Protein 1CN3 (pdb70)

CATH classification: 2.60.175.10

InterPro domains:
  IPR000662 Capsid protein VP1,Polyomavirus [PF00718] (29-339)
  IPR000662 Capsid protein VP1,Polyomavirus [PIRSF003376] (1-382)
  IPR011222 Double-stranded DNA virus, group I, capsid [SSF88648] (19-383)
  IPR036931 Polyomavirus capsid protein VP1 superfamily [G3DSA:2.60.175.10] (19-384)

Sequence (1444 aa):
MEVLDLVTGPDSVTEIEAFLNPRMGQPPTPESLTEGGQYYGWSRGINLATSDTEDSPGNNTLPTWSMAKLQLPMLNEDLTCDTLQMWEAVSVKTEVVGSGSLLDVHGFNKPTDTVNTKGISTPVEGSQYHVFAVGGEPLDLQGLVTDARTKYKEEGVVTIKTITKKDMVNKDQVLNPISKAKLDKDGMYPVEIWHPDPAKNENTRYFGNYTGGTTTPPVLQFTNTLTTVLLDENGVGPLCKGEGLYLSCVDIMGWRVTRNYDVHHWRGLPRYFKITLRKRWVKMEVLDLVTGPDSVTEIEAFLNPRMGQPPTPESLTEGGQYYGWSRGINLATSDTEDSPGNNTLPTWSMAKLQLPMLNEDLTCDTLQMWEAVSVKTEVVGSGSLLDVHGFNKPTDTVNTKGISTPVEGSQYHVFAVGGEPLDLQGLVTDARTKYKEEGVVTIKTITKKDMVNKDQVLNPISKAKLDKDGMYPVEIWHPDPAKNENTRYFGNYTGGTTTPPVLQFTNTLTTVLLDENGVGPLCKGEGLYLSCVDIMGWRVTRNYDVHHWRGLPRYFKITLRKRWVKMEVLDLVTGPDSVTEIEAFLNPRMGQPPTPESLTEGGQYYGWSRGINLATSDTEDSPGNNTLPTWSMAKLQLPMLNEDLTCDTLQMWEAVSVKTEVVGSGSLLDVHGFNKPTDTVNTKGISTPVEGSQYHVFAVGGEPLDLQGLVTDARTKYKEEGVVTIKTITKKDMVNKDQVLNPISKAKLDKDGMYPVEIWHPDPAKNENTRYFGNYTGGTTTPPVLQFTNTLTTVLLDENGVGPLCKGEGLYLSCVDIMGWRVTRNYDVHHWRGLPRYFKITLRKRWVKMEVLDLVTGPDSVTEIEAFLNPRMGQPPTPESLTEGGQYYGWSRGINLATSDTEDSPGNNTLPTWSMAKLQLPMLNEDLTCDTLQMWEAVSVKTEVVGSGSLLDVHGFNKPTDTVNTKGISTPVEGSQYHVFAVGGEPLDLQGLVTDARTKYKEEGVVTIKTITKKDMVNKDQVLNPISKAKLDKDGMYPVEIWHPDPAKNENTRYFGNYTGGTTTPPVLQFTNTLTTVLLDENGVGPLCKGEGLYLSCVDIMGWRVTRNYDVHHWRGLPRYFKITLRKRWVKMEVLDLVTGPDSVTEIEAFLNPRMGQPPTPESLTEGGQYYGWSRGINLATSDTEDSPGNNTLPTWSMAKLQLPMLNEDLTCDTLQMWEAVSVKTEVVGSGSLLDVHGFNKPTDTVNTKGISTPVEGSQYHVFAVGGEPLDLQGLVTDARTKYKEEGVVTIKTITKKDMVNKDQVLNPISKAKLDKDGMYPVEIWHPDPAKNENTRYFGNYTGGTTTPPVLQFTNTLTTVLLDENGVGPLCKGEGLYLSCVDIMGWRVTRNYDVHHWRGLPRYFKITLRKRWVKGGGGGGGGAASHQRVTPDWMLPLILGLYG

Nearest PDB structures (foldseek):
  5cpw-assembly1_D  TM=1.002E+00  e=9.273E-61  Alphapolyomavirus muris
  1vpn-assembly1_B  TM=1.001E+00  e=9.813E-61  Alphapolyomavirus muris
  5cpz-assembly1_B  TM=1.002E+00  e=2.218E-59  Mouse polyomavirus (strain p16 small-plaque)
  7k25-assembly1_C  TM=9.729E-01  e=5.170E-54  Alphapolyomavirus muris
  1sid-assembly1_D  TM=9.610E-01  e=1.621E-50  Mouse polyomavirus (strain p16 small-plaque)

Secondary structure (DSSP, 8-state):
--EEEEP-STT-EEEEEEEE--BSSS-S----TTTTGGGTTB--PPPPPSBTTB----GGGS-B-EEEEEE-----S-SSSSSEEEEEEEEEEEEE--GGGGG---SSS-EEETTTTEEEEPPPBS-EEEEEEEESSPEEEEE--S-TT----SSSS--HHHHHSS---GGGGS--TT-EEEE-STT-SBTTTEEE-TTS-TTEEEEEEEE--SSPPPEEEEESSEEEE---TTS---EETTSEEEEEEEEEEEEEE-SSTT-EEEEE--EEEEEEEEEEEE-/--EEEEP-STT-EEEEEEEE---SSS-S----TTTTGGGTTB--PPPPPSBTTB----GGGS-B-EEEEEE-----S-SS-SSEEEEEEEEEEEEE--GGGGG---SSS-EEETTTTEEEEPPPBS-EEEEEEEESSPEEEEE--S-TT----SSSS--HHHHHSS---GGGGS--TT-EEEE-STT-SBTTTEEE-TTS-TTEEEEEEEE--SSPPPEEEEESS--EE---TTS---EETTSEEEEEEEEEEEEEE-SSTT-EEEEE--EEEEEEEEEEEE-/--EEEEP-STT-EEEEEEEE---SSS-S----TTTTGGGTTB--PPPPPSBTTB----GGGS-B-EEEEEEPPP--S-SS-SSEEEEEEEEEEEEE--GGGGG---SSS-EEETTTTEEEEPPPBS-EEEEEEEESSPEEEEE--S-TT----SSSS--HHHHHSS---GGGGS--TT-EEEE-STT-SBTTTEEE-TTS-TTEEEEEEEE--SSPPPEEEEESS--EE---TTS---EETTSEEEEEEEEEEEEEE-TTTT-EEEEE--EEEEEEEEEEEE-/--EEEEP-STTSEEEEEEEE--BSSS-S----TTTTGGGTTBPPPPPPPSBTTB----GGGS-B-EEEEEEPPP--S-SS-SSEEEEEEEEEEEEE--GGGGG---SSS-EEETTTTEEEEPPPBS-EEEEEEEESSPEEEEE--S-TT----SSSS--HHHHHSS---GGGGS--TT-EEEE-STT-SBTTTEEE-TTS-TTEEEEEEEE--SSPPPEEEEESS--EE---TTS---EETTSEEEEEEEEEEEEEE-SSTT-EEEEE--EEEEEEEEEEEE-/--EEEEP-STT-EEEEEEEE--BSSS-S----TTTTGGGTTB--PPPPPSBTTB----GGGS-B-EEEEEE-----S-SSSSSEEEEEEEEEEEEE--GGGGG---SSS-EEETTTTEEEEPPPBS-EEEEEEEESSPEEEEE--S-TT----SSSS--HHHHHSS---GGGGS--TT-EEEE-STT-SBTTTEEE-TTS-TTEEEEEEEE--SSPPPEEEEESS--EE---TTS---EETTSEEEEEEEEEEEEEE-SSTT-EEEEE--EEEEEEEEEEEE-/------STTT-----EEGGGHHHHHHTT-

Structure (mmCIF, N/CA/C/O backbone):
data_1CN3
#
_entry.id   1CN3
#
_cell.length_a   219.000
_cell.length_b   219.000
_cell.length_c   99.000
_cell.angle_alpha   90.00
_cell.angle_beta   90.00
_cell.angle_gamma   120.00
#
_symmetry.space_group_name_H-M   'P 31 2 1'
#
loop_
_entity.id
_entity.type
_entity.pdbx_description
1 polymer 'COAT PROTEIN VP1'
2 polymer 'FRAGMENT OF COAT PROTEIN VP2'
#
loop_
_atom_site.group_PDB
_atom_site.id
_atom_site.type_symbol
_atom_site.label_atom_id
_atom_site.label_alt_id
_atom_site.label_comp_id
_atom_site.label_asym_id
_atom_site.label_entity_id
_atom_site.label_seq_id
_atom_site.pdbx_PDB_ins_code
_atom_site.Cartn_x
_atom_site.Cartn_y
_atom_site.Cartn_z
_atom_site.occupancy
_atom_site.B_iso_or_equiv
_atom_site.auth_seq_id
_atom_site.auth_comp_id
_atom_site.auth_asym_id
_atom_site.auth_atom_id
_atom_site.pdbx_PDB_model_num
ATOM 1 N N . MET A 1 1 ? 33.082 165.433 56.507 1.00 65.47 34 MET A N 1
ATOM 2 C CA . MET A 1 1 ? 33.619 165.888 55.188 1.00 64.16 34 MET A CA 1
ATOM 3 C C . MET A 1 1 ? 32.901 167.135 54.748 1.00 61.64 34 MET A C 1
ATOM 4 O O . MET A 1 1 ? 31.967 167.111 53.916 1.00 62.44 34 MET A O 1
ATOM 9 N N . GLU A 1 2 ? 33.322 168.240 55.327 1.00 57.09 35 GLU A N 1
ATOM 10 C CA . GLU A 1 2 ? 32.737 169.490 54.941 1.00 54.80 35 GLU A CA 1
ATOM 11 C C . GLU A 1 2 ? 33.539 170.045 53.754 1.00 51.10 35 GLU A C 1
ATOM 12 O O . GLU A 1 2 ? 34.782 170.100 53.786 1.00 52.09 35 GLU A O 1
ATOM 18 N N . VAL A 1 3 ? 32.849 170.410 52.682 1.00 47.00 36 VAL A N 1
ATOM 19 C CA . VAL A 1 3 ? 33.572 170.938 51.551 1.00 42.44 36 VAL A CA 1
ATOM 20 C C . VAL A 1 3 ? 33.441 172.442 51.625 1.00 41.26 36 VAL A C 1
ATOM 21 O O . VAL A 1 3 ? 32.322 172.987 51.692 1.00 41.92 36 VAL A O 1
ATOM 25 N N . LEU A 1 4 ? 34.587 173.121 51.612 1.00 38.52 37 LEU A N 1
ATOM 26 C CA . LEU A 1 4 ? 34.595 174.574 51.713 1.00 35.57 37 LEU A CA 1
ATOM 27 C C . LEU A 1 4 ? 34.828 175.246 50.383 1.00 35.22 37 LEU A C 1
ATOM 28 O O . LEU A 1 4 ? 34.362 174.767 49.348 1.00 34.76 37 LEU A O 1
ATOM 33 N N . ASP A 1 5 ? 35.551 176.361 50.421 1.00 36.35 38 ASP A N 1
ATOM 34 C CA . ASP A 1 5 ? 35.879 177.177 49.229 1.00 36.04 38 ASP A CA 1
ATOM 35 C C . ASP A 1 5 ? 36.947 176.516 48.312 1.00 32.62 38 ASP A C 1
ATOM 36 O O . ASP A 1 5 ? 37.664 175.598 48.727 1.00 33.65 38 ASP A O 1
ATOM 41 N N . LEU A 1 6 ? 37.088 177.054 47.116 1.00 28.55 39 LEU A N 1
ATOM 42 C CA . LEU A 1 6 ? 38.108 176.615 46.193 1.00 28.52 39 LEU A CA 1
ATOM 43 C C . LEU A 1 6 ? 39.388 177.305 46.675 1.00 30.34 39 LEU A C 1
ATOM 44 O O . LEU A 1 6 ? 39.339 178.448 47.125 1.00 31.43 39 LEU A O 1
ATOM 49 N N . VAL A 1 7 ? 40.528 176.628 46.581 1.00 30.03 40 VAL A N 1
ATOM 50 C CA . VAL A 1 7 ? 41.781 177.210 46.985 1.00 27.35 40 VAL A CA 1
ATOM 51 C C . VAL A 1 7 ? 42.251 178.105 45.841 1.00 28.25 40 VAL A C 1
ATOM 52 O O . VAL A 1 7 ? 42.113 177.733 44.688 1.00 29.09 40 VAL A O 1
ATOM 56 N N . THR A 1 8 ? 42.781 179.305 46.122 1.00 29.89 41 THR A N 1
ATOM 57 C CA . THR A 1 8 ? 43.260 180.168 45.021 1.00 29.80 41 THR A CA 1
ATOM 58 C C . THR A 1 8 ? 44.759 180.355 45.177 1.00 31.72 41 THR A C 1
ATOM 59 O O . THR A 1 8 ? 45.357 179.988 46.203 1.00 28.95 41 THR A O 1
ATOM 63 N N . GLY A 1 9 ? 45.371 180.939 44.158 1.00 34.18 42 GLY A N 1
ATOM 64 C CA . GLY A 1 9 ? 46.795 181.133 44.238 1.00 38.42 42 GLY A CA 1
ATOM 65 C C . GLY A 1 9 ? 47.552 180.254 43.270 1.00 41.11 42 GLY A C 1
ATOM 66 O O . GLY A 1 9 ? 46.969 179.422 42.562 1.00 42.46 42 GLY A O 1
ATOM 67 N N . PRO A 1 10 ? 48.877 180.414 43.224 1.00 42.58 43 PRO A N 1
ATOM 68 C CA . PRO A 1 10 ? 49.782 179.644 42.336 1.00 41.50 43 PRO A CA 1
ATOM 69 C C . PRO A 1 10 ? 49.548 178.129 42.465 1.00 40.95 43 PRO A C 1
ATOM 70 O O . PRO A 1 10 ? 49.465 177.576 43.611 1.00 40.05 43 PRO A O 1
ATOM 74 N N . ASP A 1 11 ? 49.414 177.462 41.302 1.00 39.85 44 ASP A N 1
ATOM 75 C CA . ASP A 1 11 ? 49.183 175.989 41.269 1.00 38.71 44 ASP A CA 1
ATOM 76 C C . ASP A 1 11 ? 47.977 175.449 42.037 1.00 36.46 44 ASP A C 1
ATOM 77 O O . ASP A 1 11 ? 48.086 174.417 42.711 1.00 35.20 44 ASP A O 1
ATOM 82 N N . SER A 1 12 ? 46.842 176.131 41.971 1.00 34.23 45 SER A N 1
ATOM 83 C CA . SER A 1 12 ? 45.691 175.640 42.691 1.00 33.01 45 SER A CA 1
ATOM 84 C C . SER A 1 12 ? 44.874 174.784 41.681 1.00 32.45 45 SER A C 1
ATOM 85 O O . SER A 1 12 ? 43.994 173.997 42.037 1.00 31.04 45 SER A O 1
ATOM 88 N N . VAL A 1 13 ? 45.200 174.949 40.408 1.00 33.37 46 VAL A N 1
ATOM 89 C CA . VAL A 1 13 ? 44.568 174.223 39.346 1.00 33.49 46 VAL A CA 1
ATOM 90 C C . VAL A 1 13 ? 45.614 173.408 38.618 1.00 35.13 46 VAL A C 1
ATOM 91 O O . VAL A 1 13 ? 46.736 173.861 38.479 1.00 38.72 46 VAL A O 1
ATOM 95 N N . THR A 1 14 ? 45.267 172.196 38.171 1.00 34.57 47 THR A N 1
ATOM 96 C CA . THR A 1 14 ? 46.202 171.330 37.481 1.00 30.75 47 THR A CA 1
ATOM 97 C C . THR A 1 14 ? 45.486 170.403 36.513 1.00 31.93 47 THR A C 1
ATOM 98 O O . THR A 1 14 ? 44.304 170.120 36.680 1.00 33.34 47 THR A O 1
ATOM 102 N N . GLU A 1 15 ? 46.203 169.948 35.499 1.00 31.93 48 GLU A N 1
ATOM 103 C CA . GLU A 1 15 ? 45.656 169.047 34.493 1.00 32.86 48 GLU A CA 1
ATOM 104 C C . GLU A 1 15 ? 46.410 167.761 34.497 1.00 31.79 48 GLU A C 1
ATOM 105 O O . GLU A 1 15 ? 47.606 167.750 34.644 1.00 34.52 48 GLU A O 1
ATOM 111 N N . ILE A 1 16 ? 45.723 166.669 34.295 1.00 30.25 49 ILE A N 1
ATOM 112 C CA . ILE A 1 16 ? 46.361 165.360 34.335 1.00 28.69 49 ILE A CA 1
ATOM 113 C C . ILE A 1 16 ? 45.883 164.639 33.055 1.00 27.82 49 ILE A C 1
ATOM 114 O O . ILE A 1 16 ? 44.698 164.696 32.726 1.00 27.35 49 ILE A O 1
ATOM 119 N N . GLU A 1 17 ? 46.797 163.992 32.336 1.00 26.86 50 GLU A N 1
ATOM 120 C CA . GLU A 1 17 ? 46.472 163.260 31.108 1.00 25.71 50 GLU A CA 1
ATOM 121 C C . GLU A 1 17 ? 46.809 161.790 31.298 1.00 24.81 50 GLU A C 1
ATOM 122 O O . GLU A 1 17 ? 47.690 161.431 32.082 1.00 24.17 50 GLU A O 1
ATOM 128 N N . ALA A 1 18 ? 46.122 160.919 30.572 1.00 23.57 51 ALA A N 1
ATOM 129 C CA . ALA A 1 18 ? 46.409 159.487 30.642 1.00 21.21 51 ALA A CA 1
ATOM 130 C C . ALA A 1 18 ? 45.620 158.811 29.535 1.00 21.70 51 ALA A C 1
ATOM 131 O O . ALA A 1 18 ? 44.558 159.305 29.084 1.00 22.77 51 ALA A O 1
ATOM 133 N N . PHE A 1 19 ? 46.142 157.696 29.064 1.00 21.32 52 PHE A N 1
ATOM 134 C CA . PHE A 1 19 ? 45.421 156.934 28.057 1.00 22.83 52 PHE A CA 1
ATOM 135 C C . PHE A 1 19 ? 45.377 155.561 28.718 1.00 21.33 52 PHE A C 1
ATOM 136 O O . PHE A 1 19 ? 46.345 155.155 29.344 1.00 21.27 52 PHE A O 1
ATOM 144 N N . LEU A 1 20 ? 44.224 154.877 28.667 1.00 20.15 53 LEU A N 1
ATOM 145 C CA . LEU A 1 20 ? 44.126 153.538 29.226 1.00 17.29 53 LEU A CA 1
ATOM 146 C C . LEU A 1 20 ? 43.975 152.638 28.001 1.00 17.89 53 LEU A C 1
ATOM 147 O O . LEU A 1 20 ? 43.077 152.879 27.160 1.00 18.12 53 LEU A O 1
ATOM 152 N N . ASN A 1 21 ? 44.855 151.649 27.865 1.00 14.85 54 ASN A N 1
ATOM 153 C CA . ASN A 1 21 ? 44.764 150.737 26.761 1.00 15.43 54 ASN A CA 1
ATOM 154 C C . ASN A 1 21 ? 43.700 149.727 27.057 1.00 17.57 54 ASN A C 1
ATOM 155 O O . ASN A 1 21 ? 43.470 149.375 28.216 1.00 20.86 54 ASN A O 1
ATOM 160 N N . PRO A 1 22 ? 43.059 149.198 26.010 1.00 16.65 55 PRO A N 1
ATOM 161 C CA . PRO A 1 22 ? 41.991 148.229 26.308 1.00 15.18 55 PRO A CA 1
ATOM 162 C C . PRO A 1 22 ? 42.499 146.928 26.852 1.00 16.26 55 PRO A C 1
ATOM 163 O O . PRO A 1 22 ? 43.674 146.565 26.596 1.00 18.43 55 PRO A O 1
ATOM 167 N N . ARG A 1 23 ? 41.619 146.206 27.551 1.00 14.15 56 ARG A N 1
ATOM 168 C CA . ARG A 1 23 ? 41.913 144.887 28.119 1.00 13.07 56 ARG A CA 1
ATOM 169 C C . ARG A 1 23 ? 40.910 143.883 27.593 1.00 13.27 56 ARG A C 1
ATOM 170 O O . ARG A 1 23 ? 40.012 143.476 28.309 1.00 11.81 56 ARG A O 1
ATOM 178 N N . MET A 1 24 ? 41.085 143.461 26.324 1.00 14.50 57 MET A N 1
ATOM 179 C CA . MET A 1 24 ? 40.132 142.551 25.674 1.00 14.51 57 MET A CA 1
ATOM 180 C C . MET A 1 24 ? 40.302 141.085 25.921 1.00 15.75 57 MET A C 1
ATOM 181 O O . MET A 1 24 ? 39.376 140.301 25.634 1.00 16.17 57 MET A O 1
ATOM 186 N N . GLY A 1 25 ? 41.477 140.696 26.388 1.00 14.96 58 GLY A N 1
ATOM 187 C CA . GLY A 1 25 ? 41.711 139.294 26.699 1.00 17.95 58 GLY A CA 1
ATOM 188 C C . GLY A 1 25 ? 43.166 138.876 26.503 1.00 19.43 58 GLY A C 1
ATOM 189 O O . GLY A 1 25 ? 43.765 138.137 27.326 1.00 20.18 58 GLY A O 1
ATOM 190 N N . GLN A 1 26 ? 43.742 139.304 25.386 1.00 18.68 59 GLN A N 1
ATOM 191 C CA . GLN A 1 26 ? 45.123 138.979 25.160 1.00 18.10 59 GLN A CA 1
ATOM 192 C C . GLN A 1 26 ? 45.926 140.004 25.897 1.00 17.09 59 GLN A C 1
ATOM 193 O O . GLN A 1 26 ? 45.743 141.200 25.673 1.00 17.75 59 GLN A O 1
ATOM 199 N N . PRO A 1 27 ? 46.796 139.567 26.831 1.00 17.92 60 PRO A N 1
ATOM 200 C CA . PRO A 1 27 ? 47.640 140.527 27.575 1.00 17.33 60 PRO A CA 1
ATOM 201 C C . PRO A 1 27 ? 48.612 141.178 26.638 1.00 18.56 60 PRO A C 1
ATOM 202 O O . PRO A 1 27 ? 48.860 140.649 25.535 1.00 18.15 60 PRO A O 1
ATOM 206 N N . PRO A 1 28 ? 49.233 142.297 27.092 1.00 19.01 61 PRO A N 1
ATOM 207 C CA . PRO A 1 28 ? 50.228 143.098 26.344 1.00 20.17 61 PRO A CA 1
ATOM 208 C C . PRO A 1 28 ? 51.440 142.279 25.932 1.00 22.32 61 PRO A C 1
ATOM 209 O O . PRO A 1 28 ? 52.077 142.566 24.903 1.00 22.77 61 PRO A O 1
ATOM 213 N N . THR A 1 29 ? 51.779 141.275 26.746 1.00 22.35 62 THR A N 1
ATOM 214 C CA . THR A 1 29 ? 52.900 140.409 26.418 1.00 23.33 62 THR A CA 1
ATOM 215 C C . THR A 1 29 ? 52.343 138.983 26.368 1.00 23.15 62 THR A C 1
ATOM 216 O O . THR A 1 29 ? 51.316 138.670 27.018 1.00 25.42 62 THR A O 1
ATOM 220 N N . PRO A 1 30 ? 53.000 138.089 25.618 1.00 23.66 63 PRO A N 1
ATOM 221 C CA . PRO A 1 30 ? 54.222 138.316 24.830 1.00 25.01 63 PRO A CA 1
ATOM 222 C C . PRO A 1 30 ? 54.006 139.345 23.755 1.00 26.76 63 PRO A C 1
ATOM 223 O O . PRO A 1 30 ? 52.909 139.470 23.228 1.00 28.31 63 PRO A O 1
ATOM 227 N N . GLU A 1 31 ? 55.054 140.061 23.383 1.00 29.25 64 GLU A N 1
ATOM 228 C CA . GLU A 1 31 ? 54.912 141.073 22.333 1.00 30.59 64 GLU A CA 1
ATOM 229 C C . GLU A 1 31 ? 55.025 140.506 20.961 1.00 29.79 64 GLU A C 1
ATOM 230 O O . GLU A 1 31 ? 54.592 141.146 19.976 1.00 29.44 64 GLU A O 1
ATOM 236 N N . SER A 1 32 ? 55.603 139.313 20.889 1.00 28.66 65 SER A N 1
ATOM 237 C CA . SER A 1 32 ? 55.827 138.652 19.616 1.00 27.02 65 SER A CA 1
ATOM 238 C C . SER A 1 32 ? 54.560 138.609 18.798 1.00 26.81 65 SER A C 1
ATOM 239 O O . SER A 1 32 ? 53.497 138.191 19.293 1.00 27.15 65 SER A O 1
ATOM 242 N N . LEU A 1 33 ? 54.676 139.009 17.529 1.00 26.53 66 LEU A N 1
ATOM 243 C CA . LEU A 1 33 ? 53.547 139.027 16.609 1.00 23.76 66 LEU A CA 1
ATOM 244 C C . LEU A 1 33 ? 53.275 137.659 16.081 1.00 23.80 66 LEU A C 1
ATOM 245 O O . LEU A 1 33 ? 52.418 137.485 15.229 1.00 25.83 66 LEU A O 1
ATOM 250 N N . THR A 1 34 ? 53.999 136.673 16.594 1.00 25.29 67 THR A N 1
ATOM 251 C CA . THR A 1 34 ? 53.758 135.290 16.195 1.00 25.21 67 THR A CA 1
ATOM 252 C C . THR A 1 34 ? 53.435 134.470 17.429 1.00 27.33 67 THR A C 1
ATOM 253 O O . THR A 1 34 ? 52.998 133.333 17.324 1.00 27.92 67 THR A O 1
ATOM 257 N N . GLU A 1 35 ? 53.623 135.019 18.611 1.00 27.95 68 GLU A N 1
ATOM 258 C CA . GLU A 1 35 ? 53.321 134.204 19.770 1.00 30.25 68 GLU A CA 1
ATOM 259 C C . GLU A 1 35 ? 52.113 134.679 20.558 1.00 30.75 68 GLU A C 1
ATOM 260 O O . GLU A 1 35 ? 51.961 134.335 21.738 1.00 32.89 68 GLU A O 1
ATOM 266 N N . GLY A 1 36 ? 51.252 135.491 19.946 1.00 28.15 69 GLY A N 1
ATOM 267 C CA . GLY A 1 36 ? 50.084 135.900 20.685 1.00 25.35 69 GLY A CA 1
ATOM 268 C C . GLY A 1 36 ? 49.943 137.373 20.688 1.00 23.75 69 GLY A C 1
ATOM 269 O O . GLY A 1 36 ? 48.839 137.871 20.711 1.00 25.32 69 GLY A O 1
ATOM 270 N N . GLY A 1 37 ? 51.074 138.055 20.620 1.00 21.89 70 GLY A N 1
ATOM 271 C CA . GLY A 1 37 ? 51.089 139.498 20.624 1.00 20.17 70 GLY A CA 1
ATOM 272 C C . GLY A 1 37 ? 50.265 140.117 19.510 1.00 21.33 70 GLY A C 1
ATOM 273 O O . GLY A 1 37 ? 49.825 141.275 19.646 1.00 21.97 70 GLY A O 1
ATOM 274 N N . GLN A 1 38 ? 50.057 139.379 18.409 1.00 19.93 71 GLN A N 1
ATOM 275 C CA . GLN A 1 38 ? 49.277 139.886 17.308 1.00 15.03 71 GLN A CA 1
ATOM 276 C C . GLN A 1 38 ? 47.823 140.044 17.737 1.00 15.95 71 GLN A C 1
ATOM 277 O O . GLN A 1 38 ? 47.052 140.691 17.033 1.00 16.30 71 GLN A O 1
ATOM 283 N N . TYR A 1 39 ? 47.421 139.496 18.886 1.00 14.59 72 TYR A N 1
ATOM 284 C CA . TYR A 1 39 ? 46.036 139.675 19.364 1.00 15.18 72 TYR A CA 1
ATOM 285 C C . TYR A 1 39 ? 45.900 140.777 20.395 1.00 15.47 72 TYR A C 1
ATOM 286 O O . TYR A 1 39 ? 44.824 140.991 20.913 1.00 18.22 72 TYR A O 1
ATOM 295 N N . TYR A 1 40 ? 46.956 141.485 20.693 1.00 12.97 73 TYR A N 1
ATOM 296 C CA . TYR A 1 40 ? 46.852 142.511 21.694 1.00 14.88 73 TYR A CA 1
ATOM 297 C C . TYR A 1 40 ? 45.961 143.658 21.099 1.00 16.01 73 TYR A C 1
ATOM 298 O O . TYR A 1 40 ? 46.227 144.142 19.992 1.00 15.55 73 TYR A O 1
ATOM 307 N N . GLY A 1 41 ? 44.914 144.048 21.865 1.00 16.12 74 GLY A N 1
ATOM 308 C CA . GLY A 1 41 ? 43.931 145.013 21.431 1.00 12.48 74 GLY A CA 1
ATOM 309 C C . GLY A 1 41 ? 42.635 144.236 21.115 1.00 12.04 74 GLY A C 1
ATOM 310 O O . GLY A 1 41 ? 41.561 144.838 20.889 1.00 12.11 74 GLY A O 1
ATOM 311 N N . TRP A 1 42 ? 42.736 142.898 21.097 1.00 11.34 75 TRP A N 1
ATOM 312 C CA . TRP A 1 42 ? 41.627 141.992 20.835 1.00 11.84 75 TRP A CA 1
ATOM 313 C C . TRP A 1 42 ? 41.553 140.898 21.896 1.00 14.26 75 TRP A C 1
ATOM 314 O O . TRP A 1 42 ? 42.489 140.714 22.705 1.00 14.24 75 TRP A O 1
ATOM 325 N N . SER A 1 43 ? 40.437 140.179 21.910 1.00 14.14 76 SER A N 1
ATOM 326 C CA . SER A 1 43 ? 40.333 139.044 22.800 1.00 14.59 76 SER A CA 1
ATOM 327 C C . SER A 1 43 ? 40.802 137.849 21.960 1.00 18.21 76 SER A C 1
ATOM 328 O O . SER A 1 43 ? 41.058 137.943 20.715 1.00 19.49 76 SER A O 1
ATOM 331 N N . ARG A 1 44 ? 40.966 136.694 22.601 1.00 18.09 77 ARG A N 1
ATOM 332 C CA . ARG A 1 44 ? 41.326 135.498 21.853 1.00 16.37 77 ARG A CA 1
ATOM 333 C C . ARG A 1 44 ? 39.958 134.964 21.401 1.00 15.84 77 ARG A C 1
ATOM 334 O O . ARG A 1 44 ? 38.929 135.532 21.774 1.00 18.81 77 ARG A O 1
ATOM 342 N N . GLY A 1 45 ? 39.943 133.896 20.611 1.00 16.49 78 GLY A N 1
ATOM 343 C CA . GLY A 1 45 ? 38.712 133.339 20.063 1.00 15.84 78 GLY A CA 1
ATOM 344 C C . GLY A 1 45 ? 37.676 133.018 21.124 1.00 18.26 78 GLY A C 1
ATOM 345 O O . GLY A 1 45 ? 37.941 132.291 22.098 1.00 18.77 78 GLY A O 1
ATOM 346 N N . ILE A 1 46 ? 36.465 133.527 20.935 1.00 16.05 79 ILE A N 1
ATOM 347 C CA . ILE A 1 46 ? 35.451 133.281 21.914 1.00 16.15 79 ILE A CA 1
ATOM 348 C C . ILE A 1 46 ? 35.057 131.778 21.846 1.00 16.63 79 ILE A C 1
ATOM 349 O O . ILE A 1 46 ? 34.681 131.276 20.792 1.00 15.23 79 ILE A O 1
ATOM 354 N N . ASN A 1 47 ? 35.183 131.054 22.947 1.00 16.17 80 ASN A N 1
ATOM 355 C CA . ASN A 1 47 ? 34.830 129.644 22.966 1.00 14.84 80 ASN A CA 1
ATOM 356 C C . ASN A 1 47 ? 33.446 129.559 23.625 1.00 16.78 80 ASN A C 1
ATOM 357 O O . ASN A 1 47 ? 33.168 130.268 24.600 1.00 20.21 80 ASN A O 1
ATOM 362 N N . LEU A 1 48 ? 32.581 128.703 23.099 1.00 15.45 81 LEU A N 1
ATOM 363 C CA . LEU A 1 48 ? 31.219 128.553 23.562 1.00 13.72 81 LEU A CA 1
ATOM 364 C C . LEU A 1 48 ? 30.971 127.403 24.515 1.00 13.57 81 LEU A C 1
ATOM 365 O O . LEU A 1 48 ? 31.691 126.424 24.512 1.00 14.80 81 LEU A O 1
ATOM 370 N N . ALA A 1 49 ? 29.913 127.520 25.314 1.00 13.15 82 ALA A N 1
ATOM 371 C CA . ALA A 1 49 ? 29.527 126.493 26.279 1.00 13.42 82 ALA A CA 1
ATOM 372 C C . ALA A 1 49 ? 29.383 125.198 25.486 1.00 16.41 82 ALA A C 1
ATOM 373 O O . ALA A 1 49 ? 29.054 125.244 24.297 1.00 15.70 82 ALA A O 1
ATOM 375 N N . THR A 1 50 ? 29.592 124.031 26.119 1.00 16.39 83 THR A N 1
ATOM 376 C CA . THR A 1 50 ? 29.435 122.775 25.398 1.00 15.29 83 THR A CA 1
ATOM 377 C C . THR A 1 50 ? 28.076 122.188 25.721 1.00 16.21 83 THR A C 1
ATOM 378 O O . THR A 1 50 ? 27.624 121.220 25.085 1.00 17.70 83 THR A O 1
ATOM 382 N N . SER A 1 51 ? 27.404 122.749 26.726 1.00 16.16 84 SER A N 1
ATOM 383 C CA . SER A 1 51 ? 26.072 122.317 27.069 1.00 14.77 84 SER A CA 1
ATOM 384 C C . SER A 1 51 ? 25.456 123.401 27.902 1.00 15.68 84 SER A C 1
ATOM 385 O O . SER A 1 51 ? 26.116 124.365 28.202 1.00 14.11 84 SER A O 1
ATOM 388 N N . ASP A 1 52 ? 24.170 123.243 28.241 1.00 17.33 85 ASP A N 1
ATOM 389 C CA . ASP A 1 52 ? 23.450 124.197 29.077 1.00 17.74 85 ASP A CA 1
ATOM 390 C C . ASP A 1 52 ? 24.064 124.317 30.504 1.00 20.06 85 ASP A C 1
ATOM 391 O O . ASP A 1 52 ? 23.737 125.238 31.283 1.00 19.38 85 ASP A O 1
ATOM 396 N N . THR A 1 53 ? 24.928 123.356 30.865 1.00 20.97 86 THR A N 1
ATOM 397 C CA . THR A 1 53 ? 25.523 123.324 32.209 1.00 19.36 86 THR A CA 1
ATOM 398 C C . THR A 1 53 ? 27.010 123.311 32.164 1.00 18.43 86 THR A C 1
ATOM 399 O O . THR A 1 53 ? 27.610 123.106 33.183 1.00 22.32 86 THR A O 1
ATOM 403 N N . GLU A 1 54 ? 27.609 123.548 31.002 1.00 17.08 87 GLU A N 1
ATOM 404 C CA . GLU A 1 54 ? 29.065 123.560 30.847 1.00 17.28 87 GLU A CA 1
ATOM 405 C C . GLU A 1 54 ? 29.493 124.774 30.074 1.00 18.38 87 GLU A C 1
ATOM 406 O O . GLU A 1 54 ? 29.649 124.734 28.852 1.00 18.45 87 GLU A O 1
ATOM 412 N N . ASP A 1 55 ? 29.669 125.878 30.779 1.00 19.31 88 ASP A N 1
ATOM 413 C CA . ASP A 1 55 ? 30.054 127.121 30.144 1.00 20.06 88 ASP A CA 1
ATOM 414 C C . ASP A 1 55 ? 31.269 127.634 30.869 1.00 18.24 88 ASP A C 1
ATOM 415 O O . ASP A 1 55 ? 31.161 128.203 31.941 1.00 16.22 88 ASP A O 1
ATOM 420 N N . SER A 1 56 ? 32.433 127.408 30.268 1.00 20.00 89 SER A N 1
ATOM 421 C CA . SER A 1 56 ? 33.677 127.811 30.849 1.00 18.90 89 SER A CA 1
ATOM 422 C C . SER A 1 56 ? 34.447 128.718 29.920 1.00 18.37 89 SER A C 1
ATOM 423 O O . SER A 1 56 ? 35.331 128.261 29.195 1.00 17.62 89 SER A O 1
ATOM 426 N N . PRO A 1 57 ? 34.160 130.037 29.957 1.00 18.37 90 PRO A N 1
ATOM 427 C CA . PRO A 1 57 ? 34.893 130.944 29.073 1.00 17.02 90 PRO A CA 1
ATOM 428 C C . PRO A 1 57 ? 36.386 131.064 29.471 1.00 17.80 90 PRO A C 1
ATOM 429 O O . PRO A 1 57 ? 36.725 131.117 30.672 1.00 18.52 90 PRO A O 1
ATOM 433 N N . GLY A 1 58 ? 37.266 131.081 28.478 1.00 14.94 91 GLY A N 1
ATOM 434 C CA . GLY A 1 58 ? 38.654 131.250 28.795 1.00 13.24 91 GLY A CA 1
ATOM 435 C C . GLY A 1 58 ? 38.826 132.699 29.231 1.00 16.49 91 GLY A C 1
ATOM 436 O O . GLY A 1 58 ? 38.085 133.594 28.760 1.00 18.53 91 GLY A O 1
ATOM 437 N N . ASN A 1 59 ? 39.776 132.958 30.137 1.00 16.93 92 ASN A N 1
ATOM 438 C CA . ASN A 1 59 ? 40.015 134.313 30.620 1.00 16.82 92 ASN A CA 1
ATOM 439 C C . ASN A 1 59 ? 40.381 135.267 29.514 1.00 16.36 92 ASN A C 1
ATOM 440 O O . ASN A 1 59 ? 39.999 136.411 29.556 1.00 16.23 92 ASN A O 1
ATOM 445 N N . ASN A 1 60 ? 41.143 134.814 28.522 1.00 16.27 93 ASN A N 1
ATOM 446 C CA . ASN A 1 60 ? 41.563 135.716 27.484 1.00 14.66 93 ASN A CA 1
ATOM 447 C C . ASN A 1 60 ? 40.463 135.921 26.434 1.00 15.26 93 ASN A C 1
ATOM 448 O O . ASN A 1 60 ? 40.714 136.502 25.395 1.00 17.38 93 ASN A O 1
ATOM 453 N N . THR A 1 61 ? 39.253 135.431 26.678 1.00 13.00 94 THR A N 1
ATOM 454 C CA . THR A 1 61 ? 38.162 135.697 25.771 1.00 12.65 94 THR A CA 1
ATOM 455 C C . THR A 1 61 ? 37.185 136.710 26.413 1.00 13.44 94 THR A C 1
ATOM 456 O O . THR A 1 61 ? 36.185 137.062 25.803 1.00 16.02 94 THR A O 1
ATOM 460 N N . LEU A 1 62 ? 37.484 137.183 27.638 1.00 15.39 95 LEU A N 1
ATOM 461 C CA . LEU A 1 62 ? 36.583 138.031 28.403 1.00 14.18 95 LEU A CA 1
ATOM 462 C C . LEU A 1 62 ? 37.108 139.425 28.573 1.00 15.41 95 LEU A C 1
ATOM 463 O O . LEU A 1 62 ? 38.099 139.607 29.277 1.00 15.09 95 LEU A O 1
ATOM 468 N N . PRO A 1 63 ? 36.531 140.433 27.848 1.00 15.60 96 PRO A N 1
ATOM 469 C CA . PRO A 1 63 ? 37.062 141.798 28.068 1.00 14.47 96 PRO A CA 1
ATOM 470 C C . PRO A 1 63 ? 36.940 142.159 29.561 1.00 13.62 96 PRO A C 1
ATOM 471 O O . PRO A 1 63 ? 35.967 141.768 30.225 1.00 15.26 96 PRO A O 1
ATOM 475 N N . THR A 1 64 ? 37.912 142.891 30.092 1.00 12.94 97 THR A N 1
ATOM 476 C CA . THR A 1 64 ? 37.863 143.283 31.515 1.00 11.35 97 THR A CA 1
ATOM 477 C C . THR A 1 64 ? 38.011 144.818 31.563 1.00 13.42 97 THR A C 1
ATOM 478 O O . THR A 1 64 ? 38.358 145.475 30.580 1.00 13.82 97 THR A O 1
ATOM 482 N N . TRP A 1 65 ? 37.698 145.383 32.703 1.00 12.97 98 TRP A N 1
ATOM 483 C CA . TRP A 1 65 ? 37.814 146.812 32.861 1.00 13.18 98 TRP A CA 1
ATOM 484 C C . TRP A 1 65 ? 39.251 147.274 32.827 1.00 12.80 98 TRP A C 1
ATOM 485 O O . TRP A 1 65 ? 40.155 146.616 33.341 1.00 15.19 98 TRP A O 1
ATOM 496 N N . SER A 1 66 ? 39.458 148.435 32.260 1.00 14.16 99 SER A N 1
ATOM 497 C CA . SER A 1 66 ? 40.780 149.052 32.296 1.00 14.71 99 SER A CA 1
ATOM 498 C C . SER A 1 66 ? 40.666 150.038 33.458 1.00 15.43 99 SER A C 1
ATOM 499 O O . SER A 1 66 ? 39.589 150.614 33.711 1.00 15.53 99 SER A O 1
ATOM 502 N N . MET A 1 67 ? 41.733 150.206 34.208 1.00 17.02 100 MET A N 1
ATOM 503 C CA . MET A 1 67 ? 41.693 151.215 35.271 1.00 19.04 100 MET A CA 1
ATOM 504 C C . MET A 1 67 ? 43.124 151.674 35.521 1.00 18.60 100 MET A C 1
ATOM 505 O O . MET A 1 67 ? 44.084 150.954 35.236 1.00 19.34 100 MET A O 1
ATOM 510 N N . ALA A 1 68 ? 43.268 152.902 35.998 1.00 18.83 101 ALA A N 1
ATOM 511 C CA . ALA A 1 68 ? 44.563 153.440 36.383 1.00 18.63 101 ALA A CA 1
ATOM 512 C C . ALA A 1 68 ? 44.291 154.334 37.577 1.00 19.73 101 ALA A C 1
ATOM 513 O O . ALA A 1 68 ? 43.237 154.981 37.668 1.00 18.94 101 ALA A O 1
ATOM 515 N N . LYS A 1 69 ? 45.242 154.368 38.494 1.00 22.26 102 LYS A N 1
ATOM 516 C CA . LYS A 1 69 ? 45.168 155.215 39.670 1.00 23.04 102 LYS A CA 1
ATOM 517 C C . LYS A 1 69 ? 46.335 156.167 39.463 1.00 23.82 102 LYS A C 1
ATOM 518 O O . LYS A 1 69 ? 47.485 155.781 39.357 1.00 22.06 102 LYS A O 1
ATOM 524 N N . LEU A 1 70 ? 46.024 157.436 39.304 1.00 25.98 103 LEU A N 1
ATOM 525 C CA . LEU A 1 70 ? 47.052 158.434 39.094 1.00 28.96 103 LEU A CA 1
ATOM 526 C C . LEU A 1 70 ? 47.335 159.183 40.380 1.00 31.54 103 LEU A C 1
ATOM 527 O O . LEU A 1 70 ? 46.415 159.515 41.163 1.00 32.73 103 LEU A O 1
ATOM 532 N N . GLN A 1 71 ? 48.610 159.468 40.592 1.00 32.80 104 GLN A N 1
ATOM 533 C CA . GLN A 1 71 ? 49.083 160.192 41.799 1.00 34.14 104 GLN A CA 1
ATOM 534 C C . GLN A 1 71 ? 49.058 161.699 41.553 1.00 32.85 104 GLN A C 1
ATOM 535 O O . GLN A 1 71 ? 49.577 162.162 40.561 1.00 32.16 104 GLN A O 1
ATOM 541 N N . LEU A 1 72 ? 48.437 162.489 42.425 1.00 33.87 105 LEU A N 1
ATOM 542 C CA . LEU A 1 72 ? 48.415 163.941 42.180 1.00 32.26 105 LEU A CA 1
ATOM 543 C C . LEU A 1 72 ? 49.387 164.576 43.148 1.00 32.63 105 LEU A C 1
ATOM 544 O O . LEU A 1 72 ? 49.760 163.932 44.133 1.00 31.87 105 LEU A O 1
ATOM 549 N N . PRO A 1 73 ? 49.805 165.844 42.888 1.00 33.25 106 PRO A N 1
ATOM 550 C CA . PRO A 1 73 ? 50.752 166.588 43.745 1.00 33.73 106 PRO A CA 1
ATOM 551 C C . PRO A 1 73 ? 50.299 166.516 45.178 1.00 37.92 106 PRO A C 1
ATOM 552 O O . PRO A 1 73 ? 49.091 166.598 45.443 1.00 39.44 106 PRO A O 1
ATOM 556 N N . MET A 1 74 ? 51.239 166.348 46.104 1.00 42.90 107 MET A N 1
ATOM 557 C CA . MET A 1 74 ? 50.922 166.246 47.537 1.00 48.68 107 MET A CA 1
ATOM 558 C C . MET A 1 74 ? 50.354 167.561 48.046 1.00 46.82 107 MET A C 1
ATOM 559 O O . MET A 1 74 ? 50.657 168.612 47.478 1.00 44.91 107 MET A O 1
ATOM 564 N N . LEU A 1 75 ? 49.586 167.523 49.133 1.00 45.72 108 LEU A N 1
ATOM 565 C CA . LEU A 1 75 ? 48.943 168.760 49.569 1.00 46.86 108 LEU A CA 1
ATOM 566 C C . LEU A 1 75 ? 49.047 169.276 51.008 1.00 49.52 108 LEU A C 1
ATOM 567 O O . LEU A 1 75 ? 49.236 170.495 51.269 1.00 51.07 108 LEU A O 1
ATOM 572 N N . ASN A 1 76 ? 48.898 168.359 51.944 1.00 51.83 109 ASN A N 1
ATOM 573 C CA . ASN A 1 76 ? 48.884 168.775 53.320 1.00 55.32 109 ASN A CA 1
ATOM 574 C C . ASN A 1 76 ? 50.033 168.466 54.288 1.00 57.87 109 ASN A C 1
ATOM 575 O O . ASN A 1 76 ? 50.339 167.289 54.593 1.00 56.87 109 ASN A O 1
ATOM 580 N N . GLU A 1 77 ? 50.614 169.573 54.779 1.00 61.23 110 GLU A N 1
ATOM 581 C CA . GLU A 1 77 ? 51.693 169.605 55.802 1.00 63.32 110 GLU A CA 1
ATOM 582 C C . GLU A 1 77 ? 51.115 168.918 57.029 1.00 64.94 110 GLU A C 1
ATOM 583 O O . GLU A 1 77 ? 51.401 167.742 57.377 1.00 66.08 110 GLU A O 1
ATOM 589 N N . ASP A 1 78 ? 50.266 169.722 57.663 1.00 65.62 111 ASP A N 1
ATOM 590 C CA . ASP A 1 78 ? 49.521 169.374 58.859 1.00 65.58 111 ASP A CA 1
ATOM 591 C C . ASP A 1 78 ? 48.313 168.478 58.497 1.00 65.48 111 ASP A C 1
ATOM 592 O O . ASP A 1 78 ? 47.414 168.914 57.736 1.00 68.10 111 ASP A O 1
ATOM 597 N N . LEU A 1 79 ? 48.287 167.234 58.986 1.00 63.66 112 LEU A N 1
ATOM 598 C CA . LEU A 1 79 ? 47.112 166.407 58.703 1.00 62.38 112 LEU A CA 1
ATOM 599 C C . LEU A 1 79 ? 46.096 166.626 59.863 1.00 62.32 112 LEU A C 1
ATOM 600 O O . LEU A 1 79 ? 44.864 166.448 59.677 1.00 61.99 112 LEU A O 1
ATOM 605 N N . THR A 1 80 ? 46.605 167.051 61.039 1.00 62.09 113 THR A N 1
ATOM 606 C CA . THR A 1 80 ? 45.723 167.356 62.200 1.00 61.83 113 THR A CA 1
ATOM 607 C C . THR A 1 80 ? 45.241 168.845 62.123 1.00 63.19 113 THR A C 1
ATOM 608 O O . THR A 1 80 ? 44.797 169.446 63.154 1.00 63.11 113 THR A O 1
ATOM 612 N N . CYS A 1 81 ? 45.336 169.449 60.925 1.00 63.55 114 CYS A N 1
ATOM 613 C CA . CYS A 1 81 ? 44.869 170.827 60.798 1.00 63.97 114 CYS A CA 1
ATOM 614 C C . CYS A 1 81 ? 43.347 170.825 60.513 1.00 62.69 114 CYS A C 1
ATOM 615 O O . CYS A 1 81 ? 42.843 170.045 59.667 1.00 63.31 114 CYS A O 1
ATOM 618 N N . ASP A 1 82 ? 42.631 171.663 61.270 1.00 61.36 115 ASP A N 1
ATOM 619 C CA . ASP A 1 82 ? 41.172 171.817 61.154 1.00 59.64 115 ASP A CA 1
ATOM 620 C C . ASP A 1 82 ? 40.749 171.847 59.656 1.00 56.89 115 ASP A C 1
ATOM 621 O O . ASP A 1 82 ? 39.780 171.157 59.239 1.00 57.71 115 ASP A O 1
ATOM 626 N N . THR A 1 83 ? 41.495 172.627 58.856 1.00 54.41 116 THR A N 1
ATOM 627 C CA . THR A 1 83 ? 41.186 172.772 57.427 1.00 50.48 116 THR A CA 1
ATOM 628 C C . THR A 1 83 ? 42.347 172.338 56.512 1.00 48.13 116 THR A C 1
ATOM 629 O O . THR A 1 83 ? 43.447 172.886 56.571 1.00 45.95 116 THR A O 1
ATOM 633 N N . LEU A 1 84 ? 42.074 171.331 55.676 1.00 45.62 117 LEU A N 1
ATOM 634 C CA . LEU A 1 84 ? 43.056 170.793 54.729 1.00 41.96 117 LEU A CA 1
ATOM 635 C C . LEU A 1 84 ? 42.608 171.072 53.306 1.00 39.43 117 LEU A C 1
ATOM 636 O O . LEU A 1 84 ? 41.508 171.612 53.067 1.00 38.39 117 LEU A O 1
ATOM 641 N N . GLN A 1 85 ? 43.459 170.701 52.360 1.00 35.73 118 GLN A N 1
ATOM 642 C CA . GLN A 1 85 ? 43.101 170.869 50.959 1.00 32.85 118 GLN A CA 1
ATOM 643 C C . GLN A 1 85 ? 42.987 169.526 50.300 1.00 32.31 118 GLN A C 1
ATOM 644 O O . GLN A 1 85 ? 43.693 168.603 50.678 1.00 32.09 118 GLN A O 1
ATOM 650 N N . MET A 1 86 ? 42.080 169.408 49.333 1.00 32.25 119 MET A N 1
ATOM 651 C CA . MET A 1 86 ? 41.925 168.166 48.575 1.00 31.39 119 MET A CA 1
ATOM 652 C C . MET A 1 86 ? 41.854 168.494 47.061 1.00 28.45 119 MET A C 1
ATOM 653 O O . MET A 1 86 ? 41.428 169.614 46.672 1.00 27.11 119 MET A O 1
ATOM 658 N N . TRP A 1 87 ? 42.299 167.556 46.226 1.00 23.72 120 TRP A N 1
ATOM 659 C CA . TRP A 1 87 ? 42.206 167.746 44.778 1.00 21.98 120 TRP A CA 1
ATOM 660 C C . TRP A 1 87 ? 40.760 167.385 44.397 1.00 21.06 120 TRP A C 1
ATOM 661 O O . TRP A 1 87 ? 40.175 166.401 44.901 1.00 21.65 120 TRP A O 1
ATOM 672 N N . GLU A 1 88 ? 40.158 168.206 43.550 1.00 20.08 121 GLU A N 1
ATOM 673 C CA . GLU A 1 88 ? 38.782 167.993 43.114 1.00 18.78 121 GLU A CA 1
ATOM 674 C C . GLU A 1 88 ? 38.821 167.928 41.585 1.00 20.44 121 GLU A C 1
ATOM 675 O O . GLU A 1 88 ? 39.407 168.801 40.902 1.00 20.53 121 GLU A O 1
ATOM 681 N N . ALA A 1 89 ? 38.252 166.851 41.036 1.00 18.74 122 ALA A N 1
ATOM 682 C CA . ALA A 1 89 ? 38.236 166.697 39.605 1.00 15.28 122 ALA A CA 1
ATOM 683 C C . ALA A 1 89 ? 37.014 167.511 39.143 1.00 15.71 122 ALA A C 1
ATOM 684 O O . ALA A 1 89 ? 35.860 167.288 39.550 1.00 17.89 122 ALA A O 1
ATOM 686 N N . VAL A 1 90 ? 37.289 168.491 38.312 1.00 16.18 123 VAL A N 1
ATOM 687 C CA . VAL A 1 90 ? 36.284 169.421 37.816 1.00 16.96 123 VAL A CA 1
ATOM 688 C C . VAL A 1 90 ? 35.653 168.965 36.500 1.00 15.68 123 VAL A C 1
ATOM 689 O O . VAL A 1 90 ? 34.443 169.053 36.295 1.00 13.15 123 VAL A O 1
ATOM 693 N N . SER A 1 91 ? 36.507 168.467 35.608 1.00 15.79 124 SER A N 1
ATOM 694 C CA . SER A 1 91 ? 36.030 168.042 34.323 1.00 16.05 124 SER A CA 1
ATOM 695 C C . SER A 1 91 ? 37.031 167.132 33.683 1.00 15.18 124 SER A C 1
ATOM 696 O O . SER A 1 91 ? 38.172 166.989 34.119 1.00 14.32 124 SER A O 1
ATOM 699 N N . VAL A 1 92 ? 36.568 166.509 32.613 1.00 16.52 125 VAL A N 1
ATOM 700 C CA . VAL A 1 92 ? 37.414 165.598 31.852 1.00 16.83 125 VAL A CA 1
ATOM 701 C C . VAL A 1 92 ? 37.106 165.686 30.353 1.00 17.50 125 VAL A C 1
ATOM 702 O O . VAL A 1 92 ? 35.943 165.832 29.951 1.00 17.56 125 VAL A O 1
ATOM 706 N N . LYS A 1 93 ? 38.167 165.681 29.548 1.00 16.85 126 LYS A N 1
ATOM 707 C CA . LYS A 1 93 ? 38.039 165.606 28.108 1.00 17.43 126 LYS A CA 1
ATOM 708 C C . LYS A 1 93 ? 38.426 164.128 27.890 1.00 15.24 126 LYS A C 1
ATOM 709 O O . LYS A 1 93 ? 39.515 163.686 28.296 1.00 15.67 126 LYS A O 1
ATOM 715 N N . THR A 1 94 ? 37.543 163.332 27.315 1.00 13.67 127 THR A N 1
ATOM 716 C CA . THR A 1 94 ? 37.938 161.952 27.114 1.00 15.90 127 THR A CA 1
ATOM 717 C C . THR A 1 94 ? 37.716 161.565 25.663 1.00 15.64 127 THR A C 1
ATOM 718 O O . THR A 1 94 ? 36.840 162.109 25.020 1.00 12.72 127 THR A O 1
ATOM 722 N N . GLU A 1 95 ? 38.477 160.617 25.141 1.00 16.90 128 GLU A N 1
ATOM 723 C CA . GLU A 1 95 ? 38.288 160.261 23.751 1.00 18.03 128 GLU A CA 1
ATOM 724 C C . GLU A 1 95 ? 38.708 158.836 23.476 1.00 17.16 128 GLU A C 1
ATOM 725 O O . GLU A 1 95 ? 39.715 158.402 23.976 1.00 16.56 128 GLU A O 1
ATOM 731 N N . VAL A 1 96 ? 37.936 158.108 22.676 1.00 16.26 129 VAL A N 1
ATOM 732 C CA . VAL A 1 96 ? 38.315 156.713 22.307 1.00 15.57 129 VAL A CA 1
ATOM 733 C C . VAL A 1 96 ? 39.036 156.893 20.964 1.00 14.54 129 VAL A C 1
ATOM 734 O O . VAL A 1 96 ? 38.481 157.398 20.009 1.00 12.91 129 VAL A O 1
ATOM 738 N N . VAL A 1 97 ? 40.299 156.502 20.953 1.00 14.56 130 VAL A N 1
ATOM 739 C CA . VAL A 1 97 ? 41.144 156.712 19.811 1.00 14.00 130 VAL A CA 1
ATOM 740 C C . VAL A 1 97 ? 41.275 155.465 18.905 1.00 13.96 130 VAL A C 1
ATOM 741 O O . VAL A 1 97 ? 41.340 154.346 19.425 1.00 14.69 130 VAL A O 1
ATOM 745 N N . GLY A 1 98 ? 41.275 155.669 17.575 1.00 11.01 131 GLY A N 1
ATOM 746 C CA . GLY A 1 98 ? 41.463 154.580 16.664 1.00 9.77 131 GLY A CA 1
ATOM 747 C C . GLY A 1 98 ? 40.314 154.017 15.865 1.00 10.59 131 GLY A C 1
ATOM 748 O O . GLY A 1 98 ? 40.483 153.009 15.205 1.00 10.90 131 GLY A O 1
ATOM 749 N N . SER A 1 99 ? 39.158 154.638 15.868 1.00 12.00 132 SER A N 1
ATOM 750 C CA . SER A 1 99 ? 38.066 154.031 15.152 1.00 12.00 132 SER A CA 1
ATOM 751 C C . SER A 1 99 ? 38.389 153.927 13.672 1.00 13.31 132 SER A C 1
ATOM 752 O O . SER A 1 99 ? 37.897 153.031 13.002 1.00 13.50 132 SER A O 1
ATOM 755 N N . GLY A 1 100 ? 39.209 154.838 13.143 1.00 16.24 133 GLY A N 1
ATOM 756 C CA . GLY A 1 100 ? 39.624 154.811 11.747 1.00 11.77 133 GLY A CA 1
ATOM 757 C C . GLY A 1 100 ? 40.340 153.511 11.386 1.00 13.60 133 GLY A C 1
ATOM 758 O O . GLY A 1 100 ? 40.345 153.035 10.219 1.00 11.93 133 GLY A O 1
ATOM 759 N N . SER A 1 101 ? 40.966 152.879 12.365 1.00 13.20 134 SER A N 1
ATOM 760 C CA . SER A 1 101 ? 41.656 151.624 12.061 1.00 13.95 134 SER A CA 1
ATOM 761 C C . SER A 1 101 ? 40.652 150.543 11.669 1.00 14.85 134 SER A C 1
ATOM 762 O O . SER A 1 101 ? 41.033 149.514 11.068 1.00 15.84 134 SER A O 1
ATOM 765 N N . LEU A 1 102 ? 39.385 150.757 12.019 1.00 12.61 135 LEU A N 1
ATOM 766 C CA . LEU A 1 102 ? 38.335 149.827 11.713 1.00 12.11 135 LEU A CA 1
ATOM 767 C C . LEU A 1 102 ? 38.020 149.849 10.225 1.00 13.23 135 LEU A C 1
ATOM 768 O O . LEU A 1 102 ? 37.286 149.015 9.700 1.00 13.35 135 LEU A O 1
ATOM 773 N N . LEU A 1 103 ? 38.602 150.818 9.542 1.00 15.04 136 LEU A N 1
ATOM 774 C CA . LEU A 1 103 ? 38.417 150.992 8.112 1.00 16.20 136 LEU A CA 1
ATOM 775 C C . LEU A 1 103 ? 39.341 150.022 7.346 1.00 17.34 136 LEU A C 1
ATOM 776 O O . LEU A 1 103 ? 39.319 149.981 6.134 1.00 18.78 136 LEU A O 1
ATOM 781 N N . ASP A 1 104 ? 40.165 149.241 8.047 1.00 16.52 137 ASP A N 1
ATOM 782 C CA . ASP A 1 104 ? 41.000 148.272 7.358 1.00 13.97 137 ASP A CA 1
ATOM 783 C C . ASP A 1 104 ? 40.053 147.131 7.070 1.00 13.55 137 ASP A C 1
ATOM 784 O O . ASP A 1 104 ? 39.647 146.441 7.968 1.00 17.73 137 ASP A O 1
ATOM 789 N N . VAL A 1 105 ? 39.640 146.948 5.832 1.00 12.04 138 VAL A N 1
ATOM 790 C CA . VAL A 1 105 ? 38.765 145.875 5.451 1.00 10.03 138 VAL A CA 1
ATOM 791 C C . VAL A 1 105 ? 39.534 145.080 4.371 1.00 12.53 138 VAL A C 1
ATOM 792 O O . VAL A 1 105 ? 38.936 144.426 3.489 1.00 13.01 138 VAL A O 1
ATOM 796 N N . HIS A 1 106 ? 40.861 145.075 4.471 1.00 12.41 139 HIS A N 1
ATOM 797 C CA . HIS A 1 106 ? 41.662 144.347 3.503 1.00 14.29 139 HIS A CA 1
ATOM 798 C C . HIS A 1 106 ? 42.331 143.125 4.186 1.00 16.10 139 HIS A C 1
ATOM 799 O O . HIS A 1 106 ? 43.082 142.409 3.557 1.00 18.85 139 HIS A O 1
ATOM 806 N N . GLY A 1 107 ? 42.071 142.890 5.474 1.00 15.76 140 GLY A N 1
ATOM 807 C CA . GLY A 1 107 ? 42.676 141.744 6.134 1.00 14.39 140 GLY A CA 1
ATOM 808 C C . GLY A 1 107 ? 42.115 140.384 5.694 1.00 16.10 140 GLY A C 1
ATOM 809 O O . GLY A 1 107 ? 41.506 140.230 4.617 1.00 14.66 140 GLY A O 1
ATOM 810 N N . PHE A 1 108 ? 42.282 139.395 6.566 1.00 15.86 141 PHE A N 1
ATOM 811 C CA . PHE A 1 108 ? 41.884 138.013 6.325 1.00 15.16 141 PHE A CA 1
ATOM 812 C C . PHE A 1 108 ? 40.659 137.564 7.153 1.00 16.32 141 PHE A C 1
ATOM 813 O O . PHE A 1 108 ? 40.537 136.378 7.470 1.00 17.72 141 PHE A O 1
ATOM 821 N N . ASN A 1 109 ? 39.763 138.475 7.527 1.00 15.18 142 ASN A N 1
ATOM 822 C CA . ASN A 1 109 ? 38.599 138.056 8.263 1.00 14.21 142 ASN A CA 1
ATOM 823 C C . ASN A 1 109 ? 37.668 137.391 7.295 1.00 14.31 142 ASN A C 1
ATOM 824 O O . ASN A 1 109 ? 37.904 137.419 6.092 1.00 17.97 142 ASN A O 1
ATOM 829 N N . LYS A 1 110 ? 36.574 136.870 7.824 1.00 13.38 143 LYS A N 1
ATOM 830 C CA . LYS A 1 110 ? 35.520 136.294 7.040 1.00 15.42 143 LYS A CA 1
ATOM 831 C C . LYS A 1 110 ? 35.194 137.337 5.957 1.00 17.01 143 LYS A C 1
ATOM 832 O O . LYS A 1 110 ? 34.925 138.516 6.253 1.00 18.45 143 LYS A O 1
ATOM 838 N N . PRO A 1 111 ? 35.197 136.916 4.686 1.00 16.11 144 PRO A N 1
ATOM 839 C CA . PRO A 1 111 ? 34.906 137.889 3.646 1.00 16.16 144 PRO A CA 1
ATOM 840 C C . PRO A 1 111 ? 33.419 138.136 3.507 1.00 15.42 144 PRO A C 1
ATOM 841 O O . PRO A 1 111 ? 32.614 137.321 3.934 1.00 13.81 144 PRO A O 1
ATOM 845 N N . THR A 1 112 ? 33.071 139.252 2.873 1.00 15.92 145 THR A N 1
ATOM 846 C CA . THR A 1 112 ? 31.694 139.562 2.626 1.00 16.51 145 THR A CA 1
ATOM 847 C C . THR A 1 112 ? 31.072 138.691 1.518 1.00 18.28 145 THR A C 1
ATOM 848 O O . THR A 1 112 ? 29.867 138.492 1.510 1.00 17.31 145 THR A O 1
ATOM 852 N N . ASP A 1 113 ? 31.860 138.202 0.568 1.00 20.52 146 ASP A N 1
ATOM 853 C CA . ASP A 1 113 ? 31.301 137.280 -0.434 1.00 22.48 146 ASP A CA 1
ATOM 854 C C . ASP A 1 113 ? 31.829 135.878 0.000 1.00 25.17 146 ASP A C 1
ATOM 855 O O . ASP A 1 113 ? 32.966 135.487 -0.317 1.00 24.85 146 ASP A O 1
ATOM 860 N N . THR A 1 114 ? 31.033 135.132 0.764 1.00 26.34 147 THR A N 1
ATOM 861 C CA . THR A 1 114 ? 31.525 133.842 1.204 1.00 30.25 147 THR A CA 1
ATOM 862 C C . THR A 1 114 ? 31.389 132.782 0.158 1.00 30.69 147 THR A C 1
ATOM 863 O O . THR A 1 114 ? 32.038 131.771 0.259 1.00 33.81 147 THR A O 1
ATOM 867 N N . VAL A 1 115 ? 30.550 132.979 -0.850 1.00 32.06 148 VAL A N 1
ATOM 868 C CA . VAL A 1 115 ? 30.485 131.986 -1.922 1.00 30.95 148 VAL A CA 1
ATOM 869 C C . VAL A 1 115 ? 31.814 131.913 -2.657 1.00 31.01 148 VAL A C 1
ATOM 870 O O . VAL A 1 115 ? 32.273 130.843 -2.944 1.00 32.71 148 VAL A O 1
ATOM 874 N N . ASN A 1 116 ? 32.449 133.037 -2.964 1.00 31.43 149 ASN A N 1
ATOM 875 C CA . ASN A 1 116 ? 33.719 132.963 -3.693 1.00 31.61 149 ASN A CA 1
ATOM 876 C C . ASN A 1 116 ? 34.923 133.371 -2.878 1.00 31.84 149 ASN A C 1
ATOM 877 O O . ASN A 1 116 ? 36.045 133.413 -3.406 1.00 34.28 149 ASN A O 1
ATOM 882 N N . THR A 1 117 ? 34.689 133.684 -1.601 1.00 29.81 150 THR A N 1
ATOM 883 C CA . THR A 1 117 ? 35.741 134.151 -0.719 1.00 27.24 150 THR A CA 1
ATOM 884 C C . THR A 1 117 ? 36.316 135.382 -1.326 1.00 24.37 150 THR A C 1
ATOM 885 O O . THR A 1 117 ? 37.494 135.410 -1.624 1.00 25.15 150 THR A O 1
ATOM 889 N N . LYS A 1 118 ? 35.446 136.383 -1.502 1.00 22.47 151 LYS A N 1
ATOM 890 C CA . LYS A 1 118 ? 35.804 137.681 -2.109 1.00 23.07 151 LYS A CA 1
ATOM 891 C C . LYS A 1 118 ? 35.107 138.818 -1.341 1.00 21.27 151 LYS A C 1
ATOM 892 O O . LYS A 1 118 ? 34.560 138.584 -0.257 1.00 20.84 151 LYS A O 1
ATOM 898 N N . GLY A 1 119 ? 35.110 140.012 -1.952 1.00 18.83 152 GLY A N 1
ATOM 899 C CA . GLY A 1 119 ? 34.462 141.181 -1.418 1.00 14.19 152 GLY A CA 1
ATOM 900 C C . GLY A 1 119 ? 35.457 141.879 -0.561 1.00 15.38 152 GLY A C 1
ATOM 901 O O . GLY A 1 119 ? 36.528 142.211 -1.033 1.00 13.49 152 GLY A O 1
ATOM 902 N N . ILE A 1 120 ? 35.118 142.118 0.705 1.00 14.34 153 ILE A N 1
ATOM 903 C CA . ILE A 1 120 ? 36.093 142.726 1.571 1.00 14.22 153 ILE A CA 1
ATOM 904 C C . ILE A 1 120 ? 36.178 141.834 2.839 1.00 14.36 153 ILE A C 1
ATOM 905 O O . ILE A 1 120 ? 35.383 140.934 3.023 1.00 15.77 153 ILE A O 1
ATOM 910 N N . SER A 1 121 ? 37.165 142.090 3.670 1.00 12.29 154 SER A N 1
ATOM 911 C CA . SER A 1 121 ? 37.372 141.407 4.913 1.00 13.18 154 SER A CA 1
ATOM 912 C C . SER A 1 121 ? 36.327 142.053 5.802 1.00 14.97 154 SER A C 1
ATOM 913 O O . SER A 1 121 ? 36.385 143.242 6.002 1.00 19.20 154 SER A O 1
ATOM 916 N N . THR A 1 122 ? 35.342 141.310 6.316 1.00 15.96 155 THR A N 1
ATOM 917 C CA . THR A 1 122 ? 34.295 141.936 7.144 1.00 12.66 155 THR A CA 1
ATOM 918 C C . THR A 1 122 ? 34.857 142.783 8.283 1.00 11.77 155 THR A C 1
ATOM 919 O O . THR A 1 122 ? 35.682 142.318 9.060 1.00 13.27 155 THR A O 1
ATOM 923 N N . PRO A 1 123 ? 34.449 144.063 8.359 1.00 12.29 156 PRO A N 1
ATOM 924 C CA . PRO A 1 123 ? 34.977 144.901 9.447 1.00 11.90 156 PRO A CA 1
ATOM 925 C C . PRO A 1 123 ? 34.343 144.523 10.828 1.00 13.50 156 PRO A C 1
ATOM 926 O O . PRO A 1 123 ? 33.373 143.717 10.934 1.00 14.70 156 PRO A O 1
ATOM 930 N N . VAL A 1 124 ? 34.917 145.096 11.873 1.00 14.75 157 VAL A N 1
ATOM 931 C CA . VAL A 1 124 ? 34.444 144.878 13.233 1.00 13.91 157 VAL A CA 1
ATOM 932 C C . VAL A 1 124 ? 32.969 145.334 13.313 1.00 14.02 157 VAL A C 1
ATOM 933 O O . VAL A 1 124 ? 32.604 146.419 12.811 1.00 15.23 157 VAL A O 1
ATOM 937 N N . GLU A 1 125 ? 32.129 144.536 13.973 1.00 12.03 158 GLU A N 1
ATOM 938 C CA . GLU A 1 125 ? 30.681 144.810 14.036 1.00 12.61 158 GLU A CA 1
ATOM 939 C C . GLU A 1 125 ? 30.195 144.122 15.248 1.00 10.91 158 GLU A C 1
ATOM 940 O O . GLU A 1 125 ? 30.873 143.269 15.802 1.00 14.21 158 GLU A O 1
ATOM 946 N N . GLY A 1 126 ? 28.973 144.425 15.632 1.00 10.17 159 GLY A N 1
ATOM 947 C CA . GLY A 1 126 ? 28.416 143.737 16.756 1.00 10.83 159 GLY A CA 1
ATOM 948 C C . GLY A 1 126 ? 28.162 144.600 17.953 1.00 11.54 159 GLY A C 1
ATOM 949 O O . GLY A 1 126 ? 27.966 145.787 17.844 1.00 10.57 159 GLY A O 1
ATOM 950 N N . SER A 1 127 ? 28.182 143.937 19.113 1.00 12.75 160 SER A N 1
ATOM 951 C CA . SER A 1 127 ? 27.938 144.545 20.401 1.00 12.13 160 SER A CA 1
ATOM 952 C C . SER A 1 127 ? 29.061 145.514 20.758 1.00 12.85 160 SER A C 1
ATOM 953 O O . SER A 1 127 ? 30.266 145.211 20.576 1.00 12.47 160 SER A O 1
ATOM 956 N N . GLN A 1 128 ? 28.650 146.674 21.260 1.00 10.58 161 GLN A N 1
ATOM 957 C CA . GLN A 1 128 ? 29.596 147.715 21.621 1.00 13.88 161 GLN A CA 1
ATOM 958 C C . GLN A 1 128 ? 29.294 148.107 23.034 1.00 12.04 161 GLN A C 1
ATOM 959 O O . GLN A 1 128 ? 28.130 148.022 23.446 1.00 13.43 161 GLN A O 1
ATOM 965 N N . TYR A 1 129 ? 30.314 148.555 23.749 1.00 10.24 162 TYR A N 1
ATOM 966 C CA . TYR A 1 129 ? 30.122 148.891 25.162 1.00 9.97 162 TYR A CA 1
ATOM 967 C C . TYR A 1 129 ? 31.138 149.916 25.496 1.00 9.84 162 TYR A C 1
ATOM 968 O O . TYR A 1 129 ? 32.310 149.655 25.374 1.00 12.27 162 TYR A O 1
ATOM 977 N N . HIS A 1 130 ? 30.700 151.087 25.886 1.00 9.54 163 HIS A N 1
ATOM 978 C CA . HIS A 1 130 ? 31.604 152.163 26.208 1.00 10.27 163 HIS A CA 1
ATOM 979 C C . HIS A 1 130 ? 31.286 152.716 27.571 1.00 10.60 163 HIS A C 1
ATOM 980 O O . HIS A 1 130 ? 30.180 153.182 27.786 1.00 12.59 163 HIS A O 1
ATOM 987 N N . VAL A 1 131 ? 32.244 152.652 28.472 1.00 10.42 164 VAL A N 1
ATOM 988 C CA . VAL A 1 131 ? 32.038 153.184 29.812 1.00 12.81 164 VAL A CA 1
ATOM 989 C C . VAL A 1 131 ? 33.288 153.835 30.274 1.00 13.14 164 VAL A C 1
ATOM 990 O O . VAL A 1 131 ? 34.381 153.409 29.943 1.00 15.06 164 VAL A O 1
ATOM 994 N N . PHE A 1 132 ? 33.158 154.953 30.949 1.00 13.34 165 PHE A N 1
ATOM 995 C CA . PHE A 1 132 ? 34.351 155.536 31.550 1.00 14.32 165 PHE A CA 1
ATOM 996 C C . PHE A 1 132 ? 33.903 156.157 32.894 1.00 13.58 165 PHE A C 1
ATOM 997 O O . PHE A 1 132 ? 32.700 156.476 33.117 1.00 13.14 165 PHE A O 1
ATOM 1005 N N . ALA A 1 133 ? 34.848 156.238 33.827 1.00 12.12 166 ALA A N 1
ATOM 1006 C CA . ALA A 1 133 ? 34.531 156.824 35.092 1.00 11.83 166 ALA A CA 1
ATOM 1007 C C . ALA A 1 133 ? 35.775 157.584 35.544 1.00 12.99 166 ALA A C 1
ATOM 1008 O O . ALA A 1 133 ? 36.895 157.242 35.161 1.00 13.63 166 ALA A O 1
ATOM 1010 N N . VAL A 1 134 ? 35.551 158.637 36.330 1.00 13.02 167 VAL A N 1
ATOM 1011 C CA . VAL A 1 134 ? 36.615 159.406 36.936 1.00 14.89 167 VAL A CA 1
ATOM 1012 C C . VAL A 1 134 ? 36.121 159.559 38.397 1.00 16.38 167 VAL A C 1
ATOM 1013 O O . VAL A 1 134 ? 34.975 159.987 38.639 1.00 15.78 167 VAL A O 1
ATOM 1017 N N . GLY A 1 135 ? 36.973 159.189 39.369 1.00 17.56 168 GLY A N 1
ATOM 1018 C CA . GLY A 1 135 ? 36.563 159.287 40.764 1.00 16.36 168 GLY A CA 1
ATOM 1019 C C . GLY A 1 135 ? 37.760 159.427 41.677 1.00 17.54 168 GLY A C 1
ATOM 1020 O O . GLY A 1 135 ? 38.917 159.284 41.259 1.00 15.89 168 GLY A O 1
ATOM 1021 N N . GLY A 1 136 ? 37.454 159.707 42.937 1.00 19.26 169 GLY A N 1
ATOM 1022 C CA . GLY A 1 136 ? 38.484 159.900 43.934 1.00 20.44 169 GLY A CA 1
ATOM 1023 C C . GLY A 1 136 ? 38.799 158.642 44.725 1.00 22.14 169 GLY A C 1
ATOM 1024 O O . GLY A 1 136 ? 39.526 158.707 45.700 1.00 22.19 169 GLY A O 1
ATOM 1025 N N . GLU A 1 137 ? 38.234 157.522 44.316 1.00 21.35 170 GLU A N 1
ATOM 1026 C CA . GLU A 1 137 ? 38.467 156.220 44.936 1.00 22.38 170 GLU A CA 1
ATOM 1027 C C . GLU A 1 137 ? 38.062 155.186 43.847 1.00 22.00 170 GLU A C 1
ATOM 1028 O O . GLU A 1 137 ? 37.474 155.550 42.816 1.00 23.46 170 GLU A O 1
ATOM 1034 N N . PRO A 1 138 ? 38.378 153.901 44.049 1.00 20.20 171 PRO A N 1
ATOM 1035 C CA . PRO A 1 138 ? 38.023 152.921 43.013 1.00 17.09 171 PRO A CA 1
ATOM 1036 C C . PRO A 1 138 ? 36.549 152.902 42.673 1.00 15.13 171 PRO A C 1
ATOM 1037 O O . PRO A 1 138 ? 35.720 153.155 43.542 1.00 12.07 171 PRO A O 1
ATOM 1041 N N . LEU A 1 139 ? 36.248 152.569 41.415 1.00 13.51 172 LEU A N 1
ATOM 1042 C CA . LEU A 1 139 ? 34.864 152.520 40.966 1.00 13.25 172 LEU A CA 1
ATOM 1043 C C . LEU A 1 139 ? 34.227 151.330 41.718 1.00 15.33 172 LEU A C 1
ATOM 1044 O O . LEU A 1 139 ? 34.792 150.244 41.768 1.00 16.03 172 LEU A O 1
ATOM 1049 N N . ASP A 1 140 ? 33.077 151.559 42.337 1.00 14.89 173 ASP A N 1
ATOM 1050 C CA . ASP A 1 140 ? 32.341 150.527 43.034 1.00 15.45 173 ASP A CA 1
ATOM 1051 C C . ASP A 1 140 ? 31.577 149.731 41.933 1.00 14.37 173 ASP A C 1
ATOM 1052 O O . ASP A 1 140 ? 30.907 150.327 41.073 1.00 13.41 173 ASP A O 1
ATOM 1057 N N . LEU A 1 141 ? 31.686 148.399 42.015 1.00 13.97 174 LEU A N 1
ATOM 1058 C CA . LEU A 1 141 ? 31.109 147.457 41.094 1.00 13.41 174 LEU A CA 1
ATOM 1059 C C . LEU A 1 141 ? 29.995 146.636 41.690 1.00 15.20 174 LEU A C 1
ATOM 1060 O O . LEU A 1 141 ? 30.051 146.262 42.867 1.00 16.97 174 LEU A O 1
ATOM 1065 N N . GLN A 1 142 ? 28.956 146.369 40.904 1.00 15.72 175 GLN A N 1
ATOM 1066 C CA . GLN A 1 142 ? 27.848 145.537 41.354 1.00 14.76 175 GLN A CA 1
ATOM 1067 C C . GLN A 1 142 ? 27.937 144.386 40.366 1.00 13.73 175 GLN A C 1
ATOM 1068 O O . GLN A 1 142 ? 27.978 144.636 39.187 1.00 15.97 175 GLN A O 1
ATOM 1074 N N . GLY A 1 143 ? 28.007 143.149 40.824 1.00 13.76 176 GLY A N 1
ATOM 1075 C CA . GLY A 1 143 ? 28.083 142.047 39.905 1.00 13.63 176 GLY A CA 1
ATOM 1076 C C . GLY A 1 143 ? 26.677 141.646 39.461 1.00 15.48 176 GLY A C 1
ATOM 1077 O O . GLY A 1 143 ? 25.754 141.769 40.234 1.00 14.99 176 GLY A O 1
ATOM 1078 N N . LEU A 1 144 ? 26.508 141.182 38.213 1.00 14.44 177 LEU A N 1
ATOM 1079 C CA . LEU A 1 144 ? 25.216 140.716 37.700 1.00 11.94 177 LEU A CA 1
ATOM 1080 C C . LEU A 1 144 ? 25.675 139.981 36.431 1.00 13.15 177 LEU A C 1
ATOM 1081 O O . LEU A 1 144 ? 26.401 140.561 35.597 1.00 9.86 177 LEU A O 1
ATOM 1086 N N . VAL A 1 145 ? 25.270 138.716 36.298 1.00 11.81 178 VAL A N 1
ATOM 1087 C CA . VAL A 1 145 ? 25.685 137.914 35.165 1.00 11.79 178 VAL A CA 1
ATOM 1088 C C . VAL A 1 145 ? 24.460 137.371 34.410 1.00 13.39 178 VAL A C 1
ATOM 1089 O O . VAL A 1 145 ? 23.271 137.421 34.873 1.00 12.61 178 VAL A O 1
ATOM 1093 N N . THR A 1 146 ? 24.764 136.872 33.218 1.00 13.82 179 THR A N 1
ATOM 1094 C CA . THR A 1 146 ? 23.776 136.270 32.379 1.00 10.54 179 THR A CA 1
ATOM 1095 C C . THR A 1 146 ? 23.375 134.937 33.024 1.00 11.59 179 THR A C 1
ATOM 1096 O O . THR A 1 146 ? 22.165 134.594 33.134 1.00 11.72 179 THR A O 1
ATOM 1100 N N . ASP A 1 147 ? 24.397 134.209 33.463 1.00 12.43 180 ASP A N 1
ATOM 1101 C CA . ASP A 1 147 ? 24.192 132.887 34.003 1.00 14.00 180 ASP A CA 1
ATOM 1102 C C . ASP A 1 147 ? 25.025 132.615 35.259 1.00 14.30 180 ASP A C 1
ATOM 1103 O O . ASP A 1 147 ? 26.251 132.542 35.186 1.00 12.83 180 ASP A O 1
ATOM 1108 N N . ALA A 1 148 ? 24.345 132.444 36.397 1.00 16.02 181 ALA A N 1
ATOM 1109 C CA . ALA A 1 148 ? 25.034 132.158 37.672 1.00 16.68 181 ALA A CA 1
ATOM 1110 C C . ALA A 1 148 ? 25.728 130.788 37.644 1.00 17.50 181 ALA A C 1
ATOM 1111 O O . ALA A 1 148 ? 26.454 130.435 38.572 1.00 18.47 181 ALA A O 1
ATOM 1113 N N . ARG A 1 149 ? 25.541 130.032 36.566 1.00 16.57 182 ARG A N 1
ATOM 1114 C CA . ARG A 1 149 ? 26.141 128.708 36.467 1.00 14.45 182 ARG A CA 1
ATOM 1115 C C . ARG A 1 149 ? 27.417 128.756 35.693 1.00 15.29 182 ARG A C 1
ATOM 1116 O O . ARG A 1 149 ? 28.128 127.760 35.645 1.00 18.08 182 ARG A O 1
ATOM 1124 N N . THR A 1 150 ? 27.740 129.904 35.117 1.00 14.22 183 THR A N 1
ATOM 1125 C CA . THR A 1 150 ? 28.964 130.029 34.350 1.00 15.39 183 THR A CA 1
ATOM 1126 C C . THR A 1 150 ? 30.173 129.700 35.217 1.00 17.78 183 THR A C 1
ATOM 1127 O O . THR A 1 150 ? 30.292 130.218 36.328 1.00 17.80 183 THR A O 1
ATOM 1131 N N . LYS A 1 151 ? 31.088 128.880 34.672 1.00 18.54 184 LYS A N 1
ATOM 1132 C CA . LYS A 1 151 ? 32.290 128.445 35.351 1.00 15.08 184 LYS A CA 1
ATOM 1133 C C . LYS A 1 151 ? 33.488 129.273 34.969 1.00 16.95 184 LYS A C 1
ATOM 1134 O O . LYS A 1 151 ? 34.327 128.888 34.137 1.00 18.96 184 LYS A O 1
ATOM 1140 N N . TYR A 1 152 ? 33.584 130.456 35.556 1.00 18.22 185 TYR A N 1
ATOM 1141 C CA . TYR A 1 152 ? 34.722 131.337 35.306 1.00 16.65 185 TYR A CA 1
ATOM 1142 C C . TYR A 1 152 ? 35.946 130.698 35.971 1.00 18.46 185 TYR A C 1
ATOM 1143 O O . TYR A 1 152 ? 35.842 130.051 37.025 1.00 19.84 185 TYR A O 1
ATOM 1152 N N . LYS A 1 153 ? 37.103 130.858 35.362 1.00 19.07 186 LYS A N 1
ATOM 1153 C CA . LYS A 1 153 ? 38.330 130.351 35.918 1.00 23.15 186 LYS A CA 1
ATOM 1154 C C . LYS A 1 153 ? 38.457 130.970 37.320 1.00 25.10 186 LYS A C 1
ATOM 1155 O O . LYS A 1 153 ? 38.048 132.124 37.539 1.00 26.59 186 LYS A O 1
ATOM 1161 N N . GLU A 1 154 ? 39.030 130.226 38.258 1.00 26.50 187 GLU A N 1
ATOM 1162 C CA . GLU A 1 154 ? 39.229 130.733 39.598 1.00 28.12 187 GLU A CA 1
ATOM 1163 C C . GLU A 1 154 ? 40.434 131.614 39.651 1.00 27.84 187 GLU A C 1
ATOM 1164 O O . GLU A 1 154 ? 40.512 132.493 40.463 1.00 29.21 187 GLU A O 1
ATOM 1170 N N . GLU A 1 155 ? 41.368 131.434 38.748 1.00 29.06 188 GLU A N 1
ATOM 1171 C CA . GLU A 1 155 ? 42.542 132.300 38.757 1.00 28.77 188 GLU A CA 1
ATOM 1172 C C . GLU A 1 155 ? 42.638 133.157 37.525 1.00 24.28 188 GLU A C 1
ATOM 1173 O O . GLU A 1 155 ? 42.242 132.771 36.453 1.00 21.61 188 GLU A O 1
ATOM 1179 N N . GLY A 1 156 ? 43.184 134.337 37.696 1.00 22.45 189 GLY A N 1
ATOM 1180 C CA . GLY A 1 156 ? 43.361 135.191 36.539 1.00 21.72 189 GLY A CA 1
ATOM 1181 C C . GLY A 1 156 ? 42.299 136.226 36.285 1.00 21.90 189 GLY A C 1
ATOM 1182 O O . GLY A 1 156 ? 42.467 137.077 35.443 1.00 22.63 189 GLY A O 1
ATOM 1183 N N . VAL A 1 157 ? 41.195 136.145 37.004 1.00 21.34 190 VAL A N 1
ATOM 1184 C CA . VAL A 1 157 ? 40.092 137.081 36.846 1.00 18.74 190 VAL A CA 1
ATOM 1185 C C . VAL A 1 157 ? 39.460 137.201 38.216 1.00 17.84 190 VAL A C 1
ATOM 1186 O O . VAL A 1 157 ? 39.467 136.222 38.992 1.00 15.56 190 VAL A O 1
ATOM 1190 N N . VAL A 1 158 ? 38.893 138.382 38.483 1.00 15.49 191 VAL A N 1
ATOM 1191 C CA . VAL A 1 158 ? 38.141 138.578 39.698 1.00 13.00 191 VAL A CA 1
ATOM 1192 C C . VAL A 1 158 ? 36.661 138.456 39.307 1.00 13.45 191 VAL A C 1
ATOM 1193 O O . VAL A 1 158 ? 36.148 139.242 38.529 1.00 13.89 191 VAL A O 1
ATOM 1197 N N . THR A 1 159 ? 35.979 137.459 39.861 1.00 13.10 192 THR A N 1
ATOM 1198 C CA . THR A 1 159 ? 34.593 137.208 39.574 1.00 14.37 192 THR A CA 1
ATOM 1199 C C . THR A 1 159 ? 33.849 137.276 40.888 1.00 15.54 192 THR A C 1
ATOM 1200 O O . THR A 1 159 ? 34.456 137.544 41.931 1.00 20.62 192 THR A O 1
ATOM 1204 N N . ILE A 1 160 ? 32.537 137.091 40.867 1.00 16.83 193 ILE A N 1
ATOM 1205 C CA . ILE A 1 160 ? 31.755 137.182 42.099 1.00 15.56 193 ILE A CA 1
ATOM 1206 C C . ILE A 1 160 ? 32.261 136.177 43.139 1.00 17.77 193 ILE A C 1
ATOM 1207 O O . ILE A 1 160 ? 32.373 136.509 44.316 1.00 18.33 193 ILE A O 1
ATOM 1212 N N . LYS A 1 161 ? 32.555 134.958 42.706 1.00 19.25 194 LYS A N 1
ATOM 1213 C CA . LYS A 1 161 ? 33.060 133.956 43.625 1.00 21.64 194 LYS A CA 1
ATOM 1214 C C . LYS A 1 161 ? 34.414 134.376 44.267 1.00 22.09 194 LYS A C 1
ATOM 1215 O O . LYS A 1 161 ? 34.695 134.064 45.430 1.00 24.54 194 LYS A O 1
ATOM 1221 N N . THR A 1 162 ? 35.246 135.076 43.526 1.00 21.00 195 THR A N 1
ATOM 1222 C CA . THR A 1 162 ? 36.496 135.557 44.118 1.00 21.49 195 THR A CA 1
ATOM 1223 C C . THR A 1 162 ? 36.143 136.399 45.336 1.00 21.27 195 THR A C 1
ATOM 1224 O O . THR A 1 162 ? 36.815 136.364 46.349 1.00 22.53 195 THR A O 1
ATOM 1228 N N . ILE A 1 163 ? 35.088 137.183 45.219 1.00 21.62 196 ILE A N 1
ATOM 1229 C CA . ILE A 1 163 ? 34.729 138.084 46.280 1.00 21.32 196 ILE A CA 1
ATOM 1230 C C . ILE A 1 163 ? 33.981 137.433 47.416 1.00 21.90 196 ILE A C 1
ATOM 1231 O O . ILE A 1 163 ? 34.326 137.615 48.588 1.00 22.26 196 ILE A O 1
ATOM 1236 N N . THR A 1 164 ? 32.976 136.641 47.074 1.00 20.94 197 THR A N 1
ATOM 1237 C CA . THR A 1 164 ? 32.174 136.021 48.102 1.00 20.36 197 THR A CA 1
ATOM 1238 C C . THR A 1 164 ? 32.739 134.725 48.655 1.00 22.01 197 THR A C 1
ATOM 1239 O O . THR A 1 164 ? 32.257 134.263 49.678 1.00 21.61 197 THR A O 1
ATOM 1243 N N . LYS A 1 165 ? 33.688 134.112 47.956 1.00 24.02 198 LYS A N 1
ATOM 1244 C CA . LYS A 1 165 ? 34.267 132.858 48.434 1.00 28.12 198 LYS A CA 1
ATOM 1245 C C . LYS A 1 165 ? 33.263 131.727 48.282 1.00 28.94 198 LYS A C 1
ATOM 1246 O O . LYS A 1 165 ? 33.502 130.607 48.750 1.00 29.14 198 LYS A O 1
ATOM 1252 N N . LYS A 1 166 ? 32.132 132.030 47.657 1.00 29.05 199 LYS A N 1
ATOM 1253 C CA . LYS A 1 166 ? 31.109 131.009 47.451 1.00 29.64 199 LYS A CA 1
ATOM 1254 C C . LYS A 1 166 ? 30.692 131.007 45.996 1.00 27.74 199 LYS A C 1
ATOM 1255 O O . LYS A 1 166 ? 31.016 131.918 45.245 1.00 28.40 199 LYS A O 1
ATOM 1261 N N . ASP A 1 167 ? 29.976 129.983 45.601 1.00 24.33 200 ASP A N 1
ATOM 1262 C CA . ASP A 1 167 ? 29.463 129.926 44.264 1.00 23.68 200 ASP A CA 1
ATOM 1263 C C . ASP A 1 167 ? 28.345 130.984 44.037 1.00 21.61 200 ASP A C 1
ATOM 1264 O O . ASP A 1 167 ? 27.644 131.370 44.977 1.00 20.42 200 ASP A O 1
ATOM 1269 N N . MET A 1 168 ? 28.178 131.435 42.790 1.00 20.13 201 MET A N 1
ATOM 1270 C CA . MET A 1 168 ? 27.138 132.380 42.493 1.00 18.10 201 MET A CA 1
ATOM 1271 C C . MET A 1 168 ? 25.827 131.756 42.784 1.00 17.60 201 MET A C 1
ATOM 1272 O O . MET A 1 168 ? 25.703 130.532 42.744 1.00 17.15 201 MET A O 1
ATOM 1277 N N . VAL A 1 169 ? 24.838 132.603 43.060 1.00 17.47 202 VAL A N 1
ATOM 1278 C CA . VAL A 1 169 ? 23.463 132.133 43.359 1.00 16.68 202 VAL A CA 1
ATOM 1279 C C . VAL A 1 169 ? 22.526 132.680 42.241 1.00 17.56 202 VAL A C 1
ATOM 1280 O O . VAL A 1 169 ? 22.927 133.550 41.432 1.00 16.23 202 VAL A O 1
ATOM 1284 N N . ASN A 1 170 ? 21.309 132.168 42.159 1.00 17.13 203 ASN A N 1
ATOM 1285 C CA . ASN A 1 170 ? 20.442 132.603 41.110 1.00 16.60 203 ASN A CA 1
ATOM 1286 C C . ASN A 1 170 ? 20.231 134.090 41.164 1.00 18.33 203 ASN A C 1
ATOM 1287 O O . ASN A 1 170 ? 20.072 134.725 40.124 1.00 14.68 203 ASN A O 1
ATOM 1292 N N . LYS A 1 171 ? 20.285 134.679 42.379 1.00 21.00 204 LYS A N 1
ATOM 1293 C CA . LYS A 1 171 ? 20.117 136.148 42.553 1.00 18.82 204 LYS A CA 1
ATOM 1294 C C . LYS A 1 171 ? 21.186 136.950 41.787 1.00 14.62 204 LYS A C 1
ATOM 1295 O O . LYS A 1 171 ? 21.011 138.143 41.546 1.00 9.62 204 LYS A O 1
ATOM 1301 N N . ASP A 1 172 ? 22.284 136.302 41.429 1.00 13.04 205 ASP A N 1
ATOM 1302 C CA . ASP A 1 172 ? 23.352 136.995 40.717 1.00 13.62 205 ASP A CA 1
ATOM 1303 C C . ASP A 1 172 ? 23.038 137.284 39.272 1.00 12.81 205 ASP A C 1
ATOM 1304 O O . ASP A 1 172 ? 23.798 137.950 38.626 1.00 13.33 205 ASP A O 1
ATOM 1309 N N . GLN A 1 173 ? 21.917 136.756 38.779 1.00 13.97 206 GLN A N 1
ATOM 1310 C CA . GLN A 1 173 ? 21.446 137.026 37.419 1.00 14.32 206 GLN A CA 1
ATOM 1311 C C . GLN A 1 173 ? 20.593 138.302 37.447 1.00 15.29 206 GLN A C 1
ATOM 1312 O O . GLN A 1 173 ? 20.193 138.786 36.428 1.00 14.61 206 GLN A O 1
ATOM 1318 N N . VAL A 1 174 ? 20.268 138.797 38.643 1.00 17.85 207 VAL A N 1
ATOM 1319 C CA . VAL A 1 174 ? 19.527 140.061 38.838 1.00 15.19 207 VAL A CA 1
ATOM 1320 C C . VAL A 1 174 ? 20.368 140.871 39.842 1.00 13.73 207 VAL A C 1
ATOM 1321 O O . VAL A 1 174 ? 21.582 140.722 39.891 1.00 14.36 207 VAL A O 1
ATOM 1325 N N . LEU A 1 175 ? 19.758 141.748 40.628 1.00 13.78 208 LEU A N 1
ATOM 1326 C CA . LEU A 1 175 ? 20.538 142.509 41.585 1.00 13.29 208 LEU A CA 1
ATOM 1327 C C . LEU A 1 175 ? 20.673 141.799 42.942 1.00 14.76 208 LEU A C 1
ATOM 1328 O O . LEU A 1 175 ? 19.672 141.642 43.658 1.00 12.76 208 LEU A O 1
ATOM 1333 N N . ASN A 1 176 ? 21.889 141.323 43.251 1.00 15.25 209 ASN A N 1
ATOM 1334 C CA . ASN A 1 176 ? 22.168 140.672 44.525 1.00 14.02 209 ASN A CA 1
ATOM 1335 C C . ASN A 1 176 ? 23.189 141.656 45.193 1.00 15.19 209 ASN A C 1
ATOM 1336 O O . ASN A 1 176 ? 24.346 141.755 44.776 1.00 13.72 209 ASN A O 1
ATOM 1341 N N . PRO A 1 177 ? 22.739 142.398 46.234 1.00 13.79 210 PRO A N 1
ATOM 1342 C CA . PRO A 1 177 ? 23.562 143.372 46.937 1.00 14.18 210 PRO A CA 1
ATOM 1343 C C . PRO A 1 177 ? 24.843 142.832 47.538 1.00 16.44 210 PRO A C 1
ATOM 1344 O O . PRO A 1 177 ? 25.736 143.585 47.817 1.00 18.67 210 PRO A O 1
ATOM 1348 N N . ILE A 1 178 ? 24.938 141.529 47.723 1.00 18.24 211 ILE A N 1
ATOM 1349 C CA . ILE A 1 178 ? 26.129 140.917 48.276 1.00 17.89 211 ILE A CA 1
ATOM 1350 C C . ILE A 1 178 ? 27.249 140.905 47.272 1.00 17.99 211 ILE A C 1
ATOM 1351 O O . ILE A 1 178 ? 28.422 140.952 47.667 1.00 16.92 211 ILE A O 1
ATOM 1356 N N . SER A 1 179 ? 26.910 140.850 45.977 1.00 16.80 212 SER A N 1
ATOM 1357 C CA . SER A 1 179 ? 27.919 140.773 44.955 1.00 15.64 212 SER A CA 1
ATOM 1358 C C . SER A 1 179 ? 28.458 142.123 44.533 1.00 16.41 212 SER A C 1
ATOM 1359 O O . SER A 1 179 ? 28.151 142.610 43.485 1.00 16.43 212 SER A O 1
ATOM 1362 N N . LYS A 1 180 ? 29.337 142.675 45.373 1.00 16.08 213 LYS A N 1
ATOM 1363 C CA . LYS A 1 180 ? 29.951 143.946 45.154 1.00 16.11 213 LYS A CA 1
ATOM 1364 C C . LYS A 1 180 ? 31.453 143.812 45.183 1.00 14.36 213 LYS A C 1
ATOM 1365 O O . LYS A 1 180 ? 31.953 142.918 45.812 1.00 17.33 213 LYS A O 1
ATOM 1371 N N . ALA A 1 181 ? 32.164 144.685 44.481 1.00 12.30 214 ALA A N 1
ATOM 1372 C CA . ALA A 1 181 ? 33.623 144.682 44.455 1.00 12.55 214 ALA A CA 1
ATOM 1373 C C . ALA A 1 181 ? 34.073 146.124 44.162 1.00 14.77 214 ALA A C 1
ATOM 1374 O O . ALA A 1 181 ? 33.220 147.040 44.039 1.00 17.93 214 ALA A O 1
ATOM 1376 N N . LYS A 1 182 ? 35.374 146.363 44.047 1.00 14.58 215 LYS A N 1
ATOM 1377 C CA . LYS A 1 182 ? 35.847 147.690 43.725 1.00 14.33 215 LYS A CA 1
ATOM 1378 C C . LYS A 1 182 ? 36.798 147.476 42.588 1.00 14.89 215 LYS A C 1
ATOM 1379 O O . LYS A 1 182 ? 37.538 146.498 42.573 1.00 14.76 215 LYS A O 1
ATOM 1385 N N . LEU A 1 183 ? 36.811 148.389 41.618 1.00 16.19 216 LEU A N 1
ATOM 1386 C CA . LEU A 1 183 ? 37.693 148.214 40.454 1.00 16.77 216 LEU A CA 1
ATOM 1387 C C . LEU A 1 183 ? 39.066 148.708 40.910 1.00 19.17 216 LEU A C 1
ATOM 1388 O O . LEU A 1 183 ? 39.420 149.905 40.779 1.00 17.35 216 LEU A O 1
ATOM 1393 N N . ASP A 1 184 ? 39.826 147.771 41.469 1.00 19.55 217 ASP A N 1
ATOM 1394 C CA . ASP A 1 184 ? 41.136 148.111 41.983 1.00 20.82 217 ASP A CA 1
ATOM 1395 C C . ASP A 1 184 ? 42.276 147.446 41.253 1.00 21.32 217 ASP A C 1
ATOM 1396 O O . ASP A 1 184 ? 43.437 147.573 41.686 1.00 21.75 217 ASP A O 1
ATOM 1401 N N . LYS A 1 185 ? 41.977 146.763 40.141 1.00 19.60 218 LYS A N 1
ATOM 1402 C CA . LYS A 1 185 ? 42.994 146.122 39.332 1.00 18.77 218 LYS A CA 1
ATOM 1403 C C . LYS A 1 185 ? 42.618 146.296 37.876 1.00 18.68 218 LYS A C 1
ATOM 1404 O O . LYS A 1 185 ? 41.472 146.212 37.525 1.00 17.58 218 LYS A O 1
ATOM 1410 N N . ASP A 1 186 ? 43.615 146.536 37.047 1.00 17.82 219 ASP A N 1
ATOM 1411 C CA . ASP A 1 186 ? 43.429 146.705 35.642 1.00 18.76 219 ASP A CA 1
ATOM 1412 C C . ASP A 1 186 ? 43.381 145.299 34.960 1.00 19.28 219 ASP A C 1
ATOM 1413 O O . ASP A 1 186 ? 44.115 144.373 35.374 1.00 19.76 219 ASP A O 1
ATOM 1418 N N . GLY A 1 187 ? 42.518 145.121 33.963 1.00 16.68 220 GLY A N 1
ATOM 1419 C CA . GLY A 1 187 ? 42.479 143.858 33.271 1.00 14.37 220 GLY A CA 1
ATOM 1420 C C . GLY A 1 187 ? 42.128 142.624 34.066 1.00 16.71 220 GLY A C 1
ATOM 1421 O O . GLY A 1 187 ? 42.586 141.543 33.707 1.00 17.86 220 GLY A O 1
ATOM 1422 N N . MET A 1 188 ? 41.261 142.727 35.067 1.00 15.30 221 MET A N 1
ATOM 1423 C CA . MET A 1 188 ? 40.959 141.585 35.884 1.00 17.95 221 MET A CA 1
ATOM 1424 C C . MET A 1 188 ? 39.504 141.349 36.148 1.00 17.44 221 MET A C 1
ATOM 1425 O O . MET A 1 188 ? 39.111 140.219 36.446 1.00 18.19 221 MET A O 1
ATOM 1430 N N . TYR A 1 189 ? 38.735 142.440 36.124 1.00 14.28 222 TYR A N 1
ATOM 1431 C CA . TYR A 1 189 ? 37.288 142.411 36.349 1.00 12.96 222 TYR A CA 1
ATOM 1432 C C . TYR A 1 189 ? 36.532 142.356 35.018 1.00 12.76 222 TYR A C 1
ATOM 1433 O O . TYR A 1 189 ? 36.512 143.333 34.239 1.00 13.95 222 TYR A O 1
ATOM 1442 N N . PRO A 1 190 ? 35.943 141.190 34.712 1.00 13.19 223 PRO A N 1
ATOM 1443 C CA . PRO A 1 190 ? 35.221 141.098 33.446 1.00 12.64 223 PRO A CA 1
ATOM 1444 C C . PRO A 1 190 ? 34.002 142.018 33.377 1.00 13.83 223 PRO A C 1
ATOM 1445 O O . PRO A 1 190 ? 33.162 142.045 34.290 1.00 12.33 223 PRO A O 1
ATOM 1449 N N . VAL A 1 191 ? 33.872 142.728 32.248 1.00 12.19 224 VAL A N 1
ATOM 1450 C CA . VAL A 1 191 ? 32.733 143.618 32.086 1.00 12.20 224 VAL A CA 1
ATOM 1451 C C . VAL A 1 191 ? 31.384 142.898 31.922 1.00 13.45 224 VAL A C 1
ATOM 1452 O O . VAL A 1 191 ? 30.314 143.514 32.094 1.00 12.90 224 VAL A O 1
ATOM 1456 N N . GLU A 1 192 ? 31.400 141.587 31.649 1.00 14.24 225 GLU A N 1
ATOM 1457 C CA . GLU A 1 192 ? 30.130 140.881 31.545 1.00 13.95 225 GLU A CA 1
ATOM 1458 C C . GLU A 1 192 ? 29.696 140.492 32.954 1.00 14.96 225 GLU A C 1
ATOM 1459 O O . GLU A 1 192 ? 28.602 139.980 33.138 1.00 13.64 225 GLU A O 1
ATOM 1465 N N . ILE A 1 193 ? 30.540 140.781 33.962 1.00 14.87 226 ILE A N 1
ATOM 1466 C CA . ILE A 1 193 ? 30.160 140.484 35.354 1.00 13.42 226 ILE A CA 1
ATOM 1467 C C . ILE A 1 193 ? 29.953 141.727 36.227 1.00 13.20 226 ILE A C 1
ATOM 1468 O O . ILE A 1 193 ? 29.036 141.824 37.037 1.00 15.47 226 ILE A O 1
ATOM 1473 N N . TRP A 1 194 ? 30.838 142.682 36.051 1.00 12.39 227 TRP A N 1
ATOM 1474 C CA . TRP A 1 194 ? 30.928 143.847 36.942 1.00 12.39 227 TRP A CA 1
ATOM 1475 C C . TRP A 1 194 ? 30.465 145.143 36.340 1.00 13.99 227 TRP A C 1
ATOM 1476 O O . TRP A 1 194 ? 31.062 145.613 35.353 1.00 13.76 227 TRP A O 1
ATOM 1487 N N . HIS A 1 195 ? 29.476 145.749 36.984 1.00 13.50 228 HIS A N 1
ATOM 1488 C CA . HIS A 1 195 ? 28.886 146.961 36.469 1.00 13.70 228 HIS A CA 1
ATOM 1489 C C . HIS A 1 195 ? 29.015 148.070 37.473 1.00 13.85 228 HIS A C 1
ATOM 1490 O O . HIS A 1 195 ? 29.086 147.798 38.681 1.00 15.99 228 HIS A O 1
ATOM 1497 N N . PRO A 1 196 ? 29.027 149.332 36.998 1.00 14.20 229 PRO A N 1
ATOM 1498 C CA . PRO A 1 196 ? 29.121 150.427 37.984 1.00 12.89 229 PRO A CA 1
ATOM 1499 C C . PRO A 1 196 ? 27.951 150.249 38.986 1.00 14.73 229 PRO A C 1
ATOM 1500 O O . PRO A 1 196 ? 26.825 149.964 38.591 1.00 15.15 229 PRO A O 1
ATOM 1504 N N . ASP A 1 197 ? 28.220 150.370 40.278 1.00 15.84 230 ASP A N 1
ATOM 1505 C CA . ASP A 1 197 ? 27.198 150.220 41.295 1.00 14.67 230 ASP A CA 1
ATOM 1506 C C . ASP A 1 197 ? 26.524 151.573 41.513 1.00 14.13 230 ASP A C 1
ATOM 1507 O O . ASP A 1 197 ? 27.149 152.492 42.008 1.00 14.03 230 ASP A O 1
ATOM 1512 N N . PRO A 1 198 ? 25.224 151.712 41.147 1.00 13.66 231 PRO A N 1
ATOM 1513 C CA . PRO A 1 198 ? 24.563 152.997 41.326 1.00 13.99 231 PRO A CA 1
ATOM 1514 C C . PRO A 1 198 ? 24.237 153.315 42.790 1.00 15.31 231 PRO A C 1
ATOM 1515 O O . PRO A 1 198 ? 23.914 154.430 43.124 1.00 14.67 231 PRO A O 1
ATOM 1519 N N . ALA A 1 199 ? 24.303 152.311 43.671 1.00 16.33 232 ALA A N 1
ATOM 1520 C CA . ALA A 1 199 ? 23.997 152.524 45.059 1.00 12.56 232 ALA A CA 1
ATOM 1521 C C . ALA A 1 199 ? 25.233 153.054 45.741 1.00 13.12 232 ALA A C 1
ATOM 1522 O O . ALA A 1 199 ? 25.158 153.437 46.896 1.00 17.88 232 ALA A O 1
ATOM 1524 N N . LYS A 1 200 ? 26.383 153.073 45.082 1.00 10.92 233 LYS A N 1
ATOM 1525 C CA . LYS A 1 200 ? 27.561 153.621 45.717 1.00 12.87 233 LYS A CA 1
ATOM 1526 C C . LYS A 1 200 ? 28.166 154.686 44.834 1.00 14.01 233 LYS A C 1
ATOM 1527 O O . LYS A 1 200 ? 27.465 155.571 44.431 1.00 14.23 233 LYS A O 1
ATOM 1533 N N . ASN A 1 201 ? 29.457 154.669 44.584 1.00 16.02 234 ASN A N 1
ATOM 1534 C CA . ASN A 1 201 ? 30.068 155.670 43.703 1.00 16.54 234 ASN A CA 1
ATOM 1535 C C . ASN A 1 201 ? 29.679 157.114 43.964 1.00 18.51 234 ASN A C 1
ATOM 1536 O O . ASN A 1 201 ? 29.467 157.910 43.048 1.00 18.55 234 ASN A O 1
ATOM 1541 N N . GLU A 1 202 ? 29.607 157.459 45.232 1.00 20.12 235 GLU A N 1
ATOM 1542 C CA . GLU A 1 202 ? 29.317 158.813 45.682 1.00 19.01 235 GLU A CA 1
ATOM 1543 C C . GLU A 1 202 ? 30.398 159.787 45.210 1.00 17.69 235 GLU A C 1
ATOM 1544 O O . GLU A 1 202 ? 30.144 160.987 45.015 1.00 12.34 235 GLU A O 1
ATOM 1550 N N . ASN A 1 203 ? 31.603 159.254 45.073 1.00 17.45 236 ASN A N 1
ATOM 1551 C CA . ASN A 1 203 ? 32.783 160.057 44.736 1.00 17.99 236 ASN A CA 1
ATOM 1552 C C . ASN A 1 203 ? 33.386 159.747 43.384 1.00 17.42 236 ASN A C 1
ATOM 1553 O O . ASN A 1 203 ? 34.575 159.976 43.150 1.00 16.79 236 ASN A O 1
ATOM 1558 N N . THR A 1 204 ? 32.557 159.204 42.497 1.00 16.87 237 THR A N 1
ATOM 1559 C CA . THR A 1 204 ? 32.978 158.830 41.155 1.00 16.03 237 THR A CA 1
ATOM 1560 C C . THR A 1 204 ? 31.869 159.239 40.190 1.00 15.89 237 THR A C 1
ATOM 1561 O O . THR A 1 204 ? 30.699 159.208 40.549 1.00 16.45 237 THR A O 1
ATOM 1565 N N . ARG A 1 205 ? 32.211 159.678 38.999 1.00 14.36 238 ARG A N 1
ATOM 1566 C CA . ARG A 1 205 ? 31.165 159.973 38.022 1.00 15.65 238 ARG A CA 1
ATOM 1567 C C . ARG A 1 205 ? 31.365 158.899 36.921 1.00 13.84 238 ARG A C 1
ATOM 1568 O O . ARG A 1 205 ? 32.486 158.649 36.472 1.00 13.45 238 ARG A O 1
ATOM 1576 N N . TYR A 1 206 ? 30.328 158.194 36.507 1.00 13.54 239 TYR A N 1
ATOM 1577 C CA . TYR A 1 206 ? 30.584 157.209 35.439 1.00 13.12 239 TYR A CA 1
ATOM 1578 C C . TYR A 1 206 ? 29.526 157.371 34.378 1.00 14.20 239 TYR A C 1
ATOM 1579 O O . TYR A 1 206 ? 28.418 157.848 34.635 1.00 12.38 239 TYR A O 1
ATOM 1588 N N . PHE A 1 207 ? 29.883 156.992 33.169 1.00 13.06 240 PHE A N 1
ATOM 1589 C CA . PHE A 1 207 ? 28.960 157.181 32.056 1.00 15.28 240 PHE A CA 1
ATOM 1590 C C . PHE A 1 207 ? 29.129 155.991 31.132 1.00 15.20 240 PHE A C 1
ATOM 1591 O O . PHE A 1 207 ? 30.205 155.776 30.616 1.00 13.73 240 PHE A O 1
ATOM 1599 N N . GLY A 1 208 ? 28.071 155.235 30.867 1.00 13.94 241 GLY A N 1
ATOM 1600 C CA . GLY A 1 208 ? 28.255 154.130 29.930 1.00 10.61 241 GLY A CA 1
ATOM 1601 C C . GLY A 1 208 ? 27.095 153.953 29.009 1.00 11.54 241 GLY A C 1
ATOM 1602 O O . GLY A 1 208 ? 25.973 154.477 29.186 1.00 8.32 241 GLY A O 1
ATOM 1603 N N . ASN A 1 209 ? 27.365 153.254 27.916 1.00 15.30 242 ASN A N 1
ATOM 1604 C CA . ASN A 1 209 ? 26.286 152.947 26.957 1.00 17.18 242 ASN A CA 1
ATOM 1605 C C . ASN A 1 209 ? 26.599 151.584 26.334 1.00 14.25 242 ASN A C 1
ATOM 1606 O O . ASN A 1 209 ? 27.711 151.204 26.163 1.00 12.90 242 ASN A O 1
ATOM 1611 N N . TYR A 1 210 ? 25.551 150.843 26.085 1.00 13.74 243 TYR A N 1
ATOM 1612 C CA . TYR A 1 210 ? 25.610 149.523 25.532 1.00 14.55 243 TYR A CA 1
ATOM 1613 C C . TYR A 1 210 ? 24.757 149.427 24.237 1.00 13.89 243 TYR A C 1
ATOM 1614 O O . TYR A 1 210 ? 23.657 149.974 24.199 1.00 12.70 243 TYR A O 1
ATOM 1623 N N . THR A 1 211 ? 25.294 148.759 23.204 1.00 14.45 244 THR A N 1
ATOM 1624 C CA . THR A 1 211 ? 24.547 148.524 21.973 1.00 16.28 244 THR A CA 1
ATOM 1625 C C . THR A 1 211 ? 24.761 147.092 21.706 1.00 13.98 244 THR A C 1
ATOM 1626 O O . THR A 1 211 ? 25.905 146.664 21.604 1.00 15.50 244 THR A O 1
ATOM 1630 N N . GLY A 1 212 ? 23.684 146.337 21.596 1.00 12.03 245 GLY A N 1
ATOM 1631 C CA . GLY A 1 212 ? 23.853 144.913 21.381 1.00 13.19 245 GLY A CA 1
ATOM 1632 C C . GLY A 1 212 ? 23.835 144.511 19.930 1.00 13.92 245 GLY A C 1
ATOM 1633 O O . GLY A 1 212 ? 24.143 145.298 19.023 1.00 16.31 245 GLY A O 1
ATOM 1634 N N . GLY A 1 213 ? 23.476 143.268 19.701 1.00 13.57 246 GLY A N 1
ATOM 1635 C CA . GLY A 1 213 ? 23.386 142.781 18.343 1.00 15.05 246 GLY A CA 1
ATOM 1636 C C . GLY A 1 213 ? 24.583 141.987 17.937 1.00 15.36 246 GLY A C 1
ATOM 1637 O O . GLY A 1 213 ? 25.596 141.997 18.625 1.00 15.12 246 GLY A O 1
ATOM 1638 N N . THR A 1 214 ? 24.487 141.299 16.803 1.00 16.06 247 THR A N 1
ATOM 1639 C CA . THR A 1 214 ? 25.610 140.487 16.343 1.00 16.99 247 THR A CA 1
ATOM 1640 C C . THR A 1 214 ? 26.373 141.184 15.182 1.00 17.16 247 THR A C 1
ATOM 1641 O O . THR A 1 214 ? 27.568 140.959 15.014 1.00 19.02 247 THR A O 1
ATOM 1645 N N . THR A 1 215 ? 25.705 142.017 14.398 1.00 14.42 248 THR A N 1
ATOM 1646 C CA . THR A 1 215 ? 26.361 142.652 13.276 1.00 14.99 248 THR A CA 1
ATOM 1647 C C . THR A 1 215 ? 26.088 144.136 13.232 1.00 16.84 248 THR A C 1
ATOM 1648 O O . THR A 1 215 ? 26.306 144.783 12.208 1.00 17.38 248 THR A O 1
ATOM 1652 N N . THR A 1 216 ? 25.666 144.676 14.371 1.00 17.04 249 THR A N 1
ATOM 1653 C CA . THR A 1 216 ? 25.388 146.083 14.514 1.00 17.38 249 THR A CA 1
ATOM 1654 C C . THR A 1 216 ? 26.589 146.930 14.124 1.00 17.39 249 THR A C 1
ATOM 1655 O O . THR A 1 216 ? 27.701 146.653 14.508 1.00 14.97 249 THR A O 1
ATOM 1659 N N . PRO A 1 217 ? 26.373 147.941 13.261 1.00 18.58 250 PRO A N 1
ATOM 1660 C CA . PRO A 1 217 ? 27.486 148.815 12.874 1.00 17.62 250 PRO A CA 1
ATOM 1661 C C . PRO A 1 217 ? 28.027 149.648 14.069 1.00 16.86 250 PRO A C 1
ATOM 1662 O O . PRO A 1 217 ? 27.274 150.238 14.850 1.00 17.17 250 PRO A O 1
ATOM 1666 N N . PRO A 1 218 ? 29.336 149.614 14.271 1.00 15.71 251 PRO A N 1
ATOM 1667 C CA . PRO A 1 218 ? 29.936 150.408 15.348 1.00 14.36 251 PRO A CA 1
ATOM 1668 C C . PRO A 1 218 ? 29.838 151.858 14.926 1.00 15.26 251 PRO A C 1
ATOM 1669 O O . PRO A 1 218 ? 29.967 152.202 13.765 1.00 17.35 251 PRO A O 1
ATOM 1673 N N . VAL A 1 219 ? 29.629 152.714 15.882 1.00 15.46 252 VAL A N 1
ATOM 1674 C CA . VAL A 1 219 ? 29.510 154.145 15.644 1.00 16.66 252 VAL A CA 1
ATOM 1675 C C . VAL A 1 219 ? 30.402 154.788 16.709 1.00 17.13 252 VAL A C 1
ATOM 1676 O O . VAL A 1 219 ? 30.468 154.334 17.874 1.00 16.88 252 VAL A O 1
ATOM 1680 N N . LEU A 1 220 ? 31.125 155.818 16.319 1.00 17.28 253 LEU A N 1
ATOM 1681 C CA . LEU A 1 220 ? 31.979 156.489 17.273 1.00 16.09 253 LEU A CA 1
ATOM 1682 C C . LEU A 1 220 ? 32.298 157.902 16.855 1.00 15.86 253 LEU A C 1
ATOM 1683 O O . LEU A 1 220 ? 32.582 158.137 15.703 1.00 12.22 253 LEU A O 1
ATOM 1688 N N . GLN A 1 221 ? 32.225 158.832 17.809 1.00 17.25 254 GLN A N 1
ATOM 1689 C CA . GLN A 1 221 ? 32.591 160.223 17.558 1.00 20.90 254 GLN A CA 1
ATOM 1690 C C . GLN A 1 221 ? 33.789 160.548 18.347 1.00 19.26 254 GLN A C 1
ATOM 1691 O O . GLN A 1 221 ? 34.000 159.946 19.391 1.00 17.84 254 GLN A O 1
ATOM 1697 N N . PHE A 1 222 ? 34.611 161.442 17.819 1.00 16.84 255 PHE A N 1
ATOM 1698 C CA . PHE A 1 222 ? 35.793 161.866 18.523 1.00 16.71 255 PHE A CA 1
ATOM 1699 C C . PHE A 1 222 ? 36.063 163.301 18.135 1.00 18.82 255 PHE A C 1
ATOM 1700 O O . PHE A 1 222 ? 35.956 163.678 16.948 1.00 18.90 255 PHE A O 1
ATOM 1708 N N . THR A 1 223 ? 36.346 164.121 19.153 1.00 20.65 256 THR A N 1
ATOM 1709 C CA . THR A 1 223 ? 36.636 165.540 18.964 1.00 21.40 256 THR A CA 1
ATOM 1710 C C . THR A 1 223 ? 37.409 166.000 20.192 1.00 20.68 256 THR A C 1
ATOM 1711 O O . THR A 1 223 ? 37.231 165.451 21.240 1.00 23.28 256 THR A O 1
ATOM 1715 N N . ASN A 1 224 ? 38.290 166.977 20.053 1.00 18.92 257 ASN A N 1
ATOM 1716 C CA . ASN A 1 224 ? 39.038 167.460 21.174 1.00 16.74 257 ASN A CA 1
ATOM 1717 C C . ASN A 1 224 ? 38.382 168.737 21.672 1.00 18.33 257 ASN A C 1
ATOM 1718 O O . ASN A 1 224 ? 38.973 169.514 22.402 1.00 19.05 257 ASN A O 1
ATOM 1723 N N . THR A 1 225 ? 37.143 168.947 21.286 1.00 18.97 258 THR A N 1
ATOM 1724 C CA . THR A 1 225 ? 36.470 170.164 21.672 1.00 18.71 258 THR A CA 1
ATOM 1725 C C . THR A 1 225 ? 35.373 169.999 22.691 1.00 19.15 258 THR A C 1
ATOM 1726 O O . THR A 1 225 ? 34.651 170.943 22.952 1.00 20.09 258 THR A O 1
ATOM 1730 N N . LEU A 1 226 ? 35.237 168.836 23.283 1.00 20.38 259 LEU A N 1
ATOM 1731 C CA . LEU A 1 226 ? 34.164 168.589 24.234 1.00 21.81 259 LEU A CA 1
ATOM 1732 C C . LEU A 1 226 ? 34.685 168.288 25.619 1.00 22.71 259 LEU A C 1
ATOM 1733 O O . LEU A 1 226 ? 35.639 167.489 25.752 1.00 25.33 259 LEU A O 1
ATOM 1738 N N . THR A 1 227 ? 33.977 168.775 26.637 1.00 21.76 260 THR A N 1
ATOM 1739 C CA . THR A 1 227 ? 34.372 168.534 28.010 1.00 22.38 260 THR A CA 1
ATOM 1740 C C . THR A 1 227 ? 33.220 167.965 28.781 1.00 20.78 260 THR A C 1
ATOM 1741 O O . THR A 1 227 ? 32.086 168.381 28.596 1.00 21.01 260 THR A O 1
ATOM 1745 N N . THR A 1 228 ? 33.506 167.045 29.681 1.00 18.91 261 THR A N 1
ATOM 1746 C CA . THR A 1 228 ? 32.482 166.505 30.563 1.00 17.11 261 THR A CA 1
ATOM 1747 C C . THR A 1 228 ? 32.734 167.115 31.941 1.00 17.04 261 THR A C 1
ATOM 1748 O O . THR A 1 228 ? 33.821 166.975 32.508 1.00 17.53 261 THR A O 1
ATOM 1752 N N . VAL A 1 229 ? 31.765 167.866 32.443 1.00 18.78 262 VAL A N 1
ATOM 1753 C CA . VAL A 1 229 ? 31.843 168.481 33.772 1.00 18.43 262 VAL A CA 1
ATOM 1754 C C . VAL A 1 229 ? 31.596 167.355 34.795 1.00 18.52 262 VAL A C 1
ATOM 1755 O O . VAL A 1 229 ? 30.641 166.575 34.664 1.00 19.33 262 VAL A O 1
ATOM 1759 N N . LEU A 1 230 ? 32.441 167.277 35.807 1.00 16.91 263 LEU A N 1
ATOM 1760 C CA . LEU A 1 230 ? 32.330 166.231 36.790 1.00 15.51 263 LEU A CA 1
ATOM 1761 C C . LEU A 1 230 ? 31.703 166.705 38.067 1.00 16.77 263 LEU A C 1
ATOM 1762 O O . LEU A 1 230 ? 31.541 165.920 38.985 1.00 19.02 263 LEU A O 1
ATOM 1767 N N . LEU A 1 231 ? 31.359 167.986 38.136 1.00 18.93 264 LEU A N 1
ATOM 1768 C CA . LEU A 1 231 ? 30.755 168.581 39.336 1.00 20.57 264 LEU A CA 1
ATOM 1769 C C . LEU A 1 231 ? 29.356 168.062 39.580 1.00 23.40 264 LEU A C 1
ATOM 1770 O O . LEU A 1 231 ? 28.593 167.915 38.623 1.00 25.75 264 LEU A O 1
ATOM 1775 N N . ASP A 1 232 ? 28.986 167.791 40.841 1.00 24.67 265 ASP A N 1
ATOM 1776 C CA . ASP A 1 232 ? 27.619 167.324 41.111 1.00 27.03 265 ASP A CA 1
ATOM 1777 C C . ASP A 1 232 ? 26.645 168.485 41.263 1.00 29.74 265 ASP A C 1
ATOM 1778 O O . ASP A 1 232 ? 26.986 169.642 40.944 1.00 29.96 265 ASP A O 1
ATOM 1783 N N . GLU A 1 233 ? 25.439 168.178 41.734 1.00 33.08 266 GLU A N 1
ATOM 1784 C CA . GLU A 1 233 ? 24.406 169.215 41.885 1.00 37.72 266 GLU A CA 1
ATOM 1785 C C . GLU A 1 233 ? 24.891 170.273 42.850 1.00 37.40 266 GLU A C 1
ATOM 1786 O O . GLU A 1 233 ? 24.444 171.406 42.783 1.00 38.97 266 GLU A O 1
ATOM 1792 N N . ASN A 1 234 ? 25.840 169.945 43.719 1.00 36.55 267 ASN A N 1
ATOM 1793 C CA . ASN A 1 234 ? 26.332 171.007 44.567 1.00 34.71 267 ASN A CA 1
ATOM 1794 C C . ASN A 1 234 ? 27.601 171.721 44.104 1.00 33.25 267 ASN A C 1
ATOM 1795 O O . ASN A 1 234 ? 28.142 172.526 44.824 1.00 34.14 267 ASN A O 1
ATOM 1800 N N . GLY A 1 235 ? 28.041 171.452 42.882 1.00 30.32 268 GLY A N 1
ATOM 1801 C CA . GLY A 1 235 ? 29.204 172.112 42.364 1.00 26.73 268 GLY A CA 1
ATOM 1802 C C . GLY A 1 235 ? 30.455 171.470 42.853 1.00 24.73 268 GLY A C 1
ATOM 1803 O O . GLY A 1 235 ? 31.524 172.059 42.790 1.00 26.00 268 GLY A O 1
ATOM 1804 N N . VAL A 1 236 ? 30.336 170.257 43.356 1.00 24.25 269 VAL A N 1
ATOM 1805 C CA . VAL A 1 236 ? 31.520 169.568 43.858 1.00 23.03 269 VAL A CA 1
ATOM 1806 C C . VAL A 1 236 ? 31.872 168.375 42.974 1.00 22.23 269 VAL A C 1
ATOM 1807 O O . VAL A 1 236 ? 30.997 167.570 42.634 1.00 23.83 269 VAL A O 1
ATOM 1811 N N . GLY A 1 237 ? 33.134 168.267 42.591 1.00 19.18 270 GLY A N 1
ATOM 1812 C CA . GLY A 1 237 ? 33.518 167.168 41.751 1.00 20.71 270 GLY A CA 1
ATOM 1813 C C . GLY A 1 237 ? 34.085 166.058 42.608 1.00 21.55 270 GLY A C 1
ATOM 1814 O O . GLY A 1 237 ? 34.078 166.155 43.847 1.00 24.02 270 GLY A O 1
ATOM 1815 N N . PRO A 1 238 ? 34.459 164.931 42.002 1.00 20.68 271 PRO A N 1
ATOM 1816 C CA . PRO A 1 238 ? 35.049 163.838 42.777 1.00 20.92 271 PRO A CA 1
ATOM 1817 C C . PRO A 1 238 ? 36.267 164.423 43.574 1.00 20.97 271 PRO A C 1
ATOM 1818 O O . PRO A 1 238 ? 37.051 165.201 42.993 1.00 17.53 271 PRO A O 1
ATOM 1822 N N . LEU A 1 239 ? 36.416 164.076 44.877 1.00 23.09 272 LEU A N 1
ATOM 1823 C CA . LEU A 1 239 ? 37.539 164.569 45.707 1.00 23.11 272 LEU A CA 1
ATOM 1824 C C . LEU A 1 239 ? 38.541 163.442 45.878 1.00 26.79 272 LEU A C 1
ATOM 1825 O O . LEU A 1 239 ? 38.120 162.352 46.244 1.00 28.18 272 LEU A O 1
ATOM 1830 N N . CYS A 1 240 ? 39.838 163.688 45.610 1.00 28.28 273 CYS A N 1
ATOM 1831 C CA . CYS A 1 240 ? 40.851 162.650 45.688 1.00 34.22 273 CYS A CA 1
ATOM 1832 C C . CYS A 1 240 ? 41.299 162.462 47.088 1.00 37.95 273 CYS A C 1
ATOM 1833 O O . CYS A 1 240 ? 42.158 163.198 47.577 1.00 39.36 273 CYS A O 1
ATOM 1836 N N . LYS A 1 241 ? 40.680 161.454 47.711 1.00 41.93 274 LYS A N 1
ATOM 1837 C CA . LYS A 1 241 ? 40.888 161.031 49.091 1.00 44.05 274 LYS A CA 1
ATOM 1838 C C . LYS A 1 241 ? 42.346 160.835 49.504 1.00 46.05 274 LYS A C 1
ATOM 1839 O O . LYS A 1 241 ? 42.814 161.460 50.500 1.00 46.92 274 LYS A O 1
ATOM 1845 N N . GLY A 1 242 ? 43.072 159.989 48.782 1.00 45.69 275 GLY A N 1
ATOM 1846 C CA . GLY A 1 242 ? 44.473 159.834 49.116 1.00 45.18 275 GLY A CA 1
ATOM 1847 C C . GLY A 1 242 ? 45.284 160.528 48.041 1.00 45.61 275 GLY A C 1
ATOM 1848 O O . GLY A 1 242 ? 46.395 160.110 47.808 1.00 44.97 275 GLY A O 1
ATOM 1849 N N . GLU A 1 243 ? 44.742 161.580 47.392 1.00 46.78 276 GLU A N 1
ATOM 1850 C CA . GLU A 1 243 ? 45.396 162.295 46.259 1.00 46.98 276 GLU A CA 1
ATOM 1851 C C . GLU A 1 243 ? 45.619 161.292 45.079 1.00 45.72 276 GLU A C 1
ATOM 1852 O O . GLU A 1 243 ? 46.529 161.483 44.240 1.00 47.74 276 GLU A O 1
ATOM 1858 N N . GLY A 1 244 ? 44.833 160.209 45.063 1.00 42.42 277 GLY A N 1
ATOM 1859 C CA . GLY A 1 244 ? 44.912 159.190 44.028 1.00 36.27 277 GLY A CA 1
ATOM 1860 C C . GLY A 1 244 ? 43.696 159.442 43.172 1.00 32.40 277 GLY A C 1
ATOM 1861 O O . GLY A 1 244 ? 42.579 159.533 43.693 1.00 33.63 277 GLY A O 1
ATOM 1862 N N . LEU A 1 245 ? 43.897 159.627 41.875 1.00 28.10 278 LEU A N 1
ATOM 1863 C CA . LEU A 1 245 ? 42.757 159.861 40.985 1.00 24.26 278 LEU A CA 1
ATOM 1864 C C . LEU A 1 245 ? 42.489 158.549 40.225 1.00 21.08 278 LEU A C 1
ATOM 1865 O O . LEU A 1 245 ? 43.370 157.964 39.649 1.00 19.99 278 LEU A O 1
ATOM 1870 N N . TYR A 1 246 ? 41.270 158.041 40.287 1.00 21.47 279 TYR A N 1
ATOM 1871 C CA . TYR A 1 246 ? 40.961 156.800 39.585 1.00 18.89 279 TYR A CA 1
ATOM 1872 C C . TYR A 1 246 ? 40.293 156.980 38.210 1.00 18.38 279 TYR A C 1
ATOM 1873 O O . TYR A 1 246 ? 39.270 157.694 38.100 1.00 16.14 279 TYR A O 1
ATOM 1882 N N . LEU A 1 247 ? 40.891 156.346 37.189 1.00 16.54 280 LEU A N 1
ATOM 1883 C CA . LEU A 1 247 ? 40.353 156.379 35.827 1.00 15.58 280 LEU A CA 1
ATOM 1884 C C . LEU A 1 247 ? 39.944 154.954 35.520 1.00 13.93 280 LEU A C 1
ATOM 1885 O O . LEU A 1 247 ? 40.711 154.038 35.773 1.00 12.76 280 LEU A O 1
ATOM 1890 N N . SER A 1 248 ? 38.730 154.790 35.007 1.00 12.55 281 SER A N 1
ATOM 1891 C CA . SER A 1 248 ? 38.202 153.495 34.632 1.00 13.95 281 SER A CA 1
ATOM 1892 C C . SER A 1 248 ? 37.489 153.556 33.278 1.00 14.46 281 SER A C 1
ATOM 1893 O O . SER A 1 248 ? 36.854 154.606 32.936 1.00 11.87 281 SER A O 1
ATOM 1896 N N . CYS A 1 249 ? 37.626 152.459 32.512 1.00 12.54 282 CYS A N 1
ATOM 1897 C CA . CYS A 1 249 ? 36.921 152.414 31.233 1.00 16.32 282 CYS A CA 1
ATOM 1898 C C . CYS A 1 249 ? 36.925 151.072 30.558 1.00 14.79 282 CYS A C 1
ATOM 1899 O O . CYS A 1 249 ? 37.625 150.146 30.974 1.00 15.63 282 CYS A O 1
ATOM 1902 N N . VAL A 1 250 ? 36.075 150.982 29.535 1.00 14.48 283 VAL A N 1
ATOM 1903 C CA . VAL A 1 250 ? 35.997 149.814 28.685 1.00 14.89 283 VAL A CA 1
ATOM 1904 C C . VAL A 1 250 ? 35.381 150.342 27.419 1.00 15.08 283 VAL A C 1
ATOM 1905 O O . VAL A 1 250 ? 34.435 151.141 27.461 1.00 14.33 283 VAL A O 1
ATOM 1909 N N . ASP A 1 251 ? 36.009 149.995 26.288 1.00 17.07 284 ASP A N 1
ATOM 1910 C CA . ASP A 1 251 ? 35.545 150.442 24.948 1.00 16.26 284 ASP A CA 1
ATOM 1911 C C . ASP A 1 251 ? 35.631 149.340 23.929 1.00 13.78 284 ASP A C 1
ATOM 1912 O O . ASP A 1 251 ? 36.650 149.141 23.287 1.00 13.37 284 ASP A O 1
ATOM 1917 N N . ILE A 1 252 ? 34.533 148.596 23.832 1.00 14.40 285 ILE A N 1
ATOM 1918 C CA . ILE A 1 252 ? 34.418 147.438 22.949 1.00 10.82 285 ILE A CA 1
ATOM 1919 C C . ILE A 1 252 ? 33.709 147.950 21.728 1.00 11.45 285 ILE A C 1
ATOM 1920 O O . ILE A 1 252 ? 32.639 148.547 21.819 1.00 13.38 285 ILE A O 1
ATOM 1925 N N . MET A 1 253 ? 34.332 147.697 20.586 1.00 13.61 286 MET A N 1
ATOM 1926 C CA . MET A 1 253 ? 33.857 148.095 19.263 1.00 12.92 286 MET A CA 1
ATOM 1927 C C . MET A 1 253 ? 33.040 147.037 18.530 1.00 12.90 286 MET A C 1
ATOM 1928 O O . MET A 1 253 ? 32.327 147.339 17.579 1.00 10.67 286 MET A O 1
ATOM 1933 N N . GLY A 1 254 ? 33.132 145.802 19.017 1.00 12.55 287 GLY A N 1
ATOM 1934 C CA . GLY A 1 254 ? 32.417 144.702 18.433 1.00 12.14 287 GLY A CA 1
ATOM 1935 C C . GLY A 1 254 ? 33.391 143.574 18.259 1.00 12.45 287 GLY A C 1
ATOM 1936 O O . GLY A 1 254 ? 34.370 143.411 19.004 1.00 11.71 287 GLY A O 1
ATOM 1937 N N . TRP A 1 255 ? 33.120 142.760 17.267 1.00 13.60 288 TRP A N 1
ATOM 1938 C CA . TRP A 1 255 ? 33.990 141.603 16.973 1.00 14.60 288 TRP A CA 1
ATOM 1939 C C . TRP A 1 255 ? 34.451 141.563 15.524 1.00 12.96 288 TRP A C 1
ATOM 1940 O O . TRP A 1 255 ? 33.783 142.075 14.642 1.00 12.09 288 TRP A O 1
ATOM 1951 N N . ARG A 1 256 ? 35.588 140.927 15.309 1.00 13.88 289 ARG A N 1
ATOM 1952 C CA . ARG A 1 256 ? 36.013 140.618 13.941 1.00 15.73 289 ARG A CA 1
ATOM 1953 C C . ARG A 1 256 ? 35.737 139.092 13.947 1.00 16.57 289 ARG A C 1
ATOM 1954 O O . ARG A 1 256 ? 35.683 138.438 15.025 1.00 16.72 289 ARG A O 1
ATOM 1962 N N . VAL A 1 257 ? 35.470 138.525 12.784 1.00 15.72 290 VAL A N 1
ATOM 1963 C CA . VAL A 1 257 ? 35.238 137.091 12.739 1.00 14.26 290 VAL A CA 1
ATOM 1964 C C . VAL A 1 257 ? 36.162 136.425 11.706 1.00 17.31 290 VAL A C 1
ATOM 1965 O O . VAL A 1 257 ? 36.380 136.900 10.596 1.00 17.11 290 VAL A O 1
ATOM 1969 N N . THR A 1 258 ? 36.817 135.358 12.120 1.00 15.77 291 THR A N 1
ATOM 1970 C CA . THR A 1 258 ? 37.735 134.704 11.231 1.00 15.38 291 THR A CA 1
ATOM 1971 C C . THR A 1 258 ? 37.027 133.857 10.170 1.00 15.96 291 THR A C 1
ATOM 1972 O O . THR A 1 258 ? 35.783 133.697 10.160 1.00 16.12 291 THR A O 1
ATOM 1976 N N . ARG A 1 259 ? 37.861 133.337 9.269 1.00 16.92 292 ARG A N 1
ATOM 1977 C CA . ARG A 1 259 ? 37.439 132.498 8.204 1.00 17.21 292 ARG A CA 1
ATOM 1978 C C . ARG A 1 259 ? 37.351 131.039 8.687 1.00 18.28 292 ARG A C 1
ATOM 1979 O O . ARG A 1 259 ? 37.023 130.134 7.914 1.00 16.23 292 ARG A O 1
ATOM 1987 N N . ASN A 1 260 ? 37.651 130.793 9.949 1.00 21.27 293 ASN A N 1
ATOM 1988 C CA . ASN A 1 260 ? 37.515 129.420 10.467 1.00 24.65 293 ASN A CA 1
ATOM 1989 C C . ASN A 1 260 ? 36.501 129.336 11.542 1.00 24.33 293 ASN A C 1
ATOM 1990 O O . ASN A 1 260 ? 36.735 129.805 12.636 1.00 25.41 293 ASN A O 1
ATOM 1995 N N . TYR A 1 261 ? 35.375 128.741 11.207 1.00 23.94 294 TYR A N 1
ATOM 1996 C CA . TYR A 1 261 ? 34.309 128.535 12.156 1.00 27.67 294 TYR A CA 1
ATOM 1997 C C . TYR A 1 261 ? 33.740 129.794 12.774 1.00 26.96 294 TYR A C 1
ATOM 1998 O O . TYR A 1 261 ? 33.279 129.751 13.932 1.00 26.31 294 TYR A O 1
ATOM 2007 N N . ASP A 1 262 ? 33.809 130.895 12.032 1.00 24.08 295 ASP A N 1
ATOM 2008 C CA . ASP A 1 262 ? 33.263 132.114 12.518 1.00 22.20 295 ASP A CA 1
ATOM 2009 C C . ASP A 1 262 ? 33.759 132.470 13.898 1.00 21.73 295 ASP A C 1
ATOM 2010 O O . ASP A 1 262 ? 32.993 132.998 14.712 1.00 22.58 295 ASP A O 1
ATOM 2015 N N . VAL A 1 263 ? 35.025 132.188 14.189 1.00 19.15 296 VAL A N 1
ATOM 2016 C CA . VAL A 1 263 ? 35.540 132.551 15.498 1.00 16.44 296 VAL A CA 1
ATOM 2017 C C . VAL A 1 263 ? 35.565 134.090 15.633 1.00 17.12 296 VAL A C 1
ATOM 2018 O O . VAL A 1 263 ? 36.146 134.805 14.792 1.00 15.60 296 VAL A O 1
ATOM 2022 N N . HIS A 1 264 ? 34.949 134.568 16.706 1.00 14.46 297 HIS A N 1
ATOM 2023 C CA . HIS A 1 264 ? 34.868 135.976 16.987 1.00 14.13 297 HIS A CA 1
ATOM 2024 C C . HIS A 1 264 ? 35.930 136.412 17.978 1.00 13.72 297 HIS A C 1
ATOM 2025 O O . HIS A 1 264 ? 36.202 135.707 18.954 1.00 12.16 297 HIS A O 1
ATOM 2032 N N . HIS A 1 265 ? 36.486 137.591 17.733 1.00 13.58 298 HIS A N 1
ATOM 2033 C CA . HIS A 1 265 ? 37.445 138.217 18.638 1.00 12.92 298 HIS A CA 1
ATOM 2034 C C . HIS A 1 265 ? 36.930 139.604 18.932 1.00 11.96 298 HIS A C 1
ATOM 2035 O O . HIS A 1 265 ? 36.640 140.350 18.005 1.00 12.93 298 HIS A O 1
ATOM 2042 N N . TRP A 1 266 ? 36.830 139.959 20.196 1.00 9.72 299 TRP A N 1
ATOM 2043 C CA . TRP A 1 266 ? 36.406 141.309 20.611 1.00 12.87 299 TRP A CA 1
ATOM 2044 C C . TRP A 1 266 ? 37.505 142.263 20.247 1.00 13.21 299 TRP A C 1
ATOM 2045 O O . TRP A 1 266 ? 38.702 141.915 20.333 1.00 14.38 299 TRP A O 1
ATOM 2056 N N . ARG A 1 267 ? 37.101 143.489 19.910 1.00 13.69 300 ARG A N 1
ATOM 2057 C CA . ARG A 1 267 ? 38.050 144.529 19.547 1.00 13.42 300 ARG A CA 1
ATOM 2058 C C . ARG A 1 267 ? 37.742 145.642 20.542 1.00 13.41 300 ARG A C 1
ATOM 2059 O O . ARG A 1 267 ? 36.584 145.983 20.760 1.00 12.15 300 ARG A O 1
ATOM 2067 N N . GLY A 1 268 ? 38.800 146.175 21.147 1.00 15.48 301 GLY A N 1
ATOM 2068 C CA . GLY A 1 268 ? 38.678 147.286 22.083 1.00 15.51 301 GLY A CA 1
ATOM 2069 C C . GLY A 1 268 ? 39.623 148.359 21.591 1.00 14.91 301 GLY A C 1
ATOM 2070 O O . GLY A 1 268 ? 40.572 148.055 20.841 1.00 15.66 301 GLY A O 1
ATOM 2071 N N . LEU A 1 269 ? 39.372 149.608 21.981 1.00 14.22 302 LEU A N 1
ATOM 2072 C CA . LEU A 1 269 ? 40.237 150.704 21.552 1.00 14.10 302 LEU A CA 1
ATOM 2073 C C . LEU A 1 269 ? 40.627 151.460 22.831 1.00 15.70 302 LEU A C 1
ATOM 2074 O O . LEU A 1 269 ? 39.877 151.416 23.794 1.00 16.30 302 LEU A O 1
ATOM 2079 N N . PRO A 1 270 ? 41.792 152.142 22.842 1.00 15.55 303 PRO A N 1
ATOM 2080 C CA . PRO A 1 270 ? 42.273 152.909 23.994 1.00 14.72 303 PRO A CA 1
ATOM 2081 C C . PRO A 1 270 ? 41.442 154.187 24.221 1.00 13.84 303 PRO A C 1
ATOM 2082 O O . PRO A 1 270 ? 40.873 154.777 23.297 1.00 13.60 303 PRO A O 1
ATOM 2086 N N . ARG A 1 271 ? 41.395 154.629 25.468 1.00 13.42 304 ARG A N 1
ATOM 2087 C CA . ARG A 1 271 ? 40.673 155.838 25.795 1.00 12.17 304 ARG A CA 1
ATOM 2088 C C . ARG A 1 271 ? 41.629 156.831 26.407 1.00 12.76 304 ARG A C 1
ATOM 2089 O O . ARG A 1 271 ? 42.432 156.523 27.288 1.00 13.05 304 ARG A O 1
ATOM 2097 N N . TYR A 1 272 ? 41.509 158.066 25.965 1.00 17.35 305 TYR A N 1
ATOM 2098 C CA . TYR A 1 272 ? 42.341 159.147 26.455 1.00 16.34 305 TYR A CA 1
ATOM 2099 C C . TYR A 1 272 ? 41.503 159.922 27.460 1.00 15.62 305 TYR A C 1
ATOM 2100 O O . TYR A 1 272 ? 40.276 160.034 27.319 1.00 15.53 305 TYR A O 1
ATOM 2109 N N . PHE A 1 273 ? 42.181 160.425 28.485 1.00 16.17 306 PHE A N 1
ATOM 2110 C CA . PHE A 1 273 ? 41.561 161.215 29.556 1.00 16.26 306 PHE A CA 1
ATOM 2111 C C . PHE A 1 273 ? 42.430 162.451 29.830 1.00 16.59 306 PHE A C 1
ATOM 2112 O O . PHE A 1 273 ? 43.627 162.301 29.982 1.00 16.18 306 PHE A O 1
ATOM 2120 N N . LYS A 1 274 ? 41.846 163.644 29.895 1.00 17.79 307 LYS A N 1
ATOM 2121 C CA . LYS A 1 274 ? 42.576 164.849 30.298 1.00 18.74 307 LYS A CA 1
ATOM 2122 C C . LYS A 1 274 ? 41.631 165.396 31.354 1.00 17.92 307 LYS A C 1
ATOM 2123 O O . LYS A 1 274 ? 40.515 165.814 31.060 1.00 15.58 307 LYS A O 1
ATOM 2129 N N . ILE A 1 275 ? 42.061 165.281 32.601 1.00 20.10 308 ILE A N 1
ATOM 2130 C CA . ILE A 1 275 ? 41.277 165.716 33.760 1.00 19.17 308 ILE A CA 1
ATOM 2131 C C . ILE A 1 275 ? 41.819 167.036 34.306 1.00 19.67 308 ILE A C 1
ATOM 2132 O O . ILE A 1 275 ? 43.037 167.240 34.447 1.00 18.25 308 ILE A O 1
ATOM 2137 N N . THR A 1 276 ? 40.905 167.956 34.542 1.00 18.70 309 THR A N 1
ATOM 2138 C CA . THR A 1 276 ? 41.287 169.220 35.126 1.00 20.59 309 THR A CA 1
ATOM 2139 C C . THR A 1 276 ? 40.885 169.113 36.597 1.00 20.46 309 THR A C 1
ATOM 2140 O O . THR A 1 276 ? 39.742 168.768 36.926 1.00 21.26 309 THR A O 1
ATOM 2144 N N . LEU A 1 277 ? 41.853 169.373 37.471 1.00 21.29 310 LEU A N 1
ATOM 2145 C CA . LEU A 1 277 ? 41.623 169.312 38.920 1.00 22.39 310 LEU A CA 1
ATOM 2146 C C . LEU A 1 277 ? 41.876 170.670 39.597 1.00 23.10 310 LEU A C 1
ATOM 2147 O O . LEU A 1 277 ? 42.677 171.497 39.107 1.00 22.11 310 LEU A O 1
ATOM 2152 N N . ARG A 1 278 ? 41.191 170.929 40.700 1.00 21.71 311 ARG A N 1
ATOM 2153 C CA . ARG A 1 278 ? 41.446 172.192 41.380 1.00 22.11 311 ARG A CA 1
ATOM 2154 C C . ARG A 1 278 ? 41.526 171.845 42.870 1.00 23.14 311 ARG A C 1
ATOM 2155 O O . ARG A 1 278 ? 40.992 170.834 43.297 1.00 21.65 311 ARG A O 1
ATOM 2163 N N . LYS A 1 279 ? 42.215 172.658 43.661 1.00 23.73 312 LYS A N 1
ATOM 2164 C CA . LYS A 1 279 ? 42.318 172.382 45.073 1.00 22.86 312 LYS A CA 1
ATOM 2165 C C . LYS A 1 279 ? 41.096 172.931 45.742 1.00 22.63 312 LYS A C 1
ATOM 2166 O O . LYS A 1 279 ? 40.593 173.994 45.391 1.00 21.84 312 LYS A O 1
ATOM 2172 N N . ARG A 1 280 ? 40.606 172.158 46.691 1.00 22.94 313 ARG A N 1
ATOM 2173 C CA . ARG A 1 280 ? 39.425 172.518 47.442 1.00 25.47 313 ARG A CA 1
ATOM 2174 C C . ARG A 1 280 ? 39.777 172.511 48.929 1.00 27.24 313 ARG A C 1
ATOM 2175 O O . ARG A 1 280 ? 40.493 171.620 49.381 1.00 29.43 313 ARG A O 1
ATOM 2183 N N . TRP A 1 281 ? 39.268 173.478 49.690 1.00 28.17 314 TRP A N 1
ATOM 2184 C CA . TRP A 1 281 ? 39.491 173.503 51.147 1.00 27.18 314 TRP A CA 1
ATOM 2185 C C . TRP A 1 281 ? 38.473 172.536 51.751 1.00 27.85 314 TRP A C 1
ATOM 2186 O O . TRP A 1 281 ? 37.272 172.569 51.418 1.00 28.40 314 TRP A O 1
ATOM 2197 N N . VAL A 1 282 ? 38.913 171.661 52.626 1.00 30.59 315 VAL A N 1
ATOM 2198 C CA . VAL A 1 282 ? 37.929 170.780 53.241 1.00 35.42 315 VAL A CA 1
ATOM 2199 C C . VAL A 1 282 ? 38.124 170.831 54.733 1.00 40.56 315 VAL A C 1
ATOM 2200 O O . VAL A 1 282 ? 39.246 170.987 55.236 1.00 40.71 315 VAL A O 1
ATOM 2204 N N . LYS A 1 283 ? 37.007 170.761 55.436 1.00 44.71 316 LYS A N 1
ATOM 2205 C CA . LYS A 1 283 ? 37.016 170.801 56.885 1.00 49.83 316 LYS A CA 1
ATOM 2206 C C . LYS A 1 283 ? 36.840 169.354 57.308 1.00 51.33 316 LYS A C 1
ATOM 2207 O O . LYS A 1 283 ? 35.747 168.795 57.054 1.00 52.36 316 LYS A O 1
ATOM 2214 N N . MET B 1 1 ? 53.765 182.486 25.264 1.00 64.83 34 MET B N 1
ATOM 2215 C CA . MET B 1 1 ? 52.636 182.758 24.325 1.00 65.21 34 MET B CA 1
ATOM 2216 C C . MET B 1 1 ? 51.473 183.366 25.073 1.00 62.59 34 MET B C 1
ATOM 2217 O O . MET B 1 1 ? 50.504 182.666 25.439 1.00 63.47 34 MET B O 1
ATOM 2222 N N . GLU B 1 2 ? 51.573 184.663 25.313 1.00 57.02 35 GLU B N 1
ATOM 2223 C CA . GLU B 1 2 ? 50.513 185.341 25.984 1.00 53.44 35 GLU B CA 1
ATOM 2224 C C . GLU B 1 2 ? 49.516 185.846 24.909 1.00 49.83 35 GLU B C 1
ATOM 2225 O O . GLU B 1 2 ? 49.895 186.503 23.920 1.00 47.87 35 GLU B O 1
ATOM 2231 N N . VAL B 1 3 ? 48.241 185.508 25.082 1.00 45.95 36 VAL B N 1
ATOM 2232 C CA . VAL B 1 3 ? 47.267 185.952 24.122 1.00 42.61 36 VAL B CA 1
ATOM 2233 C C . VAL B 1 3 ? 46.589 187.192 24.707 1.00 41.83 36 VAL B C 1
ATOM 2234 O O . VAL B 1 3 ? 46.063 187.162 25.833 1.00 40.98 36 VAL B O 1
ATOM 2238 N N . LEU B 1 4 ? 46.621 188.291 23.950 1.00 38.47 37 LEU B N 1
ATOM 2239 C CA . LEU B 1 4 ? 46.063 189.535 24.418 1.00 35.28 37 LEU B CA 1
ATOM 2240 C C . LEU B 1 4 ? 44.718 189.831 23.820 1.00 35.37 37 LEU B C 1
ATOM 2241 O O . LEU B 1 4 ? 43.920 188.922 23.617 1.00 38.50 37 LEU B O 1
ATOM 2246 N N . ASP B 1 5 ? 44.457 191.102 23.537 1.00 36.05 38 ASP B N 1
ATOM 2247 C CA . ASP B 1 5 ? 43.188 191.592 22.946 1.00 34.93 38 ASP B CA 1
ATOM 2248 C C . ASP B 1 5 ? 43.086 191.267 21.438 1.00 32.58 38 ASP B C 1
ATOM 2249 O O . ASP B 1 5 ? 44.082 190.955 20.789 1.00 29.87 38 ASP B O 1
ATOM 2254 N N . LEU B 1 6 ? 41.874 191.426 20.897 1.00 30.71 39 LEU B N 1
ATOM 2255 C CA . LEU B 1 6 ? 41.614 191.250 19.477 1.00 28.80 39 LEU B CA 1
ATOM 2256 C C . LEU B 1 6 ? 42.076 192.560 18.852 1.00 28.49 39 LEU B C 1
ATOM 2257 O O . LEU B 1 6 ? 41.875 193.622 19.416 1.00 29.91 39 LEU B O 1
ATOM 2262 N N . VAL B 1 7 ? 42.708 192.494 17.710 1.00 27.77 40 VAL B N 1
ATOM 2263 C CA . VAL B 1 7 ? 43.148 193.677 17.025 1.00 26.56 40 VAL B CA 1
ATOM 2264 C C . VAL B 1 7 ? 41.890 194.320 16.335 1.00 28.36 40 VAL B C 1
ATOM 2265 O O . VAL B 1 7 ? 41.044 193.610 15.768 1.00 28.55 40 VAL B O 1
ATOM 2269 N N . THR B 1 8 ? 41.737 195.643 16.385 1.00 28.44 41 THR B N 1
ATOM 2270 C CA . THR B 1 8 ? 40.600 196.251 15.717 1.00 28.94 41 THR B CA 1
ATOM 2271 C C . THR B 1 8 ? 41.095 197.141 14.597 1.00 29.83 41 THR B C 1
ATOM 2272 O O . THR B 1 8 ? 42.281 197.399 14.487 1.00 29.63 41 THR B O 1
ATOM 2276 N N . GLY B 1 9 ? 40.175 197.619 13.773 1.00 33.22 42 GLY B N 1
ATOM 2277 C CA . GLY B 1 9 ? 40.569 198.472 12.675 1.00 35.78 42 GLY B CA 1
ATOM 2278 C C . GLY B 1 9 ? 40.405 197.786 11.320 1.00 38.44 42 GLY B C 1
ATOM 2279 O O . GLY B 1 9 ? 40.014 196.625 11.210 1.00 38.02 42 GLY B O 1
ATOM 2280 N N . PRO B 1 10 ? 40.730 198.512 10.253 1.00 40.26 43 PRO B N 1
ATOM 2281 C CA . PRO B 1 10 ? 40.634 198.016 8.873 1.00 40.19 43 PRO B CA 1
ATOM 2282 C C . PRO B 1 10 ? 41.350 196.673 8.677 1.00 39.91 43 PRO B C 1
ATOM 2283 O O . PRO B 1 10 ? 42.527 196.526 9.069 1.00 38.97 43 PRO B O 1
ATOM 2287 N N . ASP B 1 11 ? 40.630 195.707 8.076 1.00 39.70 44 ASP B N 1
ATOM 2288 C CA . ASP B 1 11 ? 41.184 194.375 7.787 1.00 39.52 44 ASP B CA 1
ATOM 2289 C C . ASP B 1 11 ? 41.701 193.598 8.986 1.00 37.95 44 ASP B C 1
ATOM 2290 O O . ASP B 1 11 ? 42.779 192.979 8.901 1.00 38.36 44 ASP B O 1
ATOM 2295 N N . SER B 1 12 ? 40.991 193.638 10.096 1.00 35.77 45 SER B N 1
ATOM 2296 C CA . SER B 1 12 ? 41.468 192.908 11.246 1.00 33.83 45 SER B CA 1
ATOM 2297 C C . SER B 1 12 ? 40.781 191.529 11.213 1.00 32.34 45 SER B C 1
ATOM 2298 O O . SER B 1 12 ? 41.196 190.585 11.871 1.00 31.38 45 SER B O 1
ATOM 2301 N N . VAL B 1 13 ? 39.735 191.445 10.408 1.00 31.75 46 VAL B N 1
ATOM 2302 C CA . VAL B 1 13 ? 39.002 190.227 10.225 1.00 32.57 46 VAL B CA 1
ATOM 2303 C C . VAL B 1 13 ? 39.086 189.799 8.755 1.00 34.53 46 VAL B C 1
ATOM 2304 O O . VAL B 1 13 ? 39.092 190.629 7.855 1.00 34.39 46 VAL B O 1
ATOM 2308 N N . THR B 1 14 ? 39.173 188.494 8.506 1.00 34.11 47 THR B N 1
ATOM 2309 C CA . THR B 1 14 ? 39.258 188.001 7.151 1.00 33.11 47 THR B CA 1
ATOM 2310 C C . THR B 1 14 ? 38.629 186.597 6.991 1.00 33.43 47 THR B C 1
ATOM 2311 O O . THR B 1 14 ? 38.525 185.827 7.955 1.00 33.11 47 THR B O 1
ATOM 2315 N N . GLU B 1 15 ? 38.211 186.270 5.776 1.00 33.50 48 GLU B N 1
ATOM 2316 C CA . GLU B 1 15 ? 37.621 184.973 5.500 1.00 34.00 48 GLU B CA 1
ATOM 2317 C C . GLU B 1 15 ? 38.455 184.243 4.515 1.00 32.50 48 GLU B C 1
ATOM 2318 O O . GLU B 1 15 ? 38.960 184.853 3.608 1.00 35.03 48 GLU B O 1
ATOM 2324 N N . ILE B 1 16 ? 38.589 182.933 4.681 1.00 30.74 49 ILE B N 1
ATOM 2325 C CA . ILE B 1 16 ? 39.411 182.123 3.788 1.00 28.42 49 ILE B CA 1
ATOM 2326 C C . ILE B 1 16 ? 38.537 180.942 3.357 1.00 27.98 49 ILE B C 1
ATOM 2327 O O . ILE B 1 16 ? 37.838 180.375 4.204 1.00 27.68 49 ILE B O 1
ATOM 2332 N N . GLU B 1 17 ? 38.525 180.606 2.059 1.00 26.19 50 GLU B N 1
ATOM 2333 C CA . GLU B 1 17 ? 37.719 179.485 1.531 1.00 25.60 50 GLU B CA 1
ATOM 2334 C C . GLU B 1 17 ? 38.624 178.468 0.906 1.00 24.05 50 GLU B C 1
ATOM 2335 O O . GLU B 1 17 ? 39.695 178.800 0.391 1.00 27.52 50 GLU B O 1
ATOM 2341 N N . ALA B 1 18 ? 38.214 177.212 0.912 1.00 23.78 51 ALA B N 1
ATOM 2342 C CA . ALA B 1 18 ? 39.020 176.170 0.273 1.00 22.15 51 ALA B CA 1
ATOM 2343 C C . ALA B 1 18 ? 38.167 174.928 0.210 1.00 23.17 51 ALA B C 1
ATOM 2344 O O . ALA B 1 18 ? 37.240 174.759 1.022 1.00 22.50 51 ALA B O 1
ATOM 2346 N N . PHE B 1 19 ? 38.434 174.096 -0.783 1.00 23.40 52 PHE B N 1
ATOM 2347 C CA . PHE B 1 19 ? 37.719 172.820 -0.875 1.00 24.02 52 PHE B CA 1
ATOM 2348 C C . PHE B 1 19 ? 38.895 171.843 -0.918 1.00 22.44 52 PHE B C 1
ATOM 2349 O O . PHE B 1 19 ? 39.924 172.166 -1.512 1.00 24.43 52 PHE B O 1
ATOM 2357 N N . LEU B 1 20 ? 38.825 170.718 -0.206 1.00 19.38 53 LEU B N 1
ATOM 2358 C CA . LEU B 1 20 ? 39.891 169.715 -0.250 1.00 14.16 53 LEU B CA 1
ATOM 2359 C C . LEU B 1 20 ? 39.238 168.523 -0.931 1.00 15.63 53 LEU B C 1
ATOM 2360 O O . LEU B 1 20 ? 38.181 168.041 -0.478 1.00 18.02 53 LEU B O 1
ATOM 2365 N N . ASN B 1 21 ? 39.812 168.070 -2.030 1.00 13.93 54 ASN B N 1
ATOM 2366 C CA . ASN B 1 21 ? 39.285 166.951 -2.725 1.00 13.03 54 ASN B CA 1
ATOM 2367 C C . ASN B 1 21 ? 39.675 165.686 -2.005 1.00 13.95 54 ASN B C 1
ATOM 2368 O O . ASN B 1 21 ? 40.713 165.640 -1.352 1.00 13.04 54 ASN B O 1
ATOM 2373 N N . PRO B 1 22 ? 38.843 164.623 -2.136 1.00 14.78 55 PRO B N 1
ATOM 2374 C CA . PRO B 1 22 ? 39.189 163.406 -1.428 1.00 15.87 55 PRO B CA 1
ATOM 2375 C C . PRO B 1 22 ? 40.413 162.713 -1.954 1.00 15.47 55 PRO B C 1
ATOM 2376 O O . PRO B 1 22 ? 40.752 162.883 -3.122 1.00 18.04 55 PRO B O 1
ATOM 2380 N N . ARG B 1 23 ? 41.021 161.886 -1.108 1.00 13.77 56 ARG B N 1
ATOM 2381 C CA . ARG B 1 23 ? 42.200 161.110 -1.459 1.00 13.15 56 ARG B CA 1
ATOM 2382 C C . ARG B 1 23 ? 41.906 159.645 -1.175 1.00 13.06 56 ARG B C 1
ATOM 2383 O O . ARG B 1 23 ? 42.412 159.080 -0.208 1.00 14.27 56 ARG B O 1
ATOM 2391 N N . MET B 1 24 ? 41.128 159.003 -2.041 1.00 13.46 57 MET B N 1
ATOM 2392 C CA . MET B 1 24 ? 40.714 157.627 -1.786 1.00 14.49 57 MET B CA 1
ATOM 2393 C C . MET B 1 24 ? 41.649 156.571 -2.234 1.00 13.53 57 MET B C 1
ATOM 2394 O O . MET B 1 24 ? 41.498 155.401 -1.865 1.00 16.04 57 MET B O 1
ATOM 2399 N N . GLY B 1 25 ? 42.608 156.939 -3.070 1.00 13.63 58 GLY B N 1
ATOM 2400 C CA . GLY B 1 25 ? 43.558 155.934 -3.555 1.00 15.33 58 GLY B CA 1
ATOM 2401 C C . GLY B 1 25 ? 44.017 156.185 -5.000 1.00 15.39 58 GLY B C 1
ATOM 2402 O O . GLY B 1 25 ? 45.196 156.113 -5.295 1.00 15.97 58 GLY B O 1
ATOM 2403 N N . GLN B 1 26 ? 43.076 156.441 -5.897 1.00 15.24 59 GLN B N 1
ATOM 2404 C CA . GLN B 1 26 ? 43.431 156.738 -7.232 1.00 15.70 59 GLN B CA 1
ATOM 2405 C C . GLN B 1 26 ? 43.811 158.194 -7.253 1.00 17.94 59 GLN B C 1
ATOM 2406 O O . GLN B 1 26 ? 43.003 159.028 -6.882 1.00 18.74 59 GLN B O 1
ATOM 2412 N N . PRO B 1 27 ? 45.071 158.520 -7.664 1.00 19.49 60 PRO B N 1
ATOM 2413 C CA . PRO B 1 27 ? 45.518 159.925 -7.738 1.00 16.66 60 PRO B CA 1
ATOM 2414 C C . PRO B 1 27 ? 44.731 160.667 -8.821 1.00 18.67 60 PRO B C 1
ATOM 2415 O O . PRO B 1 27 ? 44.100 160.055 -9.727 1.00 19.48 60 PRO B O 1
ATOM 2419 N N . PRO B 1 28 ? 44.796 161.997 -8.780 1.00 18.04 61 PRO B N 1
ATOM 2420 C CA . PRO B 1 28 ? 44.116 162.890 -9.720 1.00 20.23 61 PRO B CA 1
ATOM 2421 C C . PRO B 1 28 ? 44.511 162.630 -11.167 1.00 21.98 61 PRO B C 1
ATOM 2422 O O . PRO B 1 28 ? 43.720 162.853 -12.106 1.00 20.81 61 PRO B O 1
ATOM 2426 N N . THR B 1 29 ? 45.742 162.182 -11.353 1.00 23.67 62 THR B N 1
ATOM 2427 C CA . THR B 1 29 ? 46.223 161.874 -12.705 1.00 24.04 62 THR B CA 1
ATOM 2428 C C . THR B 1 29 ? 46.640 160.417 -12.677 1.00 23.40 62 THR B C 1
ATOM 2429 O O . THR B 1 29 ? 47.010 159.886 -11.635 1.00 22.87 62 THR B O 1
ATOM 2433 N N . PRO B 1 30 ? 46.616 159.754 -13.832 1.00 25.69 63 PRO B N 1
ATOM 2434 C CA . PRO B 1 30 ? 46.233 160.265 -15.180 1.00 26.83 63 PRO B CA 1
ATOM 2435 C C . PRO B 1 30 ? 44.817 160.729 -15.218 1.00 27.17 63 PRO B C 1
ATOM 2436 O O . PRO B 1 30 ? 43.976 160.196 -14.496 1.00 29.82 63 PRO B O 1
ATOM 2440 N N . GLU B 1 31 ? 44.512 161.712 -16.050 1.00 26.65 64 GLU B N 1
ATOM 2441 C CA . GLU B 1 31 ? 43.136 162.190 -16.109 1.00 27.48 64 GLU B CA 1
ATOM 2442 C C . GLU B 1 31 ? 42.278 161.347 -17.007 1.00 27.17 64 GLU B C 1
ATOM 2443 O O . GLU B 1 31 ? 41.038 161.376 -16.915 1.00 26.51 64 GLU B O 1
ATOM 2449 N N . SER B 1 32 ? 42.940 160.585 -17.884 1.00 28.26 65 SER B N 1
ATOM 2450 C CA . SER B 1 32 ? 42.249 159.764 -18.851 1.00 26.21 65 SER B CA 1
ATOM 2451 C C . SER B 1 32 ? 41.188 158.913 -18.225 1.00 25.89 65 SER B C 1
ATOM 2452 O O . SER B 1 32 ? 41.448 158.218 -17.256 1.00 27.93 65 SER B O 1
ATOM 2455 N N . LEU B 1 33 ? 39.985 158.950 -18.782 1.00 24.22 66 LEU B N 1
ATOM 2456 C CA . LEU B 1 33 ? 38.876 158.179 -18.235 1.00 23.13 66 LEU B CA 1
ATOM 2457 C C . LEU B 1 33 ? 38.997 156.733 -18.653 1.00 24.03 66 LEU B C 1
ATOM 2458 O O . LEU B 1 33 ? 38.131 155.910 -18.380 1.00 24.61 66 LEU B O 1
ATOM 2463 N N . THR B 1 34 ? 40.094 156.411 -19.324 1.00 24.87 67 THR B N 1
ATOM 2464 C CA . THR B 1 34 ? 40.332 155.019 -19.720 1.00 25.69 67 THR B CA 1
ATOM 2465 C C . THR B 1 34 ? 41.617 154.542 -19.113 1.00 25.61 67 THR B C 1
ATOM 2466 O O . THR B 1 34 ? 41.893 153.395 -19.089 1.00 26.64 67 THR B O 1
ATOM 2470 N N . GLU B 1 35 ? 42.409 155.424 -18.579 1.00 28.07 68 GLU B N 1
ATOM 2471 C CA . GLU B 1 35 ? 43.634 154.949 -18.005 1.00 30.11 68 GLU B CA 1
ATOM 2472 C C . GLU B 1 35 ? 43.709 155.020 -16.495 1.00 28.90 68 GLU B C 1
ATOM 2473 O O . GLU B 1 35 ? 44.814 154.977 -15.949 1.00 28.44 68 GLU B O 1
ATOM 2479 N N . GLY B 1 36 ? 42.561 155.113 -15.811 1.00 26.16 69 GLY B N 1
ATOM 2480 C CA . GLY B 1 36 ? 42.599 155.138 -14.374 1.00 22.27 69 GLY B CA 1
ATOM 2481 C C . GLY B 1 36 ? 41.891 156.340 -13.815 1.00 22.27 69 GLY B C 1
ATOM 2482 O O . GLY B 1 36 ? 41.332 156.303 -12.707 1.00 22.28 69 GLY B O 1
ATOM 2483 N N . GLY B 1 37 ? 41.874 157.386 -14.605 1.00 19.81 70 GLY B N 1
ATOM 2484 C CA . GLY B 1 37 ? 41.234 158.604 -14.193 1.00 21.53 70 GLY B CA 1
ATOM 2485 C C . GLY B 1 37 ? 39.776 158.436 -13.857 1.00 22.09 70 GLY B C 1
ATOM 2486 O O . GLY B 1 37 ? 39.216 159.247 -13.103 1.00 23.41 70 GLY B O 1
ATOM 2487 N N . GLN B 1 38 ? 39.152 157.404 -14.401 1.00 21.13 71 GLN B N 1
ATOM 2488 C CA . GLN B 1 38 ? 37.749 157.154 -14.119 1.00 17.76 71 GLN B CA 1
ATOM 2489 C C . GLN B 1 38 ? 37.574 156.716 -12.644 1.00 17.63 71 GLN B C 1
ATOM 2490 O O . GLN B 1 38 ? 36.477 156.679 -12.152 1.00 15.95 71 GLN B O 1
ATOM 2496 N N . TYR B 1 39 ? 38.647 156.412 -11.931 1.00 16.84 72 TYR B N 1
ATOM 2497 C CA . TYR B 1 39 ? 38.529 156.071 -10.507 1.00 17.82 72 TYR B CA 1
ATOM 2498 C C . TYR B 1 39 ? 38.844 157.214 -9.577 1.00 17.88 72 TYR B C 1
ATOM 2499 O O . TYR B 1 39 ? 38.886 156.988 -8.368 1.00 17.61 72 TYR B O 1
ATOM 2508 N N . TYR B 1 40 ? 39.109 158.405 -10.114 1.00 17.19 73 TYR B N 1
ATOM 2509 C CA . TYR B 1 40 ? 39.445 159.535 -9.260 1.00 16.58 73 TYR B CA 1
ATOM 2510 C C . TYR B 1 40 ? 38.178 159.916 -8.444 1.00 14.95 73 TYR B C 1
ATOM 2511 O O . TYR B 1 40 ? 37.101 160.106 -9.017 1.00 12.33 73 TYR B O 1
ATOM 2520 N N . GLY B 1 41 ? 38.344 160.000 -7.110 1.00 14.24 74 GLY B N 1
ATOM 2521 C CA . GLY B 1 41 ? 37.220 160.230 -6.206 1.00 15.01 74 GLY B CA 1
ATOM 2522 C C . GLY B 1 41 ? 36.903 158.892 -5.506 1.00 17.38 74 GLY B C 1
ATOM 2523 O O . GLY B 1 41 ? 36.128 158.846 -4.527 1.00 18.03 74 GLY B O 1
ATOM 2524 N N . TRP B 1 42 ? 37.541 157.794 -5.987 1.00 17.89 75 TRP B N 1
ATOM 2525 C CA . TRP B 1 42 ? 37.367 156.424 -5.449 1.00 14.54 75 TRP B CA 1
ATOM 2526 C C . TRP B 1 42 ? 38.711 155.806 -5.213 1.00 15.28 75 TRP B C 1
ATOM 2527 O O . TRP B 1 42 ? 39.739 156.314 -5.669 1.00 17.81 75 TRP B O 1
ATOM 2538 N N . SER B 1 43 ? 38.711 154.687 -4.521 1.00 15.97 76 SER B N 1
ATOM 2539 C CA . SER B 1 43 ? 39.947 153.953 -4.342 1.00 15.17 76 SER B CA 1
ATOM 2540 C C . SER B 1 43 ? 39.937 152.938 -5.492 1.00 16.98 76 SER B C 1
ATOM 2541 O O . SER B 1 43 ? 38.938 152.794 -6.251 1.00 15.21 76 SER B O 1
ATOM 2544 N N . ARG B 1 44 ? 41.058 152.241 -5.673 1.00 18.31 77 ARG B N 1
ATOM 2545 C CA . ARG B 1 44 ? 41.074 151.161 -6.646 1.00 15.32 77 ARG B CA 1
ATOM 2546 C C . ARG B 1 44 ? 40.508 149.950 -5.872 1.00 16.19 77 ARG B C 1
ATOM 2547 O O . ARG B 1 44 ? 40.267 150.052 -4.648 1.00 16.02 77 ARG B O 1
ATOM 2555 N N . GLY B 1 45 ? 40.304 148.813 -6.558 1.00 16.88 78 GLY B N 1
ATOM 2556 C CA . GLY B 1 45 ? 39.738 147.613 -5.922 1.00 14.65 78 GLY B CA 1
ATOM 2557 C C . GLY B 1 45 ? 40.461 147.164 -4.675 1.00 14.20 78 GLY B C 1
ATOM 2558 O O . GLY B 1 45 ? 41.671 146.934 -4.673 1.00 15.86 78 GLY B O 1
ATOM 2559 N N . ILE B 1 46 ? 39.726 147.010 -3.593 1.00 14.72 79 ILE B N 1
ATOM 2560 C CA . ILE B 1 46 ? 40.368 146.607 -2.336 1.00 14.18 79 ILE B CA 1
ATOM 2561 C C . ILE B 1 46 ? 40.836 145.156 -2.464 1.00 15.08 79 ILE B C 1
ATOM 2562 O O . ILE B 1 46 ? 40.050 144.290 -2.795 1.00 16.77 79 ILE B O 1
ATOM 2567 N N . ASN B 1 47 ? 42.131 144.911 -2.288 1.00 17.51 80 ASN B N 1
ATOM 2568 C CA . ASN B 1 47 ? 42.719 143.589 -2.396 1.00 16.06 80 ASN B CA 1
ATOM 2569 C C . ASN B 1 47 ? 42.892 143.052 -0.974 1.00 17.23 80 ASN B C 1
ATOM 2570 O O . ASN B 1 47 ? 43.370 143.785 -0.107 1.00 19.68 80 ASN B O 1
ATOM 2575 N N . LEU B 1 48 ? 42.502 141.797 -0.749 1.00 14.84 81 LEU B N 1
ATOM 2576 C CA . LEU B 1 48 ? 42.556 141.168 0.535 1.00 14.80 81 LEU B CA 1
ATOM 2577 C C . LEU B 1 48 ? 43.816 140.386 0.833 1.00 16.30 81 LEU B C 1
ATOM 2578 O O . LEU B 1 48 ? 44.515 139.976 -0.091 1.00 17.03 81 LEU B O 1
ATOM 2583 N N . ALA B 1 49 ? 44.083 140.184 2.130 1.00 17.25 82 ALA B N 1
ATOM 2584 C CA . ALA B 1 49 ? 45.235 139.444 2.639 1.00 16.22 82 ALA B CA 1
ATOM 2585 C C . ALA B 1 49 ? 45.134 138.059 2.002 1.00 16.93 82 ALA B C 1
ATOM 2586 O O . ALA B 1 49 ? 44.057 137.622 1.691 1.00 17.70 82 ALA B O 1
ATOM 2588 N N . THR B 1 50 ? 46.241 137.369 1.767 1.00 17.43 83 THR B N 1
ATOM 2589 C CA . THR B 1 50 ? 46.158 136.031 1.183 1.00 17.31 83 THR B CA 1
ATOM 2590 C C . THR B 1 50 ? 46.283 135.013 2.309 1.00 16.83 83 THR B C 1
ATOM 2591 O O . THR B 1 50 ? 46.055 133.822 2.103 1.00 20.80 83 THR B O 1
ATOM 2595 N N . SER B 1 51 ? 46.630 135.469 3.500 1.00 16.10 84 SER B N 1
ATOM 2596 C CA . SER B 1 51 ? 46.703 134.565 4.640 1.00 18.04 84 SER B CA 1
ATOM 2597 C C . SER B 1 51 ? 46.735 135.444 5.884 1.00 19.50 84 SER B C 1
ATOM 2598 O O . SER B 1 51 ? 46.761 136.666 5.779 1.00 20.07 84 SER B O 1
ATOM 2601 N N . ASP B 1 52 ? 46.749 134.810 7.057 1.00 20.29 85 ASP B N 1
ATOM 2602 C CA . ASP B 1 52 ? 46.801 135.523 8.318 1.00 19.15 85 ASP B CA 1
ATOM 2603 C C . ASP B 1 52 ? 48.099 136.328 8.490 1.00 21.52 85 ASP B C 1
ATOM 2604 O O . ASP B 1 52 ? 48.193 137.207 9.360 1.00 21.35 85 ASP B O 1
ATOM 2609 N N . THR B 1 53 ? 49.120 135.992 7.690 1.00 19.90 86 THR B N 1
ATOM 2610 C CA . THR B 1 53 ? 50.403 136.645 7.819 1.00 19.47 86 THR B CA 1
ATOM 2611 C C . THR B 1 53 ? 50.856 137.323 6.539 1.00 19.85 86 THR B C 1
ATOM 2612 O O . THR B 1 53 ? 52.000 137.769 6.455 1.00 20.28 86 THR B O 1
ATOM 2616 N N . GLU B 1 54 ? 49.970 137.400 5.553 1.00 20.40 87 GLU B N 1
ATOM 2617 C CA . GLU B 1 54 ? 50.264 138.068 4.297 1.00 21.53 87 GLU B CA 1
ATOM 2618 C C . GLU B 1 54 ? 49.180 139.067 3.960 1.00 21.26 87 GLU B C 1
ATOM 2619 O O . GLU B 1 54 ? 48.221 138.745 3.284 1.00 21.66 87 GLU B O 1
ATOM 2625 N N . ASP B 1 55 ? 49.330 140.297 4.438 1.00 22.40 88 ASP B N 1
ATOM 2626 C CA . ASP B 1 55 ? 48.338 141.335 4.187 1.00 21.50 88 ASP B CA 1
ATOM 2627 C C . ASP B 1 55 ? 49.063 142.533 3.647 1.00 20.10 88 ASP B C 1
ATOM 2628 O O . ASP B 1 55 ? 49.635 143.313 4.404 1.00 20.61 88 ASP B O 1
ATOM 2633 N N . SER B 1 56 ? 49.057 142.667 2.325 1.00 19.84 89 SER B N 1
ATOM 2634 C CA . SER B 1 56 ? 49.749 143.787 1.679 1.00 20.69 89 SER B CA 1
ATOM 2635 C C . SER B 1 56 ? 48.801 144.639 0.872 1.00 18.78 89 SER B C 1
ATOM 2636 O O . SER B 1 56 ? 48.669 144.442 -0.336 1.00 20.10 89 SER B O 1
ATOM 2639 N N . PRO B 1 57 ? 48.123 145.596 1.520 1.00 18.18 90 PRO B N 1
ATOM 2640 C CA . PRO B 1 57 ? 47.197 146.438 0.756 1.00 17.56 90 PRO B CA 1
ATOM 2641 C C . PRO B 1 57 ? 47.953 147.326 -0.261 1.00 19.10 90 PRO B C 1
ATOM 2642 O O . PRO B 1 57 ? 49.066 147.849 0.015 1.00 20.74 90 PRO B O 1
ATOM 2646 N N . GLY B 1 58 ? 47.373 147.485 -1.447 1.00 20.27 91 GLY B N 1
ATOM 2647 C CA . GLY B 1 58 ? 48.002 148.366 -2.424 1.00 16.10 91 GLY B CA 1
ATOM 2648 C C . GLY B 1 58 ? 47.755 149.788 -1.939 1.00 18.96 91 GLY B C 1
ATOM 2649 O O . GLY B 1 58 ? 46.695 150.094 -1.291 1.00 16.93 91 GLY B O 1
ATOM 2650 N N . ASN B 1 59 ? 48.711 150.680 -2.211 1.00 18.10 92 ASN B N 1
ATOM 2651 C CA . ASN B 1 59 ? 48.552 152.077 -1.800 1.00 19.59 92 ASN B CA 1
ATOM 2652 C C . ASN B 1 59 ? 47.306 152.728 -2.343 1.00 18.78 92 ASN B C 1
ATOM 2653 O O . ASN B 1 59 ? 46.682 153.534 -1.663 1.00 20.95 92 ASN B O 1
ATOM 2658 N N . ASN B 1 60 ? 46.929 152.409 -3.579 1.00 18.62 93 ASN B N 1
ATOM 2659 C CA . ASN B 1 60 ? 45.762 153.048 -4.141 1.00 16.06 93 ASN B CA 1
ATOM 2660 C C . ASN B 1 60 ? 44.444 152.434 -3.658 1.00 15.60 93 ASN B C 1
ATOM 2661 O O . ASN B 1 60 ? 43.383 152.731 -4.226 1.00 16.12 93 ASN B O 1
ATOM 2666 N N . THR B 1 61 ? 44.497 151.557 -2.651 1.00 12.65 94 THR B N 1
ATOM 2667 C CA . THR B 1 61 ? 43.286 150.995 -2.107 1.00 12.80 94 THR B CA 1
ATOM 2668 C C . THR B 1 61 ? 43.045 151.578 -0.688 1.00 13.71 94 THR B C 1
ATOM 2669 O O . THR B 1 61 ? 42.042 151.250 0.000 1.00 12.51 94 THR B O 1
ATOM 2673 N N . LEU B 1 62 ? 43.948 152.455 -0.254 1.00 14.38 95 LEU B N 1
ATOM 2674 C CA . LEU B 1 62 ? 43.914 152.989 1.104 1.00 14.06 95 LEU B CA 1
ATOM 2675 C C . LEU B 1 62 ? 43.573 154.460 1.158 1.00 15.30 95 LEU B C 1
ATOM 2676 O O . LEU B 1 62 ? 44.398 155.278 0.735 1.00 15.99 95 LEU B O 1
ATOM 2681 N N . PRO B 1 63 ? 42.338 154.824 1.606 1.00 13.57 96 PRO B N 1
ATOM 2682 C CA . PRO B 1 63 ? 42.084 156.269 1.668 1.00 13.15 96 PRO B CA 1
ATOM 2683 C C . PRO B 1 63 ? 43.154 156.939 2.580 1.00 12.58 96 PRO B C 1
ATOM 2684 O O . PRO B 1 63 ? 43.618 156.371 3.569 1.00 11.83 96 PRO B O 1
ATOM 2688 N N . THR B 1 64 ? 43.526 158.165 2.247 1.00 12.77 97 THR B N 1
ATOM 2689 C CA . THR B 1 64 ? 44.493 158.895 3.063 1.00 13.00 97 THR B CA 1
ATOM 2690 C C . THR B 1 64 ? 43.873 160.241 3.399 1.00 14.46 97 THR B C 1
ATOM 2691 O O . THR B 1 64 ? 42.873 160.656 2.859 1.00 10.89 97 THR B O 1
ATOM 2695 N N . TRP B 1 65 ? 44.486 160.918 4.346 1.00 15.95 98 TRP B N 1
ATOM 2696 C CA . TRP B 1 65 ? 44.000 162.224 4.743 1.00 15.09 98 TRP B CA 1
ATOM 2697 C C . TRP B 1 65 ? 44.200 163.242 3.666 1.00 14.79 98 TRP B C 1
ATOM 2698 O O . TRP B 1 65 ? 45.239 163.231 2.988 1.00 14.11 98 TRP B O 1
ATOM 2709 N N . SER B 1 66 ? 43.251 164.174 3.565 1.00 15.73 99 SER B N 1
ATOM 2710 C CA . SER B 1 66 ? 43.399 165.317 2.681 1.00 14.51 99 SER B CA 1
ATOM 2711 C C . SER B 1 66 ? 43.904 166.414 3.620 1.00 16.40 99 SER B C 1
ATOM 2712 O O . SER B 1 66 ? 43.558 166.451 4.803 1.00 16.31 99 SER B O 1
ATOM 2715 N N . MET B 1 67 ? 44.745 167.300 3.130 1.00 17.60 100 MET B N 1
ATOM 2716 C CA . MET B 1 67 ? 45.168 168.403 3.967 1.00 20.07 100 MET B CA 1
ATOM 2717 C C . MET B 1 67 ? 45.644 169.518 3.021 1.00 21.06 100 MET B C 1
ATOM 2718 O O . MET B 1 67 ? 46.098 169.254 1.886 1.00 23.37 100 MET B O 1
ATOM 2723 N N . ALA B 1 68 ? 45.527 170.761 3.482 1.00 20.45 101 ALA B N 1
ATOM 2724 C CA . ALA B 1 68 ? 46.019 171.894 2.737 1.00 18.84 101 ALA B CA 1
ATOM 2725 C C . ALA B 1 68 ? 46.517 172.847 3.761 1.00 20.32 101 ALA B C 1
ATOM 2726 O O . ALA B 1 68 ? 45.961 172.932 4.842 1.00 23.43 101 ALA B O 1
ATOM 2728 N N . LYS B 1 69 ? 47.575 173.562 3.440 1.00 22.97 102 LYS B N 1
ATOM 2729 C CA . LYS B 1 69 ? 48.139 174.603 4.296 1.00 24.55 102 LYS B CA 1
ATOM 2730 C C . LYS B 1 69 ? 47.897 175.887 3.502 1.00 25.53 102 LYS B C 1
ATOM 2731 O O . LYS B 1 69 ? 48.388 176.063 2.378 1.00 24.12 102 LYS B O 1
ATOM 2737 N N . LEU B 1 70 ? 47.094 176.768 4.057 1.00 26.41 103 LEU B N 1
ATOM 2738 C CA . LEU B 1 70 ? 46.768 178.014 3.397 1.00 28.03 103 LEU B CA 1
ATOM 2739 C C . LEU B 1 70 ? 47.589 179.160 3.968 1.00 30.28 103 LEU B C 1
ATOM 2740 O O . LEU B 1 70 ? 47.782 179.252 5.192 1.00 30.82 103 LEU B O 1
ATOM 2745 N N . GLN B 1 71 ? 48.055 180.035 3.079 1.00 31.07 104 GLN B N 1
ATOM 2746 C CA . GLN B 1 71 ? 48.853 181.198 3.460 1.00 34.02 104 GLN B CA 1
ATOM 2747 C C . GLN B 1 71 ? 47.941 182.387 3.834 1.00 32.55 104 GLN B C 1
ATOM 2748 O O . GLN B 1 71 ? 47.076 182.723 3.058 1.00 34.04 104 GLN B O 1
ATOM 2754 N N . LEU B 1 72 ? 48.106 183.020 4.996 1.00 31.39 105 LEU B N 1
ATOM 2755 C CA . LEU B 1 72 ? 47.240 184.165 5.314 1.00 30.00 105 LEU B CA 1
ATOM 2756 C C . LEU B 1 72 ? 48.065 185.436 5.138 1.00 30.05 105 LEU B C 1
ATOM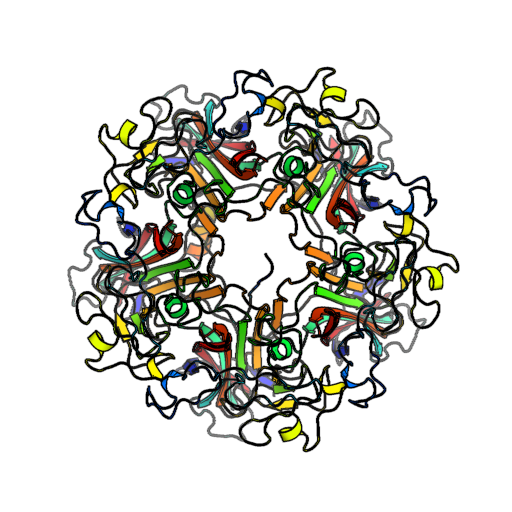 2757 O O . LEU B 1 72 ? 49.294 185.374 5.079 1.00 28.86 105 LEU B O 1
ATOM 2762 N N . PRO B 1 73 ? 47.400 186.601 5.056 1.00 31.12 106 PRO B N 1
ATOM 2763 C CA . PRO B 1 73 ? 48.060 187.906 4.881 1.00 34.00 106 PRO B CA 1
ATOM 2764 C C . PRO B 1 73 ? 49.150 188.058 5.915 1.00 38.85 106 PRO B C 1
ATOM 2765 O O . PRO B 1 73 ? 48.950 187.658 7.068 1.00 40.17 106 PRO B O 1
ATOM 2769 N N . MET B 1 74 ? 50.293 188.626 5.524 1.00 43.68 107 MET B N 1
ATOM 2770 C CA . MET B 1 74 ? 51.436 188.823 6.419 1.00 48.50 107 MET B CA 1
ATOM 2771 C C . MET B 1 74 ? 51.074 189.798 7.508 1.00 46.57 107 MET B C 1
ATOM 2772 O O . MET B 1 74 ? 50.197 190.625 7.325 1.00 45.88 107 MET B O 1
ATOM 2777 N N . LEU B 1 75 ? 51.774 189.751 8.627 1.00 46.18 108 LEU B N 1
ATOM 2778 C CA . LEU B 1 75 ? 51.371 190.607 9.747 1.00 47.90 108 LEU B CA 1
ATOM 2779 C C . LEU B 1 75 ? 52.381 191.501 10.498 1.00 50.20 108 LEU B C 1
ATOM 2780 O O . LEU B 1 75 ? 52.106 192.688 10.846 1.00 51.87 108 LEU B O 1
ATOM 2785 N N . ASN B 1 76 ? 53.538 190.932 10.779 1.00 51.93 109 ASN B N 1
ATOM 2786 C CA . ASN B 1 76 ? 54.479 191.668 11.562 1.00 54.26 109 ASN B CA 1
ATOM 2787 C C . ASN B 1 76 ? 55.770 192.208 10.960 1.00 56.91 109 ASN B C 1
ATOM 2788 O O . ASN B 1 76 ? 56.651 191.443 10.487 1.00 57.10 109 ASN B O 1
ATOM 2793 N N . GLU B 1 77 ? 55.865 193.546 11.040 1.00 59.91 110 GLU B N 1
ATOM 2794 C CA . GLU B 1 77 ? 57.041 194.378 10.619 1.00 62.74 110 GLU B CA 1
ATOM 2795 C C . GLU B 1 77 ? 58.210 193.890 11.457 1.00 64.02 110 GLU B C 1
ATOM 2796 O O . GLU B 1 77 ? 59.132 193.147 11.008 1.00 64.75 110 GLU B O 1
ATOM 2802 N N . ASP B 1 78 ? 58.105 194.349 12.706 1.00 64.84 111 ASP B N 1
ATOM 2803 C CA . ASP B 1 78 ? 59.022 194.069 13.798 1.00 64.84 111 ASP B CA 1
ATOM 2804 C C . ASP B 1 78 ? 58.747 192.663 14.381 1.00 64.56 111 ASP B C 1
ATOM 2805 O O . ASP B 1 78 ? 57.642 192.393 14.909 1.00 64.66 111 ASP B O 1
ATOM 2810 N N . LEU B 1 79 ? 59.716 191.753 14.264 1.00 63.55 112 LEU B N 1
ATOM 2811 C CA . LEU B 1 79 ? 59.497 190.439 14.877 1.00 63.68 112 LEU B CA 1
ATOM 2812 C C . LEU B 1 79 ? 60.050 190.474 16.339 1.00 64.51 112 LEU B C 1
ATOM 2813 O O . LEU B 1 79 ? 59.616 189.679 17.227 1.00 64.60 112 LEU B O 1
ATOM 2818 N N . THR B 1 80 ? 60.986 191.405 16.592 1.00 64.06 113 THR B N 1
ATOM 2819 C CA . THR B 1 80 ? 61.542 191.586 17.959 1.00 63.38 113 THR B CA 1
ATOM 2820 C C . THR B 1 80 ? 60.643 192.594 18.761 1.00 63.50 113 THR B C 1
ATOM 2821 O O . THR B 1 80 ? 61.086 193.180 19.803 1.00 63.06 113 THR B O 1
ATOM 2825 N N . CYS B 1 81 ? 59.406 192.815 18.280 1.00 62.41 114 CYS B N 1
ATOM 2826 C CA . CYS B 1 81 ? 58.529 193.731 18.995 1.00 63.11 114 CYS B CA 1
ATOM 2827 C C . CYS B 1 81 ? 57.822 192.950 20.136 1.00 62.54 114 CYS B C 1
ATOM 2828 O O . CYS B 1 81 ? 57.314 191.820 19.920 1.00 62.77 114 CYS B O 1
ATOM 2831 N N . ASP B 1 82 ? 57.854 193.540 21.345 1.00 61.42 115 ASP B N 1
ATOM 2832 C CA . ASP B 1 82 ? 57.248 192.964 22.556 1.00 59.15 115 ASP B CA 1
ATOM 2833 C C . ASP B 1 82 ? 55.843 192.362 22.219 1.00 57.44 115 ASP B C 1
ATOM 2834 O O . ASP B 1 82 ? 55.511 191.219 22.634 1.00 57.71 115 ASP B O 1
ATOM 2839 N N . THR B 1 83 ? 55.050 193.115 21.437 1.00 54.55 116 THR B N 1
ATOM 2840 C CA . THR B 1 83 ? 53.691 192.694 21.078 1.00 50.83 116 THR B CA 1
ATOM 2841 C C . THR B 1 83 ? 53.474 192.591 19.555 1.00 48.93 116 THR B C 1
ATOM 2842 O O . THR B 1 83 ? 53.579 193.589 18.838 1.00 49.35 116 THR B O 1
ATOM 2846 N N . LEU B 1 84 ? 53.167 191.373 19.089 1.00 45.39 117 LEU B N 1
ATOM 2847 C CA . LEU B 1 84 ? 52.916 191.095 17.677 1.00 41.32 117 LEU B CA 1
ATOM 2848 C C . LEU B 1 84 ? 51.471 190.713 17.467 1.00 37.70 117 LEU B C 1
ATOM 2849 O O . LEU B 1 84 ? 50.697 190.595 18.425 1.00 36.20 117 LEU B O 1
ATOM 2854 N N . GLN B 1 85 ? 51.108 190.521 16.206 1.00 34.40 118 GLN B N 1
ATOM 2855 C CA . GLN B 1 85 ? 49.750 190.093 15.892 1.00 31.56 118 GLN B CA 1
ATOM 2856 C C . GLN B 1 85 ? 49.791 188.723 15.288 1.00 29.82 118 GLN B C 1
ATOM 2857 O O . GLN B 1 85 ? 50.777 188.373 14.662 1.00 31.02 118 GLN B O 1
ATOM 2863 N N . MET B 1 86 ? 48.741 187.936 15.507 1.00 28.78 119 MET B N 1
ATOM 2864 C CA . MET B 1 86 ? 48.641 186.608 14.926 1.00 28.65 119 MET B CA 1
ATOM 2865 C C . MET B 1 86 ? 47.227 186.403 14.385 1.00 26.71 119 MET B C 1
ATOM 2866 O O . MET B 1 86 ? 46.282 187.009 14.895 1.00 29.62 119 MET B O 1
ATOM 2871 N N . TRP B 1 87 ? 47.082 185.591 13.349 1.00 23.01 120 TRP B N 1
ATOM 2872 C CA . TRP B 1 87 ? 45.761 185.287 12.813 1.00 23.22 120 TRP B CA 1
ATOM 2873 C C . TRP B 1 87 ? 45.148 184.196 13.734 1.00 22.49 120 TRP B C 1
ATOM 2874 O O . TRP B 1 87 ? 45.844 183.246 14.145 1.00 21.49 120 TRP B O 1
ATOM 2885 N N . GLU B 1 88 ? 43.877 184.375 14.095 1.00 20.25 121 GLU B N 1
ATOM 2886 C CA . GLU B 1 88 ? 43.203 183.453 14.950 1.00 18.19 121 GLU B CA 1
ATOM 2887 C C . GLU B 1 88 ? 41.978 182.944 14.195 1.00 18.15 121 GLU B C 1
ATOM 2888 O O . GLU B 1 88 ? 41.185 183.757 13.680 1.00 18.82 121 GLU B O 1
ATOM 2894 N N . ALA B 1 89 ? 41.839 181.616 14.087 1.00 16.34 122 ALA B N 1
ATOM 2895 C CA . ALA B 1 89 ? 40.680 181.052 13.403 1.00 17.61 122 ALA B CA 1
ATOM 2896 C C . ALA B 1 89 ? 39.568 181.032 14.458 1.00 18.35 122 ALA B C 1
ATOM 2897 O O . ALA B 1 89 ? 39.680 180.431 15.539 1.00 20.50 122 ALA B O 1
ATOM 2899 N N . VAL B 1 90 ? 38.501 181.741 14.146 1.00 20.24 123 VAL B N 1
ATOM 2900 C CA . VAL B 1 90 ? 37.361 181.937 15.032 1.00 17.66 123 VAL B CA 1
ATOM 2901 C C . VAL B 1 90 ? 36.276 180.890 14.783 1.00 17.91 123 VAL B C 1
ATOM 2902 O O . VAL B 1 90 ? 35.676 180.358 15.725 1.00 15.54 123 VAL B O 1
ATOM 2906 N N . SER B 1 91 ? 36.010 180.622 13.512 1.00 16.76 124 SER B N 1
ATOM 2907 C CA . SER B 1 91 ? 34.976 179.670 13.173 1.00 18.79 124 SER B CA 1
ATOM 2908 C C . SER B 1 91 ? 35.135 179.166 11.752 1.00 17.28 124 SER B C 1
ATOM 2909 O O . SER B 1 91 ? 35.897 179.737 10.944 1.00 19.01 124 SER B O 1
ATOM 2912 N N . VAL B 1 92 ? 34.407 178.086 11.448 1.00 16.62 125 VAL B N 1
ATOM 2913 C CA . VAL B 1 92 ? 34.447 177.525 10.130 1.00 13.98 125 VAL B CA 1
ATOM 2914 C C . VAL B 1 92 ? 33.079 177.043 9.728 1.00 15.63 125 VAL B C 1
ATOM 2915 O O . VAL B 1 92 ? 32.311 176.543 10.559 1.00 17.00 125 VAL B O 1
ATOM 2919 N N . LYS B 1 93 ? 32.726 177.265 8.466 1.00 15.92 126 LYS B N 1
ATOM 2920 C CA . LYS B 1 93 ? 31.508 176.716 7.858 1.00 16.13 126 LYS B CA 1
ATOM 2921 C C . LYS B 1 93 ? 32.165 175.624 7.013 1.00 17.20 126 LYS B C 1
ATOM 2922 O O . LYS B 1 93 ? 33.083 175.916 6.202 1.00 19.77 126 LYS B O 1
ATOM 2928 N N . THR B 1 94 ? 31.765 174.369 7.179 1.00 16.78 127 THR B N 1
ATOM 2929 C CA . THR B 1 94 ? 32.375 173.312 6.381 1.00 17.10 127 THR B CA 1
ATOM 2930 C C . THR B 1 94 ? 31.286 172.461 5.791 1.00 17.27 127 THR B C 1
ATOM 2931 O O . THR B 1 94 ? 30.244 172.344 6.369 1.00 18.51 127 THR B O 1
ATOM 2935 N N . GLU B 1 95 ? 31.501 171.861 4.639 1.00 18.22 128 GLU B N 1
ATOM 2936 C CA . GLU B 1 95 ? 30.424 171.085 4.042 1.00 19.23 128 GLU B CA 1
ATOM 2937 C C . GLU B 1 95 ? 30.993 170.026 3.141 1.00 18.39 128 GLU B C 1
ATOM 2938 O O . GLU B 1 95 ? 31.948 170.319 2.428 1.00 18.91 128 GLU B O 1
ATOM 2944 N N . VAL B 1 96 ? 30.419 168.820 3.172 1.00 18.08 129 VAL B N 1
ATOM 2945 C CA . VAL B 1 96 ? 30.832 167.708 2.298 1.00 14.94 129 VAL B CA 1
ATOM 2946 C C . VAL B 1 96 ? 29.864 167.810 1.134 1.00 14.10 129 VAL B C 1
ATOM 2947 O O . VAL B 1 96 ? 28.658 167.725 1.298 1.00 11.73 129 VAL B O 1
ATOM 2951 N N . VAL B 1 97 ? 30.418 168.017 -0.049 1.00 13.51 130 VAL B N 1
ATOM 2952 C CA . VAL B 1 97 ? 29.611 168.247 -1.255 1.00 12.70 130 VAL B CA 1
ATOM 2953 C C . VAL B 1 97 ? 29.486 167.023 -2.162 1.00 12.29 130 VAL B C 1
ATOM 2954 O O . VAL B 1 97 ? 30.427 166.261 -2.335 1.00 12.76 130 VAL B O 1
ATOM 2958 N N . GLY B 1 98 ? 28.301 166.814 -2.704 1.00 11.23 131 GLY B N 1
ATOM 2959 C CA . GLY B 1 98 ? 28.097 165.729 -3.620 1.00 10.43 131 GLY B CA 1
ATOM 2960 C C . GLY B 1 98 ? 27.330 164.526 -3.208 1.00 12.89 131 GLY B C 1
ATOM 2961 O O . GLY B 1 98 ? 27.274 163.594 -3.999 1.00 12.55 131 GLY B O 1
ATOM 2962 N N . SER B 1 99 ? 26.711 164.515 -2.027 1.00 12.91 132 SER B N 1
ATOM 2963 C CA . SER B 1 99 ? 26.012 163.294 -1.629 1.00 13.81 132 SER B CA 1
ATOM 2964 C C . SER B 1 99 ? 24.930 162.905 -2.624 1.00 11.55 132 SER B C 1
ATOM 2965 O O . SER B 1 99 ? 24.674 161.720 -2.807 1.00 9.74 132 SER B O 1
ATOM 2968 N N . GLY B 1 100 ? 24.339 163.895 -3.281 1.00 9.54 133 GLY B N 1
ATOM 2969 C CA . GLY B 1 100 ? 23.301 163.639 -4.279 1.00 10.67 133 GLY B CA 1
ATOM 2970 C C . GLY B 1 100 ? 23.821 162.770 -5.456 1.00 13.78 133 GLY B C 1
ATOM 2971 O O . GLY B 1 100 ? 23.058 162.102 -6.162 1.00 12.05 133 GLY B O 1
ATOM 2972 N N . SER B 1 101 ? 25.135 162.791 -5.710 1.00 13.79 134 SER B N 1
ATOM 2973 C CA . SER B 1 101 ? 25.673 161.973 -6.777 1.00 11.72 134 SER B CA 1
ATOM 2974 C C . SER B 1 101 ? 25.523 160.505 -6.428 1.00 14.34 134 SER B C 1
ATOM 2975 O O . SER B 1 101 ? 25.555 159.644 -7.305 1.00 14.83 134 SER B O 1
ATOM 2978 N N . LEU B 1 102 ? 25.330 160.209 -5.141 1.00 14.56 135 LEU B N 1
ATOM 2979 C CA . LEU B 1 102 ? 25.175 158.842 -4.678 1.00 13.94 135 LEU B CA 1
ATOM 2980 C C . LEU B 1 102 ? 23.818 158.301 -5.106 1.00 13.06 135 LEU B C 1
ATOM 2981 O O . LEU B 1 102 ? 23.559 157.133 -4.997 1.00 12.49 135 LEU B O 1
ATOM 2986 N N . LEU B 1 103 ? 22.977 159.184 -5.616 1.00 13.43 136 LEU B N 1
ATOM 2987 C CA . LEU B 1 103 ? 21.663 158.821 -6.111 1.00 14.20 136 LEU B CA 1
ATOM 2988 C C . LEU B 1 103 ? 21.737 158.225 -7.544 1.00 15.19 136 LEU B C 1
ATOM 2989 O O . LEU B 1 103 ? 20.727 157.867 -8.151 1.00 17.65 136 LEU B O 1
ATOM 2994 N N . ASP B 1 104 ? 22.929 158.144 -8.109 1.00 14.63 137 ASP B N 1
ATOM 2995 C CA . ASP B 1 104 ? 23.076 157.519 -9.395 1.00 13.40 137 ASP B CA 1
ATOM 2996 C C . ASP B 1 104 ? 23.075 155.994 -9.095 1.00 13.69 137 ASP B C 1
ATOM 2997 O O . ASP B 1 104 ? 24.022 155.447 -8.525 1.00 14.00 137 ASP B O 1
ATOM 3002 N N . VAL B 1 105 ? 21.989 155.322 -9.400 1.00 12.92 138 VAL B N 1
ATOM 3003 C CA . VAL B 1 105 ? 21.879 153.900 -9.169 1.00 12.77 138 VAL B CA 1
ATOM 3004 C C . VAL B 1 105 ? 21.599 153.258 -10.541 1.00 14.16 138 VAL B C 1
ATOM 3005 O O . VAL B 1 105 ? 20.977 152.221 -10.657 1.00 13.14 138 VAL B O 1
ATOM 3009 N N . HIS B 1 106 ? 22.081 153.897 -11.595 1.00 14.53 139 HIS B N 1
ATOM 3010 C CA . HIS B 1 106 ? 21.860 153.379 -12.940 1.00 14.71 139 HIS B CA 1
ATOM 3011 C C . HIS B 1 106 ? 23.180 152.869 -13.531 1.00 14.88 139 HIS B C 1
ATOM 3012 O O . HIS B 1 106 ? 23.208 152.445 -14.656 1.00 16.76 139 HIS B O 1
ATOM 3019 N N . GLY B 1 107 ? 24.282 152.915 -12.789 1.00 15.22 140 GLY B N 1
ATOM 3020 C CA . GLY B 1 107 ? 25.559 152.431 -13.300 1.00 11.43 140 GLY B CA 1
ATOM 3021 C C . GLY B 1 107 ? 25.666 150.915 -13.458 1.00 13.84 140 GLY B C 1
ATOM 3022 O O . GLY B 1 107 ? 24.650 150.200 -13.592 1.00 13.28 140 GLY B O 1
ATOM 3023 N N . PHE B 1 108 ? 26.900 150.424 -13.423 1.00 11.37 141 PHE B N 1
ATOM 3024 C CA . PHE B 1 108 ? 27.190 149.024 -13.624 1.00 12.97 141 PHE B CA 1
ATOM 3025 C C . PHE B 1 108 ? 27.697 148.301 -12.365 1.00 14.93 141 PHE B C 1
ATOM 3026 O O . PHE B 1 108 ? 28.439 147.324 -12.468 1.00 16.10 141 PHE B O 1
ATOM 3034 N N . ASN B 1 109 ? 27.309 148.750 -11.177 1.00 16.36 142 ASN B N 1
ATOM 3035 C CA . ASN B 1 109 ? 27.777 148.073 -9.980 1.00 14.51 142 ASN B CA 1
ATOM 3036 C C . ASN B 1 109 ? 26.961 146.825 -9.837 1.00 14.35 142 ASN B C 1
ATOM 3037 O O . ASN B 1 109 ? 25.976 146.618 -10.523 1.00 15.76 142 ASN B O 1
ATOM 3042 N N . LYS B 1 110 ? 27.319 146.047 -8.839 1.00 14.40 143 LYS B N 1
ATOM 3043 C CA . LYS B 1 110 ? 26.574 144.838 -8.500 1.00 15.33 143 LYS B CA 1
ATOM 3044 C C . LYS B 1 110 ? 25.096 145.246 -8.436 1.00 14.93 143 LYS B C 1
ATOM 3045 O O . LYS B 1 110 ? 24.732 146.179 -7.715 1.00 12.75 143 LYS B O 1
ATOM 3051 N N . PRO B 1 111 ? 24.221 144.511 -9.144 1.00 14.72 144 PRO B N 1
ATOM 3052 C CA . PRO B 1 111 ? 22.814 144.900 -9.124 1.00 13.72 144 PRO B CA 1
ATOM 3053 C C . PRO B 1 111 ? 22.110 144.371 -7.886 1.00 15.54 144 PRO B C 1
ATOM 3054 O O . PRO B 1 111 ? 22.576 143.422 -7.249 1.00 13.12 144 PRO B O 1
ATOM 3058 N N . THR B 1 112 ? 20.988 144.987 -7.543 1.00 15.10 145 THR B N 1
ATOM 3059 C CA . THR B 1 112 ? 20.217 144.547 -6.414 1.00 14.75 145 THR B CA 1
ATOM 3060 C C . THR B 1 112 ? 19.506 143.188 -6.656 1.00 18.66 145 THR B C 1
ATOM 3061 O O . THR B 1 112 ? 19.255 142.462 -5.707 1.00 17.70 145 THR B O 1
ATOM 3065 N N . ASP B 1 113 ? 19.183 142.829 -7.895 1.00 20.84 146 ASP B N 1
ATOM 3066 C CA . ASP B 1 113 ? 18.586 141.522 -8.180 1.00 22.16 146 ASP B CA 1
ATOM 3067 C C . ASP B 1 113 ? 19.732 140.721 -8.832 1.00 23.72 146 ASP B C 1
ATOM 3068 O O . ASP B 1 113 ? 19.978 140.798 -10.041 1.00 27.17 146 ASP B O 1
ATOM 3073 N N . THR B 1 114 ? 20.486 139.977 -8.037 1.00 25.65 147 THR B N 1
ATOM 3074 C CA . THR B 1 114 ? 21.599 139.230 -8.604 1.00 27.98 147 THR B CA 1
ATOM 3075 C C . THR B 1 114 ? 21.175 137.948 -9.282 1.00 28.78 147 THR B C 1
ATOM 3076 O O . THR B 1 114 ? 21.928 137.414 -10.073 1.00 34.14 147 THR B O 1
ATOM 3080 N N . VAL B 1 115 ? 19.992 137.441 -9.002 1.00 28.60 148 VAL B N 1
ATOM 3081 C CA . VAL B 1 115 ? 19.516 136.298 -9.755 1.00 29.08 148 VAL B CA 1
ATOM 3082 C C . VAL B 1 115 ? 19.317 136.627 -11.224 1.00 29.32 148 VAL B C 1
ATOM 3083 O O . VAL B 1 115 ? 19.692 135.818 -12.043 1.00 30.23 148 VAL B O 1
ATOM 3087 N N . ASN B 1 116 ? 18.768 137.790 -11.577 1.00 27.58 149 ASN B N 1
ATOM 3088 C CA . ASN B 1 116 ? 18.591 138.083 -12.979 1.00 28.62 149 ASN B CA 1
ATOM 3089 C C . ASN B 1 116 ? 19.455 139.181 -13.472 1.00 28.38 149 ASN B C 1
ATOM 3090 O O . ASN B 1 116 ? 19.344 139.551 -14.652 1.00 34.52 149 ASN B O 1
ATOM 3095 N N . THR B 1 117 ? 20.303 139.707 -12.590 1.00 25.24 150 THR B N 1
ATOM 3096 C CA . THR B 1 117 ? 21.138 140.859 -12.926 1.00 25.62 150 THR B CA 1
ATOM 3097 C C . THR B 1 117 ? 20.230 141.994 -13.349 1.00 23.81 150 THR B C 1
ATOM 3098 O O . THR B 1 117 ? 20.327 142.470 -14.503 1.00 29.06 150 THR B O 1
ATOM 3102 N N . LYS B 1 118 ? 19.347 142.365 -12.424 1.00 20.59 151 LYS B N 1
ATOM 3103 C CA . LYS B 1 118 ? 18.376 143.439 -12.603 1.00 22.21 151 LYS B CA 1
ATOM 3104 C C . LYS B 1 118 ? 18.273 144.304 -11.354 1.00 21.63 151 LYS B C 1
ATOM 3105 O O . LYS B 1 118 ? 19.102 144.176 -10.471 1.00 20.61 151 LYS B O 1
ATOM 3111 N N . GLY B 1 119 ? 17.227 145.155 -11.301 1.00 21.27 152 GLY B N 1
ATOM 3112 C CA . GLY B 1 119 ? 16.947 146.017 -10.177 1.00 17.00 152 GLY B CA 1
ATOM 3113 C C . GLY B 1 119 ? 17.677 147.270 -10.404 1.00 15.20 152 GLY B C 1
ATOM 3114 O O . GLY B 1 119 ? 17.472 147.873 -11.421 1.00 15.89 152 GLY B O 1
ATOM 3115 N N . ILE B 1 120 ? 18.541 147.664 -9.487 1.00 14.39 153 ILE B N 1
ATOM 3116 C CA . ILE B 1 120 ? 19.281 148.881 -9.685 1.00 13.02 153 ILE B CA 1
ATOM 3117 C C . ILE B 1 120 ? 20.726 148.564 -9.396 1.00 13.39 153 ILE B C 1
ATOM 3118 O O . ILE B 1 120 ? 21.059 147.520 -8.865 1.00 14.23 153 ILE B O 1
ATOM 3123 N N . SER B 1 121 ? 21.588 149.488 -9.758 1.00 13.64 154 SER B N 1
ATOM 3124 C CA . SER B 1 121 ? 23.022 149.388 -9.531 1.00 13.02 154 SER B CA 1
ATOM 3125 C C . SER B 1 121 ? 23.145 149.706 -8.048 1.00 13.77 154 SER B C 1
ATOM 3126 O O . SER B 1 121 ? 22.801 150.776 -7.617 1.00 13.87 154 SER B O 1
ATOM 3129 N N . THR B 1 122 ? 23.628 148.793 -7.241 1.00 15.55 155 THR B N 1
ATOM 3130 C CA . THR B 1 122 ? 23.712 149.093 -5.831 1.00 13.51 155 THR B CA 1
ATOM 3131 C C . THR B 1 122 ? 24.433 150.370 -5.503 1.00 12.52 155 THR B C 1
ATOM 3132 O O . THR B 1 122 ? 25.575 150.555 -5.886 1.00 11.13 155 THR B O 1
ATOM 3136 N N . PRO B 1 123 ? 23.790 151.256 -4.740 1.00 12.67 156 PRO B N 1
ATOM 3137 C CA . PRO B 1 123 ? 24.488 152.503 -4.394 1.00 13.19 156 PRO B CA 1
ATOM 3138 C C . PRO B 1 123 ? 25.611 152.301 -3.346 1.00 12.29 156 PRO B C 1
ATOM 3139 O O . PRO B 1 123 ? 25.741 151.243 -2.716 1.00 19.33 156 PRO B O 1
ATOM 3143 N N . VAL B 1 124 ? 26.448 153.294 -3.193 1.00 11.06 157 VAL B N 1
ATOM 3144 C CA . VAL B 1 124 ? 27.535 153.288 -2.210 1.00 10.90 157 VAL B CA 1
ATOM 3145 C C . VAL B 1 124 ? 26.921 153.085 -0.806 1.00 13.57 157 VAL B C 1
ATOM 3146 O O . VAL B 1 124 ? 25.913 153.749 -0.436 1.00 13.90 157 VAL B O 1
ATOM 3150 N N . GLU B 1 125 ? 27.518 152.167 -0.046 1.00 11.69 158 GLU B N 1
ATOM 3151 C CA . GLU B 1 125 ? 27.033 151.790 1.259 1.00 12.35 158 GLU B CA 1
ATOM 3152 C C . GLU B 1 125 ? 28.211 151.329 2.061 1.00 12.96 158 GLU B C 1
ATOM 3153 O O . GLU B 1 125 ? 29.291 151.083 1.518 1.00 12.28 158 GLU B O 1
ATOM 3159 N N . GLY B 1 126 ? 28.015 151.172 3.371 1.00 12.27 159 GLY B N 1
ATOM 3160 C CA . GLY B 1 126 ? 29.114 150.644 4.154 1.00 11.09 159 GLY B CA 1
ATOM 3161 C C . GLY B 1 126 ? 29.627 151.582 5.177 1.00 10.67 159 GLY B C 1
ATOM 3162 O O . GLY B 1 126 ? 28.918 152.450 5.677 1.00 13.30 159 GLY B O 1
ATOM 3163 N N . SER B 1 127 ? 30.898 151.396 5.460 1.00 12.29 160 SER B N 1
ATOM 3164 C CA . SER B 1 127 ? 31.625 152.175 6.452 1.00 12.78 160 SER B CA 1
ATOM 3165 C C . SER B 1 127 ? 31.827 153.615 6.003 1.00 14.20 160 SER B C 1
ATOM 3166 O O . SER B 1 127 ? 32.207 153.869 4.851 1.00 15.72 160 SER B O 1
ATOM 3169 N N . GLN B 1 128 ? 31.557 154.553 6.917 1.00 14.05 161 GLN B N 1
ATOM 3170 C CA . GLN B 1 128 ? 31.680 155.970 6.636 1.00 13.81 161 GLN B CA 1
ATOM 3171 C C . GLN B 1 128 ? 32.585 156.574 7.678 1.00 13.19 161 GLN B C 1
ATOM 3172 O O . GLN B 1 128 ? 32.616 156.103 8.816 1.00 14.00 161 GLN B O 1
ATOM 3178 N N . TYR B 1 129 ? 33.329 157.615 7.292 1.00 12.89 162 TYR B N 1
ATOM 3179 C CA . TYR B 1 129 ? 34.284 158.205 8.185 1.00 10.64 162 TYR B CA 1
ATOM 3180 C C . TYR B 1 129 ? 34.379 159.619 7.766 1.00 11.82 162 TYR B C 1
ATOM 3181 O O . TYR B 1 129 ? 34.686 159.890 6.587 1.00 13.34 162 TYR B O 1
ATOM 3190 N N . HIS B 1 130 ? 34.070 160.522 8.682 1.00 10.64 163 HIS B N 1
ATOM 3191 C CA . HIS B 1 130 ? 34.109 161.947 8.391 1.00 11.28 163 HIS B CA 1
ATOM 3192 C C . HIS B 1 130 ? 34.871 162.647 9.474 1.00 12.03 163 HIS B C 1
ATOM 3193 O O . HIS B 1 130 ? 34.491 162.619 10.626 1.00 16.25 163 HIS B O 1
ATOM 3200 N N . VAL B 1 131 ? 35.957 163.300 9.117 1.00 14.69 164 VAL B N 1
ATOM 3201 C CA . VAL B 1 131 ? 36.761 164.037 10.063 1.00 11.31 164 VAL B CA 1
ATOM 3202 C C . VAL B 1 131 ? 37.254 165.291 9.397 1.00 13.45 164 VAL B C 1
ATOM 3203 O O . VAL B 1 131 ? 37.621 165.311 8.205 1.00 12.63 164 VAL B O 1
ATOM 3207 N N . PHE B 1 132 ? 37.245 166.383 10.148 1.00 14.70 165 PHE B N 1
ATOM 3208 C CA . PHE B 1 132 ? 37.861 167.596 9.607 1.00 15.69 165 PHE B CA 1
ATOM 3209 C C . PHE B 1 132 ? 38.540 168.294 10.791 1.00 15.95 165 PHE B C 1
ATOM 3210 O O . PHE B 1 132 ? 38.194 168.049 11.976 1.00 14.59 165 PHE B O 1
ATOM 3218 N N . ALA B 1 133 ? 39.571 169.073 10.468 1.00 14.38 166 ALA B N 1
ATOM 3219 C CA . ALA B 1 133 ? 40.311 169.786 11.489 1.00 13.37 166 ALA B CA 1
ATOM 3220 C C . ALA B 1 133 ? 40.751 171.135 10.887 1.00 14.48 166 ALA B C 1
ATOM 3221 O O . ALA B 1 133 ? 40.940 171.304 9.680 1.00 14.80 166 ALA B O 1
ATOM 3223 N N . VAL B 1 134 ? 40.864 172.124 11.748 1.00 15.27 167 VAL B N 1
ATOM 3224 C CA . VAL B 1 134 ? 41.336 173.443 11.354 1.00 16.73 167 VAL B CA 1
ATOM 3225 C C . VAL B 1 134 ? 42.292 173.785 12.505 1.00 16.98 167 VAL B C 1
ATOM 3226 O O . VAL B 1 134 ? 41.909 173.737 13.681 1.00 18.39 167 VAL B O 1
ATOM 3230 N N . GLY B 1 135 ? 43.541 174.083 12.172 1.00 16.01 168 GLY B N 1
ATOM 3231 C CA . GLY B 1 135 ? 44.527 174.404 13.197 1.00 14.17 168 GLY B CA 1
ATOM 3232 C C . GLY B 1 135 ? 45.577 175.355 12.666 1.00 14.74 168 GLY B C 1
ATOM 3233 O O . GLY B 1 135 ? 45.630 175.686 11.471 1.00 14.54 168 GLY B O 1
ATOM 3234 N N . GLY B 1 136 ? 46.402 175.818 13.592 1.00 16.67 169 GLY B N 1
ATOM 3235 C CA . GLY B 1 136 ? 47.464 176.737 13.266 1.00 18.06 169 GLY B CA 1
ATOM 3236 C C . GLY B 1 136 ? 48.781 176.049 12.959 1.00 20.23 169 GLY B C 1
ATOM 3237 O O . GLY B 1 136 ? 49.783 176.728 12.774 1.00 23.29 169 GLY B O 1
ATOM 3238 N N . GLU B 1 137 ? 48.791 174.726 12.960 1.00 21.07 170 GLU B N 1
ATOM 3239 C CA . GLU B 1 137 ? 49.967 173.914 12.636 1.00 21.54 170 GLU B CA 1
ATOM 3240 C C . GLU B 1 137 ? 49.422 172.566 12.129 1.00 21.31 170 GLU B C 1
ATOM 3241 O O . GLU B 1 137 ? 48.207 172.327 12.191 1.00 23.03 170 GLU B O 1
ATOM 3247 N N . PRO B 1 138 ? 50.289 171.674 11.597 1.00 20.63 171 PRO B N 1
ATOM 3248 C CA . PRO B 1 138 ? 49.767 170.387 11.109 1.00 19.15 171 PRO B CA 1
ATOM 3249 C C . PRO B 1 138 ? 49.024 169.599 12.170 1.00 19.43 171 PRO B C 1
ATOM 3250 O O . PRO B 1 138 ? 49.367 169.665 13.352 1.00 21.29 171 PRO B O 1
ATOM 3254 N N . LEU B 1 139 ? 48.024 168.838 11.735 1.00 18.00 172 LEU B N 1
ATOM 3255 C CA . LEU B 1 139 ? 47.281 168.003 12.666 1.00 16.88 172 LEU B CA 1
ATOM 3256 C C . LEU B 1 139 ? 48.253 166.961 13.216 1.00 16.14 172 LEU B C 1
ATOM 3257 O O . LEU B 1 139 ? 49.002 166.343 12.477 1.00 17.53 172 LEU B O 1
ATOM 3262 N N . ASP B 1 140 ? 48.262 166.798 14.528 1.00 17.25 173 ASP B N 1
ATOM 3263 C CA . ASP B 1 140 ? 49.092 165.788 15.179 1.00 18.18 173 ASP B CA 1
ATOM 3264 C C . ASP B 1 140 ? 48.299 164.473 15.062 1.00 16.42 173 ASP B C 1
ATOM 3265 O O . ASP B 1 140 ? 47.108 164.443 15.399 1.00 15.29 173 ASP B O 1
ATOM 3270 N N . LEU B 1 141 ? 48.987 163.421 14.612 1.00 17.96 174 LEU B N 1
ATOM 3271 C CA . LEU B 1 141 ? 48.453 162.063 14.401 1.00 16.18 174 LEU B CA 1
ATOM 3272 C C . LEU B 1 141 ? 49.006 161.032 15.369 1.00 15.90 174 LEU B C 1
ATOM 3273 O O . LEU B 1 141 ? 50.156 161.076 15.787 1.00 17.62 174 LEU B O 1
ATOM 3278 N N . GLN B 1 142 ? 48.155 160.112 15.777 1.00 15.83 175 GLN B N 1
ATOM 3279 C CA . GLN B 1 142 ? 48.595 159.043 16.662 1.00 16.42 175 GLN B CA 1
ATOM 3280 C C . GLN B 1 142 ? 48.353 157.818 15.815 1.00 16.25 175 GLN B C 1
ATOM 3281 O O . GLN B 1 142 ? 47.241 157.673 15.299 1.00 21.29 175 GLN B O 1
ATOM 3287 N N . GLY B 1 143 ? 49.352 156.958 15.594 1.00 16.20 176 GLY B N 1
ATOM 3288 C CA . GLY B 1 143 ? 49.106 155.785 14.751 1.00 16.15 176 GLY B CA 1
ATOM 3289 C C . GLY B 1 143 ? 48.473 154.688 15.562 1.00 16.70 176 GLY B C 1
ATOM 3290 O O . GLY B 1 143 ? 48.738 154.602 16.759 1.00 19.21 176 GLY B O 1
ATOM 3291 N N . LEU B 1 144 ? 47.620 153.851 14.961 1.00 16.88 177 LEU B N 1
ATOM 3292 C CA . LEU B 1 144 ? 46.965 152.711 15.701 1.00 14.95 177 LEU B CA 1
ATOM 3293 C C . LEU B 1 144 ? 46.389 151.925 14.548 1.00 14.97 177 LEU B C 1
ATOM 3294 O O . LEU B 1 144 ? 45.641 152.473 13.719 1.00 13.94 177 LEU B O 1
ATOM 3299 N N . VAL B 1 145 ? 46.736 150.645 14.481 1.00 15.02 178 VAL B N 1
ATOM 3300 C CA . VAL B 1 145 ? 46.271 149.838 13.356 1.00 14.59 178 VAL B CA 1
ATOM 3301 C C . VAL B 1 145 ? 45.498 148.611 13.842 1.00 16.18 178 VAL B C 1
ATOM 3302 O O . VAL B 1 145 ? 45.489 148.239 15.046 1.00 16.16 178 VAL B O 1
ATOM 3306 N N . THR B 1 146 ? 44.813 148.006 12.879 1.00 15.05 179 THR B N 1
ATOM 3307 C CA . THR B 1 146 ? 44.094 146.792 13.131 1.00 14.48 179 THR B CA 1
ATOM 3308 C C . THR B 1 146 ? 45.112 145.675 13.373 1.00 13.89 179 THR B C 1
ATOM 3309 O O . THR B 1 146 ? 44.967 144.859 14.294 1.00 16.37 179 THR B O 1
ATOM 3313 N N . ASP B 1 147 ? 46.150 145.671 12.545 1.00 13.85 180 ASP B N 1
ATOM 3314 C CA . ASP B 1 147 ? 47.121 144.630 12.585 1.00 13.77 180 ASP B CA 1
ATOM 3315 C C . ASP B 1 147 ? 48.539 145.180 12.383 1.00 16.54 180 ASP B C 1
ATOM 3316 O O . ASP B 1 147 ? 48.864 145.724 11.297 1.00 15.68 180 ASP B O 1
ATOM 3321 N N . ALA B 1 148 ? 49.380 145.027 13.411 1.00 17.09 181 ALA B N 1
ATOM 3322 C CA . ALA B 1 148 ? 50.781 145.463 13.355 1.00 16.71 181 ALA B CA 1
ATOM 3323 C C . ALA B 1 148 ? 51.591 144.612 12.358 1.00 16.31 181 ALA B C 1
ATOM 3324 O O . ALA B 1 148 ? 52.759 144.917 12.094 1.00 20.01 181 ALA B O 1
ATOM 3326 N N . ARG B 1 149 ? 50.972 143.571 11.797 1.00 15.08 182 ARG B N 1
ATOM 3327 C CA . ARG B 1 149 ? 51.683 142.710 10.858 1.00 16.21 182 ARG B CA 1
ATOM 3328 C C . ARG B 1 149 ? 51.406 143.130 9.425 1.00 17.65 182 ARG B C 1
ATOM 3329 O O . ARG B 1 149 ? 52.024 142.644 8.499 1.00 22.37 182 ARG B O 1
ATOM 3337 N N . THR B 1 150 ? 50.485 144.053 9.212 1.00 17.84 183 THR B N 1
ATOM 3338 C CA . THR B 1 150 ? 50.173 144.482 7.878 1.00 15.67 183 THR B CA 1
ATOM 3339 C C . THR B 1 150 ? 51.419 144.995 7.202 1.00 18.06 183 THR B C 1
ATOM 3340 O O . THR B 1 150 ? 52.181 145.769 7.787 1.00 21.06 183 THR B O 1
ATOM 3344 N N . LYS B 1 151 ? 51.592 144.591 5.933 1.00 18.19 184 LYS B N 1
ATOM 3345 C CA . LYS B 1 151 ? 52.719 144.980 5.100 1.00 18.38 184 LYS B CA 1
ATOM 3346 C C . LYS B 1 151 ? 52.397 146.126 4.197 1.00 18.14 184 LYS B C 1
ATOM 3347 O O . LYS B 1 151 ? 52.126 145.973 3.038 1.00 21.20 184 LYS B O 1
ATOM 3353 N N . TYR B 1 152 ? 52.388 147.312 4.755 1.00 19.70 185 TYR B N 1
ATOM 3354 C CA . TYR B 1 152 ? 52.153 148.490 3.941 1.00 19.59 185 TYR B CA 1
ATOM 3355 C C . TYR B 1 152 ? 53.390 148.709 3.047 1.00 20.61 185 TYR B C 1
ATOM 3356 O O . TYR B 1 152 ? 54.539 148.442 3.469 1.00 23.55 185 TYR B O 1
ATOM 3365 N N . LYS B 1 153 ? 53.180 149.192 1.828 1.00 22.20 186 LYS B N 1
ATOM 3366 C CA . LYS B 1 153 ? 54.260 149.504 0.921 1.00 23.02 186 LYS B CA 1
ATOM 3367 C C . LYS B 1 153 ? 55.169 150.482 1.659 1.00 24.86 186 LYS B C 1
ATOM 3368 O O . LYS B 1 153 ? 54.682 151.338 2.429 1.00 25.61 186 LYS B O 1
ATOM 3374 N N . GLU B 1 154 ? 56.481 150.393 1.415 1.00 27.16 187 GLU B N 1
ATOM 3375 C CA . GLU B 1 154 ? 57.426 151.327 2.034 1.00 28.13 187 GLU B CA 1
ATOM 3376 C C . GLU B 1 154 ? 57.422 152.651 1.302 1.00 29.41 187 GLU B C 1
ATOM 3377 O O . GLU B 1 154 ? 57.694 153.686 1.889 1.00 32.44 187 GLU B O 1
ATOM 3383 N N . GLU B 1 155 ? 57.062 152.662 0.030 1.00 28.47 188 GLU B N 1
ATOM 3384 C CA . GLU B 1 155 ? 57.039 153.916 -0.677 1.00 28.66 188 GLU B CA 1
ATOM 3385 C C . GLU B 1 155 ? 55.643 154.317 -1.060 1.00 26.59 188 GLU B C 1
ATOM 3386 O O . GLU B 1 155 ? 54.798 153.455 -1.317 1.00 24.61 188 GLU B O 1
ATOM 3392 N N . GLY B 1 156 ? 55.410 155.629 -1.103 1.00 23.14 189 GLY B N 1
ATOM 3393 C CA . GLY B 1 156 ? 54.128 156.114 -1.538 1.00 21.63 189 GLY B CA 1
ATOM 3394 C C . GLY B 1 156 ? 53.103 156.392 -0.464 1.00 23.70 189 GLY B C 1
ATOM 3395 O O . GLY B 1 156 ? 52.030 156.934 -0.775 1.00 21.70 189 GLY B O 1
ATOM 3396 N N . VAL B 1 157 ? 53.392 156.000 0.770 1.00 21.87 190 VAL B N 1
ATOM 3397 C CA . VAL B 1 157 ? 52.487 156.231 1.873 1.00 21.33 190 VAL B CA 1
ATOM 3398 C C . VAL B 1 157 ? 53.373 156.431 3.072 1.00 22.27 190 VAL B C 1
ATOM 3399 O O . VAL B 1 157 ? 54.477 155.866 3.135 1.00 19.80 190 VAL B O 1
ATOM 3403 N N . VAL B 1 158 ? 52.876 157.233 4.020 1.00 21.70 191 VAL B N 1
ATOM 3404 C CA . VAL B 1 158 ? 53.589 157.433 5.280 1.00 18.29 191 VAL B CA 1
ATOM 3405 C C . VAL B 1 158 ? 52.874 156.545 6.294 1.00 18.62 191 VAL B C 1
ATOM 3406 O O . VAL B 1 158 ? 51.676 156.740 6.597 1.00 20.91 191 VAL B O 1
ATOM 3410 N N . THR B 1 159 ? 53.589 155.551 6.801 1.00 17.07 192 THR B N 1
ATOM 3411 C CA . THR B 1 159 ? 53.030 154.628 7.770 1.00 16.23 192 THR B CA 1
ATOM 3412 C C . THR B 1 159 ? 53.853 154.715 9.036 1.00 17.56 192 THR B C 1
ATOM 3413 O O . THR B 1 159 ? 54.798 155.483 9.117 1.00 21.18 192 THR B O 1
ATOM 3417 N N . ILE B 1 160 ? 53.508 153.960 10.056 1.00 19.30 193 ILE B N 1
ATOM 3418 C CA . ILE B 1 160 ? 54.262 154.049 11.314 1.00 17.52 193 ILE B CA 1
ATOM 3419 C C . ILE B 1 160 ? 55.742 153.716 11.084 1.00 18.04 193 ILE B C 1
ATOM 3420 O O . ILE B 1 160 ? 56.620 154.320 11.657 1.00 20.34 193 ILE B O 1
ATOM 3425 N N . LYS B 1 161 ? 56.022 152.749 10.238 1.00 21.02 194 LYS B N 1
ATOM 3426 C CA . LYS B 1 161 ? 57.411 152.397 9.987 1.00 23.78 194 LYS B CA 1
ATOM 3427 C C . LYS B 1 161 ? 58.169 153.537 9.306 1.00 24.24 194 LYS B C 1
ATOM 3428 O O . LYS B 1 161 ? 59.381 153.740 9.543 1.00 27.90 194 LYS B O 1
ATOM 3434 N N . THR B 1 162 ? 57.479 154.306 8.477 1.00 23.94 195 THR B N 1
ATOM 3435 C CA . THR B 1 162 ? 58.149 155.434 7.809 1.00 22.07 195 THR B CA 1
ATOM 3436 C C . THR B 1 162 ? 58.658 156.340 8.930 1.00 24.75 195 THR B C 1
ATOM 3437 O O . THR B 1 162 ? 59.749 156.909 8.838 1.00 27.15 195 THR B O 1
ATOM 3441 N N . ILE B 1 163 ? 57.882 156.460 10.004 1.00 22.51 196 ILE B N 1
ATOM 3442 C CA . ILE B 1 163 ? 58.260 157.385 11.047 1.00 22.56 196 ILE B CA 1
ATOM 3443 C C . ILE B 1 163 ? 59.285 156.800 12.021 1.00 24.18 196 ILE B C 1
ATOM 3444 O O . ILE B 1 163 ? 60.299 157.452 12.336 1.00 23.18 196 ILE B O 1
ATOM 3449 N N . THR B 1 164 ? 59.026 155.578 12.484 1.00 22.56 197 THR B N 1
ATOM 3450 C CA . THR B 1 164 ? 59.909 154.993 13.435 1.00 24.85 197 THR B CA 1
ATOM 3451 C C . THR B 1 164 ? 61.157 154.344 12.834 1.00 27.36 197 THR B C 1
ATOM 3452 O O . THR B 1 164 ? 62.132 154.071 13.560 1.00 28.81 197 THR B O 1
ATOM 3456 N N . LYS B 1 165 ? 61.119 154.018 11.552 1.00 28.19 198 LYS B N 1
ATOM 3457 C CA . LYS B 1 165 ? 62.302 153.380 10.946 1.00 30.78 198 LYS B CA 1
ATOM 3458 C C . LYS B 1 165 ? 62.379 151.926 11.388 1.00 30.19 198 LYS B C 1
ATOM 3459 O O . LYS B 1 165 ? 63.342 151.223 11.119 1.00 31.86 198 LYS B O 1
ATOM 3465 N N . LYS B 1 166 ? 61.355 151.472 12.078 1.00 29.12 199 LYS B N 1
ATOM 3466 C CA . LYS B 1 166 ? 61.354 150.099 12.526 1.00 27.32 199 LYS B CA 1
ATOM 3467 C C . LYS B 1 166 ? 59.991 149.502 12.227 1.00 26.17 199 LYS B C 1
ATOM 3468 O O . LYS B 1 166 ? 59.042 150.193 11.913 1.00 25.89 199 LYS B O 1
ATOM 3474 N N . ASP B 1 167 ? 59.889 148.205 12.359 1.00 25.01 200 ASP B N 1
ATOM 3475 C CA . ASP B 1 167 ? 58.646 147.528 12.127 1.00 25.01 200 ASP B CA 1
ATOM 3476 C C . ASP B 1 167 ? 57.654 147.836 13.253 1.00 23.44 200 ASP B C 1
ATOM 3477 O O . ASP B 1 167 ? 58.041 148.121 14.373 1.00 24.81 200 ASP B O 1
ATOM 3482 N N . MET B 1 168 ? 56.367 147.767 12.956 1.00 21.69 201 MET B N 1
ATOM 3483 C CA . MET B 1 168 ? 55.368 148.007 13.951 1.00 18.23 201 MET B CA 1
ATOM 3484 C C . MET B 1 168 ? 55.495 146.947 14.999 1.00 19.91 201 MET B C 1
ATOM 3485 O O . MET B 1 168 ? 55.978 145.833 14.726 1.00 20.31 201 MET B O 1
ATOM 3490 N N . VAL B 1 169 ? 55.018 147.273 16.198 1.00 19.53 202 VAL B N 1
ATOM 3491 C CA . VAL B 1 169 ? 55.065 146.349 17.332 1.00 18.57 202 VAL B CA 1
ATOM 3492 C C . VAL B 1 169 ? 53.631 146.067 17.748 1.00 19.66 202 VAL B C 1
ATOM 3493 O O . VAL B 1 169 ? 52.706 146.743 17.290 1.00 21.70 202 VAL B O 1
ATOM 3497 N N . ASN B 1 170 ? 53.426 145.072 18.594 1.00 19.16 203 ASN B N 1
ATOM 3498 C CA . ASN B 1 170 ? 52.071 144.732 18.934 1.00 18.29 203 ASN B CA 1
ATOM 3499 C C . ASN B 1 170 ? 51.365 145.895 19.563 1.00 17.26 203 ASN B C 1
ATOM 3500 O O . ASN B 1 170 ? 50.152 146.021 19.385 1.00 19.70 203 ASN B O 1
ATOM 3505 N N . LYS B 1 171 ? 52.097 146.781 20.235 1.00 18.78 204 LYS B N 1
ATOM 3506 C CA . LYS B 1 171 ? 51.500 147.961 20.909 1.00 18.66 204 LYS B CA 1
ATOM 3507 C C . LYS B 1 171 ? 50.832 148.886 19.921 1.00 18.46 204 LYS B C 1
ATOM 3508 O O . LYS B 1 171 ? 50.032 149.729 20.312 1.00 19.02 204 LYS B O 1
ATOM 3514 N N . ASP B 1 172 ? 51.186 148.762 18.636 1.00 17.67 205 ASP B N 1
ATOM 3515 C CA . ASP B 1 172 ? 50.599 149.627 17.592 1.00 18.16 205 ASP B CA 1
ATOM 3516 C C . ASP B 1 172 ? 49.152 149.297 17.254 1.00 17.00 205 ASP B C 1
ATOM 3517 O O . ASP B 1 172 ? 48.516 150.037 16.501 1.00 17.55 205 ASP B O 1
ATOM 3522 N N . GLN B 1 173 ? 48.647 148.196 17.818 1.00 16.40 206 GLN B N 1
ATOM 3523 C CA . GLN B 1 173 ? 47.236 147.808 17.674 1.00 15.61 206 GLN B CA 1
ATOM 3524 C C . GLN B 1 173 ? 46.450 148.471 18.806 1.00 15.80 206 GLN B C 1
ATOM 3525 O O . GLN B 1 173 ? 45.203 148.396 18.789 1.00 18.33 206 GLN B O 1
ATOM 3531 N N . VAL B 1 174 ? 47.148 149.091 19.786 1.00 13.21 207 VAL B N 1
ATOM 3532 C CA . VAL B 1 174 ? 46.503 149.883 20.830 1.00 12.91 207 VAL B CA 1
ATOM 3533 C C . VAL B 1 174 ? 47.204 151.240 20.824 1.00 14.07 207 VAL B C 1
ATOM 3534 O O . VAL B 1 174 ? 47.684 151.693 19.790 1.00 13.69 207 VAL B O 1
ATOM 3538 N N . LEU B 1 175 ? 47.268 151.930 21.952 1.00 16.87 208 LEU B N 1
ATOM 3539 C CA . LEU B 1 175 ? 47.941 153.219 21.974 1.00 17.54 208 LEU B CA 1
ATOM 3540 C C . LEU B 1 175 ? 49.413 153.068 22.309 1.00 19.47 208 LEU B C 1
ATOM 3541 O O . LEU B 1 175 ? 49.737 152.693 23.427 1.00 21.28 208 LEU B O 1
ATOM 3546 N N . ASN B 1 176 ? 50.290 153.336 21.331 1.00 20.90 209 ASN B N 1
ATOM 3547 C CA . ASN B 1 176 ? 51.720 153.294 21.487 1.00 17.60 209 ASN B CA 1
ATOM 3548 C C . ASN B 1 176 ? 52.117 154.747 21.228 1.00 18.36 209 ASN B C 1
ATOM 3549 O O . ASN B 1 176 ? 52.099 155.225 20.081 1.00 20.48 209 ASN B O 1
ATOM 3554 N N . PRO B 1 177 ? 52.503 155.478 22.289 1.00 18.62 210 PRO B N 1
ATOM 3555 C CA . PRO B 1 177 ? 52.924 156.904 22.212 1.00 18.14 210 PRO B CA 1
ATOM 3556 C C . PRO B 1 177 ? 54.084 157.183 21.260 1.00 18.81 210 PRO B C 1
ATOM 3557 O O . PRO B 1 177 ? 54.300 158.314 20.862 1.00 21.97 210 PRO B O 1
ATOM 3561 N N . ILE B 1 178 ? 54.841 156.156 20.902 1.00 20.61 211 ILE B N 1
ATOM 3562 C CA . ILE B 1 178 ? 55.947 156.360 20.001 1.00 21.23 211 ILE B CA 1
ATOM 3563 C C . ILE B 1 178 ? 55.467 156.604 18.587 1.00 21.73 211 ILE B C 1
ATOM 3564 O O . ILE B 1 178 ? 56.124 157.322 17.812 1.00 22.09 211 ILE B O 1
ATOM 3569 N N . SER B 1 179 ? 54.312 156.014 18.236 1.00 19.94 212 SER B N 1
ATOM 3570 C CA . SER B 1 179 ? 53.819 156.117 16.873 1.00 16.20 212 SER B CA 1
ATOM 3571 C C . SER B 1 179 ? 53.021 157.372 16.609 1.00 16.43 212 SER B C 1
ATOM 3572 O O . SER B 1 179 ? 51.783 157.323 16.490 1.00 15.99 212 SER B O 1
ATOM 3575 N N . LYS B 1 180 ? 53.751 158.478 16.455 1.00 15.02 213 LYS B N 1
ATOM 3576 C CA . LYS B 1 180 ? 53.155 159.772 16.213 1.00 16.70 213 LYS B CA 1
ATOM 3577 C C . LYS B 1 180 ? 53.697 160.387 14.947 1.00 18.00 213 LYS B C 1
ATOM 3578 O O . LYS B 1 180 ? 54.811 160.083 14.533 1.00 22.92 213 LYS B O 1
ATOM 3584 N N . ALA B 1 181 ? 52.925 161.254 14.306 1.00 14.98 214 ALA B N 1
ATOM 3585 C CA . ALA B 1 181 ? 53.376 161.893 13.089 1.00 16.44 214 ALA B CA 1
ATOM 3586 C C . ALA B 1 181 ? 52.611 163.201 12.974 1.00 16.88 214 ALA B C 1
ATOM 3587 O O . ALA B 1 181 ? 51.810 163.505 13.851 1.00 16.96 214 ALA B O 1
ATOM 3589 N N . LYS B 1 182 ? 52.850 163.987 11.925 1.00 17.11 215 LYS B N 1
ATOM 3590 C CA . LYS B 1 182 ? 52.112 165.217 11.731 1.00 18.05 215 LYS B CA 1
ATOM 3591 C C . LYS B 1 182 ? 51.524 165.128 10.332 1.00 17.53 215 LYS B C 1
ATOM 3592 O O . LYS B 1 182 ? 52.169 164.633 9.466 1.00 17.23 215 LYS B O 1
ATOM 3598 N N . LEU B 1 183 ? 50.298 165.587 10.131 1.00 17.37 216 LEU B N 1
ATOM 3599 C CA . LEU B 1 183 ? 49.686 165.517 8.820 1.00 18.85 216 LEU B CA 1
ATOM 3600 C C . LEU B 1 183 ? 50.257 166.691 8.042 1.00 20.24 216 LEU B C 1
ATOM 3601 O O . LEU B 1 183 ? 49.729 167.819 8.078 1.00 22.99 216 LEU B O 1
ATOM 3606 N N . ASP B 1 184 ? 51.370 166.436 7.369 1.00 20.80 217 ASP B N 1
ATOM 3607 C CA . ASP B 1 184 ? 52.050 167.499 6.644 1.00 22.06 217 ASP B CA 1
ATOM 3608 C C . ASP B 1 184 ? 52.097 167.243 5.143 1.00 23.15 217 ASP B C 1
ATOM 3609 O O . ASP B 1 184 ? 52.754 167.983 4.415 1.00 23.13 217 ASP B O 1
ATOM 3614 N N . LYS B 1 185 ? 51.396 166.218 4.676 1.00 22.36 218 LYS B N 1
ATOM 3615 C CA . LYS B 1 185 ? 51.328 165.927 3.254 1.00 21.04 218 LYS B CA 1
ATOM 3616 C C . LYS B 1 185 ? 49.928 165.473 2.947 1.00 19.59 218 LYS B C 1
ATOM 3617 O O . LYS B 1 185 ? 49.320 164.751 3.712 1.00 19.91 218 LYS B O 1
ATOM 3623 N N . ASP B 1 186 ? 49.435 165.885 1.798 1.00 18.81 219 ASP B N 1
ATOM 3624 C CA . ASP B 1 186 ? 48.126 165.503 1.331 1.00 19.51 219 ASP B CA 1
ATOM 3625 C C . ASP B 1 186 ? 48.202 164.114 0.649 1.00 20.47 219 ASP B C 1
ATOM 3626 O O . ASP B 1 186 ? 49.165 163.787 -0.042 1.00 19.82 219 ASP B O 1
ATOM 3631 N N . GLY B 1 187 ? 47.194 163.274 0.878 1.00 21.48 220 GLY B N 1
ATOM 3632 C CA . GLY B 1 187 ? 47.142 161.989 0.218 1.00 18.64 220 GLY B CA 1
ATOM 3633 C C . GLY B 1 187 ? 48.253 161.026 0.508 1.00 19.91 220 GLY B C 1
ATOM 3634 O O . GLY B 1 187 ? 48.583 160.236 -0.366 1.00 22.83 220 GLY B O 1
ATOM 3635 N N . MET B 1 188 ? 48.786 161.010 1.724 1.00 18.69 221 MET B N 1
ATOM 3636 C CA . MET B 1 188 ? 49.920 160.147 2.035 1.00 17.96 221 MET B CA 1
ATOM 3637 C C . MET B 1 188 ? 49.812 159.361 3.313 1.00 18.93 221 MET B C 1
ATOM 3638 O O . MET B 1 188 ? 50.453 158.320 3.469 1.00 21.16 221 MET B O 1
ATOM 3643 N N . TYR B 1 189 ? 49.034 159.893 4.256 1.00 19.02 222 TYR B N 1
ATOM 3644 C CA . TYR B 1 189 ? 48.793 159.274 5.559 1.00 15.03 222 TYR B CA 1
ATOM 3645 C C . TYR B 1 189 ? 47.477 158.510 5.538 1.00 14.66 222 TYR B C 1
ATOM 3646 O O . TYR B 1 189 ? 46.375 159.098 5.449 1.00 12.05 222 TYR B O 1
ATOM 3655 N N . PRO B 1 190 ? 47.577 157.168 5.559 1.00 13.76 223 PRO B N 1
ATOM 3656 C CA . PRO B 1 190 ? 46.333 156.365 5.539 1.00 15.31 223 PRO B CA 1
ATOM 3657 C C . PRO B 1 190 ? 45.477 156.578 6.779 1.00 12.76 223 PRO B C 1
ATOM 3658 O O . PRO B 1 190 ? 45.989 156.583 7.880 1.00 13.91 223 PRO B O 1
ATOM 3662 N N . VAL B 1 191 ? 44.183 156.774 6.572 1.00 13.38 224 VAL B N 1
ATOM 3663 C CA . VAL B 1 191 ? 43.277 156.982 7.693 1.00 14.42 224 VAL B CA 1
ATOM 3664 C C . VAL B 1 191 ? 43.047 155.731 8.527 1.00 14.30 224 VAL B C 1
ATOM 3665 O O . VAL B 1 191 ? 42.574 155.833 9.651 1.00 17.27 224 VAL B O 1
ATOM 3669 N N . GLU B 1 192 ? 43.420 154.550 8.022 1.00 14.33 225 GLU B N 1
ATOM 3670 C CA . GLU B 1 192 ? 43.269 153.332 8.830 1.00 13.46 225 GLU B CA 1
ATOM 3671 C C . GLU B 1 192 ? 44.491 153.217 9.737 1.00 14.79 225 GLU B C 1
ATOM 3672 O O . GLU B 1 192 ? 44.561 152.339 10.602 1.00 17.87 225 GLU B O 1
ATOM 3678 N N . ILE B 1 193 ? 45.435 154.146 9.623 1.00 14.57 226 ILE B N 1
ATOM 3679 C CA . ILE B 1 193 ? 46.627 154.097 10.500 1.00 12.99 226 ILE B CA 1
ATOM 3680 C C . ILE B 1 193 ? 46.731 155.329 11.423 1.00 13.30 226 ILE B C 1
ATOM 3681 O O . ILE B 1 193 ? 47.070 155.256 12.595 1.00 14.92 226 ILE B O 1
ATOM 3686 N N . TRP B 1 194 ? 46.435 156.487 10.864 1.00 14.08 227 TRP B N 1
ATOM 3687 C CA . TRP B 1 194 ? 46.657 157.751 11.559 1.00 13.17 227 TRP B CA 1
ATOM 3688 C C . TRP B 1 194 ? 45.427 158.436 12.040 1.00 14.47 227 TRP B C 1
ATOM 3689 O O . TRP B 1 194 ? 44.559 158.801 11.225 1.00 16.39 227 TRP B O 1
ATOM 3700 N N . HIS B 1 195 ? 45.387 158.691 13.344 1.00 12.36 228 HIS B N 1
ATOM 3701 C CA . HIS B 1 195 ? 44.233 159.305 13.942 1.00 11.38 228 HIS B CA 1
ATOM 3702 C C . HIS B 1 195 ? 44.603 160.567 14.610 1.00 13.11 228 HIS B C 1
ATOM 3703 O O . HIS B 1 195 ? 45.785 160.744 14.986 1.00 17.99 228 HIS B O 1
ATOM 3710 N N . PRO B 1 196 ? 43.631 161.511 14.764 1.00 15.20 229 PRO B N 1
ATOM 3711 C CA . PRO B 1 196 ? 43.968 162.773 15.475 1.00 13.84 229 PRO B CA 1
ATOM 3712 C C . PRO B 1 196 ? 44.517 162.363 16.842 1.00 12.57 229 PRO B C 1
ATOM 3713 O O . PRO B 1 196 ? 43.993 161.463 17.461 1.00 14.55 229 PRO B O 1
ATOM 3717 N N . ASP B 1 197 ? 45.608 162.965 17.272 1.00 14.44 230 ASP B N 1
ATOM 3718 C CA . ASP B 1 197 ? 46.213 162.650 18.557 1.00 15.51 230 ASP B CA 1
ATOM 3719 C C . ASP B 1 197 ? 45.558 163.554 19.615 1.00 16.45 230 ASP B C 1
ATOM 3720 O O . ASP B 1 197 ? 45.731 164.772 19.599 1.00 17.86 230 ASP B O 1
ATOM 3725 N N . PRO B 1 198 ? 44.795 162.972 20.549 1.00 16.32 231 PRO B N 1
ATOM 3726 C CA . PRO B 1 198 ? 44.149 163.807 21.561 1.00 15.31 231 PRO B CA 1
ATOM 3727 C C . PRO B 1 198 ? 45.149 164.335 22.603 1.00 17.97 231 PRO B C 1
ATOM 3728 O O . PRO B 1 198 ? 44.829 165.242 23.390 1.00 19.11 231 PRO B O 1
ATOM 3732 N N . ALA B 1 199 ? 46.353 163.744 22.659 1.00 18.39 232 ALA B N 1
ATOM 3733 C CA . ALA B 1 199 ? 47.333 164.209 23.624 1.00 16.22 232 ALA B CA 1
ATOM 3734 C C . ALA B 1 199 ? 48.043 165.431 23.092 1.00 17.26 232 ALA B C 1
ATOM 3735 O O . ALA B 1 199 ? 48.821 166.024 23.795 1.00 22.55 232 ALA B O 1
ATOM 3737 N N . LYS B 1 200 ? 47.796 165.842 21.862 1.00 17.42 233 LYS B N 1
ATOM 3738 C CA . LYS B 1 200 ? 48.473 167.002 21.348 1.00 16.28 233 LYS B CA 1
ATOM 3739 C C . LYS B 1 200 ? 47.441 167.883 20.721 1.00 17.17 233 LYS B C 1
ATOM 3740 O O . LYS B 1 200 ? 46.457 168.153 21.338 1.00 16.90 233 LYS B O 1
ATOM 3746 N N . ASN B 1 201 ? 47.648 168.382 19.514 1.00 18.70 234 ASN B N 1
ATOM 3747 C CA . ASN B 1 201 ? 46.629 169.253 18.872 1.00 17.29 234 ASN B CA 1
ATOM 3748 C C . ASN B 1 201 ? 46.061 170.375 19.748 1.00 17.66 234 ASN B C 1
ATOM 3749 O O . ASN B 1 201 ? 44.848 170.697 19.716 1.00 14.98 234 ASN B O 1
ATOM 3754 N N . GLU B 1 202 ? 46.946 170.984 20.525 1.00 18.37 235 GLU B N 1
ATOM 3755 C CA . GLU B 1 202 ? 46.605 172.118 21.365 1.00 19.69 235 GLU B CA 1
ATOM 3756 C C . GLU B 1 202 ? 46.104 173.287 20.513 1.00 19.06 235 GLU B C 1
ATOM 3757 O O . GLU B 1 202 ? 45.330 174.117 20.981 1.00 19.33 235 GLU B O 1
ATOM 3763 N N . ASN B 1 203 ? 46.593 173.366 19.278 1.00 18.36 236 ASN B N 1
ATOM 3764 C CA . ASN B 1 203 ? 46.328 174.461 18.386 1.00 17.86 236 ASN B CA 1
ATOM 3765 C C . ASN B 1 203 ? 45.552 174.063 17.160 1.00 18.48 236 ASN B C 1
ATOM 3766 O O . ASN B 1 203 ? 45.601 174.735 16.115 1.00 21.55 236 ASN B O 1
ATOM 3771 N N . THR B 1 204 ? 44.780 172.996 17.289 1.00 17.91 237 THR B N 1
ATOM 3772 C CA . THR B 1 204 ? 43.949 172.529 16.187 1.00 17.47 237 THR B CA 1
ATOM 3773 C C . THR B 1 204 ? 42.622 172.078 16.811 1.00 17.89 237 THR B C 1
ATOM 3774 O O . THR B 1 204 ? 42.590 171.595 17.952 1.00 19.40 237 THR B O 1
ATOM 3778 N N . ARG B 1 205 ? 41.512 172.257 16.108 1.00 18.06 238 ARG B N 1
ATOM 3779 C CA . ARG B 1 205 ? 40.240 171.737 16.596 1.00 17.51 238 ARG B CA 1
ATOM 3780 C C . ARG B 1 205 ? 39.909 170.615 15.565 1.00 16.48 238 ARG B C 1
ATOM 3781 O O . ARG B 1 205 ? 40.009 170.846 14.360 1.00 15.07 238 ARG B O 1
ATOM 3789 N N . TYR B 1 206 ? 39.615 169.388 16.010 1.00 14.80 239 TYR B N 1
ATOM 3790 C CA . TYR B 1 206 ? 39.219 168.373 15.065 1.00 13.21 239 TYR B CA 1
ATOM 3791 C C . TYR B 1 206 ? 37.923 167.753 15.484 1.00 15.15 239 TYR B C 1
ATOM 3792 O O . TYR B 1 206 ? 37.577 167.730 16.677 1.00 15.38 239 TYR B O 1
ATOM 3801 N N . PHE B 1 207 ? 37.174 167.254 14.497 1.00 13.76 240 PHE B N 1
ATOM 3802 C CA . PHE B 1 207 ? 35.896 166.646 14.782 1.00 13.38 240 PHE B CA 1
ATOM 3803 C C . PHE B 1 207 ? 35.726 165.460 13.870 1.00 13.02 240 PHE B C 1
ATOM 3804 O O . PHE B 1 207 ? 35.715 165.639 12.660 1.00 12.98 240 PHE B O 1
ATOM 3812 N N . GLY B 1 208 ? 35.522 164.261 14.405 1.00 14.58 241 GLY B N 1
ATOM 3813 C CA . GLY B 1 208 ? 35.289 163.122 13.492 1.00 12.96 241 GLY B CA 1
ATOM 3814 C C . GLY B 1 208 ? 34.208 162.169 13.982 1.00 13.26 241 GLY B C 1
ATOM 3815 O O . GLY B 1 208 ? 33.759 162.158 15.145 1.00 8.41 241 GLY B O 1
ATOM 3816 N N . ASN B 1 209 ? 33.736 161.371 13.061 1.00 14.18 242 ASN B N 1
ATOM 3817 C CA . ASN B 1 209 ? 32.751 160.367 13.410 1.00 17.12 242 ASN B CA 1
ATOM 3818 C C . ASN B 1 209 ? 32.913 159.211 12.445 1.00 15.83 242 ASN B C 1
ATOM 3819 O O . ASN B 1 209 ? 33.260 159.384 11.284 1.00 13.23 242 ASN B O 1
ATOM 3824 N N . TYR B 1 210 ? 32.701 158.024 12.988 1.00 15.46 243 TYR B N 1
ATOM 3825 C CA . TYR B 1 210 ? 32.872 156.755 12.281 1.00 15.56 243 TYR B CA 1
ATOM 3826 C C . TYR B 1 210 ? 31.593 155.929 12.346 1.00 15.61 243 TYR B C 1
ATOM 3827 O O . TYR B 1 210 ? 30.931 155.879 13.390 1.00 15.93 243 TYR B O 1
ATOM 3836 N N . THR B 1 211 ? 31.213 155.319 11.225 1.00 15.15 244 THR B N 1
ATOM 3837 C CA . THR B 1 211 ? 30.072 154.425 11.201 1.00 15.88 244 THR B CA 1
ATOM 3838 C C . THR B 1 211 ? 30.568 153.221 10.469 1.00 16.06 244 THR B C 1
ATOM 3839 O O . THR B 1 211 ? 31.030 153.336 9.358 1.00 15.02 244 THR B O 1
ATOM 3843 N N . GLY B 1 212 ? 30.488 152.058 11.100 1.00 16.40 245 GLY B N 1
ATOM 3844 C CA . GLY B 1 212 ? 30.998 150.889 10.441 1.00 15.10 245 GLY B CA 1
ATOM 3845 C C . GLY B 1 212 ? 29.952 150.149 9.672 1.00 16.13 245 GLY B C 1
ATOM 3846 O O . GLY B 1 212 ? 28.926 150.734 9.207 1.00 14.72 245 GLY B O 1
ATOM 3847 N N . GLY B 1 213 ? 30.221 148.858 9.495 1.00 13.26 246 GLY B N 1
ATOM 3848 C CA . GLY B 1 213 ? 29.284 148.016 8.809 1.00 13.95 246 GLY B CA 1
ATOM 3849 C C . GLY B 1 213 ? 29.692 147.788 7.364 1.00 16.46 246 GLY B C 1
ATOM 3850 O O . GLY B 1 213 ? 30.607 148.430 6.855 1.00 16.51 246 GLY B O 1
ATOM 3851 N N . THR B 1 214 ? 29.008 146.867 6.683 1.00 16.47 247 THR B N 1
ATOM 3852 C CA . THR B 1 214 ? 29.357 146.547 5.308 1.00 16.95 247 THR B CA 1
ATOM 3853 C C . THR B 1 214 ? 28.323 147.111 4.377 1.00 15.46 247 THR B C 1
ATOM 3854 O O . THR B 1 214 ? 28.637 147.419 3.251 1.00 19.40 247 THR B O 1
ATOM 3858 N N . THR B 1 215 ? 27.081 147.246 4.807 1.00 13.79 248 THR B N 1
ATOM 3859 C CA . THR B 1 215 ? 26.049 147.783 3.908 1.00 13.01 248 THR B CA 1
ATOM 3860 C C . THR B 1 215 ? 25.264 148.937 4.548 1.00 14.80 248 THR B C 1
ATOM 3861 O O . THR B 1 215 ? 24.133 149.287 4.135 1.00 14.45 248 THR B O 1
ATOM 3865 N N . THR B 1 216 ? 25.879 149.534 5.555 1.00 14.35 249 THR B N 1
ATOM 3866 C CA . THR B 1 216 ? 25.245 150.600 6.289 1.00 16.00 249 THR B CA 1
ATOM 3867 C C . THR B 1 216 ? 24.880 151.735 5.368 1.00 15.54 249 THR B C 1
ATOM 3868 O O . THR B 1 216 ? 25.683 152.135 4.556 1.00 17.16 249 THR B O 1
ATOM 3872 N N . PRO B 1 217 ? 23.632 152.224 5.444 1.00 16.04 250 PRO B N 1
ATOM 3873 C CA . PRO B 1 217 ? 23.262 153.356 4.567 1.00 15.58 250 PRO B CA 1
ATOM 3874 C C . PRO B 1 217 ? 24.029 154.639 4.934 1.00 15.70 250 PRO B C 1
ATOM 3875 O O . PRO B 1 217 ? 24.160 155.003 6.114 1.00 16.42 250 PRO B O 1
ATOM 3879 N N . PRO B 1 218 ? 24.625 155.286 3.936 1.00 14.41 251 PRO B N 1
ATOM 3880 C CA . PRO B 1 218 ? 25.352 156.545 4.171 1.00 15.65 251 PRO B CA 1
ATOM 3881 C C . PRO B 1 218 ? 24.295 157.585 4.474 1.00 16.42 251 PRO B C 1
ATOM 3882 O O . PRO B 1 218 ? 23.165 157.550 3.956 1.00 16.97 251 PRO B O 1
ATOM 3886 N N . VAL B 1 219 ? 24.644 158.486 5.367 1.00 15.61 252 VAL B N 1
ATOM 3887 C CA . VAL B 1 219 ? 23.760 159.555 5.770 1.00 16.27 252 VAL B CA 1
ATOM 3888 C C . VAL B 1 219 ? 24.640 160.827 5.692 1.00 17.17 252 VAL B C 1
ATOM 3889 O O . VAL B 1 219 ? 25.842 160.821 6.022 1.00 17.46 252 VAL B O 1
ATOM 3893 N N . LEU B 1 220 ? 24.074 161.908 5.204 1.00 17.74 253 LEU B N 1
ATOM 3894 C CA . LEU B 1 220 ? 24.830 163.147 5.155 1.00 17.39 253 LEU B CA 1
ATOM 3895 C C . LEU B 1 220 ? 23.910 164.384 5.095 1.00 19.58 253 LEU B C 1
ATOM 3896 O O . LEU B 1 220 ? 22.916 164.391 4.373 1.00 18.92 253 LEU B O 1
ATOM 3901 N N . GLN B 1 221 ? 24.227 165.400 5.892 1.00 19.61 254 GLN B N 1
ATOM 3902 C CA . GLN B 1 221 ? 23.496 166.631 5.864 1.00 19.66 254 GLN B CA 1
ATOM 3903 C C . GLN B 1 221 ? 24.349 167.677 5.338 1.00 16.05 254 GLN B C 1
ATOM 3904 O O . GLN B 1 221 ? 25.534 167.588 5.496 1.00 13.99 254 GLN B O 1
ATOM 3910 N N . PHE B 1 222 ? 23.751 168.675 4.693 1.00 15.41 255 PHE B N 1
ATOM 3911 C CA . PHE B 1 222 ? 24.556 169.772 4.160 1.00 15.35 255 PHE B CA 1
ATOM 3912 C C . PHE B 1 222 ? 23.671 170.979 4.173 1.00 16.66 255 PHE B C 1
ATOM 3913 O O . PHE B 1 222 ? 22.507 170.893 3.798 1.00 16.16 255 PHE B O 1
ATOM 3921 N N . THR B 1 223 ? 24.235 172.095 4.633 1.00 16.98 256 THR B N 1
ATOM 3922 C CA . THR B 1 223 ? 23.512 173.360 4.725 1.00 17.95 256 THR B CA 1
ATOM 3923 C C . THR B 1 223 ? 24.545 174.443 4.762 1.00 17.72 256 THR B C 1
ATOM 3924 O O . THR B 1 223 ? 25.639 174.208 5.203 1.00 18.88 256 THR B O 1
ATOM 3928 N N . ASN B 1 224 ? 24.219 175.619 4.267 1.00 17.86 257 ASN B N 1
ATOM 3929 C CA . ASN B 1 224 ? 25.187 176.714 4.330 1.00 19.01 257 ASN B CA 1
ATOM 3930 C C . ASN B 1 224 ? 24.838 177.654 5.500 1.00 18.61 257 ASN B C 1
ATOM 3931 O O . ASN B 1 224 ? 25.270 178.763 5.576 1.00 19.72 257 ASN B O 1
ATOM 3936 N N . THR B 1 225 ? 24.058 177.171 6.423 1.00 17.72 258 THR B N 1
ATOM 3937 C CA . THR B 1 225 ? 23.602 177.998 7.484 1.00 17.43 258 THR B CA 1
ATOM 3938 C C . THR B 1 225 ? 24.200 177.614 8.823 1.00 19.06 258 THR B C 1
ATOM 3939 O O . THR B 1 225 ? 23.763 178.144 9.810 1.00 17.35 258 THR B O 1
ATOM 3943 N N . LEU B 1 226 ? 25.192 176.734 8.877 1.00 19.47 259 LEU B N 1
ATOM 3944 C CA . LEU B 1 226 ? 25.770 176.309 10.144 1.00 20.41 259 LEU B CA 1
ATOM 3945 C C . LEU B 1 226 ? 27.209 176.707 10.282 1.00 22.09 259 LEU B C 1
ATOM 3946 O O . LEU B 1 226 ? 27.990 176.593 9.341 1.00 24.03 259 LEU B O 1
ATOM 3951 N N . THR B 1 227 ? 27.604 177.055 11.491 1.00 22.78 260 THR B N 1
ATOM 3952 C CA . THR B 1 227 ? 28.978 177.471 11.744 1.00 22.52 260 THR B CA 1
ATOM 3953 C C . THR B 1 227 ? 29.526 176.687 12.898 1.00 19.97 260 THR B C 1
ATOM 3954 O O . THR B 1 227 ? 28.812 176.433 13.842 1.00 19.52 260 THR B O 1
ATOM 3958 N N . THR B 1 228 ? 30.789 176.315 12.823 1.00 18.82 261 THR B N 1
ATOM 3959 C CA . THR B 1 228 ? 31.448 175.643 13.913 1.00 18.54 261 THR B CA 1
ATOM 3960 C C . THR B 1 228 ? 32.394 176.699 14.506 1.00 19.66 261 THR B C 1
ATOM 3961 O O . THR B 1 228 ? 33.242 177.277 13.804 1.00 20.28 261 THR B O 1
ATOM 3965 N N . VAL B 1 229 ? 32.203 176.989 15.786 1.00 20.31 262 VAL B N 1
ATOM 3966 C CA . VAL B 1 229 ? 33.037 177.934 16.527 1.00 19.04 262 VAL B CA 1
ATOM 3967 C C . VAL B 1 229 ? 34.324 177.181 16.886 1.00 18.37 262 VAL B C 1
ATOM 3968 O O . VAL B 1 229 ? 34.271 176.058 17.402 1.00 18.84 262 VAL B O 1
ATOM 3972 N N . LEU B 1 230 ? 35.461 177.793 16.614 1.00 17.40 263 LEU B N 1
ATOM 3973 C CA . LEU B 1 230 ? 36.737 177.160 16.870 1.00 16.99 263 LEU B CA 1
ATOM 3974 C C . LEU B 1 230 ? 37.373 177.635 18.137 1.00 17.37 263 LEU B C 1
ATOM 3975 O O . LEU B 1 230 ? 38.410 177.125 18.524 1.00 19.40 263 LEU B O 1
ATOM 3980 N N . LEU B 1 231 ? 36.753 178.610 18.789 1.00 18.88 264 LEU B N 1
ATOM 3981 C CA . LEU B 1 231 ? 37.260 179.168 20.049 1.00 20.07 264 LEU B CA 1
ATOM 3982 C C . LEU B 1 231 ? 37.278 178.145 21.187 1.00 21.80 264 LEU B C 1
ATOM 3983 O O . LEU B 1 231 ? 36.327 177.393 21.322 1.00 21.06 264 LEU B O 1
ATOM 3988 N N . ASP B 1 232 ? 38.325 178.127 22.030 1.00 24.65 265 ASP B N 1
ATOM 3989 C CA . ASP B 1 232 ? 38.363 177.162 23.150 1.00 27.00 265 ASP B CA 1
ATOM 3990 C C . ASP B 1 232 ? 37.658 177.723 24.365 1.00 30.25 265 ASP B C 1
ATOM 3991 O O . ASP B 1 232 ? 36.943 178.752 24.282 1.00 28.86 265 ASP B O 1
ATOM 3996 N N . GLU B 1 233 ? 37.834 177.045 25.496 1.00 33.57 266 GLU B N 1
ATOM 3997 C CA . GLU B 1 233 ? 37.167 177.495 26.718 1.00 38.22 266 GLU B CA 1
ATOM 3998 C C . GLU B 1 233 ? 37.637 178.905 27.077 1.00 38.17 266 GLU B C 1
ATOM 3999 O O . GLU B 1 233 ? 36.931 179.632 27.761 1.00 40.94 266 GLU B O 1
ATOM 4005 N N . ASN B 1 234 ? 38.797 179.326 26.599 1.00 37.08 267 ASN B N 1
ATOM 4006 C CA . ASN B 1 234 ? 39.186 180.681 26.906 1.00 35.76 267 ASN B CA 1
ATOM 4007 C C . ASN B 1 234 ? 38.876 181.736 25.868 1.00 34.38 267 ASN B C 1
ATOM 4008 O O . ASN B 1 234 ? 39.324 182.874 26.014 1.00 33.78 267 ASN B O 1
ATOM 4013 N N . GLY B 1 235 ? 38.094 181.360 24.841 1.00 31.99 268 GLY B N 1
ATOM 4014 C CA . GLY B 1 235 ? 37.708 182.296 23.798 1.00 26.74 268 GLY B CA 1
ATOM 4015 C C . GLY B 1 235 ? 38.810 182.474 22.789 1.00 27.13 268 GLY B C 1
ATOM 4016 O O . GLY B 1 235 ? 38.809 183.439 22.026 1.00 25.66 268 GLY B O 1
ATOM 4017 N N . VAL B 1 236 ? 39.773 181.551 22.791 1.00 25.42 269 VAL B N 1
ATOM 4018 C CA . VAL B 1 236 ? 40.861 181.652 21.831 1.00 25.25 269 VAL B CA 1
ATOM 4019 C C . VAL B 1 236 ? 40.772 180.550 20.750 1.00 24.09 269 VAL B C 1
ATOM 4020 O O . VAL B 1 236 ? 40.596 179.357 21.047 1.00 23.42 269 VAL B O 1
ATOM 4024 N N . GLY B 1 237 ? 40.889 180.949 19.490 1.00 23.49 270 GLY B N 1
ATOM 4025 C CA . GLY B 1 237 ? 40.824 179.948 18.452 1.00 22.50 270 GLY B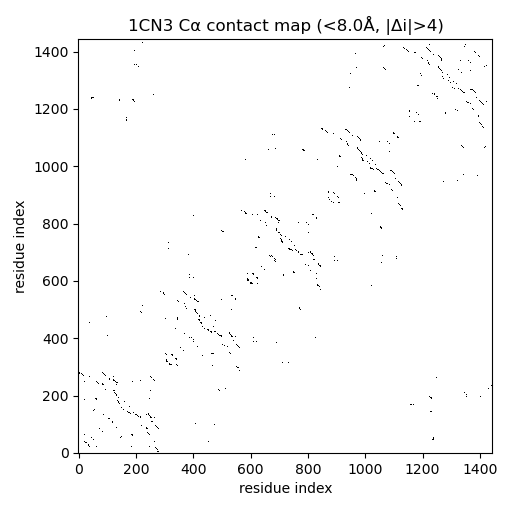 CA 1
ATOM 4026 C C . GLY B 1 237 ? 42.221 179.511 18.062 1.00 21.36 270 GLY B C 1
ATOM 4027 O O . GLY B 1 237 ? 43.222 179.932 18.682 1.00 21.40 270 GLY B O 1
ATOM 4028 N N . PRO B 1 238 ? 42.321 178.561 17.121 1.00 19.17 271 PRO B N 1
ATOM 4029 C CA . PRO B 1 238 ? 43.657 178.138 16.694 1.00 18.18 271 PRO B CA 1
ATOM 4030 C C . PRO B 1 238 ? 44.426 179.404 16.265 1.00 19.59 271 PRO B C 1
ATOM 4031 O O . PRO B 1 238 ? 43.825 180.256 15.628 1.00 20.40 271 PRO B O 1
ATOM 4035 N N . LEU B 1 239 ? 45.704 179.559 16.624 1.00 22.56 272 LEU B N 1
ATOM 4036 C CA . LEU B 1 239 ? 46.523 180.739 16.198 1.00 23.65 272 LEU B CA 1
ATOM 4037 C C . LEU B 1 239 ? 47.483 180.273 15.127 1.00 25.94 272 LEU B C 1
ATOM 4038 O O . LEU B 1 239 ? 48.152 179.252 15.332 1.00 25.85 272 LEU B O 1
ATOM 4043 N N . CYS B 1 240 ? 47.546 180.990 13.991 1.00 28.97 273 CYS B N 1
ATOM 4044 C CA . CYS B 1 240 ? 48.408 180.625 12.863 1.00 32.90 273 CYS B CA 1
ATOM 4045 C C . CYS B 1 240 ? 49.810 181.093 13.093 1.00 36.80 273 CYS B C 1
ATOM 4046 O O . CYS B 1 240 ? 50.149 182.252 12.855 1.00 37.34 273 CYS B O 1
ATOM 4049 N N . LYS B 1 241 ? 50.600 180.153 13.601 1.00 41.14 274 LYS B N 1
ATOM 4050 C CA . LYS B 1 241 ? 52.000 180.309 13.968 1.00 43.51 274 LYS B CA 1
ATOM 4051 C C . LYS B 1 241 ? 52.883 180.911 12.902 1.00 45.56 274 LYS B C 1
ATOM 4052 O O . LYS B 1 241 ? 53.588 181.935 13.199 1.00 48.65 274 LYS B O 1
ATOM 4058 N N . GLY B 1 242 ? 52.887 180.322 11.696 1.00 45.28 275 GLY B N 1
ATOM 4059 C CA . GLY B 1 242 ? 53.682 180.929 10.644 1.00 44.32 275 GLY B CA 1
ATOM 4060 C C . GLY B 1 242 ? 52.716 181.568 9.667 1.00 45.63 275 GLY B C 1
ATOM 4061 O O . GLY B 1 242 ? 53.065 181.647 8.513 1.00 46.18 275 GLY B O 1
ATOM 4062 N N . GLU B 1 243 ? 51.521 182.015 10.115 1.00 46.11 276 GLU B N 1
ATOM 4063 C CA . GLU B 1 243 ? 50.447 182.585 9.260 1.00 46.05 276 GLU B CA 1
ATOM 4064 C C . GLU B 1 243 ? 49.999 181.523 8.235 1.00 46.23 276 GLU B C 1
ATOM 4065 O O . GLU B 1 243 ? 49.511 181.895 7.125 1.00 47.24 276 GLU B O 1
ATOM 4071 N N . GLY B 1 244 ? 50.233 180.231 8.576 1.00 43.53 277 GLY B N 1
ATOM 4072 C CA . GLY B 1 244 ? 49.879 179.082 7.729 1.00 36.60 277 GLY B CA 1
ATOM 4073 C C . GLY B 1 244 ? 48.664 178.498 8.401 1.00 33.35 277 GLY B C 1
ATOM 4074 O O . GLY B 1 244 ? 48.715 178.219 9.598 1.00 33.45 277 GLY B O 1
ATOM 4075 N N . LEU B 1 245 ? 47.555 178.379 7.686 1.00 28.07 278 LEU B N 1
ATOM 4076 C CA . LEU B 1 245 ? 46.350 177.819 8.290 1.00 24.84 278 LEU B CA 1
ATOM 4077 C C . LEU B 1 245 ? 46.226 176.373 7.786 1.00 23.84 278 LEU B C 1
ATOM 4078 O O . LEU B 1 245 ? 46.269 176.148 6.574 1.00 25.89 278 LEU B O 1
ATOM 4083 N N . TYR B 1 246 ? 46.095 175.384 8.686 1.00 20.31 279 TYR B N 1
ATOM 4084 C CA . TYR B 1 246 ? 46.017 173.996 8.244 1.00 18.18 279 TYR B CA 1
ATOM 4085 C C . TYR B 1 246 ? 44.606 173.454 8.183 1.00 18.35 279 TYR B C 1
ATOM 4086 O O . TYR B 1 246 ? 43.845 173.596 9.127 1.00 19.41 279 TYR B O 1
ATOM 4095 N N . LEU B 1 247 ? 44.245 172.868 7.040 1.00 17.14 280 LEU B N 1
ATOM 4096 C CA . LEU B 1 247 ? 42.924 172.272 6.849 1.00 16.74 280 LEU B CA 1
ATOM 4097 C C . LEU B 1 247 ? 43.163 170.797 6.596 1.00 17.91 280 LEU B C 1
ATOM 4098 O O . LEU B 1 247 ? 43.999 170.428 5.732 1.00 16.42 280 LEU B O 1
ATOM 4103 N N . SER B 1 248 ? 42.442 169.955 7.357 1.00 17.70 281 SER B N 1
ATOM 4104 C CA . SER B 1 248 ? 42.568 168.516 7.218 1.00 15.96 281 SER B CA 1
ATOM 4105 C C . SER B 1 248 ? 41.199 167.874 7.209 1.00 15.28 281 SER B C 1
ATOM 4106 O O . SER B 1 248 ? 40.259 168.372 7.877 1.00 12.50 281 SER B O 1
ATOM 4109 N N . CYS B 1 249 ? 41.073 166.803 6.403 1.00 14.94 282 CYS B N 1
ATOM 4110 C CA . CYS B 1 249 ? 39.812 166.055 6.367 1.00 14.61 282 CYS B CA 1
ATOM 4111 C C . CYS B 1 249 ? 39.877 164.735 5.648 1.00 14.01 282 CYS B C 1
ATOM 4112 O O . CYS B 1 249 ? 40.872 164.368 5.035 1.00 11.15 282 CYS B O 1
ATOM 4115 N N . VAL B 1 250 ? 38.817 163.977 5.855 1.00 15.20 283 VAL B N 1
ATOM 4116 C CA . VAL B 1 250 ? 38.629 162.702 5.174 1.00 16.70 283 VAL B CA 1
ATOM 4117 C C . VAL B 1 250 ? 37.118 162.492 5.241 1.00 15.67 283 VAL B C 1
ATOM 4118 O O . VAL B 1 250 ? 36.509 162.678 6.283 1.00 17.27 283 VAL B O 1
ATOM 4122 N N . ASP B 1 251 ? 36.515 162.193 4.106 1.00 17.12 284 ASP B N 1
ATOM 4123 C CA . ASP B 1 251 ? 35.073 161.945 4.019 1.00 18.02 284 ASP B CA 1
ATOM 4124 C C . ASP B 1 251 ? 34.743 160.730 3.157 1.00 16.48 284 ASP B C 1
ATOM 4125 O O . ASP B 1 251 ? 34.609 160.828 1.938 1.00 15.24 284 ASP B O 1
ATOM 4130 N N . ILE B 1 252 ? 34.676 159.582 3.816 1.00 16.28 285 ILE B N 1
ATOM 4131 C CA . ILE B 1 252 ? 34.414 158.305 3.157 1.00 14.05 285 ILE B CA 1
ATOM 4132 C C . ILE B 1 252 ? 32.953 158.050 3.304 1.00 14.47 285 ILE B C 1
ATOM 4133 O O . ILE B 1 252 ? 32.408 158.097 4.416 1.00 14.90 285 ILE B O 1
ATOM 4138 N N . MET B 1 253 ? 32.320 157.791 2.167 1.00 15.16 286 MET B N 1
ATOM 4139 C CA . MET B 1 253 ? 30.884 157.543 2.089 1.00 14.99 286 MET B CA 1
ATOM 4140 C C . MET B 1 253 ? 30.520 156.059 2.150 1.00 13.58 286 MET B C 1
ATOM 4141 O O . MET B 1 253 ? 29.362 155.704 2.374 1.00 14.33 286 MET B O 1
ATOM 4146 N N . GLY B 1 254 ? 31.517 155.202 1.962 1.00 10.85 287 GLY B N 1
ATOM 4147 C CA . GLY B 1 254 ? 31.275 153.766 1.945 1.00 12.12 287 GLY B CA 1
ATOM 4148 C C . GLY B 1 254 ? 31.952 153.221 0.695 1.00 13.56 287 GLY B C 1
ATOM 4149 O O . GLY B 1 254 ? 32.916 153.820 0.161 1.00 11.52 287 GLY B O 1
ATOM 4150 N N . TRP B 1 255 ? 31.433 152.106 0.200 1.00 14.72 288 TRP B N 1
ATOM 4151 C CA . TRP B 1 255 ? 31.999 151.486 -1.027 1.00 15.37 288 TRP B CA 1
ATOM 4152 C C . TRP B 1 255 ? 30.963 151.243 -2.099 1.00 13.76 288 TRP B C 1
ATOM 4153 O O . TRP B 1 255 ? 29.779 151.088 -1.801 1.00 10.56 288 TRP B O 1
ATOM 4164 N N . ARG B 1 256 ? 31.447 151.159 -3.343 1.00 14.52 289 ARG B N 1
ATOM 4165 C CA . ARG B 1 256 ? 30.566 150.699 -4.420 1.00 14.45 289 ARG B CA 1
ATOM 4166 C C . ARG B 1 256 ? 31.162 149.317 -4.619 1.00 13.46 289 ARG B C 1
ATOM 4167 O O . ARG B 1 256 ? 32.342 149.073 -4.285 1.00 10.59 289 ARG B O 1
ATOM 4175 N N . VAL B 1 257 ? 30.339 148.369 -5.071 1.00 15.61 290 VAL B N 1
ATOM 4176 C CA . VAL B 1 257 ? 30.884 147.044 -5.352 1.00 14.03 290 VAL B CA 1
ATOM 4177 C C . VAL B 1 257 ? 30.599 146.634 -6.801 1.00 15.25 290 VAL B C 1
ATOM 4178 O O . VAL B 1 257 ? 29.535 146.844 -7.349 1.00 15.98 290 VAL B O 1
ATOM 4182 N N . THR B 1 258 ? 31.621 146.119 -7.474 1.00 16.90 291 THR B N 1
ATOM 4183 C CA . THR B 1 258 ? 31.479 145.731 -8.855 1.00 14.94 291 THR B CA 1
ATOM 4184 C C . THR B 1 258 ? 30.761 144.410 -9.025 1.00 17.28 291 THR B C 1
ATOM 4185 O O . THR B 1 258 ? 30.412 143.716 -8.059 1.00 16.47 291 THR B O 1
ATOM 4189 N N . ARG B 1 259 ? 30.519 144.088 -10.293 1.00 18.27 292 ARG B N 1
ATOM 4190 C CA . ARG B 1 259 ? 29.871 142.852 -10.681 1.00 18.07 292 ARG B CA 1
ATOM 4191 C C . ARG B 1 259 ? 30.915 141.735 -10.810 1.00 19.97 292 ARG B C 1
ATOM 4192 O O . ARG B 1 259 ? 30.577 140.628 -11.188 1.00 19.35 292 ARG B O 1
ATOM 4200 N N . ASN B 1 260 ? 32.180 142.023 -10.518 1.00 21.93 293 ASN B N 1
ATOM 4201 C CA . ASN B 1 260 ? 33.179 140.960 -10.579 1.00 25.84 293 ASN B CA 1
ATOM 4202 C C . ASN B 1 260 ? 33.799 140.757 -9.256 1.00 25.09 293 ASN B C 1
ATOM 4203 O O . ASN B 1 260 ? 34.572 141.609 -8.785 1.00 23.27 293 ASN B O 1
ATOM 4208 N N . TYR B 1 261 ? 33.453 139.628 -8.663 1.00 24.36 294 TYR B N 1
ATOM 4209 C CA . TYR B 1 261 ? 34.012 139.237 -7.371 1.00 25.90 294 TYR B CA 1
ATOM 4210 C C . TYR B 1 261 ? 33.777 140.197 -6.253 1.00 23.57 294 TYR B C 1
ATOM 4211 O O . TYR B 1 261 ? 34.631 140.290 -5.373 1.00 19.36 294 TYR B O 1
ATOM 4220 N N . ASP B 1 262 ? 32.658 140.936 -6.327 1.00 22.29 295 ASP B N 1
ATOM 4221 C CA . ASP B 1 262 ? 32.345 141.882 -5.290 1.00 20.45 295 ASP B CA 1
ATOM 4222 C C . ASP B 1 262 ? 33.492 142.806 -4.958 1.00 18.30 295 ASP B C 1
ATOM 4223 O O . ASP B 1 262 ? 33.688 143.130 -3.781 1.00 18.24 295 ASP B O 1
ATOM 4228 N N . VAL B 1 263 ? 34.260 143.238 -5.958 1.00 15.68 296 VAL B N 1
ATOM 4229 C CA . VAL B 1 263 ? 35.345 144.155 -5.652 1.00 15.06 296 VAL B CA 1
ATOM 4230 C C . VAL B 1 263 ? 34.769 145.489 -5.162 1.00 15.69 296 VAL B C 1
ATOM 4231 O O . VAL B 1 263 ? 33.896 146.090 -5.813 1.00 15.93 296 VAL B O 1
ATOM 4235 N N . HIS B 1 264 ? 35.242 145.913 -3.991 1.00 15.55 297 HIS B N 1
ATOM 4236 C CA . HIS B 1 264 ? 34.845 147.167 -3.381 1.00 14.59 297 HIS B CA 1
ATOM 4237 C C . HIS B 1 264 ? 35.786 148.302 -3.693 1.00 13.73 297 HIS B C 1
ATOM 4238 O O . HIS B 1 264 ? 37.009 148.120 -3.700 1.00 13.46 297 HIS B O 1
ATOM 4245 N N . HIS B 1 265 ? 35.204 149.481 -3.909 1.00 11.80 298 HIS B N 1
ATOM 4246 C CA . HIS B 1 265 ? 35.980 150.701 -4.117 1.00 11.14 298 HIS B CA 1
ATOM 4247 C C . HIS B 1 265 ? 35.444 151.720 -3.156 1.00 10.31 298 HIS B C 1
ATOM 4248 O O . HIS B 1 265 ? 34.237 151.946 -3.114 1.00 14.04 298 HIS B O 1
ATOM 4255 N N . TRP B 1 266 ? 36.309 152.324 -2.368 1.00 11.24 299 TRP B N 1
ATOM 4256 C CA . TRP B 1 266 ? 35.908 153.405 -1.434 1.00 11.84 299 TRP B CA 1
ATOM 4257 C C . TRP B 1 266 ? 35.478 154.610 -2.236 1.00 13.17 299 TRP B C 1
ATOM 4258 O O . TRP B 1 266 ? 36.071 154.907 -3.283 1.00 14.34 299 TRP B O 1
ATOM 4269 N N . ARG B 1 267 ? 34.469 155.324 -1.729 1.00 13.88 300 ARG B N 1
ATOM 4270 C CA . ARG B 1 267 ? 33.987 156.534 -2.337 1.00 13.81 300 ARG B CA 1
ATOM 4271 C C . ARG B 1 267 ? 34.236 157.656 -1.314 1.00 14.30 300 ARG B C 1
ATOM 4272 O O . ARG B 1 267 ? 33.888 157.524 -0.148 1.00 17.13 300 ARG B O 1
ATOM 4280 N N . GLY B 1 268 ? 34.849 158.748 -1.761 1.00 12.92 301 GLY B N 1
ATOM 4281 C CA . GLY B 1 268 ? 35.094 159.870 -0.897 1.00 12.74 301 GLY B CA 1
ATOM 4282 C C . GLY B 1 268 ? 34.475 161.076 -1.594 1.00 15.68 301 GLY B C 1
ATOM 4283 O O . GLY B 1 268 ? 34.261 161.047 -2.828 1.00 14.47 301 GLY B O 1
ATOM 4284 N N . LEU B 1 269 ? 34.153 162.128 -0.824 1.00 14.98 302 LEU B N 1
ATOM 4285 C CA . LEU B 1 269 ? 33.562 163.324 -1.376 1.00 14.15 302 LEU B CA 1
ATOM 4286 C C . LEU B 1 269 ? 34.400 164.505 -0.898 1.00 14.60 302 LEU B C 1
ATOM 4287 O O . LEU B 1 269 ? 35.010 164.440 0.144 1.00 14.78 302 LEU B O 1
ATOM 4292 N N . PRO B 1 270 ? 34.460 165.604 -1.689 1.00 14.78 303 PRO B N 1
ATOM 4293 C CA . PRO B 1 270 ? 35.233 166.794 -1.321 1.00 12.76 303 PRO B CA 1
ATOM 4294 C C . PRO B 1 270 ? 34.581 167.559 -0.151 1.00 15.09 303 PRO B C 1
ATOM 4295 O O . PRO B 1 270 ? 33.344 167.551 0.027 1.00 12.81 303 PRO B O 1
ATOM 4299 N N . ARG B 1 271 ? 35.407 168.278 0.620 1.00 14.69 304 ARG B N 1
ATOM 4300 C CA . ARG B 1 271 ? 34.893 169.063 1.710 1.00 12.62 304 ARG B CA 1
ATOM 4301 C C . ARG B 1 271 ? 35.214 170.545 1.484 1.00 12.51 304 ARG B C 1
ATOM 4302 O O . ARG B 1 271 ? 36.323 170.921 1.142 1.00 10.98 304 ARG B O 1
ATOM 4310 N N . TYR B 1 272 ? 34.229 171.381 1.702 1.00 10.97 305 TYR B N 1
ATOM 4311 C CA . TYR B 1 272 ? 34.438 172.769 1.591 1.00 13.53 305 TYR B CA 1
ATOM 4312 C C . TYR B 1 272 ? 34.648 173.357 2.989 1.00 15.24 305 TYR B C 1
ATOM 4313 O O . TYR B 1 272 ? 34.066 172.888 3.963 1.00 14.55 305 TYR B O 1
ATOM 4322 N N . PHE B 1 273 ? 35.473 174.394 3.052 1.00 16.64 306 PHE B N 1
ATOM 4323 C CA . PHE B 1 273 ? 35.826 175.087 4.287 1.00 17.41 306 PHE B CA 1
ATOM 4324 C C . PHE B 1 273 ? 35.754 176.595 4.069 1.00 17.51 306 PHE B C 1
ATOM 4325 O O . PHE B 1 273 ? 36.313 177.058 3.102 1.00 16.64 306 PHE B O 1
ATOM 4333 N N . LYS B 1 274 ? 35.095 177.336 4.957 1.00 18.91 307 LYS B N 1
ATOM 4334 C CA . LYS B 1 274 ? 35.109 178.792 4.878 1.00 19.72 307 LYS B CA 1
ATOM 4335 C C . LYS B 1 274 ? 35.457 179.137 6.307 1.00 19.63 307 LYS B C 1
ATOM 4336 O O . LYS B 1 274 ? 34.671 178.922 7.221 1.00 19.98 307 LYS B O 1
ATOM 4342 N N . ILE B 1 275 ? 36.687 179.620 6.508 1.00 20.66 308 ILE B N 1
ATOM 4343 C CA . ILE B 1 275 ? 37.204 179.960 7.838 1.00 17.62 308 ILE B CA 1
ATOM 4344 C C . ILE B 1 275 ? 37.234 181.441 8.039 1.00 17.68 308 ILE B C 1
ATOM 4345 O O . ILE B 1 275 ? 37.700 182.191 7.184 1.00 17.44 308 ILE B O 1
ATOM 4350 N N . THR B 1 276 ? 36.710 181.868 9.173 1.00 18.94 309 THR B N 1
ATOM 4351 C CA . THR B 1 276 ? 36.739 183.288 9.525 1.00 20.23 309 THR B CA 1
ATOM 4352 C C . THR B 1 276 ? 37.889 183.449 10.518 1.00 20.88 309 THR B C 1
ATOM 4353 O O . THR B 1 276 ? 38.004 182.696 11.515 1.00 20.54 309 THR B O 1
ATOM 4357 N N . LEU B 1 277 ? 38.765 184.389 10.210 1.00 20.22 310 LEU B N 1
ATOM 4358 C CA . LEU B 1 277 ? 39.922 184.621 11.047 1.00 21.15 310 LEU B CA 1
ATOM 4359 C C . LEU B 1 277 ? 39.922 186.075 11.533 1.00 21.95 310 LEU B C 1
ATOM 4360 O O . LEU B 1 277 ? 39.323 186.966 10.917 1.00 19.78 310 LEU B O 1
ATOM 4365 N N . ARG B 1 278 ? 40.563 186.318 12.678 1.00 23.27 311 ARG B N 1
ATOM 4366 C CA . ARG B 1 278 ? 40.651 187.694 13.180 1.00 21.25 311 ARG B CA 1
ATOM 4367 C C . ARG B 1 278 ? 42.048 187.870 13.686 1.00 20.29 311 ARG B C 1
ATOM 4368 O O . ARG B 1 278 ? 42.685 186.896 13.994 1.00 18.88 311 ARG B O 1
ATOM 4376 N N . LYS B 1 279 ? 42.535 189.105 13.731 1.00 23.43 312 LYS B N 1
ATOM 4377 C CA . LYS B 1 279 ? 43.886 189.331 14.223 1.00 25.52 312 LYS B CA 1
ATOM 4378 C C . LYS B 1 279 ? 43.833 189.422 15.708 1.00 25.37 312 LYS B C 1
ATOM 4379 O O . LYS B 1 279 ? 42.892 189.958 16.265 1.00 23.22 312 LYS B O 1
ATOM 4385 N N . ARG B 1 280 ? 44.844 188.849 16.338 1.00 27.04 313 ARG B N 1
ATOM 4386 C CA . ARG B 1 280 ? 44.944 188.815 17.789 1.00 26.86 313 ARG B CA 1
ATOM 4387 C C . ARG B 1 280 ? 46.315 189.387 18.194 1.00 26.99 313 ARG B C 1
ATOM 4388 O O . ARG B 1 280 ? 47.342 189.073 17.592 1.00 24.93 313 ARG B O 1
ATOM 4396 N N . TRP B 1 281 ? 46.335 190.189 19.242 1.00 27.06 314 TRP B N 1
ATOM 4397 C CA . TRP B 1 281 ? 47.601 190.730 19.752 1.00 28.85 314 TRP B CA 1
ATOM 4398 C C . TRP B 1 281 ? 48.226 189.634 20.596 1.00 30.78 314 TRP B C 1
ATOM 4399 O O . TRP B 1 281 ? 47.533 189.023 21.445 1.00 30.35 314 TRP B O 1
ATOM 4410 N N . VAL B 1 282 ? 49.510 189.365 20.401 1.00 32.96 315 VAL B N 1
ATOM 4411 C CA . VAL B 1 282 ? 50.106 188.345 21.251 1.00 36.20 315 VAL B CA 1
ATOM 4412 C C . VAL B 1 282 ? 51.367 188.920 21.809 1.00 40.49 315 VAL B C 1
ATOM 4413 O O . VAL B 1 282 ? 52.045 189.711 21.157 1.00 40.53 315 VAL B O 1
ATOM 4417 N N . LYS B 1 283 ? 51.653 188.547 23.046 1.00 45.01 316 LYS B N 1
ATOM 4418 C CA . LYS B 1 283 ? 52.855 188.996 23.712 1.00 48.61 316 LYS B CA 1
ATOM 4419 C C . LYS B 1 283 ? 53.814 187.814 23.626 1.00 50.97 316 LYS B C 1
ATOM 4420 O O . LYS B 1 283 ? 53.536 186.741 24.214 1.00 52.56 316 LYS B O 1
ATOM 4427 N N . MET C 1 1 ? 26.399 197.308 -1.504 1.00 62.80 34 MET C N 1
ATOM 4428 C CA . MET C 1 1 ? 25.155 196.712 -0.936 1.00 62.22 34 MET C CA 1
ATOM 4429 C C . MET C 1 1 ? 25.155 196.875 0.546 1.00 60.23 34 MET C C 1
ATOM 4430 O O . MET C 1 1 ? 25.467 195.942 1.311 1.00 59.90 34 MET C O 1
ATOM 4435 N N . GLU C 1 2 ? 24.817 198.080 0.962 1.00 56.69 35 GLU C N 1
ATOM 4436 C CA . GLU C 1 2 ? 24.735 198.354 2.376 1.00 52.30 35 GLU C CA 1
ATOM 4437 C C . GLU C 1 2 ? 23.318 198.013 2.850 1.00 48.55 35 GLU C C 1
ATOM 4438 O O . GLU C 1 2 ? 22.315 198.457 2.281 1.00 49.07 35 GLU C O 1
ATOM 4444 N N . VAL C 1 3 ? 23.221 197.183 3.866 1.00 43.72 36 VAL C N 1
ATOM 4445 C CA . VAL C 1 3 ? 21.896 196.850 4.349 1.00 41.50 36 VAL C CA 1
ATOM 4446 C C . VAL C 1 3 ? 21.595 197.744 5.555 1.00 39.19 36 VAL C C 1
ATOM 4447 O O . VAL C 1 3 ? 22.346 197.773 6.522 1.00 36.50 36 VAL C O 1
ATOM 4451 N N . LEU C 1 4 ? 20.487 198.475 5.478 1.00 37.17 37 LEU C N 1
ATOM 4452 C CA . LEU C 1 4 ? 20.124 199.397 6.538 1.00 35.71 37 LEU C CA 1
ATOM 4453 C C . LEU C 1 4 ? 19.038 198.845 7.473 1.00 35.20 37 LEU C C 1
ATOM 4454 O O . LEU C 1 4 ? 19.013 197.639 7.762 1.00 34.47 37 LEU C O 1
ATOM 4459 N N . ASP C 1 5 ? 18.149 199.728 7.924 1.00 33.23 38 ASP C N 1
ATOM 4460 C CA . ASP C 1 5 ? 17.053 199.385 8.826 1.00 32.97 38 ASP C CA 1
ATOM 4461 C C . ASP C 1 5 ? 15.915 198.616 8.129 1.00 31.49 38 ASP C C 1
ATOM 4462 O O . ASP C 1 5 ? 15.797 198.595 6.893 1.00 27.45 38 ASP C O 1
ATOM 4467 N N . LEU C 1 6 ? 15.038 198.051 8.945 1.00 28.50 39 LEU C N 1
ATOM 4468 C CA . LEU C 1 6 ? 13.855 197.387 8.444 1.00 29.00 39 LEU C CA 1
ATOM 4469 C C . LEU C 1 6 ? 12.868 198.513 8.138 1.00 29.20 39 LEU C C 1
ATOM 4470 O O . LEU C 1 6 ? 12.789 199.482 8.879 1.00 29.65 39 LEU C O 1
ATOM 4475 N N . VAL C 1 7 ? 12.102 198.387 7.064 1.00 27.65 40 VAL C N 1
ATOM 4476 C CA . VAL C 1 7 ? 11.128 199.405 6.707 1.00 25.90 40 VAL C CA 1
ATOM 4477 C C . VAL C 1 7 ? 9.891 199.192 7.588 1.00 28.06 40 VAL C C 1
ATOM 4478 O O . VAL C 1 7 ? 9.473 198.055 7.831 1.00 29.30 40 VAL C O 1
ATOM 4482 N N . THR C 1 8 ? 9.282 200.252 8.106 1.00 28.79 41 THR C N 1
ATOM 4483 C CA . THR C 1 8 ? 8.085 200.035 8.944 1.00 28.53 41 THR C CA 1
ATOM 4484 C C . THR C 1 8 ? 6.906 200.661 8.258 1.00 28.29 41 THR C C 1
ATOM 4485 O O . THR C 1 8 ? 7.053 201.378 7.294 1.00 27.25 41 THR C O 1
ATOM 4489 N N . GLY C 1 9 ? 5.728 200.387 8.775 1.00 30.92 42 GLY C N 1
ATOM 4490 C CA . GLY C 1 9 ? 4.565 200.979 8.181 1.00 35.06 42 GLY C CA 1
ATOM 4491 C C . GLY C 1 9 ? 3.687 199.978 7.486 1.00 37.89 42 GLY C C 1
ATOM 4492 O O . GLY C 1 9 ? 4.001 198.805 7.413 1.00 37.48 42 GLY C O 1
ATOM 4493 N N . PRO C 1 10 ? 2.567 200.444 6.936 1.00 40.51 43 PRO C N 1
ATOM 4494 C CA . PRO C 1 10 ? 1.597 199.583 6.223 1.00 41.47 43 PRO C CA 1
ATOM 4495 C C . PRO C 1 10 ? 2.255 198.722 5.150 1.00 40.55 43 PRO C C 1
ATOM 4496 O O . PRO C 1 10 ? 3.068 199.229 4.349 1.00 42.14 43 PRO C O 1
ATOM 4500 N N . ASP C 1 11 ? 1.939 197.423 5.154 1.00 39.66 44 ASP C N 1
ATOM 4501 C CA . ASP C 1 11 ? 2.514 196.460 4.168 1.00 37.61 44 ASP C CA 1
ATOM 4502 C C . ASP C 1 11 ? 4.023 196.376 4.083 1.00 34.64 44 ASP C C 1
ATOM 4503 O O . ASP C 1 11 ? 4.554 196.307 2.982 1.00 31.87 44 ASP C O 1
ATOM 4508 N N . SER C 1 12 ? 4.722 196.394 5.220 1.00 33.37 45 SER C N 1
ATOM 4509 C CA . SER C 1 12 ? 6.160 196.340 5.151 1.00 32.79 45 SER C CA 1
ATOM 4510 C C . SER C 1 12 ? 6.551 194.860 5.263 1.00 32.32 45 SER C C 1
ATOM 4511 O O . SER C 1 12 ? 7.658 194.428 4.882 1.00 33.05 45 SER C O 1
ATOM 4514 N N . VAL C 1 13 ? 5.605 194.080 5.742 1.00 32.21 46 VAL C N 1
ATOM 4515 C CA . VAL C 1 13 ? 5.783 192.661 5.918 1.00 31.87 46 VAL C CA 1
ATOM 4516 C C . VAL C 1 13 ? 4.766 191.928 5.037 1.00 33.63 46 VAL C C 1
ATOM 4517 O O . VAL C 1 13 ? 3.653 192.394 4.831 1.00 34.53 46 VAL C O 1
ATOM 4521 N N . THR C 1 14 ? 5.153 190.784 4.485 1.00 33.46 47 THR C N 1
ATOM 4522 C CA . THR C 1 14 ? 4.273 190.024 3.620 1.00 30.23 47 THR C CA 1
ATOM 4523 C C . THR C 1 14 ? 4.595 188.523 3.653 1.00 29.63 47 THR C C 1
ATOM 4524 O O . THR C 1 14 ? 5.716 188.113 3.972 1.00 29.88 47 THR C O 1
ATOM 4528 N N . GLU C 1 15 ? 3.598 187.713 3.322 1.00 28.66 48 GLU C N 1
ATOM 4529 C CA . GLU C 1 15 ? 3.760 186.279 3.293 1.00 30.82 48 GLU C CA 1
ATOM 4530 C C . GLU C 1 15 ? 3.520 185.758 1.915 1.00 30.93 48 GLU C C 1
ATOM 4531 O O . GLU C 1 15 ? 2.637 186.210 1.244 1.00 32.44 48 GLU C O 1
ATOM 4537 N N . ILE C 1 16 ? 4.305 184.794 1.494 1.00 29.73 49 ILE C N 1
ATOM 4538 C CA . ILE C 1 16 ? 4.194 184.224 0.161 1.00 27.71 49 ILE C CA 1
ATOM 4539 C C . ILE C 1 16 ? 4.099 182.690 0.328 1.00 25.11 49 ILE C C 1
ATOM 4540 O O . ILE C 1 16 ? 4.860 182.123 1.085 1.00 24.50 49 ILE C O 1
ATOM 4545 N N . GLU C 1 17 ? 3.149 182.044 -0.327 1.00 22.10 50 GLU C N 1
ATOM 4546 C CA . GLU C 1 17 ? 2.981 180.591 -0.263 1.00 23.33 50 GLU C CA 1
ATOM 4547 C C . GLU C 1 17 ? 3.215 179.951 -1.646 1.00 22.43 50 GLU C C 1
ATOM 4548 O O . GLU C 1 17 ? 2.952 180.569 -2.686 1.00 20.94 50 GLU C O 1
ATOM 4554 N N . ALA C 1 18 ? 3.680 178.709 -1.667 1.00 20.94 51 ALA C N 1
ATOM 4555 C CA . ALA C 1 18 ? 3.875 178.014 -2.914 1.00 19.94 51 ALA C CA 1
ATOM 4556 C C . ALA C 1 18 ? 4.132 176.583 -2.618 1.00 19.80 51 ALA C C 1
ATOM 4557 O O . ALA C 1 18 ? 4.632 176.248 -1.541 1.00 19.79 51 ALA C O 1
ATOM 4559 N N . PHE C 1 19 ? 3.762 175.721 -3.549 1.00 20.52 52 PHE C N 1
ATOM 4560 C CA . PHE C 1 19 ? 4.025 174.312 -3.386 1.00 21.70 52 PHE C CA 1
ATOM 4561 C C . PHE C 1 19 ? 4.799 173.990 -4.652 1.00 20.53 52 PHE C C 1
ATOM 4562 O O . PHE C 1 19 ? 4.475 174.492 -5.697 1.00 21.75 52 PHE C O 1
ATOM 4570 N N . LEU C 1 20 ? 5.888 173.230 -4.554 1.00 20.05 53 LEU C N 1
ATOM 4571 C CA . LEU C 1 20 ? 6.626 172.842 -5.730 1.00 17.52 53 LEU C CA 1
ATOM 4572 C C . LEU C 1 20 ? 6.388 171.366 -5.888 1.00 16.60 53 LEU C C 1
ATOM 4573 O O . LEU C 1 20 ? 6.676 170.608 -4.941 1.00 18.63 53 LEU C O 1
ATOM 4578 N N . ASN C 1 21 ? 5.837 170.953 -7.039 1.00 15.12 54 ASN C N 1
ATOM 4579 C CA . ASN C 1 21 ? 5.613 169.524 -7.300 1.00 14.35 54 ASN C CA 1
ATOM 4580 C C . ASN C 1 21 ? 6.897 168.842 -7.631 1.00 14.00 54 ASN C C 1
ATOM 4581 O O . ASN C 1 21 ? 7.776 169.449 -8.192 1.00 16.54 54 ASN C O 1
ATOM 4586 N N . PRO C 1 22 ? 7.028 167.552 -7.291 1.00 12.96 55 PRO C N 1
ATOM 4587 C CA . PRO C 1 22 ? 8.308 166.903 -7.597 1.00 10.73 55 PRO C CA 1
ATOM 4588 C C . PRO C 1 22 ? 8.567 166.731 -9.092 1.00 12.39 55 PRO C C 1
ATOM 4589 O O . PRO C 1 22 ? 7.628 166.699 -9.903 1.00 12.93 55 PRO C O 1
ATOM 4593 N N . ARG C 1 23 ? 9.825 166.554 -9.432 1.00 12.50 56 ARG C N 1
ATOM 4594 C CA . ARG C 1 23 ? 10.255 166.334 -10.814 1.00 12.61 56 ARG C CA 1
ATOM 4595 C C . ARG C 1 23 ? 11.085 165.054 -10.868 1.00 12.10 56 ARG C C 1
ATOM 4596 O O . ARG C 1 23 ? 12.286 165.122 -11.017 1.00 12.79 56 ARG C O 1
ATOM 4604 N N . MET C 1 24 ? 10.426 163.895 -10.798 1.00 12.25 57 MET C N 1
ATOM 4605 C CA . MET C 1 24 ? 11.103 162.617 -10.744 1.00 10.82 57 MET C CA 1
ATOM 4606 C C . MET C 1 24 ? 11.484 162.020 -12.068 1.00 13.13 57 MET C C 1
ATOM 4607 O O . MET C 1 24 ? 12.277 161.067 -12.104 1.00 12.12 57 MET C O 1
ATOM 4612 N N . GLY C 1 25 ? 10.923 162.546 -13.158 1.00 12.46 58 GLY C N 1
ATOM 4613 C CA . GLY C 1 25 ? 11.256 161.977 -14.447 1.00 13.48 58 GLY C CA 1
ATOM 4614 C C . GLY C 1 25 ? 10.089 161.997 -15.420 1.00 14.41 58 GLY C C 1
ATOM 4615 O 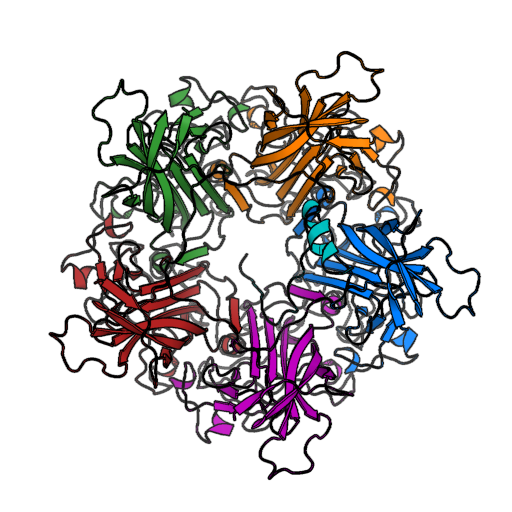O . GLY C 1 25 ? 10.250 162.417 -16.589 1.00 16.42 58 GLY C O 1
ATOM 4616 N N . GLN C 1 26 ? 8.931 161.508 -14.985 1.00 11.99 59 GLN C N 1
ATOM 4617 C CA . GLN C 1 26 ? 7.808 161.566 -15.856 1.00 12.95 59 GLN C CA 1
ATOM 4618 C C . GLN C 1 26 ? 7.235 162.966 -15.770 1.00 17.28 59 GLN C C 1
ATOM 4619 O O . GLN C 1 26 ? 6.903 163.424 -14.654 1.00 20.28 59 GLN C O 1
ATOM 4625 N N . PRO C 1 27 ? 7.163 163.704 -16.911 1.00 18.42 60 PRO C N 1
ATOM 4626 C CA . PRO C 1 27 ? 6.599 165.063 -16.896 1.00 16.68 60 PRO C CA 1
ATOM 4627 C C . PRO C 1 27 ? 5.099 165.022 -16.539 1.00 17.66 60 PRO C C 1
ATOM 4628 O O . PRO C 1 27 ? 4.455 163.950 -16.595 1.00 16.00 60 PRO C O 1
ATOM 4632 N N . PRO C 1 28 ? 4.531 166.201 -16.182 1.00 17.05 61 PRO C N 1
ATOM 4633 C CA . PRO C 1 28 ? 3.135 166.399 -15.813 1.00 16.88 61 PRO C CA 1
ATOM 4634 C C . PRO C 1 28 ? 2.187 165.964 -16.885 1.00 18.78 61 PRO C C 1
ATOM 4635 O O . PRO C 1 28 ? 1.058 165.534 -16.600 1.00 20.22 61 PRO C O 1
ATOM 4639 N N . THR C 1 29 ? 2.622 166.059 -18.129 1.00 20.21 62 THR C N 1
ATOM 4640 C CA . THR C 1 29 ? 1.767 165.637 -19.237 1.00 21.34 62 THR C CA 1
ATOM 4641 C C . THR C 1 29 ? 2.591 164.593 -20.002 1.00 23.07 62 THR C C 1
ATOM 4642 O O . THR C 1 29 ? 3.817 164.621 -19.974 1.00 23.08 62 THR C O 1
ATOM 4646 N N . PRO C 1 30 ? 1.919 163.686 -20.746 1.00 24.79 63 PRO C N 1
ATOM 4647 C CA . PRO C 1 30 ? 0.455 163.592 -20.923 1.00 24.23 63 PRO C CA 1
ATOM 4648 C C . PRO C 1 30 ? -0.216 163.311 -19.590 1.00 26.87 63 PRO C C 1
ATOM 4649 O O . PRO C 1 30 ? 0.385 162.693 -18.716 1.00 27.34 63 PRO C O 1
ATOM 4653 N N . GLU C 1 31 ? -1.451 163.761 -19.421 1.00 27.52 64 GLU C N 1
ATOM 4654 C CA . GLU C 1 31 ? -2.164 163.511 -18.190 1.00 28.00 64 GLU C CA 1
ATOM 4655 C C . GLU C 1 31 ? -2.803 162.148 -18.148 1.00 27.05 64 GLU C C 1
ATOM 4656 O O . GLU C 1 31 ? -3.111 161.658 -17.048 1.00 26.23 64 GLU C O 1
ATOM 4662 N N . SER C 1 32 ? -3.019 161.566 -19.335 1.00 25.13 65 SER C N 1
ATOM 4663 C CA . SER C 1 32 ? -3.661 160.287 -19.463 1.00 22.34 65 SER C CA 1
ATOM 4664 C C . SER C 1 32 ? -3.051 159.265 -18.540 1.00 21.51 65 SER C C 1
ATOM 4665 O O . SER C 1 32 ? -1.836 159.100 -18.485 1.00 17.82 65 SER C O 1
ATOM 4668 N N . LEU C 1 33 ? -3.914 158.562 -17.824 1.00 21.09 66 LEU C N 1
ATOM 4669 C CA . LEU C 1 33 ? -3.464 157.559 -16.856 1.00 21.89 66 LEU C CA 1
ATOM 4670 C C . LEU C 1 33 ? -3.129 156.264 -17.556 1.00 21.76 66 LEU C C 1
ATOM 4671 O O . LEU C 1 33 ? -2.844 155.252 -16.913 1.00 22.10 66 LEU C O 1
ATOM 4676 N N . THR C 1 34 ? -3.183 156.295 -18.885 1.00 22.69 67 THR C N 1
ATOM 4677 C CA . THR C 1 34 ? -2.827 155.131 -19.678 1.00 24.00 67 THR C CA 1
ATOM 4678 C C . THR C 1 34 ? -1.691 155.507 -20.611 1.00 26.97 67 THR C C 1
ATOM 4679 O O . THR C 1 34 ? -1.076 154.644 -21.187 1.00 29.77 67 THR C O 1
ATOM 4683 N N . GLU C 1 35 ? -1.376 156.781 -20.749 1.00 27.69 68 GLU C N 1
ATOM 4684 C CA . GLU C 1 35 ? -0.301 157.108 -21.642 1.00 27.88 68 GLU C CA 1
ATOM 4685 C C . GLU C 1 35 ? 0.936 157.616 -20.980 1.00 25.99 68 GLU C C 1
ATOM 4686 O O . GLU C 1 35 ? 1.770 158.235 -21.644 1.00 28.24 68 GLU C O 1
ATOM 4692 N N . GLY C 1 36 ? 1.087 157.387 -19.671 1.00 23.93 69 GLY C N 1
ATOM 4693 C CA . GLY C 1 36 ? 2.315 157.806 -19.001 1.00 19.25 69 GLY C CA 1
ATOM 4694 C C . GLY C 1 36 ? 2.016 158.651 -17.819 1.00 19.25 69 GLY C C 1
ATOM 4695 O O . GLY C 1 36 ? 2.771 158.710 -16.881 1.00 19.39 69 GLY C O 1
ATOM 4696 N N . GLY C 1 37 ? 0.878 159.313 -17.866 1.00 19.19 70 GLY C N 1
ATOM 4697 C CA . GLY C 1 37 ? 0.506 160.175 -16.764 1.00 21.20 70 GLY C CA 1
ATOM 4698 C C . GLY C 1 37 ? 0.386 159.447 -15.439 1.00 19.15 70 GLY C C 1
ATOM 4699 O O . GLY C 1 37 ? 0.473 160.098 -14.407 1.00 22.11 70 GLY C O 1
ATOM 4700 N N . GLN C 1 38 ? 0.190 158.129 -15.476 1.00 17.59 71 GLN C N 1
ATOM 4701 C CA . GLN C 1 38 ? 0.099 157.334 -14.267 1.00 14.12 71 GLN C CA 1
ATOM 4702 C C . GLN C 1 38 ? 1.452 157.302 -13.572 1.00 12.97 71 GLN C C 1
ATOM 4703 O O . GLN C 1 38 ? 1.517 156.909 -12.447 1.00 15.76 71 GLN C O 1
ATOM 4709 N N . TYR C 1 39 ? 2.517 157.779 -14.192 1.00 13.63 72 TYR C N 1
ATOM 4710 C CA . TYR C 1 39 ? 3.833 157.850 -13.536 1.00 12.29 72 TYR C CA 1
ATOM 4711 C C . TYR C 1 39 ? 4.187 159.226 -13.026 1.00 11.91 72 TYR C C 1
ATOM 4712 O O . TYR C 1 39 ? 5.275 159.427 -12.528 1.00 11.31 72 TYR C O 1
ATOM 4721 N N . TYR C 1 40 ? 3.292 160.186 -13.165 1.00 12.49 73 TYR C N 1
ATOM 4722 C CA . TYR C 1 40 ? 3.611 161.520 -12.684 1.00 12.96 73 TYR C CA 1
ATOM 4723 C C . TYR C 1 40 ? 3.702 161.451 -11.133 1.00 13.95 73 TYR C C 1
ATOM 4724 O O . TYR C 1 40 ? 2.770 160.937 -10.434 1.00 14.79 73 TYR C O 1
ATOM 4733 N N . GLY C 1 41 ? 4.829 161.931 -10.610 1.00 12.47 74 GLY C N 1
ATOM 4734 C CA . GLY C 1 41 ? 5.103 161.886 -9.186 1.00 11.55 74 GLY C CA 1
ATOM 4735 C C . GLY C 1 41 ? 6.225 160.854 -8.994 1.00 14.18 74 GLY C C 1
ATOM 4736 O O . GLY C 1 41 ? 6.825 160.721 -7.908 1.00 15.21 74 GLY C O 1
ATOM 4737 N N . TRP C 1 42 ? 6.526 160.120 -10.078 1.00 13.42 75 TRP C N 1
ATOM 4738 C CA . TRP C 1 42 ? 7.538 159.052 -10.062 1.00 11.94 75 TRP C CA 1
ATOM 4739 C C . TRP C 1 42 ? 8.459 159.207 -11.269 1.00 12.60 75 TRP C C 1
ATOM 4740 O O . TRP C 1 42 ? 8.190 159.958 -12.215 1.00 14.06 75 TRP C O 1
ATOM 4751 N N . SER C 1 43 ? 9.559 158.496 -11.246 1.00 11.40 76 SER C N 1
ATOM 4752 C CA . SER C 1 43 ? 10.411 158.480 -12.408 1.00 12.70 76 SER C CA 1
ATOM 4753 C C . SER C 1 43 ? 9.896 157.277 -13.266 1.00 15.30 76 SER C C 1
ATOM 4754 O O . SER C 1 43 ? 8.973 156.510 -12.864 1.00 15.77 76 SER C O 1
ATOM 4757 N N . ARG C 1 44 ? 10.414 157.133 -14.476 1.00 16.57 77 ARG C N 1
ATOM 4758 C CA . ARG C 1 44 ? 10.093 155.971 -15.290 1.00 15.53 77 ARG C CA 1
ATOM 4759 C C . ARG C 1 44 ? 11.130 154.905 -14.835 1.00 14.82 77 ARG C C 1
ATOM 4760 O O . ARG C 1 44 ? 12.050 155.211 -14.059 1.00 13.34 77 ARG C O 1
ATOM 4768 N N . GLY C 1 45 ? 11.000 153.683 -15.338 1.00 13.98 78 GLY C N 1
ATOM 4769 C CA . GLY C 1 45 ? 11.880 152.595 -14.925 1.00 14.66 78 GLY C CA 1
ATOM 4770 C C . GLY C 1 45 ? 13.344 152.918 -15.026 1.00 15.04 78 GLY C C 1
ATOM 4771 O O . GLY C 1 45 ? 13.818 153.299 -16.111 1.00 14.57 78 GLY C O 1
ATOM 4772 N N . ILE C 1 46 ? 14.083 152.732 -13.926 1.00 13.76 79 ILE C N 1
ATOM 4773 C CA . ILE C 1 46 ? 15.497 153.050 -13.979 1.00 14.24 79 ILE C CA 1
ATOM 4774 C C . ILE C 1 46 ? 16.204 152.019 -14.900 1.00 15.05 79 ILE C C 1
ATOM 4775 O O . ILE C 1 46 ? 16.114 150.837 -14.661 1.00 14.89 79 ILE C O 1
ATOM 4780 N N . ASN C 1 47 ? 16.868 152.463 -15.961 1.00 15.10 80 ASN C N 1
ATOM 4781 C CA . ASN C 1 47 ? 17.568 151.545 -16.874 1.00 15.26 80 ASN C CA 1
ATOM 4782 C C . ASN C 1 47 ? 19.056 151.597 -16.468 1.00 16.30 80 ASN C C 1
ATOM 4783 O O . ASN C 1 47 ? 19.607 152.654 -16.178 1.00 15.82 80 ASN C O 1
ATOM 4788 N N . LEU C 1 48 ? 19.700 150.440 -16.471 1.00 16.65 81 LEU C N 1
ATOM 4789 C CA . LEU C 1 48 ? 21.078 150.312 -16.053 1.00 15.49 81 LEU C CA 1
ATOM 4790 C C . LEU C 1 48 ? 22.090 150.312 -17.176 1.00 15.16 81 LEU C C 1
ATOM 4791 O O . LEU C 1 48 ? 21.738 149.956 -18.308 1.00 14.02 81 LEU C O 1
ATOM 4796 N N . ALA C 1 49 ? 23.346 150.659 -16.834 1.00 14.58 82 ALA C N 1
ATOM 4797 C CA . ALA C 1 49 ? 24.466 150.694 -17.766 1.00 13.97 82 ALA C CA 1
ATOM 4798 C C . ALA C 1 49 ? 24.522 149.277 -18.384 1.00 16.32 82 ALA C C 1
ATOM 4799 O O . ALA C 1 49 ? 24.180 148.308 -17.716 1.00 16.34 82 ALA C O 1
ATOM 4801 N N . THR C 1 50 ? 24.965 149.128 -19.636 1.00 17.05 83 THR C N 1
ATOM 4802 C CA . THR C 1 50 ? 25.074 147.787 -20.240 1.00 13.99 83 THR C CA 1
ATOM 4803 C C . THR C 1 50 ? 26.521 147.290 -20.079 1.00 14.42 83 THR C C 1
ATOM 4804 O O . THR C 1 50 ? 26.827 146.108 -20.293 1.00 14.30 83 THR C O 1
ATOM 4808 N N . SER C 1 51 ? 27.430 148.182 -19.707 1.00 15.23 84 SER C N 1
ATOM 4809 C CA . SER C 1 51 ? 28.822 147.802 -19.495 1.00 15.51 84 SER C CA 1
ATOM 4810 C C . SER C 1 51 ? 29.448 148.902 -18.688 1.00 15.40 84 SER C C 1
ATOM 4811 O O . SER C 1 51 ? 28.825 149.896 -18.393 1.00 15.88 84 SER C O 1
ATOM 4814 N N . ASP C 1 52 ? 30.703 148.720 -18.361 1.00 17.23 85 ASP C N 1
ATOM 4815 C CA . ASP C 1 52 ? 31.460 149.723 -17.578 1.00 18.46 85 ASP C CA 1
ATOM 4816 C C . ASP C 1 52 ? 31.653 151.043 -18.341 1.00 18.91 85 ASP C C 1
ATOM 4817 O O . ASP C 1 52 ? 32.050 152.095 -17.757 1.00 20.06 85 ASP C O 1
ATOM 4822 N N . THR C 1 53 ? 31.428 151.002 -19.655 1.00 19.06 86 THR C N 1
ATOM 4823 C CA . THR C 1 53 ? 31.648 152.188 -20.471 1.00 17.49 86 THR C CA 1
ATOM 4824 C C . THR C 1 53 ? 30.419 152.583 -21.213 1.00 17.03 86 THR C C 1
ATOM 4825 O O . THR C 1 53 ? 30.493 153.468 -22.054 1.00 20.46 86 THR C O 1
ATOM 4829 N N . GLU C 1 54 ? 29.286 151.950 -20.909 1.00 18.50 87 GLU C N 1
ATOM 4830 C CA . GLU C 1 54 ? 28.042 152.275 -21.573 1.00 19.10 87 GLU C CA 1
ATOM 4831 C C . GLU C 1 54 ? 26.962 152.536 -20.548 1.00 19.44 87 GLU C C 1
ATOM 4832 O O . GLU C 1 54 ? 26.203 151.634 -20.213 1.00 17.08 87 GLU C O 1
ATOM 4838 N N . ASP C 1 55 ? 26.880 153.787 -20.073 1.00 20.85 88 ASP C N 1
ATOM 4839 C CA . ASP C 1 55 ? 25.853 154.140 -19.076 1.00 18.96 88 ASP C CA 1
ATOM 4840 C C . ASP C 1 55 ? 25.093 155.330 -19.578 1.00 16.34 88 ASP C C 1
ATOM 4841 O O . ASP C 1 55 ? 25.565 156.453 -19.446 1.00 18.05 88 ASP C O 1
ATOM 4846 N N . SER C 1 56 ? 23.924 155.079 -20.166 1.00 15.97 89 SER C N 1
ATOM 4847 C CA . SER C 1 56 ? 23.100 156.099 -20.703 1.00 15.16 89 SER C CA 1
ATOM 4848 C C . SER C 1 56 ? 21.751 156.148 -20.041 1.00 15.36 89 SER C C 1
ATOM 4849 O O . SER C 1 56 ? 20.773 155.548 -20.540 1.00 15.74 89 SER C O 1
ATOM 4852 N N . PRO C 1 57 ? 21.631 156.878 -18.916 1.00 15.02 90 PRO C N 1
ATOM 4853 C CA . PRO C 1 57 ? 20.317 156.942 -18.257 1.00 15.12 90 PRO C CA 1
ATOM 4854 C C . PRO C 1 57 ? 19.286 157.726 -19.074 1.00 16.96 90 PRO C C 1
ATOM 4855 O O . PRO C 1 57 ? 19.600 158.758 -19.707 1.00 19.80 90 PRO C O 1
ATOM 4859 N N . GLY C 1 58 ? 18.058 157.226 -19.107 1.00 15.60 91 GLY C N 1
ATOM 4860 C CA . GLY C 1 58 ? 17.051 157.975 -19.807 1.00 14.91 91 GLY C CA 1
ATOM 4861 C C . GLY C 1 58 ? 16.734 159.230 -18.963 1.00 17.04 91 GLY C C 1
ATOM 4862 O O . GLY C 1 58 ? 16.813 159.178 -17.732 1.00 17.35 91 GLY C O 1
ATOM 4863 N N . ASN C 1 59 ? 16.364 160.343 -19.596 1.00 16.48 92 ASN C N 1
ATOM 4864 C CA . ASN C 1 59 ? 16.038 161.564 -18.890 1.00 15.75 92 ASN C CA 1
ATOM 4865 C C . ASN C 1 59 ? 14.895 161.389 -17.935 1.00 13.46 92 ASN C C 1
ATOM 4866 O O . ASN C 1 59 ? 14.870 162.026 -16.892 1.00 13.55 92 ASN C O 1
ATOM 4871 N N . ASN C 1 60 ? 13.914 160.569 -18.284 1.00 12.42 93 ASN C N 1
ATOM 4872 C CA . ASN C 1 60 ? 12.778 160.417 -17.427 1.00 10.81 93 ASN C CA 1
ATOM 4873 C C . ASN C 1 60 ? 13.027 159.439 -16.305 1.00 10.73 93 ASN C C 1
ATOM 4874 O O . ASN C 1 60 ? 12.096 159.083 -15.642 1.00 10.50 93 ASN C O 1
ATOM 4879 N N . THR C 1 61 ? 14.272 159.014 -16.109 1.00 10.58 94 THR C N 1
ATOM 4880 C CA . THR C 1 61 ? 14.612 158.138 -15.021 1.00 11.55 94 THR C CA 1
ATOM 4881 C C . THR C 1 61 ? 15.482 158.928 -14.030 1.00 10.32 94 THR C C 1
ATOM 4882 O O . THR C 1 61 ? 15.855 158.398 -13.000 1.00 13.19 94 THR C O 1
ATOM 4886 N N . LEU C 1 62 ? 15.772 160.189 -14.330 1.00 12.23 95 LEU C N 1
ATOM 4887 C CA . LEU C 1 62 ? 16.623 161.040 -13.487 1.00 13.14 95 LEU C CA 1
ATOM 4888 C C . LEU C 1 62 ? 15.899 162.130 -12.701 1.00 14.23 95 LEU C C 1
ATOM 4889 O O . LEU C 1 62 ? 15.449 163.089 -13.334 1.00 16.26 95 LEU C O 1
ATOM 4894 N N . PRO C 1 63 ? 15.713 161.983 -11.357 1.00 13.51 96 PRO C N 1
ATOM 4895 C CA . PRO C 1 63 ? 15.039 163.082 -10.681 1.00 11.44 96 PRO C CA 1
ATOM 4896 C C . PRO C 1 63 ? 15.809 164.404 -10.925 1.00 12.31 96 PRO C C 1
ATOM 4897 O O . PRO C 1 63 ? 17.042 164.416 -11.001 1.00 11.30 96 PRO C O 1
ATOM 4901 N N . THR C 1 64 ? 15.083 165.514 -11.037 1.00 13.31 97 THR C N 1
ATOM 4902 C CA . THR C 1 64 ? 15.762 166.786 -11.251 1.00 12.53 97 THR C CA 1
ATOM 4903 C C . THR C 1 64 ? 15.235 167.732 -10.167 1.00 13.27 97 THR C C 1
ATOM 4904 O O . THR C 1 64 ? 14.276 167.408 -9.511 1.00 11.42 97 THR C O 1
ATOM 4908 N N . TRP C 1 65 ? 15.900 168.866 -10.005 1.00 11.83 98 TRP C N 1
ATOM 4909 C CA . TRP C 1 65 ? 15.490 169.863 -9.056 1.00 11.84 98 TRP C CA 1
ATOM 4910 C C . TRP C 1 65 ? 14.192 170.532 -9.424 1.00 12.22 98 TRP C C 1
ATOM 4911 O O . TRP C 1 65 ? 13.926 170.829 -10.589 1.00 12.46 98 TRP C O 1
ATOM 4922 N N . SER C 1 66 ? 13.383 170.810 -8.413 1.00 12.93 99 SER C N 1
ATOM 4923 C CA . SER C 1 66 ? 12.165 171.610 -8.634 1.00 12.68 99 SER C CA 1
ATOM 4924 C C . SER C 1 66 ? 12.601 173.043 -8.287 1.00 10.89 99 SER C C 1
ATOM 4925 O O . SER C 1 66 ? 13.460 173.247 -7.461 1.00 10.29 99 SER C O 1
ATOM 4928 N N . MET C 1 67 ? 12.071 174.036 -8.976 1.00 12.20 100 MET C N 1
ATOM 4929 C CA . MET C 1 67 ? 12.379 175.393 -8.617 1.00 13.71 100 MET C CA 1
ATOM 4930 C C . MET C 1 67 ? 11.239 176.264 -9.099 1.00 14.86 100 MET C C 1
ATOM 4931 O O . MET C 1 67 ? 10.502 175.930 -10.046 1.00 12.95 100 MET C O 1
ATOM 4936 N N . ALA C 1 68 ? 11.041 177.385 -8.416 1.00 18.20 101 ALA C N 1
ATOM 4937 C CA . ALA C 1 68 ? 10.018 178.351 -8.827 1.00 18.05 101 ALA C CA 1
ATOM 4938 C C . ALA C 1 68 ? 10.602 179.692 -8.463 1.00 21.15 101 ALA C C 1
ATOM 4939 O O . ALA C 1 68 ? 11.351 179.794 -7.477 1.00 18.69 101 ALA C O 1
ATOM 4941 N N . LYS C 1 69 ? 10.294 180.707 -9.277 1.00 20.74 102 LYS C N 1
ATOM 4942 C CA . LYS C 1 69 ? 10.753 182.050 -9.043 1.00 22.74 102 LYS C CA 1
ATOM 4943 C C . LYS C 1 69 ? 9.445 182.773 -8.842 1.00 22.34 102 LYS C C 1
ATOM 4944 O O . LYS C 1 69 ? 8.609 182.827 -9.720 1.00 22.51 102 LYS C O 1
ATOM 4950 N N . LEU C 1 70 ? 9.256 183.319 -7.659 1.00 22.90 103 LEU C N 1
ATOM 4951 C CA . LEU C 1 70 ? 8.040 184.031 -7.356 1.00 25.29 103 LEU C CA 1
ATOM 4952 C C . LEU C 1 70 ? 8.266 185.525 -7.440 1.00 27.18 103 LEU C C 1
ATOM 4953 O O . LEU C 1 70 ? 9.313 186.026 -7.015 1.00 30.69 103 LEU C O 1
ATOM 4958 N N . GLN C 1 71 ? 7.283 186.231 -7.977 1.00 29.52 104 GLN C N 1
ATOM 4959 C CA . GLN C 1 71 ? 7.323 187.695 -8.118 1.00 32.23 104 GLN C CA 1
ATOM 4960 C C . GLN C 1 71 ? 6.798 188.375 -6.838 1.00 31.17 104 GLN C C 1
ATOM 4961 O O . GLN C 1 71 ? 5.725 188.038 -6.375 1.00 30.30 104 GLN C O 1
ATOM 4967 N N . LEU C 1 72 ? 7.545 189.301 -6.239 1.00 31.68 105 LEU C N 1
ATOM 4968 C CA . LEU C 1 72 ? 7.021 189.971 -5.036 1.00 32.22 105 LEU C CA 1
ATOM 4969 C C . LEU C 1 72 ? 6.549 191.383 -5.420 1.00 33.11 105 LEU C C 1
ATOM 4970 O O . LEU C 1 72 ? 6.954 191.913 -6.477 1.00 32.56 105 LEU C O 1
ATOM 4975 N N . PRO C 1 73 ? 5.724 192.022 -4.567 1.00 32.98 106 PRO C N 1
ATOM 4976 C CA . PRO C 1 73 ? 5.201 193.367 -4.827 1.00 33.46 106 PRO C CA 1
ATOM 4977 C C . PRO C 1 73 ? 6.349 194.275 -5.198 1.00 36.74 106 PRO C C 1
ATOM 4978 O O . PRO C 1 73 ? 7.434 194.158 -4.651 1.00 37.59 106 PRO C O 1
ATOM 4982 N N . MET C 1 74 ? 6.122 195.176 -6.150 1.00 43.45 107 MET C N 1
ATOM 4983 C CA . MET C 1 74 ? 7.141 196.132 -6.616 1.00 47.64 107 MET C CA 1
ATOM 4984 C C . MET C 1 74 ? 7.477 197.116 -5.514 1.00 45.26 107 MET C C 1
ATOM 4985 O O . MET C 1 74 ? 6.656 197.388 -4.641 1.00 45.36 107 MET C O 1
ATOM 4990 N N . LEU C 1 75 ? 8.655 197.697 -5.561 1.00 43.62 108 LEU C N 1
ATOM 4991 C CA . LEU C 1 75 ? 9.050 198.563 -4.452 1.00 44.99 108 LEU C CA 1
ATOM 4992 C C . LEU C 1 75 ? 9.573 199.992 -4.667 1.00 47.42 108 LEU C C 1
ATOM 4993 O O . LEU C 1 75 ? 9.197 200.953 -3.955 1.00 47.36 108 LEU C O 1
ATOM 4998 N N . ASN C 1 76 ? 10.462 200.130 -5.637 1.00 49.94 109 ASN C N 1
ATOM 4999 C CA . ASN C 1 76 ? 11.085 201.409 -5.857 1.00 52.62 109 ASN C CA 1
ATOM 5000 C C . ASN C 1 76 ? 10.749 202.286 -7.036 1.00 55.06 109 ASN C C 1
ATOM 5001 O O . ASN C 1 76 ? 10.989 201.932 -8.199 1.00 55.23 109 ASN C O 1
ATOM 5006 N N . GLU C 1 77 ? 10.214 203.456 -6.683 1.00 58.51 110 GLU C N 1
ATOM 5007 C CA . GLU C 1 77 ? 9.861 204.550 -7.624 1.00 61.53 110 GLU C CA 1
ATOM 5008 C C . GLU C 1 77 ? 11.177 204.911 -8.343 1.00 62.57 110 GLU C C 1
ATOM 5009 O O . GLU C 1 77 ? 11.458 204.577 -9.513 1.00 61.32 110 GLU C O 1
ATOM 5015 N N . ASP C 1 78 ? 11.972 205.610 -7.541 1.00 64.06 111 ASP C N 1
ATOM 5016 C CA . ASP C 1 78 ? 13.280 206.118 -7.883 1.00 64.90 111 ASP C CA 1
ATOM 5017 C C . ASP C 1 78 ? 14.310 204.977 -7.809 1.00 63.27 111 ASP C C 1
ATOM 5018 O O . ASP C 1 78 ? 14.542 204.414 -6.716 1.00 63.50 111 ASP C O 1
ATOM 5023 N N . LEU C 1 79 ? 14.912 204.625 -8.941 1.00 61.09 112 LEU C N 1
ATOM 5024 C CA . LEU C 1 79 ? 15.954 203.620 -8.865 1.00 61.18 112 LEU C CA 1
ATOM 5025 C C . LEU C 1 79 ? 17.328 204.316 -8.620 1.00 61.41 112 LEU C C 1
ATOM 5026 O O . LEU C 1 79 ? 18.283 203.694 -8.094 1.00 59.58 112 LEU C O 1
ATOM 5031 N N . THR C 1 80 ? 17.417 205.610 -8.985 1.00 61.35 113 THR C N 1
ATOM 5032 C CA . THR C 1 80 ? 18.644 206.394 -8.744 1.00 59.45 113 THR C CA 1
ATOM 5033 C C . THR C 1 80 ? 18.572 207.034 -7.333 1.00 60.78 113 THR C C 1
ATOM 5034 O O . THR C 1 80 ? 19.301 208.019 -7.047 1.00 62.85 113 THR C O 1
ATOM 5038 N N . CYS C 1 81 ? 17.704 206.504 -6.454 1.00 59.20 114 CYS C N 1
ATOM 5039 C CA . CYS C 1 81 ? 17.605 207.072 -5.124 1.00 60.39 114 CYS C CA 1
ATOM 5040 C C . CYS C 1 81 ? 18.687 206.430 -4.233 1.00 58.28 114 CYS C C 1
ATOM 5041 O O . CYS C 1 81 ? 18.855 205.213 -4.255 1.00 57.78 114 CYS C O 1
ATOM 5044 N N . ASP C 1 82 ? 19.449 207.277 -3.523 1.00 57.54 115 ASP C N 1
ATOM 5045 C CA . ASP C 1 82 ? 20.522 206.880 -2.596 1.00 56.36 115 ASP C CA 1
ATOM 5046 C C . ASP C 1 82 ? 20.075 205.650 -1.759 1.00 54.11 115 ASP C C 1
ATOM 5047 O O . ASP C 1 82 ? 20.817 204.677 -1.610 1.00 53.73 115 ASP C O 1
ATOM 5052 N N . THR C 1 83 ? 18.843 205.692 -1.246 1.00 51.17 116 THR C N 1
ATOM 5053 C CA . THR C 1 83 ? 18.308 204.606 -0.430 1.00 48.66 116 THR C CA 1
ATOM 5054 C C . THR C 1 83 ? 17.021 203.986 -1.007 1.00 47.37 116 THR C C 1
ATOM 5055 O O . THR C 1 83 ? 15.988 204.675 -1.173 1.00 47.57 116 THR C O 1
ATOM 5059 N N . LEU C 1 84 ? 17.097 202.680 -1.306 1.00 44.15 117 LEU C N 1
ATOM 5060 C CA . LEU C 1 84 ? 15.978 201.923 -1.846 1.00 40.68 117 LEU C CA 1
ATOM 5061 C C . LEU C 1 84 ? 15.506 200.864 -0.849 1.00 37.84 117 LEU C C 1
ATOM 5062 O O . LEU C 1 84 ? 16.094 200.670 0.203 1.00 34.07 117 LEU C O 1
ATOM 5067 N N . GLN C 1 85 ? 14.422 200.191 -1.192 1.00 34.48 118 GLN C N 1
ATOM 5068 C CA . GLN C 1 85 ? 13.914 199.137 -0.377 1.00 30.44 118 GLN C CA 1
ATOM 5069 C C . GLN C 1 85 ? 14.053 197.801 -1.108 1.00 29.96 118 GLN C C 1
ATOM 5070 O O . GLN C 1 85 ? 13.968 197.752 -2.320 1.00 29.94 118 GLN C O 1
ATOM 5076 N N . MET C 1 86 ? 14.277 196.724 -0.363 1.00 28.42 119 MET C N 1
ATOM 5077 C CA . MET C 1 86 ? 14.356 195.405 -0.930 1.00 27.79 119 MET C CA 1
ATOM 5078 C C . MET C 1 86 ? 13.541 194.430 -0.057 1.00 27.11 119 MET C C 1
ATOM 5079 O O . MET C 1 86 ? 13.371 194.631 1.160 1.00 25.79 119 MET C O 1
ATOM 5084 N N . TRP C 1 87 ? 13.008 193.388 -0.667 1.00 23.50 120 TRP C N 1
ATOM 5085 C CA . TRP C 1 87 ? 12.288 192.356 0.080 1.00 21.45 120 TRP C CA 1
ATOM 5086 C C . TRP C 1 87 ? 13.342 191.432 0.700 1.00 19.32 120 TRP C C 1
ATOM 5087 O O . TRP C 1 87 ? 14.339 191.069 0.059 1.00 17.36 120 TRP C O 1
ATOM 5098 N N . GLU C 1 88 ? 13.155 191.107 1.975 1.00 17.60 121 GLU C N 1
ATOM 5099 C CA . GLU C 1 88 ? 14.093 190.255 2.689 1.00 16.53 121 GLU C CA 1
ATOM 5100 C C . GLU C 1 88 ? 13.298 189.039 3.204 1.00 15.05 121 GLU C C 1
ATOM 5101 O O . GLU C 1 88 ? 12.249 189.192 3.794 1.00 15.04 121 GLU C O 1
ATOM 5107 N N . ALA C 1 89 ? 13.764 187.840 2.885 1.00 12.23 122 ALA C N 1
ATOM 5108 C CA . ALA C 1 89 ? 13.086 186.644 3.317 1.00 14.09 122 ALA C CA 1
ATOM 5109 C C . ALA C 1 89 ? 13.619 186.402 4.741 1.00 15.47 122 ALA C C 1
ATOM 5110 O O . ALA C 1 89 ? 14.840 186.250 4.992 1.00 15.89 122 ALA C O 1
ATOM 5112 N N . VAL C 1 90 ? 12.680 186.421 5.674 1.00 15.58 123 VAL C N 1
ATOM 5113 C CA . VAL C 1 90 ? 12.990 186.304 7.100 1.00 17.25 123 VAL C CA 1
ATOM 5114 C C . VAL C 1 90 ? 12.925 184.866 7.577 1.00 16.65 123 VAL C C 1
ATOM 5115 O O . VAL C 1 90 ? 13.773 184.373 8.338 1.00 17.15 123 VAL C O 1
ATOM 5119 N N . SER C 1 91 ? 11.897 184.180 7.124 1.00 16.00 124 SER C N 1
ATOM 5120 C CA . SER C 1 91 ? 11.737 182.806 7.558 1.00 17.33 124 SER C CA 1
ATOM 5121 C C . SER C 1 91 ? 10.834 182.057 6.584 1.00 15.62 124 SER C C 1
ATOM 5122 O O . SER C 1 91 ? 10.172 182.635 5.715 1.00 13.01 124 SER C O 1
ATOM 5125 N N . VAL C 1 92 ? 10.841 180.747 6.739 1.00 16.39 125 VAL C N 1
ATOM 5126 C CA . VAL C 1 92 ? 10.010 179.900 5.899 1.00 16.08 125 VAL C CA 1
ATOM 5127 C C . VAL C 1 92 ? 9.456 178.717 6.726 1.00 16.99 125 VAL C C 1
ATOM 5128 O O . VAL C 1 92 ? 10.146 178.144 7.594 1.00 18.28 125 VAL C O 1
ATOM 5132 N N . LYS C 1 93 ? 8.196 178.397 6.482 1.00 16.52 126 LYS C N 1
ATOM 5133 C CA . LYS C 1 93 ? 7.585 177.197 7.056 1.00 17.66 126 LYS C CA 1
ATOM 5134 C C . LYS C 1 93 ? 7.564 176.319 5.776 1.00 15.16 126 LYS C C 1
ATOM 5135 O O . LYS C 1 93 ? 7.062 176.737 4.724 1.00 12.98 126 LYS C O 1
ATOM 5141 N N . THR C 1 94 ? 8.165 175.147 5.821 1.00 14.42 127 THR C N 1
ATOM 5142 C CA . THR C 1 94 ? 8.146 174.316 4.635 1.00 14.42 127 THR C CA 1
ATOM 5143 C C . THR C 1 94 ? 7.691 172.909 5.024 1.00 16.16 127 THR C C 1
ATOM 5144 O O . THR C 1 94 ? 7.896 172.467 6.171 1.00 13.78 127 THR C O 1
ATOM 5148 N N . GLU C 1 95 ? 7.102 172.169 4.105 1.00 15.53 128 GLU C N 1
ATOM 5149 C CA . GLU C 1 95 ? 6.623 170.872 4.489 1.00 15.62 128 GLU C CA 1
ATOM 5150 C C . GLU C 1 95 ? 6.526 169.968 3.291 1.00 15.26 128 GLU C C 1
ATOM 5151 O O . GLU C 1 95 ? 6.090 170.410 2.247 1.00 17.28 128 GLU C O 1
ATOM 5157 N N . VAL C 1 96 ? 6.927 168.713 3.416 1.00 13.64 129 VAL C N 1
ATOM 5158 C CA . VAL C 1 96 ? 6.811 167.747 2.331 1.00 13.53 129 VAL C CA 1
ATOM 5159 C C . VAL C 1 96 ? 5.500 167.051 2.620 1.00 13.79 129 VAL C C 1
ATOM 5160 O O . VAL C 1 96 ? 5.287 166.453 3.677 1.00 17.14 129 VAL C O 1
ATOM 5164 N N . VAL C 1 97 ? 4.593 167.157 1.676 1.00 14.68 130 VAL C N 1
ATOM 5165 C CA . VAL C 1 97 ? 3.254 166.628 1.825 1.00 12.76 130 VAL C CA 1
ATOM 5166 C C . VAL C 1 97 ? 3.041 165.272 1.159 1.00 14.60 130 VAL C C 1
ATOM 5167 O O . VAL C 1 97 ? 3.565 165.034 0.039 1.00 15.31 130 VAL C O 1
ATOM 5171 N N . GLY C 1 98 ? 2.306 164.371 1.841 1.00 13.62 131 GLY C N 1
ATOM 5172 C CA . GLY C 1 98 ? 1.978 163.096 1.242 1.00 10.54 131 GLY C CA 1
ATOM 5173 C C . GLY C 1 98 ? 2.653 161.852 1.716 1.00 10.79 131 GLY C C 1
ATOM 5174 O O . GLY C 1 98 ? 2.447 160.790 1.136 1.00 14.02 131 GLY C O 1
ATOM 5175 N N . SER C 1 99 ? 3.417 161.902 2.767 1.00 8.81 132 SER C N 1
ATOM 5176 C CA . SER C 1 99 ? 4.064 160.668 3.178 1.00 11.73 132 SER C CA 1
ATOM 5177 C C . SER C 1 99 ? 3.052 159.579 3.518 1.00 12.62 132 SER C C 1
ATOM 5178 O O . SER C 1 99 ? 3.346 158.393 3.290 1.00 15.28 132 SER C O 1
ATOM 5181 N N . GLY C 1 100 ? 1.855 159.960 3.973 1.00 11.39 133 GLY C N 1
ATOM 5182 C CA . GLY C 1 100 ? 0.819 158.986 4.293 1.00 8.77 133 GLY C CA 1
ATOM 5183 C C . GLY C 1 100 ? 0.419 158.176 3.059 1.00 9.37 133 GLY C C 1
ATOM 5184 O O . GLY C 1 100 ? -0.124 157.073 3.161 1.00 9.04 133 GLY C O 1
ATOM 5185 N N . SER C 1 101 ? 0.654 158.698 1.867 1.00 9.08 134 SER C N 1
ATOM 5186 C CA . SER C 1 101 ? 0.246 157.946 0.671 1.00 10.05 134 SER C CA 1
ATOM 5187 C C . SER C 1 101 ? 1.152 156.719 0.493 1.00 12.17 134 SER C C 1
ATOM 5188 O O . SER C 1 101 ? 0.829 155.745 -0.217 1.00 12.22 134 SER C O 1
ATOM 5191 N N . LEU C 1 102 ? 2.280 156.743 1.182 1.00 12.58 135 LEU C N 1
ATOM 5192 C CA . LEU C 1 102 ? 3.230 155.663 1.124 1.00 11.63 135 LEU C CA 1
ATOM 5193 C C . LEU C 1 102 ? 2.719 154.467 1.879 1.00 11.50 135 LEU C C 1
ATOM 5194 O O . LEU C 1 102 ? 3.285 153.411 1.835 1.00 12.33 135 LEU C O 1
ATOM 5199 N N . LEU C 1 103 ? 1.636 154.662 2.598 1.00 13.45 136 LEU C N 1
ATOM 5200 C CA . LEU C 1 103 ? 1.001 153.609 3.373 1.00 13.11 136 LEU C CA 1
ATOM 5201 C C . LEU C 1 103 ? 0.124 152.767 2.467 1.00 13.12 136 LEU C C 1
ATOM 5202 O O . LEU C 1 103 ? -0.500 151.861 2.924 1.00 13.62 136 LEU C O 1
ATOM 5207 N N . ASP C 1 104 ? 0.009 153.115 1.191 1.00 14.17 137 ASP C N 1
ATOM 5208 C CA . ASP C 1 104 ? -0.733 152.268 0.272 1.00 13.03 137 ASP C CA 1
ATOM 5209 C C . ASP C 1 104 ? 0.226 151.076 -0.006 1.00 10.45 137 ASP C C 1
ATOM 5210 O O . ASP C 1 104 ? 1.242 151.222 -0.655 1.00 10.39 137 ASP C O 1
ATOM 5215 N N . VAL C 1 105 ? -0.069 149.907 0.532 1.00 10.33 138 VAL C N 1
ATOM 5216 C CA . VAL C 1 105 ? 0.748 148.733 0.284 1.00 10.00 138 VAL C CA 1
ATOM 5217 C C . VAL C 1 105 ? -0.199 147.687 -0.302 1.00 9.77 138 VAL C C 1
ATOM 5218 O O . VAL C 1 105 ? -0.001 146.480 -0.110 1.00 9.93 138 VAL C O 1
ATOM 5222 N N . HIS C 1 106 ? -1.229 148.141 -1.019 1.00 8.95 139 HIS C N 1
ATOM 5223 C CA . HIS C 1 106 ? -2.188 147.229 -1.607 1.00 12.02 139 HIS C CA 1
ATOM 5224 C C . HIS C 1 106 ? -2.056 147.230 -3.163 1.00 12.30 139 HIS C C 1
ATOM 5225 O O . HIS C 1 106 ? -2.823 146.577 -3.851 1.00 12.15 139 HIS C O 1
ATOM 5232 N N . GLY C 1 107 ? -1.095 147.978 -3.696 1.00 12.59 140 GLY C N 1
ATOM 5233 C CA . GLY C 1 107 ? -0.903 148.010 -5.134 1.00 12.67 140 GLY C CA 1
ATOM 5234 C C . GLY C 1 107 ? -0.278 146.711 -5.736 1.00 13.85 140 GLY C C 1
ATOM 5235 O O . GLY C 1 107 ? -0.350 145.623 -5.171 1.00 11.12 140 GLY C O 1
ATOM 5236 N N . PHE C 1 108 ? 0.366 146.856 -6.887 1.00 11.65 141 PHE C N 1
ATOM 5237 C CA . PHE C 1 108 ? 0.895 145.775 -7.664 1.00 10.44 141 PHE C CA 1
ATOM 5238 C C . PHE C 1 108 ? 2.406 145.803 -7.714 1.00 11.89 141 PHE C C 1
ATOM 5239 O O . PHE C 1 108 ? 2.995 145.309 -8.658 1.00 13.72 141 PHE C O 1
ATOM 5247 N N . ASN C 1 109 ? 3.075 146.357 -6.707 1.00 11.02 142 ASN C N 1
ATOM 5248 C CA . ASN C 1 109 ? 4.522 146.345 -6.725 1.00 11.82 142 ASN C CA 1
ATOM 5249 C C . ASN C 1 109 ? 4.976 144.917 -6.358 1.00 13.19 142 ASN C C 1
ATOM 5250 O O . ASN C 1 109 ? 4.161 144.091 -5.979 1.00 16.00 142 ASN C O 1
ATOM 5255 N N . LYS C 1 110 ? 6.280 144.694 -6.411 1.00 9.65 143 LYS C N 1
ATOM 5256 C CA . LYS C 1 110 ? 6.834 143.456 -5.999 1.00 13.27 143 LYS C CA 1
ATOM 5257 C C . LYS C 1 110 ? 6.216 143.149 -4.606 1.00 12.26 143 LYS C C 1
ATOM 5258 O O . LYS C 1 110 ? 6.221 143.989 -3.707 1.00 11.27 143 LYS C O 1
ATOM 5264 N N . PRO C 1 111 ? 5.673 141.941 -4.425 1.00 12.59 144 PRO C N 1
ATOM 5265 C CA . PRO C 1 111 ? 5.086 141.609 -3.132 1.00 12.63 144 PRO C CA 1
ATOM 5266 C C . PRO C 1 111 ? 6.162 141.152 -2.114 1.00 13.04 144 PRO C C 1
ATOM 5267 O O . PRO C 1 111 ? 7.261 140.750 -2.463 1.00 13.30 144 PRO C O 1
ATOM 5271 N N . THR C 1 112 ? 5.819 141.225 -0.848 1.00 15.31 145 THR C N 1
ATOM 5272 C CA . THR C 1 112 ? 6.733 140.835 0.211 1.00 14.35 145 THR C CA 1
ATOM 5273 C C . THR C 1 112 ? 6.878 139.300 0.285 1.00 14.63 145 THR C C 1
ATOM 5274 O O . THR C 1 112 ? 7.879 138.774 0.759 1.00 12.11 145 THR C O 1
ATOM 5278 N N . ASP C 1 113 ? 5.879 138.577 -0.169 1.00 14.37 146 ASP C N 1
ATOM 5279 C CA . ASP C 1 113 ? 6.026 137.115 -0.201 1.00 20.85 146 ASP C CA 1
ATOM 5280 C C . ASP C 1 113 ? 6.227 136.729 -1.679 1.00 21.09 146 ASP C C 1
ATOM 5281 O O . ASP C 1 113 ? 5.273 136.545 -2.398 1.00 18.17 146 ASP C O 1
ATOM 5286 N N . THR C 1 114 ? 7.459 136.634 -2.139 1.00 25.59 147 THR C N 1
ATOM 5287 C CA . THR C 1 114 ? 7.663 136.399 -3.534 1.00 29.93 147 THR C CA 1
ATOM 5288 C C . THR C 1 114 ? 7.489 134.952 -3.867 1.00 31.33 147 THR C C 1
ATOM 5289 O O . THR C 1 114 ? 7.268 134.608 -5.010 1.00 33.68 147 THR C O 1
ATOM 5293 N N . VAL C 1 115 ? 7.546 134.088 -2.887 1.00 30.31 148 VAL C N 1
ATOM 5294 C CA . VAL C 1 115 ? 7.348 132.673 -3.192 1.00 30.84 148 VAL C CA 1
ATOM 5295 C C . VAL C 1 115 ? 5.919 132.418 -3.653 1.00 30.09 148 VAL C C 1
ATOM 5296 O O . VAL C 1 115 ? 5.630 131.677 -4.593 1.00 29.22 148 VAL C O 1
ATOM 5300 N N . ASN C 1 116 ? 4.975 133.044 -3.011 1.00 29.33 149 ASN C N 1
ATOM 5301 C CA . ASN C 1 116 ? 3.594 132.819 -3.424 1.00 26.95 149 ASN C CA 1
ATOM 5302 C C . ASN C 1 116 ? 2.918 134.027 -4.042 1.00 25.02 149 ASN C C 1
ATOM 5303 O O . ASN C 1 116 ? 1.726 133.986 -4.386 1.00 19.40 149 ASN C O 1
ATOM 5308 N N . THR C 1 117 ? 3.673 135.105 -4.170 1.00 25.43 150 THR C N 1
ATOM 5309 C CA . THR C 1 117 ? 3.183 136.366 -4.729 1.00 26.14 150 THR C CA 1
ATOM 5310 C C . THR C 1 117 ? 2.036 136.848 -3.871 1.00 25.31 150 THR C C 1
ATOM 5311 O O . THR C 1 117 ? 0.918 137.039 -4.355 1.00 21.49 150 THR C O 1
ATOM 5315 N N . LYS C 1 118 ? 2.350 137.029 -2.589 1.00 23.77 151 LYS C N 1
ATOM 5316 C CA . LYS C 1 118 ? 1.386 137.447 -1.551 1.00 21.80 151 LYS C CA 1
ATOM 5317 C C . LYS C 1 118 ? 2.047 138.474 -0.619 1.00 18.57 151 LYS C C 1
ATOM 5318 O O . LYS C 1 118 ? 3.082 139.032 -0.932 1.00 17.45 151 LYS C O 1
ATOM 5324 N N . GLY C 1 119 ? 1.430 138.664 0.541 1.00 16.03 152 GLY C N 1
ATOM 5325 C CA . GLY C 1 119 ? 1.939 139.559 1.563 1.00 14.55 152 GLY C CA 1
ATOM 5326 C C . GLY C 1 119 ? 1.384 140.903 1.260 1.00 14.11 152 GLY C C 1
ATOM 5327 O O . GLY C 1 119 ? 0.193 141.049 1.114 1.00 11.35 152 GLY C O 1
ATOM 5328 N N . ILE C 1 120 ? 2.257 141.885 1.111 1.00 11.15 153 ILE C N 1
ATOM 5329 C CA . ILE C 1 120 ? 1.766 143.178 0.765 1.00 12.03 153 ILE C CA 1
ATOM 5330 C C . ILE C 1 120 ? 2.599 143.656 -0.437 1.00 11.28 153 ILE C C 1
ATOM 5331 O O . ILE C 1 120 ? 3.604 143.075 -0.790 1.00 9.60 153 ILE C O 1
ATOM 5336 N N . SER C 1 121 ? 2.145 144.739 -1.043 1.00 10.87 154 SER C N 1
ATOM 5337 C CA . SER C 1 121 ? 2.828 145.366 -2.172 1.00 10.37 154 SER C CA 1
ATOM 5338 C C . SER C 1 121 ? 3.960 146.120 -1.507 1.00 11.55 154 SER C C 1
ATOM 5339 O O . SER C 1 121 ? 3.700 147.002 -0.689 1.00 11.59 154 SER C O 1
ATOM 5342 N N . THR C 1 122 ? 5.217 145.784 -1.809 1.00 11.41 155 THR C N 1
ATOM 5343 C CA . THR C 1 122 ? 6.304 146.459 -1.122 1.00 11.89 155 THR C CA 1
ATOM 5344 C C . THR C 1 122 ? 6.231 147.968 -1.160 1.00 13.55 155 THR C C 1
ATOM 5345 O O . THR C 1 122 ? 6.161 148.544 -2.210 1.00 13.07 155 THR C O 1
ATOM 5349 N N . PRO C 1 123 ? 6.251 148.641 0.016 1.00 14.88 156 PRO C N 1
ATOM 5350 C CA . PRO C 1 123 ? 6.172 150.106 -0.033 1.00 12.54 156 PRO C CA 1
ATOM 5351 C C . PRO C 1 123 ? 7.481 150.754 -0.522 1.00 10.61 156 PRO C C 1
ATOM 5352 O O . PRO C 1 123 ? 8.509 150.100 -0.669 1.00 11.25 156 PRO C O 1
ATOM 5356 N N . VAL C 1 124 ? 7.410 152.052 -0.783 1.00 11.91 157 VAL C N 1
ATOM 5357 C CA . VAL C 1 124 ? 8.550 152.824 -1.235 1.00 11.47 157 VAL C CA 1
ATOM 5358 C C . VAL C 1 124 ? 9.652 152.728 -0.168 1.00 13.51 157 VAL C C 1
ATOM 5359 O O . VAL C 1 124 ? 9.368 152.842 1.010 1.00 17.09 157 VAL C O 1
ATOM 5363 N N . GLU C 1 125 ? 10.907 152.503 -0.573 1.00 12.94 158 GLU C N 1
ATOM 5364 C CA . GLU C 1 125 ? 12.019 152.314 0.349 1.00 13.83 158 GLU C CA 1
ATOM 5365 C C . GLU C 1 125 ? 13.208 152.691 -0.393 1.00 12.74 158 GLU C C 1
ATOM 5366 O O . GLU C 1 125 ? 13.182 152.741 -1.613 1.00 12.76 158 GLU C O 1
ATOM 5372 N N . GLY C 1 126 ? 14.305 152.883 0.313 1.00 10.92 159 GLY C N 1
ATOM 5373 C CA . GLY C 1 126 ? 15.539 153.131 -0.389 1.00 11.00 159 GLY C CA 1
ATOM 5374 C C . GLY C 1 126 ? 16.148 154.450 -0.027 1.00 11.36 159 GLY C C 1
ATOM 5375 O O . GLY C 1 126 ? 15.939 154.981 1.046 1.00 13.09 159 GLY C O 1
ATOM 5376 N N . SER C 1 127 ? 16.896 154.976 -0.980 1.00 10.55 160 SER C N 1
ATOM 5377 C CA . SER C 1 127 ? 17.616 156.228 -0.879 1.00 10.86 160 SER C CA 1
ATOM 5378 C C . SER C 1 127 ? 16.617 157.360 -0.870 1.00 10.81 160 SER C C 1
ATOM 5379 O O . SER C 1 127 ? 15.649 157.337 -1.628 1.00 10.92 160 SER C O 1
ATOM 5382 N N . GLN C 1 128 ? 16.885 158.335 -0.004 1.00 11.45 161 GLN C N 1
ATOM 5383 C CA . GLN C 1 128 ? 16.025 159.482 0.198 1.00 12.80 161 GLN C CA 1
ATOM 5384 C C . GLN C 1 128 ? 16.922 160.690 0.121 1.00 12.75 161 GLN C C 1
ATOM 5385 O O . GLN C 1 128 ? 18.108 160.621 0.475 1.00 12.74 161 GLN C O 1
ATOM 5391 N N . TYR C 1 129 ? 16.357 161.787 -0.335 1.00 11.84 162 TYR C N 1
ATOM 5392 C CA . TYR C 1 129 ? 17.151 162.997 -0.545 1.00 12.27 162 TYR C CA 1
ATOM 5393 C C . TYR C 1 129 ? 16.181 164.167 -0.416 1.00 12.42 162 TYR C C 1
ATOM 5394 O O . TYR C 1 129 ? 15.174 164.269 -1.158 1.00 10.66 162 TYR C O 1
ATOM 5403 N N . HIS C 1 130 ? 16.451 165.017 0.549 1.00 11.02 163 HIS C N 1
ATOM 5404 C CA . HIS C 1 130 ? 15.546 166.126 0.803 1.00 11.12 163 HIS C CA 1
ATOM 5405 C C . HIS C 1 130 ? 16.366 167.369 0.886 1.00 12.70 163 HIS C C 1
ATOM 5406 O O . HIS C 1 130 ? 17.262 167.455 1.720 1.00 13.32 163 HIS C O 1
ATOM 5413 N N . VAL C 1 131 ? 16.085 168.313 -0.014 1.00 13.41 164 VAL C N 1
ATOM 5414 C CA . VAL C 1 131 ? 16.814 169.585 -0.031 1.00 12.30 164 VAL C CA 1
ATOM 5415 C C . VAL C 1 131 ? 15.845 170.674 -0.358 1.00 13.35 164 VAL C C 1
ATOM 5416 O O . VAL C 1 131 ? 14.900 170.493 -1.157 1.00 12.61 164 VAL C O 1
ATOM 5420 N N . PHE C 1 132 ? 16.022 171.816 0.281 1.00 12.38 165 PHE C N 1
ATOM 5421 C CA . PHE C 1 132 ? 15.176 172.952 -0.120 1.00 13.32 165 PHE C CA 1
ATOM 5422 C C . PHE C 1 132 ? 16.054 174.174 0.087 1.00 12.10 165 PHE C C 1
ATOM 5423 O O . PHE C 1 132 ? 17.041 174.179 0.857 1.00 16.32 165 PHE C O 1
ATOM 5431 N N . ALA C 1 133 ? 15.765 175.208 -0.670 1.00 12.82 166 ALA C N 1
ATOM 5432 C CA . ALA C 1 133 ? 16.518 176.453 -0.586 1.00 10.70 166 ALA C CA 1
ATOM 5433 C C . ALA C 1 133 ? 15.543 177.591 -0.818 1.00 12.01 166 ALA C C 1
ATOM 5434 O O . ALA C 1 133 ? 14.530 177.446 -1.516 1.00 9.02 166 ALA C O 1
ATOM 5436 N N . VAL C 1 134 ? 15.856 178.721 -0.203 1.00 13.39 167 VAL C N 1
ATOM 5437 C CA . VAL C 1 134 ? 15.082 179.943 -0.384 1.00 12.44 167 VAL C CA 1
ATOM 5438 C C . VAL C 1 134 ? 16.193 181.010 -0.568 1.00 13.33 167 VAL C C 1
ATOM 5439 O O . VAL C 1 134 ? 17.142 181.099 0.237 1.00 11.23 167 VAL C O 1
ATOM 5443 N N . GLY C 1 135 ? 16.109 181.775 -1.656 1.00 13.21 168 GLY C N 1
ATOM 5444 C CA . GLY C 1 135 ? 17.130 182.781 -1.905 1.00 12.93 168 GLY C CA 1
ATOM 5445 C C . GLY C 1 135 ? 16.624 183.871 -2.764 1.00 12.69 168 GLY C C 1
ATOM 5446 O O . GLY C 1 135 ? 15.491 183.790 -3.326 1.00 12.88 168 GLY C O 1
ATOM 5447 N N . GLY C 1 136 ? 17.447 184.898 -2.845 1.00 14.02 169 GLY C N 1
ATOM 5448 C CA . GLY C 1 136 ? 17.094 186.069 -3.647 1.00 17.43 169 GLY C CA 1
ATOM 5449 C C . GLY C 1 136 ? 17.563 186.037 -5.088 1.00 18.24 169 GLY C C 1
ATOM 5450 O O . GLY C 1 136 ? 17.431 187.021 -5.755 1.00 19.88 169 GLY C O 1
ATOM 5451 N N . GLU C 1 137 ? 18.131 184.917 -5.525 1.00 18.32 170 GLU C N 1
ATOM 5452 C CA . GLU C 1 137 ? 18.612 184.690 -6.874 1.00 18.34 170 GLU C CA 1
ATOM 5453 C C . GLU C 1 137 ? 18.653 183.156 -7.038 1.00 17.90 170 GLU C C 1
ATOM 5454 O O . GLU C 1 137 ? 18.501 182.426 -6.063 1.00 20.77 170 GLU C O 1
ATOM 5460 N N . PRO C 1 138 ? 18.858 182.648 -8.253 1.00 15.46 171 PRO C N 1
ATOM 5461 C CA . PRO C 1 138 ? 18.885 181.195 -8.422 1.00 14.92 171 PRO C CA 1
ATOM 5462 C C . PRO C 1 138 ? 19.890 180.497 -7.560 1.00 14.96 171 PRO C C 1
ATOM 5463 O O . PRO C 1 138 ? 20.932 181.056 -7.243 1.00 17.04 171 PRO C O 1
ATOM 5467 N N . LEU C 1 139 ? 19.577 179.267 -7.170 1.00 13.58 172 LEU C N 1
ATOM 5468 C CA . LEU C 1 139 ? 20.489 178.484 -6.348 1.00 11.86 172 LEU C CA 1
ATOM 5469 C C . LEU C 1 139 ? 21.719 178.194 -7.222 1.00 14.74 172 LEU C C 1
ATOM 5470 O O . LEU C 1 139 ? 21.574 177.755 -8.358 1.00 13.82 172 LEU C O 1
ATOM 5475 N N . ASP C 1 140 ? 22.913 178.454 -6.690 1.00 15.10 173 ASP C N 1
ATOM 5476 C CA . ASP C 1 140 ? 24.163 178.178 -7.356 1.00 16.10 173 ASP C CA 1
ATOM 5477 C C . ASP C 1 140 ? 24.425 176.702 -7.122 1.00 17.07 173 ASP C C 1
ATOM 5478 O O . ASP C 1 140 ? 24.365 176.228 -5.939 1.00 16.65 173 ASP C O 1
ATOM 5483 N N . LEU C 1 141 ? 24.724 175.995 -8.239 1.00 17.35 174 LEU C N 1
ATOM 5484 C CA . LEU C 1 141 ? 24.990 174.561 -8.285 1.00 15.13 174 LEU C CA 1
ATOM 5485 C C . LEU C 1 141 ? 26.436 174.234 -8.593 1.00 16.64 174 LEU C C 1
ATOM 5486 O O . LEU C 1 141 ? 27.098 174.945 -9.337 1.00 17.19 174 LEU C O 1
ATOM 5491 N N . GLN C 1 142 ? 26.957 173.194 -7.949 1.00 16.86 175 GLN C N 1
ATOM 5492 C CA . GLN C 1 142 ? 28.309 172.736 -8.196 1.00 15.83 175 GLN C CA 1
ATOM 5493 C C . GLN C 1 142 ? 28.040 171.325 -8.765 1.00 15.87 175 GLN C C 1
ATOM 5494 O O . GLN C 1 142 ? 27.291 170.541 -8.156 1.00 17.41 175 GLN C O 1
ATOM 5500 N N . GLY C 1 143 ? 28.569 170.991 -9.933 1.00 16.65 176 GLY C N 1
ATOM 5501 C CA . GLY C 1 143 ? 28.333 169.647 -10.463 1.00 14.99 176 GLY C CA 1
ATOM 5502 C C . GLY C 1 143 ? 29.327 168.644 -9.872 1.00 15.53 176 GLY C C 1
ATOM 5503 O O . GLY C 1 143 ? 30.456 169.054 -9.529 1.00 17.41 176 GLY C O 1
ATOM 5504 N N . LEU C 1 144 ? 28.934 167.368 -9.681 1.00 11.04 177 LEU C N 1
ATOM 5505 C CA . LEU C 1 144 ? 29.864 166.357 -9.168 1.00 10.86 177 LEU C CA 1
ATOM 5506 C C . LEU C 1 144 ? 29.082 165.128 -9.453 1.00 12.94 177 LEU C C 1
ATOM 5507 O O . LEU C 1 144 ? 27.931 165.032 -9.068 1.00 15.10 177 LEU C O 1
ATOM 5512 N N . VAL C 1 145 ? 29.681 164.183 -10.173 1.00 14.65 178 VAL C N 1
ATOM 5513 C CA . VAL C 1 145 ? 28.976 162.961 -10.551 1.00 12.78 178 VAL C CA 1
ATOM 5514 C C . VAL C 1 145 ? 29.704 161.700 -10.037 1.00 14.17 178 VAL C C 1
ATOM 5515 O O . VAL C 1 145 ? 30.881 161.707 -9.552 1.00 13.84 178 VAL C O 1
ATOM 5519 N N . THR C 1 146 ? 28.960 160.610 -10.095 1.00 14.01 179 THR C N 1
ATOM 5520 C CA . THR C 1 146 ? 29.493 159.329 -9.739 1.00 13.05 179 THR C CA 1
ATOM 5521 C C . THR C 1 146 ? 30.536 158.920 -10.798 1.00 13.55 179 THR C C 1
ATOM 5522 O O . THR C 1 146 ? 31.627 158.473 -10.491 1.00 13.65 179 THR C O 1
ATOM 5526 N N . ASP C 1 147 ? 30.177 159.164 -12.038 1.00 13.01 180 ASP C N 1
ATOM 5527 C CA . ASP C 1 147 ? 30.985 158.745 -13.156 1.00 14.24 180 ASP C CA 1
ATOM 5528 C C . ASP C 1 147 ? 31.029 159.783 -14.301 1.00 14.19 180 ASP C C 1
ATOM 5529 O O . ASP C 1 147 ? 30.017 160.070 -14.939 1.00 16.34 180 ASP C O 1
ATOM 5534 N N . ALA C 1 148 ? 32.200 160.361 -14.530 1.00 14.69 181 ALA C N 1
ATOM 5535 C CA . ALA C 1 148 ? 32.408 161.333 -15.586 1.00 15.40 181 ALA C CA 1
ATOM 5536 C C . ALA C 1 148 ? 32.199 160.706 -16.963 1.00 15.88 181 ALA C C 1
ATOM 5537 O O . ALA C 1 148 ? 32.171 161.420 -17.974 1.00 20.02 181 ALA C O 1
ATOM 5539 N N . ARG C 1 149 ? 32.034 159.390 -17.017 1.00 15.48 182 ARG C N 1
ATOM 5540 C CA . ARG C 1 149 ? 31.827 158.707 -18.286 1.00 14.77 182 ARG C CA 1
ATOM 5541 C C . ARG C 1 149 ? 30.370 158.515 -18.615 1.00 15.17 182 ARG C C 1
ATOM 5542 O O . ARG C 1 149 ? 30.012 158.095 -19.704 1.00 16.50 182 ARG C O 1
ATOM 5550 N N . THR C 1 150 ? 29.501 158.831 -17.693 1.00 14.00 183 THR C N 1
ATOM 5551 C CA . THR C 1 150 ? 28.109 158.685 -17.961 1.00 15.22 183 THR C CA 1
ATOM 5552 C C . THR C 1 150 ? 27.682 159.506 -19.161 1.00 16.48 183 THR C C 1
ATOM 5553 O O . THR C 1 150 ? 28.003 160.687 -19.285 1.00 17.85 183 THR C O 1
ATOM 5557 N N . LYS C 1 151 ? 26.881 158.871 -20.012 1.00 17.15 184 LYS C N 1
ATOM 5558 C CA . LYS C 1 151 ? 26.362 159.476 -21.216 1.00 15.85 184 LYS C CA 1
ATOM 5559 C C . LYS C 1 151 ? 24.957 160.023 -21.049 1.00 15.94 184 LYS C C 1
ATOM 5560 O O . LYS C 1 151 ? 23.984 159.422 -21.490 1.00 16.46 184 LYS C O 1
ATOM 5566 N N . TYR C 1 152 ? 24.866 161.176 -20.424 1.00 16.11 185 TYR C N 1
ATOM 5567 C CA . TYR C 1 152 ? 23.600 161.841 -20.262 1.00 17.72 185 TYR C CA 1
ATOM 5568 C C . TYR C 1 152 ? 23.123 162.357 -21.644 1.00 18.15 185 TYR C C 1
ATOM 5569 O O . TYR C 1 152 ? 23.920 162.831 -22.445 1.00 18.45 185 TYR C O 1
ATOM 5578 N N . LYS C 1 153 ? 21.831 162.293 -21.903 1.00 19.85 186 LYS C N 1
ATOM 5579 C CA . LYS C 1 153 ? 21.276 162.794 -23.145 1.00 22.25 186 LYS C CA 1
ATOM 5580 C C . LYS C 1 153 ? 21.730 164.259 -23.265 1.00 26.47 186 LYS C C 1
ATOM 5581 O O . LYS C 1 153 ? 21.841 164.982 -22.251 1.00 27.83 186 LYS C O 1
ATOM 5587 N N . GLU C 1 154 ? 21.942 164.718 -24.498 1.00 28.35 187 GLU C N 1
ATOM 5588 C CA . GLU C 1 154 ? 22.352 166.090 -24.703 1.00 28.75 187 GLU C CA 1
ATOM 5589 C C . GLU C 1 154 ? 21.158 166.988 -24.666 1.00 28.02 187 GLU C C 1
ATOM 5590 O O . GLU C 1 154 ? 21.272 168.169 -24.351 1.00 29.05 187 GLU C O 1
ATOM 5596 N N . GLU C 1 155 ? 19.996 166.446 -24.935 1.00 26.16 188 GLU C N 1
ATOM 5597 C CA . GLU C 1 155 ? 18.815 167.294 -24.902 1.00 29.34 188 GLU C CA 1
ATOM 5598 C C . GLU C 1 155 ? 17.879 166.873 -23.807 1.00 26.74 188 GLU C C 1
ATOM 5599 O O . GLU C 1 155 ? 17.817 165.703 -23.496 1.00 23.77 188 GLU C O 1
ATOM 5605 N N . GLY C 1 156 ? 17.155 167.829 -23.255 1.00 25.11 189 GLY C N 1
ATOM 5606 C CA . GLY C 1 156 ? 16.174 167.533 -22.233 1.00 23.80 189 GLY C CA 1
ATOM 5607 C C . GLY C 1 156 ? 16.648 167.616 -20.801 1.00 21.64 189 GLY C C 1
ATOM 5608 O O . GLY C 1 156 ? 15.853 167.511 -19.896 1.00 22.92 189 GLY C O 1
ATOM 5609 N N . VAL C 1 157 ? 17.937 167.774 -20.593 1.00 20.56 190 VAL C N 1
ATOM 5610 C CA . VAL C 1 157 ? 18.482 167.904 -19.238 1.00 19.30 190 VAL C CA 1
ATOM 5611 C C . VAL C 1 157 ? 19.653 168.832 -19.326 1.00 17.86 190 VAL C C 1
ATOM 5612 O O . VAL C 1 157 ? 20.346 168.874 -20.343 1.00 17.66 190 VAL C O 1
ATOM 5616 N N . VAL C 1 158 ? 19.899 169.546 -18.250 1.00 16.40 191 VAL C N 1
ATOM 5617 C CA . VAL C 1 158 ? 21.055 170.385 -18.208 1.00 16.74 191 VAL C CA 1
ATOM 5618 C C . VAL C 1 158 ? 22.093 169.579 -17.393 1.00 17.37 191 VAL C C 1
ATOM 5619 O O . VAL C 1 158 ? 21.847 169.237 -16.212 1.00 18.16 191 VAL C O 1
ATOM 5623 N N . THR C 1 159 ? 23.236 169.276 -18.017 1.00 14.39 192 THR C N 1
ATOM 5624 C CA . THR C 1 159 ? 24.269 168.500 -17.364 1.00 13.90 192 THR C CA 1
ATOM 5625 C C . THR C 1 159 ? 25.556 169.323 -17.425 1.00 14.90 192 THR C C 1
ATOM 5626 O O . THR C 1 159 ? 25.552 170.450 -17.927 1.00 17.09 192 THR C O 1
ATOM 5630 N N . ILE C 1 160 ? 26.659 168.805 -16.896 1.00 14.11 193 ILE C N 1
ATOM 5631 C CA . ILE C 1 160 ? 27.897 169.562 -16.890 1.00 15.55 193 ILE C CA 1
ATOM 5632 C C . ILE C 1 160 ? 28.314 169.935 -18.322 1.00 19.16 193 ILE C C 1
ATOM 5633 O O . ILE C 1 160 ? 28.748 171.064 -18.588 1.00 19.05 193 ILE C O 1
ATOM 5638 N N . LYS C 1 161 ? 28.146 168.995 -19.251 1.00 20.97 194 LYS C N 1
ATOM 5639 C CA . LYS C 1 161 ? 28.501 169.258 -20.644 1.00 21.59 194 LYS C CA 1
ATOM 5640 C C . LYS C 1 161 ? 27.633 170.383 -21.258 1.00 20.47 194 LYS C C 1
ATOM 5641 O O . LYS C 1 161 ? 28.109 171.160 -22.097 1.00 22.51 194 LYS C O 1
ATOM 5647 N N . THR C 1 162 ? 26.374 170.480 -20.857 1.00 18.88 195 THR C N 1
ATOM 5648 C CA . THR C 1 162 ? 25.533 171.541 -21.357 1.00 18.76 195 THR C CA 1
ATOM 5649 C C . THR C 1 162 ? 26.184 172.855 -21.000 1.00 22.14 195 THR C C 1
ATOM 5650 O O . THR C 1 162 ? 26.136 173.780 -21.767 1.00 23.63 195 THR C O 1
ATOM 5654 N N . ILE C 1 163 ? 26.803 172.932 -19.831 1.00 22.48 196 ILE C N 1
ATOM 5655 C CA . ILE C 1 163 ? 27.390 174.172 -19.374 1.00 20.61 196 ILE C CA 1
ATOM 5656 C C . ILE C 1 163 ? 28.791 174.422 -19.919 1.00 21.69 196 ILE C C 1
ATOM 5657 O O . ILE C 1 163 ? 29.083 175.535 -20.390 1.00 22.64 196 ILE C O 1
ATOM 5662 N N . THR C 1 164 ? 29.651 173.411 -19.869 1.00 19.84 197 THR C N 1
ATOM 5663 C CA . THR C 1 164 ? 30.992 173.605 -20.310 1.00 22.98 197 THR C CA 1
ATOM 5664 C C . THR C 1 164 ? 31.190 173.463 -21.839 1.00 26.33 197 THR C C 1
ATOM 5665 O O . THR C 1 164 ? 32.251 173.894 -22.391 1.00 24.79 197 THR C O 1
ATOM 5669 N N . LYS C 1 165 ? 30.222 172.832 -22.517 1.00 27.17 198 LYS C N 1
ATOM 5670 C CA . LYS C 1 165 ? 30.371 172.636 -23.948 1.00 29.49 198 LYS C CA 1
ATOM 5671 C C . LYS C 1 165 ? 31.432 171.579 -24.215 1.00 29.67 198 LYS C C 1
ATOM 5672 O O . LYS C 1 165 ? 31.806 171.353 -25.350 1.00 31.85 198 LYS C O 1
ATOM 5678 N N . LYS C 1 166 ? 31.921 170.942 -23.176 1.00 28.46 199 LYS C N 1
ATOM 5679 C CA . LYS C 1 166 ? 32.912 169.896 -23.352 1.00 28.62 199 LYS C CA 1
ATOM 5680 C C . LYS C 1 166 ? 32.498 168.659 -22.571 1.00 27.02 199 LYS C C 1
ATOM 5681 O O . LYS C 1 166 ? 31.605 168.710 -21.735 1.00 26.21 199 LYS C O 1
ATOM 5687 N N . ASP C 1 167 ? 33.151 167.544 -22.847 1.00 24.89 200 ASP C N 1
ATOM 5688 C CA . ASP C 1 167 ? 32.881 166.352 -22.109 1.00 22.90 200 ASP C CA 1
ATOM 5689 C C . ASP C 1 167 ? 33.364 166.484 -20.640 1.00 21.64 200 ASP C C 1
ATOM 5690 O O . ASP C 1 167 ? 34.286 167.260 -20.330 1.00 19.23 200 ASP C O 1
ATOM 5695 N N . MET C 1 168 ? 32.762 165.717 -19.736 1.00 20.30 201 MET C N 1
ATOM 5696 C CA . MET C 1 168 ? 33.172 165.759 -18.349 1.00 18.89 201 MET C CA 1
ATOM 5697 C C . MET C 1 168 ? 34.576 165.243 -18.281 1.00 17.93 201 MET C C 1
ATOM 5698 O O . MET C 1 168 ? 34.983 164.479 -19.152 1.00 17.55 201 MET C O 1
ATOM 5703 N N . VAL C 1 169 ? 35.277 165.639 -17.221 1.00 15.99 202 VAL C N 1
ATOM 5704 C CA . VAL C 1 169 ? 36.637 165.217 -16.976 1.00 15.99 202 VAL C CA 1
ATOM 5705 C C . VAL C 1 169 ? 36.690 164.413 -15.680 1.00 16.39 202 VAL C C 1
ATOM 5706 O O . VAL C 1 169 ? 35.708 164.423 -14.921 1.00 17.52 202 VAL C O 1
ATOM 5710 N N . ASN C 1 170 ? 37.794 163.688 -15.441 1.00 15.68 203 ASN C N 1
ATOM 5711 C CA . ASN C 1 170 ? 37.788 162.882 -14.259 1.00 17.56 203 ASN C CA 1
ATOM 5712 C C . ASN C 1 170 ? 37.536 163.748 -12.984 1.00 18.60 203 ASN C C 1
ATOM 5713 O O . ASN C 1 170 ? 36.951 163.255 -12.024 1.00 18.92 203 ASN C O 1
ATOM 5718 N N . LYS C 1 171 ? 37.948 165.021 -12.997 1.00 17.80 204 LYS C N 1
ATOM 5719 C CA . LYS C 1 171 ? 37.785 165.922 -11.866 1.00 19.26 204 LYS C CA 1
ATOM 5720 C C . LYS C 1 171 ? 36.302 166.126 -11.516 1.00 18.22 204 LYS C C 1
ATOM 5721 O O . LYS C 1 171 ? 35.985 166.616 -10.422 1.00 18.14 204 LYS C O 1
ATOM 5727 N N . ASP C 1 172 ? 35.403 165.813 -12.459 1.00 15.47 205 ASP C N 1
ATOM 5728 C CA . ASP C 1 172 ? 33.970 165.987 -12.202 1.00 13.76 205 ASP C CA 1
ATOM 5729 C C . ASP C 1 172 ? 33.394 164.947 -11.251 1.00 13.91 205 ASP C C 1
ATOM 5730 O O . ASP C 1 172 ? 32.252 165.070 -10.864 1.00 13.06 205 ASP C O 1
ATOM 5735 N N . GLN C 1 173 ? 34.197 163.942 -10.886 1.00 13.82 206 GLN C N 1
ATOM 5736 C CA . GLN C 1 173 ? 33.810 162.920 -9.911 1.00 13.89 206 GLN C CA 1
ATOM 5737 C C . GLN C 1 173 ? 34.203 163.434 -8.491 1.00 15.60 206 GLN C C 1
ATOM 5738 O O . GLN C 1 173 ? 33.868 162.803 -7.499 1.00 15.61 206 GLN C O 1
ATOM 5744 N N . VAL C 1 174 ? 34.928 164.565 -8.423 1.00 16.62 207 VAL C N 1
ATOM 5745 C CA . VAL C 1 174 ? 35.276 165.228 -7.163 1.00 15.61 207 VAL C CA 1
ATOM 5746 C C . VAL C 1 174 ? 34.874 166.686 -7.361 1.00 16.75 207 VAL C C 1
ATOM 5747 O O . VAL C 1 174 ? 33.939 166.970 -8.123 1.00 16.79 207 VAL C O 1
ATOM 5751 N N . LEU C 1 175 ? 35.527 167.627 -6.682 1.00 17.80 208 LEU C N 1
ATOM 5752 C CA . LEU C 1 175 ? 35.139 169.027 -6.866 1.00 16.77 208 LEU C CA 1
ATOM 5753 C C . LEU C 1 175 ? 35.955 169.691 -7.986 1.00 18.27 208 LEU C C 1
ATOM 5754 O O . LEU C 1 175 ? 37.192 169.872 -7.857 1.00 18.85 208 LEU C O 1
ATOM 5759 N N . ASN C 1 176 ? 35.281 170.015 -9.089 1.00 18.41 209 ASN C N 1
ATOM 5760 C CA . ASN C 1 176 ? 35.903 170.685 -10.230 1.00 17.17 209 ASN C CA 1
ATOM 5761 C C . ASN C 1 176 ? 35.151 172.034 -10.256 1.00 16.69 209 ASN C C 1
ATOM 5762 O O . ASN C 1 176 ? 33.939 172.099 -10.598 1.00 15.18 209 ASN C O 1
ATOM 5767 N N . PRO C 1 177 ? 35.844 173.129 -9.888 1.00 16.27 210 PRO C N 1
ATOM 5768 C CA . PRO C 1 177 ? 35.266 174.478 -9.831 1.00 16.79 210 PRO C CA 1
ATOM 5769 C C . PRO C 1 177 ? 34.668 174.976 -11.137 1.00 19.97 210 PRO C C 1
ATOM 5770 O O . PRO C 1 177 ? 33.844 175.903 -11.165 1.00 20.24 210 PRO C O 1
ATOM 5774 N N . ILE C 1 178 ? 35.074 174.368 -12.247 1.00 21.29 211 ILE C N 1
ATOM 5775 C CA . ILE C 1 178 ? 34.593 174.799 -13.535 1.00 19.81 211 ILE C CA 1
ATOM 5776 C C . ILE C 1 178 ? 33.181 174.367 -13.731 1.00 19.69 211 ILE C C 1
ATOM 5777 O O . ILE C 1 178 ? 32.429 175.034 -14.451 1.00 19.08 211 ILE C O 1
ATOM 5782 N N . SER C 1 179 ? 32.795 173.251 -13.098 1.00 18.85 212 SER C N 1
ATOM 5783 C CA . SER C 1 179 ? 31.444 172.719 -13.297 1.00 17.55 212 SER C CA 1
ATOM 5784 C C . SER C 1 179 ? 30.398 173.338 -12.393 1.00 17.19 212 SER C C 1
ATOM 5785 O O . SER C 1 179 ? 29.969 172.712 -11.392 1.00 19.23 212 SER C O 1
ATOM 5788 N N . LYS C 1 180 ? 29.975 174.547 -12.765 1.00 13.00 213 LYS C N 1
ATOM 5789 C CA . LYS C 1 180 ? 29.022 175.303 -11.995 1.00 14.72 213 LYS C CA 1
ATOM 5790 C C . LYS C 1 180 ? 27.892 175.696 -12.865 1.00 14.93 213 LYS C C 1
ATOM 5791 O O . LYS C 1 180 ? 28.064 175.816 -14.069 1.00 17.58 213 LYS C O 1
ATOM 5797 N N . ALA C 1 181 ? 26.713 175.893 -12.288 1.00 14.36 214 ALA C N 1
ATOM 5798 C CA . ALA C 1 181 ? 25.536 176.305 -13.060 1.00 12.36 214 ALA C CA 1
ATOM 5799 C C . ALA C 1 181 ? 24.597 177.036 -12.055 1.00 13.57 214 ALA C C 1
ATOM 5800 O O . ALA C 1 181 ? 24.937 177.223 -10.889 1.00 10.95 214 ALA C O 1
ATOM 5802 N N . LYS C 1 182 ? 23.417 177.444 -12.502 1.00 14.40 215 LYS C N 1
ATOM 5803 C CA . LYS C 1 182 ? 22.478 178.091 -11.595 1.00 16.62 215 LYS C CA 1
ATOM 5804 C C . LYS C 1 182 ? 21.149 177.364 -11.801 1.00 15.52 215 LYS C C 1
ATOM 5805 O O . LYS C 1 182 ? 20.815 177.008 -12.917 1.00 15.00 215 LYS C O 1
ATOM 5811 N N . LEU C 1 183 ? 20.389 177.151 -10.735 1.00 15.04 216 LEU C N 1
ATOM 5812 C CA . LEU C 1 183 ? 19.150 176.429 -10.873 1.00 15.70 216 LEU C CA 1
ATOM 5813 C C . LEU C 1 183 ? 18.145 177.423 -11.384 1.00 17.43 216 LEU C C 1
ATOM 5814 O O . LEU C 1 183 ? 17.480 178.118 -10.633 1.00 17.39 216 LEU C O 1
ATOM 5819 N N . ASP C 1 184 ? 18.065 177.520 -12.700 1.00 18.64 217 ASP C N 1
ATOM 5820 C CA . ASP C 1 184 ? 17.185 178.512 -13.288 1.00 21.17 217 ASP C CA 1
ATOM 5821 C C . ASP C 1 184 ? 16.076 177.919 -14.091 1.00 20.88 217 ASP C C 1
ATOM 5822 O O . ASP C 1 184 ? 15.357 178.661 -14.740 1.00 19.47 217 ASP C O 1
ATOM 5827 N N . LYS C 1 185 ? 15.951 176.594 -14.066 1.00 21.22 218 LYS C N 1
ATOM 5828 C CA . LYS C 1 185 ? 14.853 175.903 -14.763 1.00 20.49 218 LYS C CA 1
ATOM 5829 C C . LYS C 1 185 ? 14.351 174.787 -13.882 1.00 18.10 218 LYS C C 1
ATOM 5830 O O . LYS C 1 185 ? 15.100 174.116 -13.240 1.00 19.27 218 LYS C O 1
ATOM 5836 N N . ASP C 1 186 ? 13.068 174.580 -13.886 1.00 17.22 219 ASP C N 1
ATOM 5837 C CA . ASP C 1 186 ? 12.444 173.536 -13.117 1.00 16.83 219 ASP C CA 1
ATOM 5838 C C . ASP C 1 186 ? 12.509 172.215 -13.908 1.00 18.12 219 ASP C C 1
ATOM 5839 O O . ASP C 1 186 ? 12.368 172.193 -15.120 1.00 20.02 219 ASP C O 1
ATOM 5844 N N . GLY C 1 187 ? 12.722 171.109 -13.229 1.00 17.66 220 GLY C N 1
ATOM 5845 C CA . GLY C 1 187 ? 12.758 169.835 -13.899 1.00 17.07 220 GLY C CA 1
ATOM 5846 C C . GLY C 1 187 ? 13.799 169.605 -14.983 1.00 18.08 220 GLY C C 1
ATOM 5847 O O . GLY C 1 187 ? 13.541 168.823 -15.897 1.00 16.58 220 GLY C O 1
ATOM 5848 N N . MET C 1 188 ? 14.984 170.210 -14.866 1.00 18.75 221 MET C N 1
ATOM 5849 C CA . MET C 1 188 ? 16.002 170.090 -15.896 1.00 17.83 221 MET C CA 1
ATOM 5850 C C . MET C 1 188 ? 17.382 169.730 -15.409 1.00 17.48 221 MET C C 1
ATOM 5851 O O . MET C 1 188 ? 18.175 169.189 -16.172 1.00 17.78 221 MET C O 1
ATOM 5856 N N . TYR C 1 189 ? 17.667 170.078 -14.156 1.00 15.64 222 TYR C N 1
ATOM 5857 C CA . TYR C 1 189 ? 18.962 169.817 -13.511 1.00 15.73 222 TYR C CA 1
ATOM 5858 C C . TYR C 1 189 ? 18.916 168.564 -12.642 1.00 16.41 222 TYR C C 1
ATOM 5859 O O . TYR C 1 189 ? 18.281 168.539 -11.575 1.00 14.31 222 TYR C O 1
ATOM 5868 N N . PRO C 1 190 ? 19.563 167.485 -13.126 1.00 16.60 223 PRO C N 1
ATOM 5869 C CA . PRO C 1 190 ? 19.539 166.257 -12.341 1.00 16.00 223 PRO C CA 1
ATOM 5870 C C . PRO C 1 190 ? 20.207 166.388 -10.973 1.00 15.65 223 PRO C C 1
ATOM 5871 O O . PRO C 1 190 ? 21.363 166.924 -10.856 1.00 14.46 223 PRO C O 1
ATOM 5875 N N . VAL C 1 191 ? 19.508 165.867 -9.940 1.00 11.88 224 VAL C N 1
ATOM 5876 C CA . VAL C 1 191 ? 20.075 165.945 -8.605 1.00 11.10 224 VAL C CA 1
ATOM 5877 C C . VAL C 1 191 ? 21.260 165.043 -8.404 1.00 10.26 224 VAL C C 1
ATOM 5878 O O . VAL C 1 191 ? 22.019 165.219 -7.420 1.00 11.14 224 VAL C O 1
ATOM 5882 N N . GLU C 1 192 ? 21.486 164.083 -9.328 1.00 10.90 225 GLU C N 1
ATOM 5883 C CA . GLU C 1 192 ? 22.673 163.225 -9.170 1.00 13.04 225 GLU C CA 1
ATOM 5884 C C . GLU C 1 192 ? 23.891 163.949 -9.777 1.00 12.38 225 GLU C C 1
ATOM 5885 O O . GLU C 1 192 ? 25.035 163.484 -9.694 1.00 12.80 225 GLU C O 1
ATOM 5891 N N . ILE C 1 193 ? 23.658 165.135 -10.324 1.00 12.47 226 ILE C N 1
ATOM 5892 C CA . ILE C 1 193 ? 24.773 165.893 -10.909 1.00 12.48 226 ILE C CA 1
ATOM 5893 C C . ILE C 1 193 ? 25.025 167.222 -10.223 1.00 11.52 226 ILE C C 1
ATOM 5894 O O . ILE C 1 193 ? 26.151 167.634 -10.015 1.00 13.44 226 ILE C O 1
ATOM 5899 N N . TRP C 1 194 ? 23.942 167.892 -9.889 1.00 12.49 227 TRP C N 1
ATOM 5900 C CA . TRP C 1 194 ? 24.006 169.265 -9.374 1.00 11.49 227 TRP C CA 1
ATOM 5901 C C . TRP C 1 194 ? 23.717 169.431 -7.920 1.00 11.22 227 TRP C C 1
ATOM 5902 O O . TRP C 1 194 ? 22.610 169.156 -7.504 1.00 12.15 227 TRP C O 1
ATOM 5913 N N . HIS C 1 195 ? 24.689 169.967 -7.182 1.00 10.52 228 HIS C N 1
ATOM 5914 C CA . HIS C 1 195 ? 24.547 170.124 -5.766 1.00 10.79 228 HIS C CA 1
ATOM 5915 C C . HIS C 1 195 ? 24.646 171.565 -5.375 1.00 12.41 228 HIS C C 1
ATOM 5916 O O . HIS C 1 195 ? 25.242 172.375 -6.107 1.00 12.66 228 HIS C O 1
ATOM 5923 N N . PRO C 1 196 ? 24.027 171.942 -4.220 1.00 13.89 229 PRO C N 1
ATOM 5924 C CA . PRO C 1 196 ? 24.140 173.348 -3.789 1.00 13.23 229 PRO C CA 1
ATOM 5925 C C . PRO C 1 196 ? 25.662 173.672 -3.719 1.00 14.23 229 PRO C C 1
ATOM 5926 O O . PRO C 1 196 ? 26.443 172.842 -3.205 1.00 11.54 229 PRO C O 1
ATOM 5930 N N . ASP C 1 197 ? 26.073 174.836 -4.282 1.00 14.92 230 ASP C N 1
ATOM 5931 C CA . ASP C 1 197 ? 27.489 175.227 -4.276 1.00 14.40 230 ASP C CA 1
ATOM 5932 C C . ASP C 1 197 ? 27.781 175.983 -2.964 1.00 15.56 230 ASP C C 1
ATOM 5933 O O . ASP C 1 197 ? 27.277 177.106 -2.779 1.00 15.25 230 ASP C O 1
ATOM 5938 N N . PRO C 1 198 ? 28.578 175.385 -2.053 1.00 14.06 231 PRO C N 1
ATOM 5939 C CA . PRO C 1 198 ? 28.844 176.072 -0.802 1.00 12.40 231 PRO C CA 1
ATOM 5940 C C . PRO C 1 198 ? 29.762 177.268 -0.978 1.00 13.59 231 PRO C C 1
ATOM 5941 O O . PRO C 1 198 ? 29.922 178.044 -0.057 1.00 13.45 231 PRO C O 1
ATOM 5945 N N . ALA C 1 199 ? 30.424 177.374 -2.142 1.00 12.40 232 ALA C N 1
ATOM 5946 C CA . ALA C 1 199 ? 31.357 178.463 -2.348 1.00 14.27 232 ALA C CA 1
ATOM 5947 C C . ALA C 1 199 ? 30.592 179.688 -2.802 1.00 16.61 232 ALA C C 1
ATOM 5948 O O . ALA C 1 199 ? 31.140 180.782 -2.892 1.00 17.49 232 ALA C O 1
ATOM 5950 N N . LYS C 1 200 ? 29.304 179.538 -3.095 1.00 17.39 233 LYS C N 1
ATOM 5951 C CA . LYS C 1 200 ? 28.552 180.677 -3.537 1.00 16.52 233 LYS C CA 1
ATOM 5952 C C . LYS C 1 200 ? 27.290 180.770 -2.692 1.00 17.77 233 LYS C C 1
ATOM 5953 O O . LYS C 1 200 ? 27.365 180.720 -1.492 1.00 18.26 233 LYS C O 1
ATOM 5959 N N . ASN C 1 201 ? 26.129 180.932 -3.284 1.00 18.71 234 ASN C N 1
ATOM 5960 C CA . ASN C 1 201 ? 24.906 181.001 -2.502 1.00 19.18 234 ASN C CA 1
ATOM 5961 C C . ASN C 1 201 ? 24.936 181.952 -1.303 1.00 19.56 234 ASN C C 1
ATOM 5962 O O . ASN C 1 201 ? 24.349 181.680 -0.238 1.00 19.23 234 ASN C O 1
ATOM 5967 N N . GLU C 1 202 ? 25.586 183.091 -1.504 1.00 20.14 235 GLU C N 1
ATOM 5968 C CA . GLU C 1 202 ? 25.668 184.128 -0.489 1.00 19.65 235 GLU C CA 1
ATOM 5969 C C . GLU C 1 202 ? 24.288 184.653 -0.127 1.00 18.94 235 GLU C C 1
ATOM 5970 O O . GLU C 1 202 ? 24.089 185.135 0.997 1.00 21.15 235 GLU C O 1
ATOM 5976 N N . ASN C 1 203 ? 23.353 184.591 -1.077 1.00 16.03 236 ASN C N 1
ATOM 5977 C CA . ASN C 1 203 ? 22.036 185.139 -0.934 1.00 14.18 236 ASN C CA 1
ATOM 5978 C C . ASN C 1 203 ? 20.955 184.097 -0.964 1.00 14.77 236 ASN C C 1
ATOM 5979 O O . ASN C 1 203 ? 19.820 184.370 -1.328 1.00 17.21 236 ASN C O 1
ATOM 5984 N N . THR C 1 204 ? 21.302 182.881 -0.571 1.00 17.20 237 THR C N 1
ATOM 5985 C CA . THR C 1 204 ? 20.348 181.764 -0.571 1.00 16.72 237 THR C CA 1
ATOM 5986 C C . THR C 1 204 ? 20.649 180.933 0.673 1.00 16.02 237 THR C C 1
ATOM 5987 O O . THR C 1 204 ? 21.806 180.826 1.071 1.00 16.26 237 THR C O 1
ATOM 5991 N N . ARG C 1 205 ? 19.627 180.379 1.316 1.00 15.65 238 ARG C N 1
ATOM 5992 C CA . ARG C 1 205 ? 19.877 179.506 2.460 1.00 15.00 238 ARG C CA 1
ATOM 5993 C C . ARG C 1 205 ? 19.407 178.141 1.936 1.00 14.92 238 ARG C C 1
ATOM 5994 O O . ARG C 1 205 ? 18.323 178.038 1.348 1.00 13.78 238 ARG C O 1
ATOM 6002 N N . TYR C 1 206 ? 20.235 177.108 2.042 1.00 15.05 239 TYR C N 1
ATOM 6003 C CA . TYR C 1 206 ? 19.763 175.781 1.597 1.00 14.58 239 TYR C CA 1
ATOM 6004 C C . TYR C 1 206 ? 20.013 174.766 2.691 1.00 13.10 239 TYR C C 1
ATOM 6005 O O . TYR C 1 206 ? 20.908 174.915 3.523 1.00 10.52 239 TYR C O 1
ATOM 6014 N N . PHE C 1 207 ? 19.208 173.718 2.667 1.00 12.26 240 PHE C N 1
ATOM 6015 C CA . PHE C 1 207 ? 19.323 172.702 3.721 1.00 12.74 240 PHE C CA 1
ATOM 6016 C C . PHE C 1 207 ? 19.048 171.385 3.068 1.00 11.45 240 PHE C C 1
ATOM 6017 O O . PHE C 1 207 ? 17.961 171.216 2.541 1.00 9.24 240 PHE C O 1
ATOM 6025 N N . GLY C 1 208 ? 19.977 170.441 3.124 1.00 9.71 241 GLY C N 1
ATOM 6026 C CA . GLY C 1 208 ? 19.667 169.131 2.559 1.00 10.99 241 GLY C CA 1
ATOM 6027 C C . GLY C 1 208 ? 20.141 167.973 3.400 1.00 11.10 241 GLY C C 1
ATOM 6028 O O . GLY C 1 208 ? 20.986 168.113 4.301 1.00 10.24 241 GLY C O 1
ATOM 6029 N N . ASN C 1 209 ? 19.545 166.818 3.151 1.00 15.24 242 ASN C N 1
ATOM 6030 C CA . ASN C 1 209 ? 20.012 165.617 3.836 1.00 17.72 242 ASN C CA 1
ATOM 6031 C C . ASN C 1 209 ? 19.815 164.433 2.863 1.00 15.68 242 ASN C C 1
ATOM 6032 O O . ASN C 1 209 ? 18.901 164.401 2.041 1.00 14.35 242 ASN C O 1
ATOM 6037 N N . TYR C 1 210 ? 20.740 163.496 2.957 1.00 13.71 243 TYR C N 1
ATOM 6038 C CA . TYR C 1 210 ? 20.759 162.319 2.116 1.00 14.59 243 TYR C CA 1
ATOM 6039 C C . TYR C 1 210 ? 20.805 161.050 2.979 1.00 13.19 243 TYR C C 1
ATOM 6040 O O . TYR C 1 210 ? 21.536 161.027 3.975 1.00 11.63 243 TYR C O 1
ATOM 6049 N N . THR C 1 211 ? 20.011 160.043 2.608 1.00 12.63 244 THR C N 1
ATOM 6050 C CA . THR C 1 211 ? 20.066 158.750 3.286 1.00 13.16 244 THR C CA 1
ATOM 6051 C C . THR C 1 211 ? 20.151 157.760 2.141 1.00 14.09 244 THR C C 1
ATOM 6052 O O . THR C 1 211 ? 19.304 157.772 1.256 1.00 14.50 244 THR C O 1
ATOM 6056 N N . GLY C 1 212 ? 21.181 156.925 2.152 1.00 13.37 245 GLY C N 1
ATOM 6057 C CA . GLY C 1 212 ? 21.339 155.971 1.101 1.00 13.31 245 GLY C CA 1
ATOM 6058 C C . GLY C 1 212 ? 20.701 154.650 1.381 1.00 15.03 245 GLY C C 1
ATOM 6059 O O . GLY C 1 212 ? 19.746 154.525 2.151 1.00 15.08 245 GLY C O 1
ATOM 6060 N N . GLY C 1 213 ? 21.221 153.635 0.700 1.00 15.52 246 GLY C N 1
ATOM 6061 C CA . GLY C 1 213 ? 20.705 152.291 0.906 1.00 13.89 246 GLY C CA 1
ATOM 6062 C C . GLY C 1 213 ? 19.751 151.893 -0.167 1.00 13.53 246 GLY C C 1
ATOM 6063 O O . GLY C 1 213 ? 19.319 152.732 -0.945 1.00 14.25 246 GLY C O 1
ATOM 6064 N N . THR C 1 214 ? 19.417 150.619 -0.209 1.00 13.04 247 THR C N 1
ATOM 6065 C CA . THR C 1 214 ? 18.503 150.133 -1.210 1.00 14.55 247 THR C CA 1
ATOM 6066 C C . THR C 1 214 ? 17.113 149.892 -0.652 1.00 12.89 247 THR C C 1
ATOM 6067 O O . THR C 1 214 ? 16.129 149.995 -1.389 1.00 14.12 247 THR C O 1
ATOM 6071 N N . THR C 1 215 ? 17.013 149.568 0.635 1.00 10.86 248 THR C N 1
ATOM 6072 C CA . THR C 1 215 ? 15.718 149.248 1.207 1.00 12.70 248 THR C CA 1
ATOM 6073 C C . THR C 1 215 ? 15.500 150.010 2.523 1.00 14.70 248 THR C C 1
ATOM 6074 O O . THR C 1 215 ? 14.650 149.667 3.343 1.00 15.30 248 THR C O 1
ATOM 6078 N N . THR C 1 216 ? 16.261 151.076 2.693 1.00 14.15 249 THR C N 1
ATOM 6079 C CA . THR C 1 216 ? 16.179 151.899 3.851 1.00 13.14 249 THR C CA 1
ATOM 6080 C C . THR C 1 216 ? 14.777 152.437 4.040 1.00 15.72 249 THR C C 1
ATOM 6081 O O . THR C 1 216 ? 14.145 152.905 3.118 1.00 14.94 249 THR C O 1
ATOM 6085 N N . PRO C 1 217 ? 14.236 152.330 5.275 1.00 15.68 250 PRO C N 1
ATOM 6086 C CA . PRO C 1 217 ? 12.911 152.853 5.506 1.00 13.65 250 PRO C CA 1
ATOM 6087 C C . PRO C 1 217 ? 12.861 154.377 5.390 1.00 14.80 250 PRO C C 1
ATOM 6088 O O . PRO C 1 217 ? 13.681 155.080 5.946 1.00 12.07 250 PRO C O 1
ATOM 6092 N N . PRO C 1 218 ? 11.910 154.899 4.594 1.00 15.67 251 PRO C N 1
ATOM 6093 C CA . PRO C 1 218 ? 11.775 156.354 4.467 1.00 14.75 251 PRO C CA 1
ATOM 6094 C C . PRO C 1 218 ? 11.198 156.832 5.834 1.00 15.80 251 PRO C C 1
ATOM 6095 O O . PRO C 1 218 ? 10.405 156.178 6.485 1.00 15.43 251 PRO C O 1
ATOM 6099 N N . VAL C 1 219 ? 11.624 158.004 6.232 1.00 16.92 252 VAL C N 1
ATOM 6100 C CA . VAL C 1 219 ? 11.205 158.615 7.460 1.00 17.83 252 VAL C CA 1
ATOM 6101 C C . VAL C 1 219 ? 10.853 160.073 7.081 1.00 17.40 252 VAL C C 1
ATOM 6102 O O . VAL C 1 219 ? 11.523 160.709 6.277 1.00 17.31 252 VAL C O 1
ATOM 6106 N N . LEU C 1 220 ? 9.767 160.583 7.633 1.00 17.29 253 LEU C N 1
ATOM 6107 C CA . LEU C 1 220 ? 9.385 161.942 7.348 1.00 15.77 253 LEU C CA 1
ATOM 6108 C C . LEU C 1 220 ? 8.501 162.544 8.449 1.00 15.43 253 LEU C C 1
ATOM 6109 O O . LEU C 1 220 ? 7.568 161.924 8.920 1.00 15.30 253 LEU C O 1
ATOM 6114 N N . GLN C 1 221 ? 8.812 163.761 8.850 1.00 15.80 254 GLN C N 1
ATOM 6115 C CA . GLN C 1 221 ? 7.991 164.466 9.797 1.00 17.50 254 GLN C CA 1
ATOM 6116 C C . GLN C 1 221 ? 7.342 165.619 9.125 1.00 15.61 254 GLN C C 1
ATOM 6117 O O . GLN C 1 221 ? 7.878 166.136 8.148 1.00 12.91 254 GLN C O 1
ATOM 6123 N N . PHE C 1 222 ? 6.175 166.002 9.618 1.00 12.52 255 PHE C N 1
ATOM 6124 C CA . PHE C 1 222 ? 5.492 167.102 9.038 1.00 13.33 255 PHE C CA 1
ATOM 6125 C C . PHE C 1 222 ? 4.690 167.723 10.164 1.00 16.62 255 PHE C C 1
ATOM 6126 O O . PHE C 1 222 ? 4.055 167.024 10.972 1.00 18.50 255 PHE C O 1
ATOM 6134 N N . THR C 1 223 ? 4.739 169.043 10.246 1.00 16.90 256 THR C N 1
ATOM 6135 C CA . THR C 1 223 ? 3.992 169.783 11.258 1.00 16.35 256 THR C CA 1
ATOM 6136 C C . THR C 1 223 ? 3.848 171.212 10.752 1.00 17.95 256 THR C C 1
ATOM 6137 O O . THR C 1 223 ? 4.711 171.681 9.995 1.00 20.13 256 THR C O 1
ATOM 6141 N N . ASN C 1 224 ? 2.766 171.884 11.087 1.00 16.49 257 ASN C N 1
ATOM 6142 C CA . ASN C 1 224 ? 2.632 173.272 10.644 1.00 16.42 257 ASN C CA 1
ATOM 6143 C C . ASN C 1 224 ? 3.067 174.225 11.758 1.00 17.76 257 ASN C C 1
ATOM 6144 O O . ASN C 1 224 ? 2.711 175.375 11.763 1.00 20.59 257 ASN C O 1
ATOM 6149 N N . THR C 1 225 ? 3.853 173.746 12.688 1.00 18.13 258 THR C N 1
ATOM 6150 C CA . THR C 1 225 ? 4.219 174.549 13.832 1.00 17.64 258 THR C CA 1
ATOM 6151 C C . THR C 1 225 ? 5.679 174.896 13.855 1.00 19.88 258 THR C C 1
ATOM 6152 O O . THR C 1 225 ? 6.133 175.405 14.841 1.00 21.58 258 THR C O 1
ATOM 6156 N N . LEU C 1 226 ? 6.427 174.610 12.796 1.00 19.79 259 LEU C N 1
ATOM 6157 C CA . LEU C 1 226 ? 7.852 174.889 12.788 1.00 20.38 259 LEU C CA 1
ATOM 6158 C C . LEU C 1 226 ? 8.226 175.923 11.763 1.00 19.79 259 LEU C C 1
ATOM 6159 O O . LEU C 1 226 ? 7.744 175.864 10.637 1.00 21.83 259 LEU C O 1
ATOM 6164 N N . THR C 1 227 ? 9.179 176.761 12.107 1.00 19.46 260 THR C N 1
ATOM 6165 C CA . THR C 1 227 ? 9.665 177.790 11.216 1.00 20.80 260 THR C CA 1
ATOM 6166 C C . THR C 1 227 ? 11.150 177.717 11.073 1.00 19.45 260 THR C C 1
ATOM 6167 O O . THR C 1 227 ? 11.841 177.469 12.039 1.00 17.80 260 THR C O 1
ATOM 6171 N N . THR C 1 228 ? 11.641 177.938 9.866 1.00 19.83 261 THR C N 1
ATOM 6172 C CA . THR C 1 228 ? 13.096 177.999 9.625 1.00 18.50 261 THR C CA 1
ATOM 6173 C C . THR C 1 228 ? 13.430 179.493 9.432 1.00 18.42 261 THR C C 1
ATOM 6174 O O . THR C 1 228 ? 12.875 180.186 8.587 1.00 18.10 261 THR C O 1
ATOM 6178 N N . VAL C 1 229 ? 14.295 180.006 10.280 1.00 19.59 262 VAL C N 1
ATOM 6179 C CA . VAL C 1 229 ? 14.730 181.393 10.219 1.00 18.22 262 VAL C CA 1
ATOM 6180 C C . VAL C 1 229 ? 15.767 181.432 9.102 1.00 17.00 262 VAL C C 1
ATOM 6181 O O . VAL C 1 229 ? 16.678 180.588 9.037 1.00 15.47 262 VAL C O 1
ATOM 6185 N N . LEU C 1 230 ? 15.645 182.417 8.231 1.00 15.56 263 LEU C N 1
ATOM 6186 C CA . LEU C 1 230 ? 16.533 182.541 7.087 1.00 14.50 263 LEU C CA 1
ATOM 6187 C C . LEU C 1 230 ? 17.575 183.613 7.289 1.00 16.10 263 LEU C C 1
ATOM 6188 O O . LEU C 1 230 ? 18.427 183.825 6.435 1.00 15.71 263 LEU C O 1
ATOM 6193 N N . LEU C 1 231 ? 17.497 184.302 8.421 1.00 17.13 264 LEU C N 1
ATOM 6194 C CA . LEU C 1 231 ? 18.455 185.354 8.740 1.00 18.88 264 LEU C CA 1
ATOM 6195 C C . LEU C 1 231 ? 19.865 184.828 8.961 1.00 19.53 264 LEU C C 1
ATOM 6196 O O . LEU C 1 231 ? 20.034 183.779 9.575 1.00 19.75 264 LEU C O 1
ATOM 6201 N N . ASP C 1 232 ? 20.888 185.524 8.473 1.00 22.18 265 ASP C N 1
ATOM 6202 C CA . ASP C 1 232 ? 22.268 185.078 8.710 1.00 25.22 265 ASP C CA 1
ATOM 6203 C C . ASP C 1 232 ? 22.809 185.583 10.021 1.00 28.12 265 ASP C C 1
ATOM 6204 O O . ASP C 1 232 ? 22.059 186.149 10.853 1.00 27.65 265 ASP C O 1
ATOM 6209 N N . GLU C 1 233 ? 24.111 185.391 10.222 1.00 32.16 266 GLU C N 1
ATOM 6210 C CA . GLU C 1 233 ? 24.726 185.826 11.481 1.00 37.10 266 GLU C CA 1
ATOM 6211 C C . GLU C 1 233 ? 24.541 187.323 11.672 1.00 38.20 266 GLU C C 1
ATOM 6212 O O . GLU C 1 233 ? 24.566 187.804 12.805 1.00 40.41 266 GLU C O 1
ATOM 6218 N N . ASN C 1 234 ? 24.315 188.081 10.602 1.00 37.16 267 ASN C N 1
ATOM 6219 C CA . ASN C 1 234 ? 24.073 189.494 10.836 1.00 34.55 267 ASN C CA 1
ATOM 6220 C C . ASN C 1 234 ? 22.620 189.927 10.919 1.00 33.32 267 ASN C C 1
ATOM 6221 O O . ASN C 1 234 ? 22.335 191.112 10.988 1.00 32.01 267 ASN C O 1
ATOM 6226 N N . GLY C 1 235 ? 21.700 188.957 10.944 1.00 30.38 268 GLY C N 1
ATOM 6227 C CA . GLY C 1 235 ? 20.302 189.295 11.065 1.00 26.20 268 GLY C CA 1
ATOM 6228 C C . GLY C 1 235 ? 19.729 189.640 9.737 1.00 24.13 268 GLY C C 1
ATOM 6229 O O . GLY C 1 235 ? 18.636 190.212 9.653 1.00 24.85 268 GLY C O 1
ATOM 6230 N N . VAL C 1 236 ? 20.455 189.313 8.679 1.00 22.87 269 VAL C N 1
ATOM 6231 C CA . VAL C 1 236 ? 19.930 189.616 7.348 1.00 22.81 269 VAL C CA 1
ATOM 6232 C C . VAL C 1 236 ? 19.493 188.326 6.581 1.00 21.56 269 VAL C C 1
ATOM 6233 O O . VAL C 1 236 ? 20.195 187.325 6.523 1.00 22.82 269 VAL C O 1
ATOM 6237 N N . GLY C 1 237 ? 18.319 188.343 6.006 1.00 19.77 270 GLY C N 1
ATOM 6238 C CA . GLY C 1 237 ? 17.887 187.182 5.283 1.00 19.75 270 GLY C CA 1
ATOM 6239 C C . GLY C 1 237 ? 18.180 187.380 3.792 1.00 19.02 270 GLY C C 1
ATOM 6240 O O . GLY C 1 237 ? 18.750 188.372 3.379 1.00 15.95 270 GLY C O 1
ATOM 6241 N N . PRO C 1 238 ? 17.871 186.380 2.984 1.00 17.82 271 PRO C N 1
ATOM 6242 C CA . PRO C 1 238 ? 18.098 186.504 1.552 1.00 18.81 271 PRO C CA 1
ATOM 6243 C C . PRO C 1 238 ? 17.399 187.779 1.077 1.00 20.85 271 PRO C C 1
ATOM 6244 O O . PRO C 1 238 ? 16.246 188.012 1.496 1.00 20.85 271 PRO C O 1
ATOM 6248 N N . LEU C 1 239 ? 18.047 188.602 0.224 1.00 22.07 272 LEU C N 1
ATOM 6249 C CA . LEU C 1 239 ? 17.407 189.838 -0.299 1.00 22.37 272 LEU C CA 1
ATOM 6250 C C . LEU C 1 239 ? 17.024 189.593 -1.754 1.00 22.96 272 LEU C C 1
ATOM 6251 O O . LEU C 1 239 ? 17.861 189.152 -2.516 1.00 19.78 272 LEU C O 1
ATOM 6256 N N . CYS C 1 240 ? 15.773 189.871 -2.122 1.00 27.57 273 CYS C N 1
ATOM 6257 C CA . CYS C 1 240 ? 15.268 189.662 -3.481 1.00 32.00 273 CYS C CA 1
ATOM 6258 C C . CYS C 1 240 ? 15.687 190.765 -4.406 1.00 36.40 273 CYS C C 1
ATOM 6259 O O . CYS C 1 240 ? 15.036 191.812 -4.474 1.00 37.58 273 CYS C O 1
ATOM 6262 N N . LYS C 1 241 ? 16.790 190.479 -5.093 1.00 39.17 274 LYS C N 1
ATOM 6263 C CA . LYS C 1 241 ? 17.467 191.357 -6.044 1.00 44.36 274 LYS C CA 1
ATOM 6264 C C . LYS C 1 241 ? 16.582 191.979 -7.109 1.00 44.96 274 LYS C C 1
ATOM 6265 O O . LYS C 1 241 ? 16.581 193.224 -7.256 1.00 47.47 274 LYS C O 1
ATOM 6271 N N . GLY C 1 242 ? 15.844 191.155 -7.842 1.00 42.48 275 GLY C N 1
ATOM 6272 C CA . GLY C 1 242 ? 14.938 191.737 -8.792 1.00 42.62 275 GLY C CA 1
ATOM 6273 C C . GLY C 1 242 ? 13.539 191.563 -8.262 1.00 43.83 275 GLY C C 1
ATOM 6274 O O . GLY C 1 242 ? 12.639 191.485 -9.070 1.00 44.98 275 GLY C O 1
ATOM 6275 N N . GLU C 1 243 ? 13.336 191.507 -6.931 1.00 45.48 276 GLU C N 1
ATOM 6276 C CA . GLU C 1 243 ? 12.010 191.244 -6.279 1.00 46.29 276 GLU C CA 1
ATOM 6277 C C . GLU C 1 243 ? 11.501 189.839 -6.705 1.00 44.85 276 GLU C C 1
ATOM 6278 O O . GLU C 1 243 ? 10.280 189.599 -6.698 1.00 45.42 276 GLU C O 1
ATOM 6284 N N . GLY C 1 244 ? 12.439 188.967 -7.129 1.00 40.76 277 GLY C N 1
ATOM 6285 C CA . GLY C 1 244 ? 12.148 187.607 -7.575 1.00 35.16 277 GLY C CA 1
ATOM 6286 C C . GLY C 1 24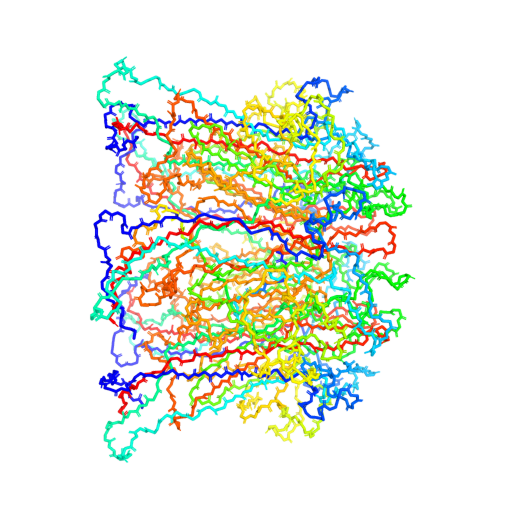4 ? 12.607 186.738 -6.402 1.00 31.86 277 GLY C C 1
ATOM 6287 O O . GLY C 1 244 ? 13.745 186.845 -5.937 1.00 30.49 277 GLY C O 1
ATOM 6288 N N . LEU C 1 245 ? 11.714 185.929 -5.858 1.00 27.74 278 LEU C N 1
ATOM 6289 C CA . LEU C 1 245 ? 12.096 185.077 -4.748 1.00 23.23 278 LEU C CA 1
ATOM 6290 C C . LEU C 1 245 ? 12.268 183.654 -5.313 1.00 22.26 278 LEU C C 1
ATOM 6291 O O . LEU C 1 245 ? 11.371 183.140 -5.997 1.00 18.71 278 LEU C O 1
ATOM 6296 N N . TYR C 1 246 ? 13.427 183.037 -5.082 1.00 1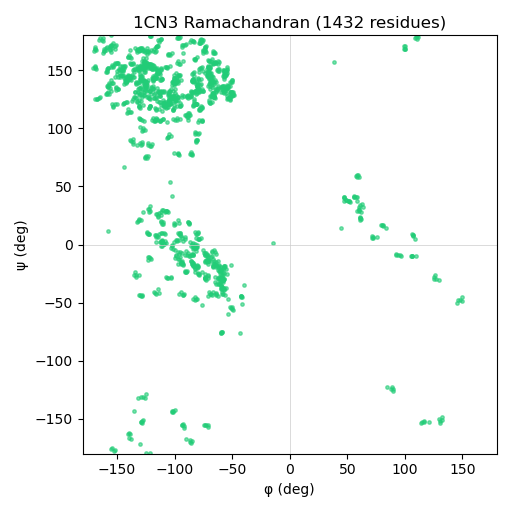8.55 279 TYR C N 1
ATOM 6297 C CA . TYR C 1 246 ? 13.664 181.679 -5.636 1.00 16.01 279 TYR C CA 1
ATOM 6298 C C . TYR C 1 246 ? 13.445 180.557 -4.636 1.00 15.05 279 TYR C C 1
ATOM 6299 O O . TYR C 1 246 ? 13.995 180.580 -3.539 1.00 15.91 279 TYR C O 1
ATOM 6308 N N . LEU C 1 247 ? 12.608 179.598 -4.992 1.00 14.86 280 LEU C N 1
ATOM 6309 C CA . LEU C 1 247 ? 12.324 178.415 -4.169 1.00 13.12 280 LEU C CA 1
ATOM 6310 C C . LEU C 1 247 ? 12.876 177.222 -4.944 1.00 15.48 280 LEU C C 1
ATOM 6311 O O . LEU C 1 247 ? 12.613 177.077 -6.152 1.00 13.63 280 LEU C O 1
ATOM 6316 N N . SER C 1 248 ? 13.638 176.378 -4.246 1.00 14.93 281 SER C N 1
ATOM 6317 C CA . SER C 1 248 ? 14.221 175.203 -4.844 1.00 16.32 281 SER C CA 1
ATOM 6318 C C . SER C 1 248 ? 14.091 174.033 -3.913 1.00 16.79 281 SER C C 1
ATOM 6319 O O . SER C 1 248 ? 14.142 174.207 -2.691 1.00 14.74 281 SER C O 1
ATOM 6322 N N . CYS C 1 249 ? 13.908 172.840 -4.497 1.00 15.78 282 CYS C N 1
ATOM 6323 C CA . CYS C 1 249 ? 13.814 171.641 -3.682 1.00 15.09 282 CYS C CA 1
ATOM 6324 C C . CYS C 1 249 ? 13.854 170.331 -4.479 1.00 15.83 282 CYS C C 1
ATOM 6325 O O . CYS C 1 249 ? 13.768 170.291 -5.713 1.00 14.00 282 CYS C O 1
ATOM 6328 N N . VAL C 1 250 ? 14.050 169.250 -3.729 1.00 15.24 283 VAL C N 1
ATOM 6329 C CA . VAL C 1 250 ? 13.952 167.909 -4.254 1.00 12.77 283 VAL C CA 1
ATOM 6330 C C . VAL C 1 250 ? 13.622 167.070 -3.010 1.00 14.06 283 VAL C C 1
ATOM 6331 O O . VAL C 1 250 ? 14.223 167.247 -1.930 1.00 16.22 283 VAL C O 1
ATOM 6335 N N . ASP C 1 251 ? 12.615 166.210 -3.135 1.00 14.92 284 ASP C N 1
ATOM 6336 C CA . ASP C 1 251 ? 12.199 165.321 -2.061 1.00 13.79 284 ASP C CA 1
ATOM 6337 C C . ASP C 1 251 ? 11.927 163.905 -2.564 1.00 14.06 284 ASP C C 1
ATOM 6338 O O . ASP C 1 251 ? 10.805 163.548 -2.938 1.00 12.38 284 ASP C O 1
ATOM 6343 N N . ILE C 1 252 ? 13.003 163.118 -2.570 1.00 13.20 285 ILE C N 1
ATOM 6344 C CA . ILE C 1 252 ? 12.948 161.741 -3.000 1.00 11.99 285 ILE C CA 1
ATOM 6345 C C . ILE C 1 252 ? 12.715 160.873 -1.767 1.00 12.19 285 ILE C C 1
ATOM 6346 O O . ILE C 1 252 ? 13.492 160.954 -0.794 1.00 8.76 285 ILE C O 1
ATOM 6351 N N . MET C 1 253 ? 11.675 160.031 -1.853 1.00 11.07 286 MET C N 1
ATOM 6352 C CA . MET C 1 253 ? 11.274 159.126 -0.800 1.00 12.72 286 MET C CA 1
ATOM 6353 C C . MET C 1 253 ? 11.883 157.736 -0.887 1.00 12.08 286 MET C C 1
ATOM 6354 O O . MET C 1 253 ? 11.877 156.970 0.082 1.00 14.49 286 MET C O 1
ATOM 6359 N N . GLY C 1 254 ? 12.413 157.417 -2.055 1.00 12.55 287 GLY C N 1
ATOM 6360 C CA . GLY C 1 254 ? 13.006 156.117 -2.337 1.00 10.93 287 GLY C CA 1
ATOM 6361 C C . GLY C 1 254 ? 12.404 155.595 -3.643 1.00 11.18 287 GLY C C 1
ATOM 6362 O O . GLY C 1 254 ? 11.992 156.377 -4.513 1.00 11.39 287 GLY C O 1
ATOM 6363 N N . TRP C 1 255 ? 12.306 154.284 -3.769 1.00 10.27 288 TRP C N 1
ATOM 6364 C CA . TRP C 1 255 ? 11.749 153.675 -4.954 1.00 12.48 288 TRP C CA 1
ATOM 6365 C C . TRP C 1 255 ? 10.618 152.691 -4.658 1.00 11.27 288 TRP C C 1
ATOM 6366 O O . TRP C 1 255 ? 10.539 152.101 -3.572 1.00 8.65 288 TRP C O 1
ATOM 6377 N N . ARG C 1 256 ? 9.765 152.498 -5.664 1.00 10.50 289 ARG C N 1
ATOM 6378 C CA . ARG C 1 256 ? 8.838 151.402 -5.593 1.00 10.93 289 ARG C CA 1
ATOM 6379 C C . ARG C 1 256 ? 9.517 150.415 -6.593 1.00 10.74 289 ARG C C 1
ATOM 6380 O O . ARG C 1 256 ? 10.334 150.829 -7.451 1.00 8.16 289 ARG C O 1
ATOM 6388 N N . VAL C 1 257 ? 9.295 149.111 -6.426 1.00 11.35 290 VAL C N 1
ATOM 6389 C CA . VAL C 1 257 ? 9.834 148.185 -7.369 1.00 11.73 290 VAL C CA 1
ATOM 6390 C C . VAL C 1 257 ? 8.748 147.300 -7.956 1.00 13.74 290 VAL C C 1
ATOM 6391 O O . VAL C 1 257 ? 7.885 146.820 -7.260 1.00 14.92 290 VAL C O 1
ATOM 6395 N N . THR C 1 258 ? 8.738 147.151 -9.286 1.00 14.46 291 THR C N 1
ATOM 6396 C CA . THR C 1 258 ? 7.712 146.355 -9.932 1.00 13.02 291 THR C CA 1
ATOM 6397 C C . THR C 1 258 ? 7.948 144.860 -9.823 1.00 11.70 291 THR C C 1
ATOM 6398 O O . THR C 1 258 ? 8.999 144.395 -9.346 1.00 13.31 291 THR C O 1
ATOM 6402 N N . ARG C 1 259 ? 6.943 144.129 -10.290 1.00 10.91 292 ARG C N 1
ATOM 6403 C CA . ARG C 1 259 ? 6.961 142.695 -10.338 1.00 14.32 292 ARG C CA 1
ATOM 6404 C C . ARG C 1 259 ? 7.709 142.188 -11.587 1.00 18.96 292 ARG C C 1
ATOM 6405 O O . ARG C 1 259 ? 7.829 141.002 -11.792 1.00 20.92 292 ARG C O 1
ATOM 6413 N N . ASN C 1 260 ? 8.199 143.088 -12.436 1.00 20.97 293 ASN C N 1
ATOM 6414 C CA . ASN C 1 260 ? 8.949 142.666 -13.587 1.00 22.02 293 ASN C CA 1
ATOM 6415 C C . ASN C 1 260 ? 10.356 143.156 -13.540 1.00 20.66 293 ASN C C 1
ATOM 6416 O O . ASN C 1 260 ? 10.602 144.330 -13.722 1.00 18.38 293 ASN C O 1
ATOM 6421 N N . TYR C 1 261 ? 11.263 142.240 -13.262 1.00 18.71 294 TYR C N 1
ATOM 6422 C CA . TYR C 1 261 ? 12.660 142.515 -13.250 1.00 22.21 294 TYR C CA 1
ATOM 6423 C C . TYR C 1 261 ? 13.105 143.504 -12.274 1.00 20.96 294 TYR C C 1
ATOM 6424 O O . TYR C 1 261 ? 14.112 144.155 -12.544 1.00 17.86 294 TYR C O 1
ATOM 6433 N N . ASP C 1 262 ? 12.360 143.624 -11.167 1.00 20.23 295 ASP C N 1
ATOM 6434 C CA . ASP C 1 262 ? 12.704 144.560 -10.115 1.00 19.35 295 ASP C CA 1
ATOM 6435 C C . ASP C 1 262 ? 12.938 145.979 -10.623 1.00 17.84 295 ASP C C 1
ATOM 6436 O O . ASP C 1 262 ? 13.852 146.659 -10.156 1.00 13.95 295 ASP C O 1
ATOM 6441 N N . VAL C 1 263 ? 12.162 146.416 -11.613 1.00 17.59 296 VAL C N 1
ATOM 6442 C CA . VAL C 1 263 ? 12.338 147.762 -12.110 1.00 13.92 296 VAL C CA 1
ATOM 6443 C C . VAL C 1 263 ? 11.928 148.751 -10.987 1.00 13.34 296 VAL C C 1
ATOM 6444 O O . VAL C 1 263 ? 10.844 148.676 -10.390 1.00 14.34 296 VAL C O 1
ATOM 6448 N N . HIS C 1 264 ? 12.835 149.666 -10.723 1.00 10.90 297 HIS C N 1
ATOM 6449 C CA . HIS C 1 264 ? 12.675 150.693 -9.728 1.00 12.27 297 HIS C CA 1
ATOM 6450 C C . HIS C 1 264 ? 12.211 152.007 -10.308 1.00 12.82 297 HIS C C 1
ATOM 6451 O O . HIS C 1 264 ? 12.687 152.444 -11.347 1.00 11.85 297 HIS C O 1
ATOM 6458 N N . HIS C 1 265 ? 11.295 152.643 -9.599 1.00 13.70 298 HIS C N 1
ATOM 6459 C CA . HIS C 1 265 ? 10.804 153.944 -9.979 1.00 14.91 298 HIS C CA 1
ATOM 6460 C C . HIS C 1 265 ? 10.985 154.841 -8.746 1.00 14.53 298 HIS C C 1
ATOM 6461 O O . HIS C 1 265 ? 10.534 154.482 -7.673 1.00 11.82 298 HIS C O 1
ATOM 6468 N N . TRP C 1 266 ? 11.611 156.004 -8.926 1.00 14.01 299 TRP C N 1
ATOM 6469 C CA . TRP C 1 266 ? 11.803 156.978 -7.847 1.00 13.69 299 TRP C CA 1
ATOM 6470 C C . TRP C 1 266 ? 10.455 157.551 -7.529 1.00 12.58 299 TRP C C 1
ATOM 6471 O O . TRP C 1 266 ? 9.617 157.666 -8.422 1.00 14.14 299 TRP C O 1
ATOM 6482 N N . ARG C 1 267 ? 10.251 157.895 -6.241 1.00 12.18 300 ARG C N 1
ATOM 6483 C CA . ARG C 1 267 ? 9.015 158.496 -5.773 1.00 10.57 300 ARG C CA 1
ATOM 6484 C C . ARG C 1 267 ? 9.440 159.821 -5.163 1.00 11.88 300 ARG C C 1
ATOM 6485 O O . ARG C 1 267 ? 10.429 159.890 -4.411 1.00 12.07 300 ARG C O 1
ATOM 6493 N N . GLY C 1 268 ? 8.737 160.885 -5.534 1.00 8.69 301 GLY C N 1
ATOM 6494 C CA . GLY C 1 268 ? 9.051 162.175 -4.990 1.00 9.55 301 GLY C CA 1
ATOM 6495 C C . GLY C 1 268 ? 7.750 162.693 -4.456 1.00 10.42 301 GLY C C 1
ATOM 6496 O O . GLY C 1 268 ? 6.716 162.174 -4.840 1.00 10.45 301 GLY C O 1
ATOM 6497 N N . LEU C 1 269 ? 7.797 163.673 -3.559 1.00 10.75 302 LEU C N 1
ATOM 6498 C CA . LEU C 1 269 ? 6.576 164.237 -2.973 1.00 12.11 302 LEU C CA 1
ATOM 6499 C C . LEU C 1 269 ? 6.694 165.763 -3.088 1.00 11.54 302 LEU C C 1
ATOM 6500 O O . LEU C 1 269 ? 7.785 166.288 -3.106 1.00 12.64 302 LEU C O 1
ATOM 6505 N N . PRO C 1 270 ? 5.567 166.491 -3.185 1.00 11.97 303 PRO C N 1
ATOM 6506 C CA . PRO C 1 270 ? 5.568 167.976 -3.281 1.00 13.91 303 PRO C CA 1
ATOM 6507 C C . PRO C 1 270 ? 5.992 168.664 -1.972 1.00 14.78 303 PRO C C 1
ATOM 6508 O O . PRO C 1 270 ? 5.789 168.141 -0.868 1.00 14.75 303 PRO C O 1
ATOM 6512 N N . ARG C 1 271 ? 6.573 169.843 -2.090 1.00 14.17 304 ARG C N 1
ATOM 6513 C CA . ARG C 1 271 ? 6.995 170.561 -0.899 1.00 13.86 304 ARG C CA 1
ATOM 6514 C C . ARG C 1 271 ? 6.242 171.890 -0.845 1.00 15.00 304 ARG C C 1
ATOM 6515 O O . ARG C 1 271 ? 6.078 172.592 -1.844 1.00 14.07 304 ARG C O 1
ATOM 6523 N N . TYR C 1 272 ? 5.770 172.213 0.333 1.00 14.89 305 TYR C N 1
ATOM 6524 C CA . TYR C 1 272 ? 5.067 173.446 0.544 1.00 15.19 305 TYR C CA 1
ATOM 6525 C C . TYR C 1 272 ? 6.038 174.434 1.174 1.00 12.93 305 TYR C C 1
ATOM 6526 O O . TYR C 1 272 ? 6.920 174.041 1.917 1.00 11.36 305 TYR C O 1
ATOM 6535 N N . PHE C 1 273 ? 5.904 175.700 0.773 1.00 12.25 306 PHE C N 1
ATOM 6536 C CA . PHE C 1 273 ? 6.719 176.793 1.281 1.00 13.17 306 PHE C CA 1
ATOM 6537 C C . PHE C 1 273 ? 5.813 177.975 1.689 1.00 14.79 306 PHE C C 1
ATOM 6538 O O . PHE C 1 273 ? 4.942 178.347 0.914 1.00 14.72 306 PHE C O 1
ATOM 6546 N N . LYS C 1 274 ? 5.982 178.532 2.892 1.00 15.97 307 LYS C N 1
ATOM 6547 C CA . LYS C 1 274 ? 5.269 179.740 3.280 1.00 18.28 307 LYS C CA 1
ATOM 6548 C C . LYS C 1 274 ? 6.425 180.600 3.752 1.00 18.74 307 LYS C C 1
ATOM 6549 O O . LYS C 1 274 ? 7.057 180.309 4.757 1.00 20.97 307 LYS C O 1
ATOM 6555 N N . ILE C 1 275 ? 6.771 181.606 2.957 1.00 18.41 308 ILE C N 1
ATOM 6556 C CA . ILE C 1 275 ? 7.877 182.507 3.271 1.00 18.09 308 ILE C CA 1
ATOM 6557 C C . ILE C 1 275 ? 7.354 183.841 3.797 1.00 18.21 308 ILE C C 1
ATOM 6558 O O . ILE C 1 275 ? 6.400 184.422 3.249 1.00 16.51 308 ILE C O 1
ATOM 6563 N N . THR C 1 276 ? 7.959 184.306 4.882 1.00 17.78 309 THR C N 1
ATOM 6564 C CA . THR C 1 276 ? 7.617 185.614 5.456 1.00 17.10 309 THR C CA 1
ATOM 6565 C C . THR C 1 276 ? 8.727 186.547 5.014 1.00 17.37 309 THR C C 1
ATOM 6566 O O . THR C 1 276 ? 9.946 186.272 5.182 1.00 15.30 309 THR C O 1
ATOM 6570 N N . LEU C 1 277 ? 8.299 187.652 4.410 1.00 19.98 310 LEU C N 1
ATOM 6571 C CA . LEU C 1 277 ? 9.257 188.648 3.896 1.00 22.53 310 LEU C CA 1
ATOM 6572 C C . LEU C 1 277 ? 9.022 189.998 4.537 1.00 20.15 310 LEU C C 1
ATOM 6573 O O . LEU C 1 277 ? 7.928 190.305 4.942 1.00 16.85 310 LEU C O 1
ATOM 6578 N N . ARG C 1 278 ? 10.059 190.790 4.636 1.00 19.80 311 ARG C N 1
ATOM 6579 C CA . ARG C 1 278 ? 9.862 192.131 5.200 1.00 21.88 311 ARG C CA 1
ATOM 6580 C C . ARG C 1 278 ? 10.661 193.095 4.304 1.00 21.30 311 ARG C C 1
ATOM 6581 O O . ARG C 1 278 ? 11.576 192.665 3.600 1.00 21.14 311 ARG C O 1
ATOM 6589 N N . LYS C 1 279 ? 10.288 194.371 4.286 1.00 21.69 312 LYS C N 1
ATOM 6590 C CA . LYS C 1 279 ? 11.031 195.316 3.483 1.00 21.06 312 LYS C CA 1
ATOM 6591 C C . LYS C 1 279 ? 12.238 195.784 4.277 1.00 20.50 312 LYS C C 1
ATOM 6592 O O . LYS C 1 279 ? 12.178 195.959 5.467 1.00 18.43 312 LYS C O 1
ATOM 6598 N N . ARG C 1 280 ? 13.344 195.948 3.582 1.00 20.13 313 ARG C N 1
ATOM 6599 C CA . ARG C 1 280 ? 14.575 196.351 4.164 1.00 23.19 313 ARG C CA 1
ATOM 6600 C C . ARG C 1 280 ? 15.080 197.574 3.397 1.00 25.78 313 ARG C C 1
ATOM 6601 O O . ARG C 1 280 ? 15.002 197.598 2.170 1.00 27.23 313 ARG C O 1
ATOM 6609 N N . TRP C 1 281 ? 15.608 198.575 4.100 1.00 25.80 314 TRP C N 1
ATOM 6610 C CA . TRP C 1 281 ? 16.197 199.750 3.443 1.00 26.36 314 TRP C CA 1
ATOM 6611 C C . TRP C 1 281 ? 17.600 199.352 2.998 1.00 27.18 314 TRP C C 1
ATOM 6612 O O . TRP C 1 281 ? 18.370 198.749 3.769 1.00 25.43 314 TRP C O 1
ATOM 6623 N N . VAL C 1 282 ? 17.962 199.663 1.766 1.00 30.85 315 VAL C N 1
ATOM 6624 C CA . VAL C 1 282 ? 19.311 199.337 1.369 1.00 32.87 315 VAL C CA 1
ATOM 6625 C C . VAL C 1 282 ? 19.896 200.563 0.760 1.00 35.91 315 VAL C C 1
ATOM 6626 O O . VAL C 1 282 ? 19.191 201.363 0.159 1.00 37.31 315 VAL C O 1
ATOM 6630 N N . LYS C 1 283 ? 21.183 200.719 0.966 1.00 39.02 316 LYS C N 1
ATOM 6631 C CA . LYS C 1 283 ? 21.912 201.840 0.430 1.00 45.70 316 LYS C CA 1
ATOM 6632 C C . LYS C 1 283 ? 22.687 201.281 -0.758 1.00 47.27 316 LYS C C 1
ATOM 6633 O O . LYS C 1 283 ? 23.591 200.451 -0.549 1.00 48.61 316 LYS C O 1
ATOM 6640 N N . MET D 1 1 ? -11.319 189.426 13.022 1.00 66.28 34 MET D N 1
ATOM 6641 C CA . MET D 1 1 ? -10.957 188.526 14.157 1.00 63.02 34 MET D CA 1
ATOM 6642 C C . MET D 1 1 ? -9.794 189.114 14.918 1.00 60.13 34 MET D C 1
ATOM 6643 O O . MET D 1 1 ? -8.625 188.709 14.750 1.00 60.57 34 MET D O 1
ATOM 6648 N N . GLU D 1 2 ? -10.111 190.091 15.745 1.00 55.76 35 GLU D N 1
ATOM 6649 C CA . GLU D 1 2 ? -9.093 190.686 16.561 1.00 52.34 35 GLU D CA 1
ATOM 6650 C C . GLU D 1 2 ? -8.989 189.871 17.868 1.00 48.77 35 GLU D C 1
ATOM 6651 O O . GLU D 1 2 ? -9.985 189.584 18.546 1.00 46.16 35 GLU D O 1
ATOM 6657 N N . VAL D 1 3 ? -7.783 189.452 18.201 1.00 45.94 36 VAL D N 1
ATOM 6658 C CA . VAL D 1 3 ? -7.630 188.689 19.419 1.00 42.55 36 VAL D CA 1
ATOM 6659 C C . VAL D 1 3 ? -7.133 189.664 20.484 1.00 40.78 36 VAL D C 1
ATOM 6660 O O . VAL D 1 3 ? -6.106 190.340 20.317 1.00 38.96 36 VAL D O 1
ATOM 6664 N N . LEU D 1 4 ? -7.882 189.744 21.579 1.00 36.99 37 LEU D N 1
ATOM 6665 C CA . LEU D 1 4 ? -7.515 190.633 22.650 1.00 34.72 37 LEU D CA 1
ATOM 6666 C C . LEU D 1 4 ? -6.803 189.937 23.818 1.00 32.67 37 LEU D C 1
ATOM 6667 O O . LEU D 1 4 ? -5.992 189.040 23.618 1.00 31.79 37 LEU D O 1
ATOM 6672 N N . ASP D 1 5 ? -7.102 190.378 25.038 1.00 33.10 38 ASP D N 1
ATOM 6673 C CA . ASP D 1 5 ? -6.529 189.868 26.299 1.00 31.25 38 ASP D CA 1
ATOM 6674 C C . ASP D 1 5 ? -7.124 188.513 26.693 1.00 29.20 38 ASP D C 1
ATOM 6675 O O . ASP D 1 5 ? -8.188 188.118 26.215 1.00 26.61 38 ASP D O 1
ATOM 6680 N N . LEU D 1 6 ? -6.463 187.845 27.627 1.00 27.32 39 LEU D N 1
ATOM 6681 C CA . LEU D 1 6 ? -6.943 186.577 28.170 1.00 27.29 39 LEU D CA 1
ATOM 6682 C C . LEU D 1 6 ? -8.016 186.967 29.172 1.00 27.85 39 LEU D C 1
ATOM 6683 O O . LEU D 1 6 ? -7.877 187.963 29.868 1.00 32.07 39 LEU D O 1
ATOM 6688 N N . VAL D 1 7 ? -9.091 186.221 29.247 1.00 25.76 40 VAL D N 1
ATOM 6689 C CA . VAL D 1 7 ? -10.135 186.519 30.189 1.00 25.37 40 VAL D CA 1
ATOM 6690 C C . VAL D 1 7 ? -9.674 186.025 31.587 1.00 28.41 40 VAL D C 1
ATOM 6691 O O . VAL D 1 7 ? -9.082 184.947 31.709 1.00 28.06 40 VAL D O 1
ATOM 6695 N N . THR D 1 8 ? -9.889 186.799 32.656 1.00 29.59 41 THR D N 1
ATOM 6696 C CA . THR D 1 8 ? -9.470 186.312 33.982 1.00 28.95 41 THR D CA 1
ATOM 6697 C C . THR D 1 8 ? -10.713 186.100 34.829 1.00 30.76 41 THR D C 1
ATOM 6698 O O . THR D 1 8 ? -11.824 186.475 34.443 1.00 29.79 41 THR D O 1
ATOM 6702 N N . GLY D 1 9 ? -10.519 185.485 35.988 1.00 32.96 42 GLY D N 1
ATOM 6703 C CA . GLY D 1 9 ? -11.643 185.257 36.863 1.00 34.90 42 GLY D CA 1
ATOM 6704 C C . GLY D 1 9 ? -12.041 183.805 36.948 1.00 38.14 42 GLY D C 1
ATOM 6705 O O . GLY D 1 9 ? -11.478 182.943 36.279 1.00 38.72 42 GLY D O 1
ATOM 6706 N N . PRO D 1 10 ? -13.066 183.500 37.761 1.00 40.61 43 PRO D N 1
ATOM 6707 C CA . PRO D 1 10 ? -13.577 182.125 37.968 1.00 40.19 43 PRO D CA 1
ATOM 6708 C C . PRO D 1 10 ? -13.880 181.403 36.641 1.00 39.10 43 PRO D C 1
ATOM 6709 O O . PRO D 1 10 ? -14.566 181.969 35.749 1.00 38.32 43 PRO D O 1
ATOM 6713 N N . ASP D 1 11 ? -13.344 180.179 36.511 1.00 38.15 44 ASP D N 1
ATOM 6714 C CA . ASP D 1 11 ? -13.552 179.368 35.306 1.00 38.39 44 ASP D CA 1
ATOM 6715 C C . ASP D 1 11 ? -13.117 179.978 33.963 1.00 36.81 44 ASP D C 1
ATOM 6716 O O . ASP D 1 11 ? -13.830 179.861 32.961 1.00 36.45 44 ASP D O 1
ATOM 6721 N N . SER D 1 12 ? -11.988 180.640 33.925 1.00 34.26 45 SER D N 1
ATOM 6722 C CA . SER D 1 12 ? -11.577 181.233 32.685 1.00 32.87 45 SER D CA 1
ATOM 6723 C C . SER D 1 12 ? -10.631 180.198 32.015 1.00 32.74 45 SER D C 1
ATOM 6724 O O . SER D 1 12 ? -10.356 180.272 30.815 1.00 31.44 45 SER D O 1
ATOM 6727 N N . VAL D 1 13 ? -10.154 179.239 32.811 1.00 31.86 46 VAL D N 1
ATOM 6728 C CA . VAL D 1 13 ? -9.319 178.174 32.332 1.00 31.35 46 VAL D CA 1
ATOM 6729 C C . VAL D 1 13 ? -10.030 176.839 32.519 1.00 32.84 46 VAL D C 1
ATOM 6730 O O . VAL D 1 13 ? -10.761 176.661 33.471 1.00 34.65 46 VAL D O 1
ATOM 6734 N N . THR D 1 14 ? -9.865 175.910 31.587 1.00 32.09 47 THR D N 1
ATOM 6735 C CA . THR D 1 14 ? -10.513 174.608 31.697 1.00 30.73 47 THR D CA 1
ATOM 6736 C C . THR D 1 14 ? -9.701 173.499 31.022 1.00 29.71 47 THR D C 1
ATOM 6737 O O . THR D 1 14 ? -8.907 173.757 30.143 1.00 32.90 47 THR D O 1
ATOM 6741 N N . GLU D 1 15 ? -9.895 172.269 31.436 1.00 28.59 48 GLU D N 1
ATOM 6742 C CA . GLU D 1 15 ? -9.217 171.134 30.847 1.00 29.30 48 GLU D CA 1
ATOM 6743 C C . GLU D 1 15 ? -10.203 170.187 30.242 1.00 28.41 48 GLU D C 1
ATOM 6744 O O . GLU D 1 15 ? -11.267 169.966 30.767 1.00 27.31 48 GLU D O 1
ATOM 6750 N N . ILE D 1 16 ? -9.846 169.595 29.132 1.00 27.87 49 ILE D N 1
ATOM 6751 C CA . ILE D 1 16 ? -10.759 168.686 28.436 1.00 27.04 49 ILE D CA 1
ATOM 6752 C C . ILE D 1 16 ? -9.940 167.436 28.136 1.00 24.70 49 ILE D C 1
ATOM 6753 O O . ILE D 1 16 ? -8.809 167.540 27.710 1.00 24.60 49 ILE D O 1
ATOM 6758 N N . GLU D 1 17 ? -10.493 166.264 28.401 1.00 25.11 50 GLU D N 1
ATOM 6759 C CA . GLU D 1 17 ? -9.806 164.970 28.141 1.00 25.18 50 GLU D CA 1
ATOM 6760 C C . GLU D 1 17 ? -10.580 164.144 27.102 1.00 21.43 50 GLU D C 1
ATOM 6761 O O . GLU D 1 17 ? -11.821 164.257 26.966 1.00 19.19 50 GLU D O 1
ATOM 6767 N N . ALA D 1 18 ? -9.865 163.312 26.380 1.00 16.26 51 ALA D N 1
ATOM 6768 C CA . ALA D 1 18 ? -10.544 162.443 25.415 1.00 18.25 51 ALA D CA 1
ATOM 6769 C C . ALA D 1 18 ? -9.550 161.432 24.929 1.00 17.45 51 ALA D C 1
ATOM 6770 O O . ALA D 1 18 ? -8.351 161.667 24.941 1.00 17.08 51 ALA D O 1
ATOM 6772 N N . PHE D 1 19 ? -10.050 160.279 24.525 1.00 20.63 52 PHE D N 1
ATOM 6773 C CA . PHE D 1 19 ? -9.177 159.273 23.950 1.00 21.63 52 PHE D CA 1
ATOM 6774 C C . PHE D 1 19 ? -9.868 159.034 22.614 1.00 19.26 52 PHE D C 1
ATOM 6775 O O . PHE D 1 19 ? -11.083 159.087 22.538 1.00 19.50 52 PHE D O 1
ATOM 6783 N N . LEU D 1 20 ? -9.104 158.883 21.540 1.00 18.05 53 LEU D N 1
ATOM 6784 C CA . LEU D 1 20 ? -9.699 158.566 20.233 1.00 17.06 53 LEU D CA 1
ATOM 6785 C C . LEU D 1 20 ? -9.212 157.174 19.929 1.00 15.76 53 LEU D C 1
ATOM 6786 O O . LEU D 1 20 ? -7.985 156.927 19.962 1.00 14.83 53 LEU D O 1
ATOM 6791 N N . ASN D 1 21 ? -10.155 156.260 19.716 1.00 14.29 54 ASN D N 1
ATOM 6792 C CA . ASN D 1 21 ? -9.777 154.903 19.385 1.00 15.27 54 ASN D CA 1
ATOM 6793 C C . ASN D 1 21 ? -9.338 154.832 17.922 1.00 14.64 54 ASN D C 1
ATOM 6794 O O . ASN D 1 21 ? -9.824 155.594 17.104 1.00 14.50 54 ASN D O 1
ATOM 6799 N N . PRO D 1 22 ? -8.451 153.875 17.585 1.00 14.66 55 PRO D N 1
ATOM 6800 C CA . PRO D 1 22 ? -8.000 153.833 16.176 1.00 12.36 55 PRO D CA 1
ATOM 6801 C C . PRO D 1 22 ? -9.047 153.364 15.235 1.00 12.73 55 PRO D C 1
ATOM 6802 O O . PRO D 1 22 ? -9.955 152.654 15.633 1.00 13.30 55 PRO D O 1
ATOM 6806 N N . ARG D 1 23 ? -8.878 153.715 13.959 1.00 10.65 56 ARG D N 1
ATOM 6807 C CA . ARG D 1 23 ? -9.817 153.328 12.899 1.00 10.42 56 ARG D CA 1
ATOM 6808 C C . ARG D 1 23 ? -9.016 152.621 11.802 1.00 11.55 56 ARG D C 1
ATOM 6809 O O . ARG D 1 23 ? -8.768 153.188 10.722 1.00 9.28 56 ARG D O 1
ATOM 6817 N N . MET D 1 24 ? -8.611 151.370 12.060 1.00 11.32 57 MET D N 1
ATOM 6818 C CA . MET D 1 24 ? -7.774 150.640 11.128 1.00 9.97 57 MET D CA 1
ATOM 6819 C C . MET D 1 24 ? -8.486 149.917 10.002 1.00 11.42 57 MET D C 1
ATOM 6820 O O . MET D 1 24 ? -7.831 149.467 9.055 1.00 13.60 57 MET D O 1
ATOM 6825 N N . GLY D 1 25 ? -9.811 149.734 10.093 1.00 9.82 58 GLY D N 1
ATOM 6826 C CA . GLY D 1 25 ? -10.544 149.083 9.028 1.00 7.33 58 GLY D CA 1
ATOM 6827 C C . GLY D 1 25 ? -11.709 148.303 9.552 1.00 10.34 58 GLY D C 1
ATOM 6828 O O . GLY D 1 25 ? -12.810 148.395 8.996 1.00 8.52 58 GLY D O 1
ATOM 6829 N N . GLN D 1 26 ? -11.482 147.486 10.599 1.00 10.14 59 GLN D N 1
ATOM 6830 C CA . GLN D 1 26 ? -12.584 146.756 11.172 1.00 12.35 59 GLN D CA 1
ATOM 6831 C C . GLN D 1 26 ? -13.313 147.703 12.095 1.00 12.54 59 GLN D C 1
ATOM 6832 O O . GLN D 1 26 ? -12.679 148.262 12.992 1.00 13.05 59 GLN D O 1
ATOM 6838 N N . PRO D 1 27 ? -14.626 147.953 11.853 1.00 14.66 60 PRO D N 1
ATOM 6839 C CA . PRO D 1 27 ? -15.398 148.850 12.718 1.00 14.85 60 PRO D CA 1
ATOM 6840 C C . PRO D 1 27 ? -15.529 148.226 14.092 1.00 15.68 60 PRO D C 1
ATOM 6841 O O . PRO D 1 27 ? -15.261 147.038 14.266 1.00 15.72 60 PRO D O 1
ATOM 6845 N N . PRO D 1 28 ? -15.966 149.024 15.082 1.00 16.56 61 PRO D N 1
ATOM 6846 C CA . PRO D 1 28 ? -16.171 148.627 16.491 1.00 16.26 61 PRO D CA 1
ATOM 6847 C C . PRO D 1 28 ? -17.180 147.521 16.645 1.00 15.47 61 PRO D C 1
ATOM 6848 O O . PRO D 1 28 ? -17.084 146.720 17.554 1.00 17.09 61 PRO D O 1
ATOM 6852 N N . THR D 1 29 ? -18.165 147.474 15.758 1.00 17.81 62 THR D N 1
ATOM 6853 C CA . THR D 1 29 ? -19.139 146.392 15.800 1.00 21.11 62 THR D CA 1
ATOM 6854 C C . THR D 1 29 ? -19.044 145.666 14.449 1.00 22.58 62 THR D C 1
ATOM 6855 O O . THR D 1 29 ? -18.644 146.282 13.450 1.00 23.24 62 THR D O 1
ATOM 6859 N N . PRO D 1 30 ? -19.442 144.378 14.393 1.00 22.06 63 PRO D N 1
ATOM 6860 C CA . PRO D 1 30 ? -19.980 143.565 15.491 1.00 22.90 63 PRO D CA 1
ATOM 6861 C C . PRO D 1 30 ? -18.951 143.411 16.598 1.00 24.19 63 PRO D C 1
ATOM 6862 O O . PRO D 1 30 ? -17.766 143.396 16.342 1.00 24.24 63 PRO D O 1
ATOM 6866 N N . GLU D 1 31 ? -19.397 143.283 17.829 1.00 25.07 64 GLU D N 1
ATOM 6867 C CA . GLU D 1 31 ? -18.461 143.091 18.916 1.00 26.82 64 GLU D CA 1
ATOM 6868 C C . GLU D 1 31 ? -17.992 141.671 19.047 1.00 25.02 64 GLU D C 1
ATOM 6869 O O . GLU D 1 31 ? -16.953 141.427 19.699 1.00 24.90 64 GLU D O 1
ATOM 6875 N N . SER D 1 32 ? -18.779 140.753 18.469 1.00 23.72 65 SER D N 1
ATOM 6876 C CA . SER D 1 32 ? -18.515 139.350 18.558 1.00 23.25 65 SER D CA 1
ATOM 6877 C C . SER D 1 32 ? -17.055 139.064 18.228 1.00 23.41 65 SER D C 1
ATOM 6878 O O . SER D 1 32 ? -16.561 139.527 17.216 1.00 23.76 65 SER D O 1
ATOM 6881 N N . LEU D 1 33 ? -16.362 138.325 19.095 1.00 20.60 66 LEU D N 1
ATOM 6882 C CA . LEU D 1 33 ? -15.010 137.945 18.867 1.00 18.40 66 LEU D CA 1
ATOM 6883 C C . LEU D 1 33 ? -14.910 136.799 17.859 1.00 17.25 66 LEU D C 1
ATOM 6884 O O . LEU D 1 33 ? -13.848 136.261 17.658 1.00 18.47 66 LEU D O 1
ATOM 6889 N N . THR D 1 34 ? -16.026 136.409 17.265 1.00 17.33 67 THR D N 1
ATOM 6890 C CA . THR D 1 34 ? -16.031 135.362 16.277 1.00 19.84 67 THR D CA 1
ATOM 6891 C C . THR D 1 34 ? -16.643 135.935 15.015 1.00 23.64 67 THR D C 1
ATOM 6892 O O . THR D 1 34 ? -16.546 135.361 13.981 1.00 25.28 67 THR D O 1
ATOM 6896 N N . GLU D 1 35 ? -17.266 137.076 15.079 1.00 24.47 68 GLU D N 1
ATOM 6897 C CA . GLU D 1 35 ? -17.841 137.571 13.870 1.00 26.76 68 GLU D CA 1
ATOM 6898 C C . GLU D 1 35 ? -17.153 138.796 13.290 1.00 25.29 68 GLU D C 1
ATOM 6899 O O . GLU D 1 35 ? -17.742 139.500 12.483 1.00 22.03 68 GLU D O 1
ATOM 6905 N N . GLY D 1 36 ? -15.921 139.070 13.720 1.00 23.53 69 GLY D N 1
ATOM 6906 C CA . GLY D 1 36 ? -15.209 140.173 13.150 1.00 20.13 69 GLY D CA 1
ATOM 6907 C C . GLY D 1 36 ? -14.658 141.056 14.194 1.00 17.83 69 GLY D C 1
ATOM 6908 O O . GLY D 1 36 ? -13.617 141.686 14.018 1.00 14.04 69 GLY D O 1
ATOM 6909 N N . GLY D 1 37 ? -15.373 141.096 15.301 1.00 18.04 70 GLY D N 1
ATOM 6910 C CA . GLY D 1 37 ? -14.946 141.924 16.423 1.00 15.62 70 GLY D CA 1
ATOM 6911 C C . GLY D 1 37 ? -13.531 141.658 16.906 1.00 14.11 70 GLY D C 1
ATOM 6912 O O . GLY D 1 37 ? -12.921 142.532 17.485 1.00 16.05 70 GLY D O 1
ATOM 6913 N N . GLN D 1 38 ? -13.014 140.452 16.689 1.00 11.98 71 GLN D N 1
ATOM 6914 C CA . GLN D 1 38 ? -11.686 140.113 17.077 1.00 10.47 71 GLN D CA 1
ATOM 6915 C C . GLN D 1 38 ? -10.667 140.933 16.280 1.00 12.63 71 GLN D C 1
ATOM 6916 O O . GLN D 1 38 ? -9.506 140.984 16.651 1.00 13.03 71 GLN D O 1
ATOM 6922 N N . TYR D 1 39 ? -11.073 141.599 15.194 1.00 12.85 72 TYR D N 1
ATOM 6923 C CA . TYR D 1 39 ? -10.139 142.460 14.443 1.00 13.09 72 TYR D CA 1
ATOM 6924 C C . TYR D 1 39 ? -10.239 143.926 14.798 1.00 11.55 72 TYR D C 1
ATOM 6925 O O . TYR D 1 39 ? -9.584 144.721 14.173 1.00 15.40 72 TYR D O 1
ATOM 6934 N N . TYR D 1 40 ? -11.072 144.301 15.752 1.00 10.25 73 TYR D N 1
ATOM 6935 C CA . TYR D 1 40 ? -11.188 145.682 16.138 1.00 10.71 73 TYR D CA 1
ATOM 6936 C C . TYR D 1 40 ? -9.837 146.141 16.771 1.00 11.08 73 TYR D C 1
ATOM 6937 O O . TYR D 1 40 ? -9.269 145.514 17.664 1.00 11.19 73 TYR D O 1
ATOM 6946 N N . GLY D 1 41 ? -9.303 147.247 16.248 1.00 10.35 74 GLY D N 1
ATOM 6947 C CA . GLY D 1 41 ? -7.995 147.734 16.636 1.00 8.80 74 GLY D CA 1
ATOM 6948 C C . GLY D 1 41 ? -7.014 147.439 15.476 1.00 8.97 74 GLY D C 1
ATOM 6949 O O . GLY D 1 41 ? -5.881 147.885 15.430 1.00 9.05 74 GLY D O 1
ATOM 6950 N N . TRP D 1 42 ? -7.476 146.659 14.510 1.00 10.88 75 TRP D N 1
ATOM 6951 C CA . TRP D 1 42 ? -6.667 146.189 13.366 1.00 12.29 75 TRP D CA 1
ATOM 6952 C C . TRP D 1 42 ? -7.457 146.404 12.086 1.00 10.72 75 TRP D C 1
ATOM 6953 O O . TRP D 1 42 ? -8.629 146.623 12.130 1.00 10.20 75 TRP D O 1
ATOM 6964 N N . SER D 1 43 ? -6.783 146.285 10.975 1.00 9.42 76 SER D N 1
ATOM 6965 C CA . SER D 1 43 ? -7.472 146.337 9.708 1.00 12.35 76 SER D CA 1
ATOM 6966 C C . SER D 1 43 ? -7.788 144.864 9.346 1.00 12.65 76 SER D C 1
ATOM 6967 O O . SER D 1 43 ? -7.325 143.949 10.017 1.00 12.18 76 SER D O 1
ATOM 6970 N N . ARG D 1 44 ? -8.610 144.638 8.303 1.00 12.58 77 ARG D N 1
ATOM 6971 C CA . ARG D 1 44 ? -8.833 143.310 7.839 1.00 12.18 77 ARG D CA 1
ATOM 6972 C C . ARG D 1 44 ? -7.638 143.020 6.904 1.00 11.06 77 ARG D C 1
ATOM 6973 O O . ARG D 1 44 ? -6.810 143.892 6.694 1.00 10.20 77 ARG D O 1
ATOM 6981 N N . GLY D 1 45 ? -7.518 141.780 6.412 1.00 11.91 78 GLY D N 1
ATOM 6982 C CA . GLY D 1 45 ? -6.398 141.391 5.572 1.00 11.24 78 GLY D CA 1
ATOM 6983 C C . GLY D 1 45 ? -6.218 142.311 4.386 1.00 12.28 78 GLY D C 1
ATOM 6984 O O . GLY D 1 45 ? -7.154 142.562 3.601 1.00 11.22 78 GLY D O 1
ATOM 6985 N N . ILE D 1 46 ? -5.022 142.837 4.245 1.00 13.37 79 ILE D N 1
ATOM 6986 C CA . ILE D 1 46 ? -4.747 143.735 3.109 1.00 13.57 79 ILE D CA 1
ATOM 6987 C C . ILE D 1 46 ? -4.809 142.919 1.791 1.00 14.04 79 ILE D C 1
ATOM 6988 O O . ILE D 1 46 ? -4.098 141.918 1.629 1.00 17.06 79 ILE D O 1
ATOM 6993 N N . ASN D 1 47 ? -5.665 143.326 0.861 1.00 13.48 80 ASN D N 1
ATOM 6994 C CA . ASN D 1 47 ? -5.808 142.615 -0.408 1.00 13.50 80 ASN D CA 1
ATOM 6995 C C . ASN D 1 47 ? -5.066 143.418 -1.431 1.00 13.10 80 ASN D C 1
ATOM 6996 O O . ASN D 1 47 ? -5.144 144.601 -1.445 1.00 16.91 80 ASN D O 1
ATOM 7001 N N . LEU D 1 48 ? -4.315 142.764 -2.292 1.00 15.05 81 LEU D N 1
ATOM 7002 C CA . LEU D 1 48 ? -3.486 143.402 -3.309 1.00 12.52 81 LEU D CA 1
ATOM 7003 C C . LEU D 1 48 ? -4.116 143.529 -4.669 1.00 13.73 81 LEU D C 1
ATOM 7004 O O . LEU D 1 48 ? -4.982 142.725 -5.009 1.00 12.84 81 LEU D O 1
ATOM 7009 N N . ALA D 1 49 ? -3.646 144.520 -5.453 1.00 11.82 82 ALA D N 1
ATOM 7010 C CA . ALA D 1 49 ? -4.110 144.786 -6.820 1.00 12.42 82 ALA D CA 1
ATOM 7011 C C . ALA D 1 49 ? -3.951 143.482 -7.577 1.00 12.78 82 ALA D C 1
ATOM 7012 O O . ALA D 1 49 ? -3.067 142.687 -7.269 1.00 14.54 82 ALA D O 1
ATOM 7014 N N . THR D 1 50 ? -4.788 143.229 -8.570 1.00 14.89 83 THR D N 1
ATOM 7015 C CA . THR D 1 50 ? -4.637 141.980 -9.363 1.00 16.25 83 THR D CA 1
ATOM 7016 C C . THR D 1 50 ? -3.855 142.261 -10.635 1.00 16.56 83 THR D C 1
ATOM 7017 O O . THR D 1 50 ? -3.444 141.349 -11.325 1.00 19.83 83 THR D O 1
ATOM 7021 N N . SER D 1 51 ? -3.672 143.532 -10.953 1.00 15.07 84 SER D N 1
ATOM 7022 C CA . SER D 1 51 ? -2.896 143.894 -12.105 1.00 13.68 84 SER D CA 1
ATOM 7023 C C . SER D 1 51 ? -2.526 145.345 -11.941 1.00 13.39 84 SER D C 1
ATOM 7024 O O . SER D 1 51 ? -2.936 145.951 -11.007 1.00 13.73 84 SER D O 1
ATOM 7027 N N . ASP D 1 52 ? -1.735 145.882 -12.863 1.00 15.12 85 ASP D N 1
ATOM 7028 C CA . ASP D 1 52 ? -1.313 147.274 -12.821 1.00 15.40 85 ASP D CA 1
ATOM 7029 C C . ASP D 1 52 ? -2.465 148.248 -12.963 1.00 15.64 85 ASP D C 1
ATOM 7030 O O . ASP D 1 52 ? -2.326 149.450 -12.720 1.00 16.73 85 ASP D O 1
ATOM 7035 N N . THR D 1 53 ? -3.615 147.749 -13.411 1.00 16.67 86 THR D N 1
ATOM 7036 C CA . THR D 1 53 ? -4.784 148.631 -13.616 1.00 15.46 86 THR D CA 1
ATOM 7037 C C . THR D 1 53 ? -5.981 148.168 -12.844 1.00 16.24 86 THR D C 1
ATOM 7038 O O . THR D 1 53 ? -7.070 148.673 -13.121 1.00 16.77 86 THR D O 1
ATOM 7042 N N . GLU D 1 54 ? -5.804 147.187 -11.928 1.00 17.87 87 GLU D N 1
ATOM 7043 C CA . GLU D 1 54 ? -6.904 146.676 -11.084 1.00 20.35 87 GLU D CA 1
ATOM 7044 C C . GLU D 1 54 ? -6.498 146.677 -9.631 1.00 20.13 87 GLU D C 1
ATOM 7045 O O . GLU D 1 54 ? -6.025 145.675 -9.114 1.00 20.54 87 GLU D O 1
ATOM 7051 N N . ASP D 1 55 ? -6.686 147.816 -8.976 1.00 20.58 88 ASP D N 1
ATOM 7052 C CA . ASP D 1 55 ? -6.323 147.961 -7.556 1.00 18.53 88 ASP D CA 1
ATOM 7053 C C . ASP D 1 55 ? -7.532 148.452 -6.825 1.00 16.10 88 ASP D C 1
ATOM 7054 O O . ASP D 1 55 ? -7.827 149.636 -6.880 1.00 15.07 88 ASP D O 1
ATOM 7059 N N . SER D 1 56 ? -8.246 147.526 -6.195 1.00 14.53 89 SER D N 1
ATOM 7060 C CA . SER D 1 56 ? -9.424 147.868 -5.454 1.00 17.99 89 SER D CA 1
ATOM 7061 C C . SER D 1 56 ? -9.312 147.463 -3.992 1.00 16.53 89 SER D C 1
ATOM 7062 O O . SER D 1 56 ? -9.768 146.383 -3.603 1.00 15.13 89 SER D O 1
ATOM 7065 N N . PRO D 1 57 ? -8.695 148.314 -3.159 1.00 16.69 90 PRO D N 1
ATOM 7066 C CA . PRO D 1 57 ? -8.596 147.952 -1.740 1.00 14.61 90 PRO D CA 1
ATOM 7067 C C . PRO D 1 57 ? -9.982 147.907 -1.059 1.00 14.66 90 PRO D C 1
ATOM 7068 O O . PRO D 1 57 ? -10.873 148.733 -1.321 1.00 14.29 90 PRO D O 1
ATOM 7072 N N . GLY D 1 58 ? -10.179 146.912 -0.201 1.00 15.39 91 GLY D N 1
ATOM 7073 C CA . GLY D 1 58 ? -11.418 146.851 0.561 1.00 14.01 91 GLY D CA 1
ATOM 7074 C C . GLY D 1 58 ? -11.380 147.996 1.598 1.00 15.46 91 GLY D C 1
ATOM 7075 O O . GLY D 1 58 ? -10.292 148.392 2.082 1.00 12.47 91 GLY D O 1
ATOM 7076 N N . ASN D 1 59 ? -12.547 148.553 1.917 1.00 12.12 92 ASN D N 1
ATOM 7077 C CA . ASN D 1 59 ? -12.596 149.647 2.872 1.00 13.52 92 ASN D CA 1
ATOM 7078 C C . ASN D 1 59 ? -12.065 149.258 4.206 1.00 11.79 92 ASN D C 1
ATOM 7079 O O . ASN D 1 59 ? -11.465 150.055 4.855 1.00 11.72 92 ASN D O 1
ATOM 7084 N N . ASN D 1 60 ? -12.288 148.014 4.621 1.00 13.65 93 ASN D N 1
ATOM 7085 C CA . ASN D 1 60 ? -11.821 147.611 5.949 1.00 13.12 93 ASN D CA 1
ATOM 7086 C C . ASN D 1 60 ? -10.348 147.251 5.973 1.00 12.07 93 ASN D C 1
ATOM 7087 O O . ASN D 1 60 ? -9.848 146.751 6.950 1.00 10.81 93 ASN D O 1
ATOM 7092 N N . THR D 1 61 ? -9.650 147.516 4.893 1.00 10.20 94 THR D N 1
ATOM 7093 C CA . THR D 1 61 ? -8.209 147.267 4.870 1.00 10.79 94 THR D CA 1
ATOM 7094 C C . THR D 1 61 ? -7.464 148.633 4.863 1.00 11.19 94 THR D C 1
ATOM 7095 O O . THR D 1 61 ? -6.230 148.659 4.834 1.00 12.97 94 THR D O 1
ATOM 7099 N N . LEU D 1 62 ? -8.208 149.747 4.895 1.00 9.18 95 LEU D N 1
ATOM 7100 C CA . LEU D 1 62 ? -7.625 151.069 4.814 1.00 10.28 95 LEU D CA 1
ATOM 7101 C C . LEU D 1 62 ? -7.713 151.866 6.103 1.00 12.12 95 LEU D C 1
ATOM 7102 O O . LEU D 1 62 ? -8.801 152.186 6.498 1.00 11.82 95 LEU D O 1
ATOM 7107 N N . PRO D 1 63 ? -6.583 152.070 6.838 1.00 10.36 96 PRO D N 1
ATOM 7108 C CA . PRO D 1 63 ? -6.729 152.877 8.051 1.00 10.72 96 PRO D CA 1
ATOM 7109 C C . PRO D 1 63 ? -7.313 154.274 7.688 1.00 11.68 96 PRO D C 1
ATOM 7110 O O . PRO D 1 63 ? -6.967 154.835 6.639 1.00 10.19 96 PRO D O 1
ATOM 7114 N N . THR D 1 64 ? -8.185 154.820 8.546 1.00 9.92 97 THR D N 1
ATOM 7115 C CA . THR D 1 64 ? -8.715 156.128 8.259 1.00 10.93 97 THR D CA 1
ATOM 7116 C C . THR D 1 64 ? -8.409 156.996 9.463 1.00 14.00 97 THR D C 1
ATOM 7117 O O . THR D 1 64 ? -7.962 156.491 10.494 1.00 12.15 97 THR D O 1
ATOM 7121 N N . TRP D 1 65 ? -8.607 158.299 9.317 1.00 12.57 98 TRP D N 1
ATOM 7122 C CA . TRP D 1 65 ? -8.386 159.228 10.413 1.00 12.88 98 TRP D CA 1
ATOM 7123 C C . TRP D 1 65 ? -9.384 159.079 11.533 1.00 14.05 98 TRP D C 1
ATOM 7124 O O . TRP D 1 65 ? -10.563 158.847 11.285 1.00 15.41 98 TRP D O 1
ATOM 7135 N N . SER D 1 66 ? -8.921 159.235 12.778 1.00 12.89 99 SER D N 1
ATOM 7136 C CA . SER D 1 66 ? -9.845 159.267 13.906 1.00 10.78 99 SER D CA 1
ATOM 7137 C C . SER D 1 66 ? -10.061 160.766 14.123 1.00 13.01 99 SER D C 1
ATOM 7138 O O . SER D 1 66 ? -9.133 161.596 13.897 1.00 10.95 99 SER D O 1
ATOM 7141 N N . MET D 1 67 ? -11.261 161.154 14.525 1.00 14.79 100 MET D N 1
ATOM 7142 C CA . MET D 1 67 ? -11.481 162.533 14.855 1.00 15.20 100 MET D CA 1
ATOM 7143 C C . MET D 1 67 ? -12.620 162.595 15.821 1.00 13.76 100 MET D C 1
ATOM 7144 O O . MET D 1 67 ? -13.432 161.682 15.851 1.00 14.99 100 MET D O 1
ATOM 7149 N N . ALA D 1 68 ? -12.654 163.641 16.639 1.00 14.83 101 ALA D N 1
ATOM 7150 C CA . ALA D 1 68 ? -13.747 163.875 17.557 1.00 16.75 101 ALA D CA 1
ATOM 7151 C C . ALA D 1 68 ? -13.891 165.377 17.645 1.00 19.70 101 ALA D C 1
ATOM 7152 O O . ALA D 1 68 ? -12.920 166.105 17.567 1.00 19.90 101 ALA D O 1
ATOM 7154 N N . LYS D 1 69 ? -15.120 165.840 17.802 1.00 22.44 102 LYS D N 1
ATOM 7155 C CA . LYS D 1 69 ? -15.410 167.245 17.972 1.00 23.79 102 LYS D CA 1
ATOM 7156 C C . LYS D 1 69 ? -15.990 167.308 19.373 1.00 23.56 102 LYS D C 1
ATOM 7157 O O . LYS D 1 69 ? -17.010 166.706 19.670 1.00 21.67 102 LYS D O 1
ATOM 7163 N N . LEU D 1 70 ? -15.301 168.006 20.250 1.00 25.29 103 LEU D N 1
ATOM 7164 C CA . LEU D 1 70 ? -15.726 168.145 21.621 1.00 25.74 103 LEU D CA 1
ATOM 7165 C C . LEU D 1 70 ? -16.395 169.472 21.836 1.00 26.56 103 LEU D C 1
ATOM 7166 O O . LEU D 1 70 ? -15.908 170.490 21.354 1.00 22.33 103 LEU D O 1
ATOM 7171 N N . GLN D 1 71 ? -17.497 169.431 22.581 1.00 29.33 104 GLN D N 1
ATOM 7172 C CA . GLN D 1 71 ? -18.273 170.629 22.965 1.00 32.81 104 GLN D CA 1
ATOM 7173 C C . GLN D 1 71 ? -17.672 171.329 24.222 1.00 31.29 104 GLN D C 1
ATOM 7174 O O . GLN D 1 71 ? -17.473 170.678 25.242 1.00 26.61 104 GLN D O 1
ATOM 7180 N N . LEU D 1 72 ? -17.352 172.623 24.151 1.00 30.31 105 LEU D N 1
ATOM 7181 C CA . LEU D 1 72 ? -16.830 173.275 25.341 1.00 30.41 105 LEU D CA 1
ATOM 7182 C C . LEU D 1 72 ? -17.950 174.119 25.972 1.00 31.73 105 LEU D C 1
ATOM 7183 O O . LEU D 1 72 ? -18.970 174.395 25.319 1.00 31.17 105 LEU D O 1
ATOM 7188 N N . PRO D 1 73 ? -17.770 174.556 27.236 1.00 33.04 106 PRO D N 1
ATOM 7189 C CA . PRO D 1 73 ? -18.766 175.380 27.957 1.00 34.04 106 PRO D CA 1
ATOM 7190 C C . PRO D 1 73 ? -19.162 176.574 27.116 1.00 36.00 106 PRO D C 1
ATOM 7191 O O . PRO D 1 73 ? -18.300 177.157 26.464 1.00 32.90 106 PRO D O 1
ATOM 7195 N N . MET D 1 74 ? -20.453 176.915 27.126 1.00 40.12 107 MET D N 1
ATOM 7196 C CA . MET D 1 74 ? -20.967 178.045 26.342 1.00 48.66 107 MET D CA 1
ATOM 7197 C C . MET D 1 74 ? -20.379 179.355 26.844 1.00 47.96 107 MET D C 1
ATOM 7198 O O . MET D 1 74 ? -19.994 179.454 28.023 1.00 47.46 107 MET D O 1
ATOM 7203 N N . LEU D 1 75 ? -20.345 180.381 25.997 1.00 47.28 108 LEU D N 1
ATOM 7204 C CA . LEU D 1 75 ? -19.688 181.606 26.439 1.00 47.74 108 LEU D CA 1
ATOM 7205 C C . LEU D 1 75 ? -20.365 182.985 26.317 1.00 49.37 108 LEU D C 1
ATOM 7206 O O . LEU D 1 75 ? -20.318 183.832 27.240 1.00 50.42 108 LEU D O 1
ATOM 7211 N N . ASN D 1 76 ? -20.981 183.216 25.175 1.00 52.03 109 ASN D N 1
ATOM 7212 C CA . ASN D 1 76 ? -21.545 184.508 24.946 1.00 54.00 109 ASN D CA 1
ATOM 7213 C C . ASN D 1 76 ? -23.047 184.743 24.941 1.00 56.51 109 ASN D C 1
ATOM 7214 O O . ASN D 1 76 ? -23.787 184.198 24.086 1.00 57.21 109 ASN D O 1
ATOM 7219 N N . GLU D 1 77 ? -23.451 185.609 25.887 1.00 59.08 110 GLU D N 1
ATOM 7220 C CA . GLU D 1 77 ? -24.845 186.109 26.067 1.00 61.59 110 GLU D CA 1
ATOM 7221 C C . GLU D 1 77 ? -25.211 186.814 24.758 1.00 62.79 110 GLU D C 1
ATOM 7222 O O . GLU D 1 77 ? -25.961 186.322 23.872 1.00 63.87 110 GLU D O 1
ATOM 7228 N N . ASP D 1 78 ? -24.619 187.993 24.688 1.00 63.51 111 ASP D N 1
ATOM 7229 C CA . ASP D 1 78 ? -24.726 188.913 23.580 1.00 64.84 111 ASP D CA 1
ATOM 7230 C C . ASP D 1 78 ? -23.804 188.458 22.414 1.00 64.24 111 ASP D C 1
ATOM 7231 O O . ASP D 1 78 ? -22.566 188.386 22.569 1.00 63.98 111 ASP D O 1
ATOM 7236 N N . LEU D 1 79 ? -24.399 188.121 21.269 1.00 62.95 112 LEU D N 1
ATOM 7237 C CA . LEU D 1 79 ? -23.561 187.760 20.131 1.00 62.53 112 LEU D CA 1
ATOM 7238 C C . LEU D 1 79 ? -23.271 189.053 19.322 1.00 62.48 112 LEU D C 1
ATOM 7239 O O . LEU D 1 79 ? -22.247 189.146 18.595 1.00 61.13 112 LEU D O 1
ATOM 7244 N N . THR D 1 80 ? -24.157 190.054 19.473 1.00 62.48 113 THR D N 1
ATOM 7245 C CA . THR D 1 80 ? -23.950 191.368 18.819 1.00 62.50 113 THR D CA 1
ATOM 7246 C C . THR D 1 80 ? -23.098 192.298 19.747 1.00 62.97 113 THR D C 1
ATOM 7247 O O . THR D 1 80 ? -23.115 193.558 19.599 1.00 64.59 113 THR D O 1
ATOM 7251 N N . CYS D 1 81 ? -22.379 191.704 20.713 1.00 62.52 114 CYS D N 1
ATOM 7252 C CA . CYS D 1 81 ? -21.534 192.534 21.570 1.00 62.55 114 CYS D CA 1
ATOM 7253 C C . CYS D 1 81 ? -20.154 192.748 20.905 1.00 61.25 114 CYS D C 1
ATOM 7254 O O . CYS D 1 81 ? -19.525 191.793 20.394 1.00 61.53 114 CYS D O 1
ATOM 7257 N N . ASP D 1 82 ? -19.734 194.017 20.871 1.00 60.46 115 ASP D N 1
ATOM 7258 C CA . ASP D 1 82 ? -18.450 194.433 20.269 1.00 59.86 115 ASP D CA 1
ATOM 7259 C C . ASP D 1 82 ? -17.320 193.426 20.657 1.00 57.18 115 ASP D C 1
ATOM 7260 O O . ASP D 1 82 ? -16.512 192.992 19.802 1.00 57.38 115 ASP D O 1
ATOM 7265 N N . THR D 1 83 ? -17.299 193.044 21.942 1.00 54.66 116 THR D N 1
ATOM 7266 C CA . THR D 1 83 ? -16.274 192.127 22.462 1.00 50.89 116 THR D CA 1
ATOM 7267 C C . THR D 1 83 ? -16.869 190.856 23.099 1.00 49.03 116 THR D C 1
ATOM 7268 O O . THR D 1 83 ? -17.616 190.925 24.085 1.00 48.26 116 THR D O 1
ATOM 7272 N N . LEU D 1 84 ? -16.536 189.702 22.501 1.00 46.60 117 LEU D N 1
ATOM 7273 C CA . LEU D 1 84 ? -16.984 188.384 22.965 1.00 41.49 117 LEU D CA 1
ATOM 7274 C C . LEU D 1 84 ? -15.817 187.584 23.517 1.00 38.47 117 LEU D C 1
ATOM 7275 O O . LEU D 1 84 ? -14.651 188.016 23.476 1.00 39.48 117 LEU D O 1
ATOM 7280 N N . GLN D 1 85 ? -16.123 186.403 24.026 1.00 33.77 118 GLN D N 1
ATOM 7281 C CA . GLN D 1 85 ? -15.062 185.506 24.496 1.00 31.76 118 GLN D CA 1
ATOM 7282 C C . GLN D 1 85 ? -15.003 184.244 23.650 1.00 30.89 118 GLN D C 1
ATOM 7283 O O . GLN D 1 85 ? -16.005 183.797 23.128 1.00 30.57 118 GLN D O 1
ATOM 7289 N N . MET D 1 86 ? -13.819 183.687 23.489 1.00 30.10 119 MET D N 1
ATOM 7290 C CA . MET D 1 86 ? -13.675 182.445 22.769 1.00 29.44 119 MET D CA 1
ATOM 7291 C C . MET D 1 86 ? -12.750 181.504 23.566 1.00 26.54 119 MET D C 1
ATOM 7292 O O . MET D 1 86 ? -11.873 181.957 24.311 1.00 22.66 119 MET D O 1
ATOM 7297 N N . TRP D 1 87 ? -12.948 180.201 23.412 1.00 24.40 120 TRP D N 1
ATOM 7298 C CA . TRP D 1 87 ? -12.071 179.239 24.065 1.00 20.95 120 TRP D CA 1
ATOM 7299 C C . TRP D 1 87 ? -10.820 179.135 23.199 1.00 19.55 120 TRP D C 1
ATOM 7300 O O . TRP D 1 87 ? -10.926 179.104 21.981 1.00 17.61 120 TRP D O 1
ATOM 7311 N N . GLU D 1 88 ? -9.648 179.129 23.832 1.00 17.12 121 GLU D N 1
ATOM 7312 C CA . GLU D 1 88 ? -8.411 179.049 23.138 1.00 16.94 121 GLU D CA 1
ATOM 7313 C C . GLU D 1 88 ? -7.679 177.821 23.679 1.00 17.96 121 GLU D C 1
ATOM 7314 O O . GLU D 1 88 ? -7.540 177.670 24.922 1.00 16.92 121 GLU D O 1
ATOM 7320 N N . ALA D 1 89 ? -7.241 176.926 22.777 1.00 14.06 122 ALA D N 1
ATOM 7321 C CA . ALA D 1 89 ? -6.501 175.762 23.211 1.00 13.80 122 ALA D CA 1
ATOM 7322 C C . ALA D 1 89 ? -5.047 176.233 23.370 1.00 14.69 122 ALA D C 1
ATOM 7323 O O . ALA D 1 89 ? -4.402 176.762 22.468 1.00 15.03 122 ALA D O 1
ATOM 7325 N N . VAL D 1 90 ? -4.538 176.037 24.568 1.00 14.62 123 VAL D N 1
ATOM 7326 C CA . VAL D 1 90 ? -3.233 176.505 24.948 1.00 14.02 123 VAL D CA 1
ATOM 7327 C C . VAL D 1 90 ? -2.197 175.429 24.792 1.00 13.87 123 VAL D C 1
ATOM 7328 O O . VAL D 1 90 ? -1.079 175.655 24.375 1.00 12.66 123 VAL D O 1
ATOM 7332 N N . SER D 1 91 ? -2.558 174.237 25.212 1.00 15.49 124 SER D N 1
ATOM 7333 C CA . SER D 1 91 ? -1.599 173.135 25.169 1.00 15.77 124 SER D CA 1
ATOM 7334 C C . SER D 1 91 ? -2.328 171.813 25.269 1.00 15.72 124 SER D C 1
ATOM 7335 O O . SER D 1 91 ? -3.506 171.737 25.592 1.00 15.24 124 SER D O 1
ATOM 7338 N N . VAL D 1 92 ? -1.607 170.754 24.925 1.00 16.52 125 VAL D N 1
ATOM 7339 C CA . VAL D 1 92 ? -2.178 169.430 24.968 1.00 12.32 125 VAL D CA 1
ATOM 7340 C C . VAL D 1 92 ? -1.139 168.433 25.455 1.00 13.68 125 VAL D C 1
ATOM 7341 O O . VAL D 1 92 ? 0.055 168.540 25.119 1.00 9.18 125 VAL D O 1
ATOM 7345 N N . LYS D 1 93 ? -1.591 167.502 26.315 1.00 15.10 126 LYS D N 1
ATOM 7346 C CA . LYS D 1 93 ? -0.736 166.380 26.746 1.00 15.52 126 LYS D CA 1
ATOM 7347 C C . LYS D 1 93 ? -1.393 165.274 25.913 1.00 13.32 126 LYS D C 1
ATOM 7348 O O . LYS D 1 93 ? -2.584 165.092 25.985 1.00 11.51 126 LYS D O 1
ATOM 7354 N N . THR D 1 94 ? -0.632 164.569 25.095 1.00 13.02 127 THR D N 1
ATOM 7355 C CA . THR D 1 94 ? -1.241 163.518 24.294 1.00 14.14 127 THR D CA 1
ATOM 7356 C C . THR D 1 94 ? -0.424 162.265 24.432 1.00 13.01 127 THR D C 1
ATOM 7357 O O . THR D 1 94 ? 0.763 162.323 24.647 1.00 12.42 127 THR D O 1
ATOM 7361 N N . GLU D 1 95 ? -1.025 161.101 24.294 1.00 13.70 128 GLU D N 1
ATOM 7362 C CA . GLU D 1 95 ? -0.259 159.909 24.473 1.00 13.22 128 GLU D CA 1
ATOM 7363 C C . GLU D 1 95 ? -0.893 158.792 23.714 1.00 12.25 128 GLU D C 1
ATOM 7364 O O . GLU D 1 95 ? -2.078 158.693 23.730 1.00 9.33 128 GLU D O 1
ATOM 7370 N N . VAL D 1 96 ? -0.092 157.925 23.100 1.00 12.51 129 VAL D N 1
ATOM 7371 C CA . VAL D 1 96 ? -0.572 156.749 22.374 1.00 13.20 129 VAL D CA 1
ATOM 7372 C C . VAL D 1 96 ? -0.403 155.637 23.418 1.00 14.03 129 VAL D C 1
ATOM 7373 O O . VAL D 1 96 ? 0.687 155.352 23.909 1.00 12.41 129 VAL D O 1
ATOM 7377 N N . VAL D 1 97 ? -1.509 155.026 23.757 1.00 13.01 130 VAL D N 1
ATOM 7378 C CA . VAL D 1 97 ? -1.545 154.021 24.781 1.00 10.46 130 VAL D CA 1
ATOM 7379 C C . VAL D 1 97 ? -1.536 152.573 24.227 1.00 10.11 130 VAL D C 1
ATOM 7380 O O . VAL D 1 97 ? -2.169 152.286 23.226 1.00 12.34 130 VAL D O 1
ATOM 7384 N N . GLY D 1 98 ? -0.791 151.680 24.882 1.00 8.20 131 GLY D N 1
ATOM 7385 C CA . GLY D 1 98 ? -0.812 150.285 24.529 1.00 8.42 131 GLY D CA 1
ATOM 7386 C C . GLY D 1 98 ? 0.352 149.668 23.822 1.00 10.55 131 GLY D C 1
ATOM 7387 O O . GLY D 1 98 ? 0.277 148.502 23.408 1.00 11.70 131 GLY D O 1
ATOM 7388 N N . SER D 1 99 ? 1.442 150.376 23.687 1.00 10.45 132 SER D N 1
ATOM 7389 C CA . SER D 1 99 ? 2.551 149.786 22.960 1.00 12.47 132 SER D CA 1
ATOM 7390 C C . SER D 1 99 ? 3.029 148.504 23.624 1.00 13.59 132 SER D C 1
ATOM 7391 O O . SER D 1 99 ? 3.471 147.585 22.912 1.00 15.31 132 SER D O 1
ATOM 7394 N N . GLY D 1 100 ? 2.890 148.400 24.956 1.00 13.04 133 GLY D N 1
ATOM 7395 C CA . GLY D 1 100 ? 3.283 147.205 25.674 1.00 10.05 133 GLY D CA 1
ATOM 7396 C C . GLY D 1 100 ? 2.506 145.990 25.182 1.00 10.89 133 GLY D C 1
ATOM 7397 O O . GLY D 1 100 ? 3.013 144.863 25.314 1.00 10.14 133 GLY D O 1
ATOM 7398 N N . SER D 1 101 ? 1.299 146.181 24.637 1.00 9.72 134 SER D N 1
ATOM 7399 C CA . SER D 1 101 ? 0.532 145.030 24.162 1.00 11.68 134 SER D CA 1
ATOM 7400 C C . SER D 1 101 ? 1.233 144.370 22.956 1.00 11.65 134 SER D C 1
ATOM 7401 O O . SER D 1 101 ? 0.959 143.205 22.619 1.00 9.88 134 SER D O 1
ATOM 7404 N N . LEU D 1 102 ? 2.137 145.134 22.328 1.00 11.05 135 LEU D N 1
ATOM 7405 C CA . LEU D 1 102 ? 2.892 144.640 21.194 1.00 9.99 135 LEU D CA 1
ATOM 7406 C C . LEU D 1 102 ? 3.925 143.590 21.632 1.00 11.74 135 LEU D C 1
ATOM 7407 O O . LEU D 1 102 ? 4.527 142.877 20.822 1.00 8.28 135 LEU D O 1
ATOM 7412 N N . LEU D 1 103 ? 4.106 143.488 22.950 1.00 13.24 136 LEU D N 1
ATOM 7413 C CA . LEU D 1 103 ? 4.991 142.530 23.533 1.00 14.21 136 LEU D CA 1
ATOM 7414 C C . LEU D 1 103 ? 4.359 141.148 23.619 1.00 11.84 136 LEU D C 1
ATOM 7415 O O . LEU D 1 103 ? 4.979 140.242 24.089 1.00 9.89 136 LEU D O 1
ATOM 7420 N N . ASP D 1 104 ? 3.112 141.006 23.209 1.00 12.01 137 ASP D N 1
ATOM 7421 C CA . ASP D 1 104 ? 2.512 139.694 23.123 1.00 11.80 137 ASP D CA 1
ATOM 7422 C C . ASP D 1 104 ? 3.127 139.052 21.839 1.00 11.51 137 ASP D C 1
ATOM 7423 O O . ASP D 1 104 ? 2.808 139.445 20.752 1.00 12.44 137 ASP D O 1
ATOM 7428 N N . VAL D 1 105 ? 4.034 138.096 21.981 1.00 11.41 138 VAL D N 1
ATOM 7429 C CA . VAL D 1 105 ? 4.633 137.402 20.867 1.00 10.59 138 VAL D CA 1
ATOM 7430 C C . VAL D 1 105 ? 4.323 135.932 21.055 1.00 9.26 138 VAL D C 1
ATOM 7431 O O . VAL D 1 105 ? 5.070 135.057 20.640 1.00 11.10 138 VAL D O 1
ATOM 7435 N N . HIS D 1 106 ? 3.170 135.642 21.617 1.00 9.33 139 HIS D N 1
ATOM 7436 C CA . HIS D 1 106 ? 2.798 134.261 21.872 1.00 9.13 139 HIS D CA 1
ATOM 7437 C C . HIS D 1 106 ? 1.585 133.878 21.072 1.00 7.54 139 HIS D C 1
ATOM 7438 O O . HIS D 1 106 ? 1.105 132.782 21.210 1.00 9.70 139 HIS D O 1
ATOM 7445 N N . GLY D 1 107 ? 1.066 134.770 20.258 1.00 8.83 140 GLY D N 1
ATOM 7446 C CA . GLY D 1 107 ? -0.116 134.449 19.457 1.00 7.70 140 GLY D CA 1
ATOM 7447 C C . GLY D 1 107 ? 0.153 133.529 18.286 1.00 10.29 140 GLY D C 1
ATOM 7448 O O . GLY D 1 107 ? 1.126 132.803 18.279 1.00 14.59 140 GLY D O 1
ATOM 7449 N N . PHE D 1 108 ? -0.683 133.591 17.264 1.00 10.95 141 PHE D N 1
ATOM 7450 C CA . PHE D 1 108 ? -0.617 132.681 16.115 1.00 11.25 141 PHE D CA 1
ATOM 7451 C C . PHE D 1 108 ? -0.167 133.381 14.818 1.00 11.88 141 PHE D C 1
ATOM 7452 O O . PHE D 1 108 ? -0.561 132.971 13.760 1.00 13.14 141 PHE D O 1
ATOM 7460 N N . ASN D 1 109 ? 0.641 134.424 14.909 1.00 13.15 142 ASN D N 1
ATOM 7461 C CA . ASN D 1 109 ? 1.064 135.106 13.696 1.00 14.60 142 ASN D CA 1
ATOM 7462 C C . ASN D 1 109 ? 2.129 134.237 13.081 1.00 14.89 142 ASN D C 1
ATOM 7463 O O . ASN D 1 109 ? 2.541 133.269 13.687 1.00 14.23 142 ASN D O 1
ATOM 7468 N N . LYS D 1 110 ? 2.600 134.647 11.901 1.00 13.62 143 LYS D N 1
ATOM 7469 C CA . LYS D 1 110 ? 3.686 133.990 11.241 1.00 13.16 143 LYS D CA 1
ATOM 7470 C C . LYS D 1 110 ? 4.775 133.868 12.303 1.00 13.96 143 LYS D C 1
ATOM 7471 O O . LYS D 1 110 ? 5.164 134.868 12.949 1.00 11.86 143 LYS D O 1
ATOM 7477 N N . PRO D 1 111 ? 5.327 132.655 12.472 1.00 14.31 144 PRO D N 1
ATOM 7478 C CA . PRO D 1 111 ? 6.376 132.482 13.487 1.00 15.69 144 PRO D CA 1
ATOM 7479 C C . PRO D 1 111 ? 7.748 132.898 12.986 1.00 15.81 144 PRO D C 1
ATOM 7480 O O . PRO D 1 111 ? 7.984 132.945 11.784 1.00 16.39 144 PRO D O 1
ATOM 7484 N N . THR D 1 112 ? 8.669 133.191 13.903 1.00 14.30 145 THR D N 1
ATOM 7485 C CA . THR D 1 112 ? 9.987 133.584 13.488 1.00 13.58 145 THR D CA 1
ATOM 7486 C C . THR D 1 112 ? 10.787 132.406 12.906 1.00 16.15 145 THR D C 1
ATOM 7487 O O . THR D 1 112 ? 11.684 132.597 12.107 1.00 15.88 145 THR D O 1
ATOM 7491 N N . ASP D 1 113 ? 10.477 131.172 13.300 1.00 19.49 146 ASP D N 1
ATOM 7492 C CA . ASP D 1 113 ? 11.169 130.018 12.729 1.00 20.88 146 ASP D CA 1
ATOM 7493 C C . ASP D 1 113 ? 10.137 129.372 11.802 1.00 22.53 146 ASP D C 1
ATOM 7494 O O . ASP D 1 113 ? 9.332 128.574 12.243 1.00 16.93 146 ASP D O 1
ATOM 7499 N N . THR D 1 114 ? 10.131 129.758 10.528 1.00 24.66 147 THR D N 1
ATOM 7500 C CA . THR D 1 114 ? 9.154 129.206 9.610 1.00 26.47 147 THR D CA 1
ATOM 7501 C C . THR D 1 114 ? 9.459 127.798 9.164 1.00 27.11 147 THR D C 1
ATOM 7502 O O . THR D 1 114 ? 8.572 127.095 8.800 1.00 23.41 147 THR D O 1
ATOM 7506 N N . VAL D 1 115 ? 10.716 127.378 9.210 1.00 29.66 148 VAL D N 1
ATOM 7507 C CA . VAL D 1 115 ? 11.054 126.009 8.820 1.00 29.38 148 VAL D CA 1
ATOM 7508 C C . VAL D 1 115 ? 10.340 125.043 9.764 1.00 30.02 148 VAL D C 1
ATOM 7509 O O . VAL D 1 115 ? 9.767 124.066 9.353 1.00 28.99 148 VAL D O 1
ATOM 7513 N N . ASN D 1 116 ? 10.339 125.300 11.056 1.00 30.39 149 ASN D N 1
ATOM 7514 C CA . ASN D 1 116 ? 9.666 124.341 11.957 1.00 28.23 149 ASN D CA 1
ATOM 7515 C C . ASN D 1 116 ? 8.399 124.866 12.591 1.00 24.97 149 ASN D C 1
ATOM 7516 O O . ASN D 1 116 ? 7.773 124.194 13.404 1.00 18.76 149 ASN D O 1
ATOM 7521 N N . THR D 1 117 ? 8.016 126.070 12.206 1.00 23.63 150 THR D N 1
ATOM 7522 C CA . THR D 1 117 ? 6.846 126.705 12.777 1.00 25.53 150 THR D CA 1
ATOM 7523 C C . THR D 1 117 ? 7.050 126.824 14.295 1.00 25.01 150 THR D C 1
ATOM 7524 O O . THR D 1 117 ? 6.260 126.319 15.100 1.00 23.61 150 THR D O 1
ATOM 7528 N N . LYS D 1 118 ? 8.134 127.514 14.671 1.00 23.41 151 LYS D N 1
ATOM 7529 C CA . LYS D 1 118 ? 8.497 127.703 16.073 1.00 20.52 151 LYS D CA 1
ATOM 7530 C C . LYS D 1 118 ? 8.991 129.132 16.260 1.00 19.57 151 LYS D C 1
ATOM 7531 O O . LYS D 1 118 ? 8.748 130.003 15.384 1.00 17.95 151 LYS D O 1
ATOM 7537 N N . GLY D 1 119 ? 9.710 129.344 17.387 1.00 17.57 152 GLY D N 1
ATOM 7538 C CA . GLY D 1 119 ? 10.308 130.628 17.753 1.00 14.95 152 GLY D CA 1
ATOM 7539 C C . GLY D 1 119 ? 9.235 131.459 18.447 1.00 14.82 152 GLY D C 1
ATOM 7540 O O . GLY D 1 119 ? 8.637 131.014 19.397 1.00 14.82 152 GLY D O 1
ATOM 7541 N N . ILE D 1 120 ? 8.931 132.643 17.944 1.00 11.82 153 ILE D N 1
ATOM 7542 C CA . ILE D 1 120 ? 7.879 133.401 18.541 1.00 12.28 153 ILE D CA 1
ATOM 7543 C C . ILE D 1 120 ? 6.910 133.849 17.446 1.00 11.21 153 ILE D C 1
ATOM 7544 O O . ILE D 1 120 ? 7.189 133.762 16.265 1.00 11.00 153 ILE D O 1
ATOM 7549 N N . SER D 1 121 ? 5.765 134.346 17.867 1.00 9.32 154 SER D N 1
ATOM 7550 C CA . SER D 1 121 ? 4.751 134.860 16.958 1.00 10.53 154 SER D CA 1
ATOM 7551 C C . SER D 1 121 ? 5.303 136.194 16.550 1.00 11.24 154 SER D C 1
ATOM 7552 O O . SER D 1 121 ? 5.456 137.044 17.383 1.00 12.96 154 SER D O 1
ATOM 7555 N N . THR D 1 122 ? 5.608 136.424 15.284 1.00 10.48 155 THR D N 1
ATOM 7556 C CA . THR D 1 122 ? 6.203 137.680 14.926 1.00 9.84 155 THR D CA 1
ATOM 7557 C C . THR D 1 122 ? 5.433 138.892 15.424 1.00 10.86 155 THR D C 1
ATOM 7558 O O . THR D 1 122 ? 4.239 139.035 15.187 1.00 11.26 155 THR D O 1
ATOM 7562 N N . PRO D 1 123 ? 6.117 139.796 16.123 1.00 11.20 156 PRO D N 1
ATOM 7563 C CA . PRO D 1 123 ? 5.369 140.973 16.597 1.00 11.38 156 PRO D CA 1
ATOM 7564 C C . PRO D 1 123 ? 5.074 141.983 15.449 1.00 12.75 156 PRO D C 1
ATOM 7565 O O . PRO D 1 123 ? 5.620 141.867 14.342 1.00 12.66 156 PRO D O 1
ATOM 7569 N N . VAL D 1 124 ? 4.195 142.930 15.736 1.00 12.10 157 VAL D N 1
ATOM 7570 C CA . VAL D 1 124 ? 3.828 143.996 14.830 1.00 11.96 157 VAL D CA 1
ATOM 7571 C C . VAL D 1 124 ? 5.104 144.747 14.422 1.00 13.08 157 VAL D C 1
ATOM 7572 O O . VAL D 1 124 ? 5.913 145.071 15.270 1.00 13.10 157 VAL D O 1
ATOM 7576 N N . GLU D 1 125 ? 5.275 144.981 13.114 1.00 13.55 158 GLU D N 1
ATOM 7577 C CA . GLU D 1 125 ? 6.487 145.649 12.530 1.00 11.30 158 GLU D CA 1
ATOM 7578 C C . GLU D 1 125 ? 6.054 146.334 11.286 1.00 8.62 158 GLU D C 1
ATOM 7579 O O . GLU D 1 125 ? 4.966 146.103 10.768 1.00 8.43 158 GLU D O 1
ATOM 7585 N N . GLY D 1 126 ? 6.932 147.130 10.739 1.00 9.46 159 GLY D N 1
ATOM 7586 C CA . GLY D 1 126 ? 6.578 147.754 9.486 1.00 8.86 159 GLY D CA 1
ATOM 7587 C C . GLY D 1 126 ? 6.435 149.247 9.536 1.00 9.83 159 GLY D C 1
ATOM 7588 O O . GLY D 1 126 ? 7.039 149.936 10.369 1.00 11.89 159 GLY D O 1
ATOM 7589 N N . SER D 1 127 ? 5.611 149.728 8.629 1.00 9.31 160 SER D N 1
ATOM 7590 C CA . SER D 1 127 ? 5.349 151.131 8.462 1.00 9.66 160 SER D CA 1
ATOM 7591 C C . SER D 1 127 ? 4.540 151.661 9.619 1.00 10.01 160 SER D C 1
ATOM 7592 O O . SER D 1 127 ? 3.577 151.031 10.065 1.00 9.56 160 SER D O 1
ATOM 7595 N N . GLN D 1 128 ? 4.953 152.826 10.095 1.00 10.30 161 GLN D N 1
ATOM 7596 C CA . GLN D 1 128 ? 4.319 153.468 11.230 1.00 12.48 161 GLN D CA 1
ATOM 7597 C C . GLN D 1 128 ? 3.934 154.873 10.835 1.00 12.37 161 GLN D C 1
ATOM 7598 O O . GLN D 1 128 ? 4.629 155.517 10.018 1.00 13.47 161 GLN D O 1
ATOM 7604 N N . TYR D 1 129 ? 2.851 155.372 11.408 1.00 11.73 162 TYR D N 1
ATOM 7605 C CA . TYR D 1 129 ? 2.404 156.679 11.025 1.00 10.35 162 TYR D CA 1
ATOM 7606 C C . TYR D 1 129 ? 1.739 157.245 12.240 1.00 11.18 162 TYR D C 1
ATOM 7607 O O . TYR D 1 129 ? 0.806 156.660 12.748 1.00 11.73 162 TYR D O 1
ATOM 7616 N N . HIS D 1 130 ? 2.233 158.377 12.724 1.00 11.70 163 HIS D N 1
ATOM 7617 C CA . HIS D 1 130 ? 1.611 159.011 13.916 1.00 11.14 163 HIS D CA 1
ATOM 7618 C C . HIS D 1 130 ? 1.348 160.432 13.657 1.00 9.31 163 HIS D C 1
ATOM 7619 O O . HIS D 1 130 ? 2.289 161.179 13.388 1.00 11.30 163 HIS D O 1
ATOM 7626 N N . VAL D 1 131 ? 0.081 160.810 13.686 1.00 10.86 164 VAL D N 1
ATOM 7627 C CA . VAL D 1 131 ? -0.289 162.195 13.471 1.00 10.96 164 VAL D CA 1
ATOM 7628 C C . VAL D 1 131 ? -1.383 162.585 14.465 1.00 12.15 164 VAL D C 1
ATOM 7629 O O . VAL D 1 131 ? -2.240 161.770 14.800 1.00 10.53 164 VAL D O 1
ATOM 7633 N N . PHE D 1 132 ? -1.316 163.812 14.979 1.00 11.93 165 PHE D N 1
ATOM 7634 C CA . PHE D 1 132 ? -2.415 164.273 15.806 1.00 11.23 165 PHE D CA 1
ATOM 7635 C C . PHE D 1 132 ? -2.536 165.753 15.532 1.00 11.20 165 PHE D C 1
ATOM 7636 O O . PHE D 1 132 ? -1.572 166.415 15.085 1.00 9.03 165 PHE D O 1
ATOM 7644 N N . ALA D 1 133 ? -3.751 166.258 15.727 1.00 11.18 166 ALA D N 1
ATOM 7645 C CA . ALA D 1 133 ? -4.026 167.675 15.508 1.00 10.95 166 ALA D CA 1
ATOM 7646 C C . ALA D 1 133 ? -5.064 168.094 16.559 1.00 10.54 166 ALA D C 1
ATOM 7647 O O . ALA D 1 133 ? -5.858 167.303 17.042 1.00 11.73 166 ALA D O 1
ATOM 7649 N N . VAL D 1 134 ? -4.978 169.345 16.951 1.00 12.70 167 VAL D N 1
ATOM 7650 C CA . VAL D 1 134 ? -5.927 169.977 17.850 1.00 11.92 167 VAL D CA 1
ATOM 7651 C C . VAL D 1 134 ? -6.211 171.318 17.156 1.00 12.97 167 VAL D C 1
ATOM 7652 O O . VAL D 1 134 ? -5.276 172.086 16.820 1.00 13.80 167 VAL D O 1
ATOM 7656 N N . GLY D 1 135 ? -7.494 171.603 16.925 1.00 12.81 168 GLY D N 1
ATOM 7657 C CA . GLY D 1 135 ? -7.851 172.838 16.241 1.00 12.54 168 GLY D CA 1
ATOM 7658 C C . GLY D 1 135 ? -9.225 173.300 16.598 1.00 12.57 168 GLY D C 1
ATOM 7659 O O . GLY D 1 135 ? -9.990 172.556 17.230 1.00 12.56 168 GLY D O 1
ATOM 7660 N N . GLY D 1 136 ? -9.529 174.535 16.197 1.00 13.71 169 GLY D N 1
ATOM 7661 C CA . GLY D 1 136 ? -10.837 175.107 16.476 1.00 14.37 169 GLY D CA 1
ATOM 7662 C C . GLY D 1 136 ? -11.870 174.880 15.392 1.00 17.88 169 GLY D C 1
ATOM 7663 O O . GLY D 1 136 ? -12.964 175.439 15.485 1.00 17.93 169 GLY D O 1
ATOM 7664 N N . GLU D 1 137 ? -11.515 174.099 14.354 1.00 17.57 170 GLU D N 1
ATOM 7665 C CA . GLU D 1 137 ? -12.395 173.729 13.258 1.00 17.78 170 GLU D CA 1
ATOM 7666 C C . GLU D 1 137 ? -11.824 172.402 12.704 1.00 17.86 170 GLU D C 1
ATOM 7667 O O . GLU D 1 137 ? -10.756 171.947 13.131 1.00 17.81 170 GLU D O 1
ATOM 7673 N N . PRO D 1 138 ? -12.534 171.739 11.782 1.00 16.39 171 PRO D N 1
ATOM 7674 C CA . PRO D 1 138 ? -11.991 170.469 11.258 1.00 15.28 171 PRO D CA 1
ATOM 7675 C C . PRO D 1 138 ? -10.618 170.598 10.629 1.00 13.93 171 PRO D C 1
ATOM 7676 O O . PRO D 1 138 ? -10.265 171.615 10.079 1.00 15.14 171 PRO D O 1
ATOM 7680 N N . LEU D 1 139 ? -9.842 169.536 10.706 1.00 13.11 172 LEU D N 1
ATOM 7681 C CA . LEU D 1 139 ? -8.519 169.535 10.121 1.00 12.33 172 LEU D CA 1
ATOM 7682 C C . LEU D 1 139 ? -8.731 169.613 8.611 1.00 14.50 172 LEU D C 1
ATOM 7683 O O . LEU D 1 139 ? -9.534 168.868 8.061 1.00 14.06 172 LEU D O 1
ATOM 7688 N N . ASP D 1 140 ? -8.031 170.547 7.956 1.00 16.07 173 ASP D N 1
ATOM 7689 C CA . ASP D 1 140 ? -8.083 170.695 6.468 1.00 15.30 173 ASP D CA 1
ATOM 7690 C C . ASP D 1 140 ? -7.145 169.621 5.910 1.00 12.83 173 ASP D C 1
ATOM 7691 O O . ASP D 1 140 ? -6.005 169.497 6.366 1.00 11.62 173 ASP D O 1
ATOM 7696 N N . LEU D 1 141 ? -7.656 168.857 4.947 1.00 12.16 174 LEU D N 1
ATOM 7697 C CA . LEU D 1 141 ? -6.938 167.775 4.277 1.00 10.59 174 LEU D CA 1
ATOM 7698 C C . LEU D 1 141 ? -6.608 168.063 2.849 1.00 12.45 174 LEU D C 1
ATOM 7699 O O . LEU D 1 141 ? -7.349 168.715 2.143 1.00 13.86 174 LEU D O 1
ATOM 7704 N N . GLN D 1 142 ? -5.442 167.635 2.426 1.00 13.59 175 GLN D N 1
ATOM 7705 C CA . GLN D 1 142 ? -5.014 167.790 1.030 1.00 11.98 175 GLN D CA 1
ATOM 7706 C C . GLN D 1 142 ? -4.907 166.324 0.543 1.00 11.26 175 GLN D C 1
ATOM 7707 O O . GLN D 1 142 ? -4.191 165.522 1.161 1.00 12.45 175 GLN D O 1
ATOM 7713 N N . GLY D 1 143 ? -5.607 165.948 -0.527 1.00 13.18 176 GLY D N 1
ATOM 7714 C CA . GLY D 1 143 ? -5.509 164.580 -1.018 1.00 11.58 176 GLY D CA 1
ATOM 7715 C C . GLY D 1 143 ? -4.239 164.383 -1.832 1.00 11.96 176 GLY D C 1
ATOM 7716 O O . GLY D 1 143 ? -3.779 165.318 -2.451 1.00 12.58 176 GLY D O 1
ATOM 7717 N N . LEU D 1 144 ? -3.640 163.196 -1.823 1.00 12.29 177 LEU D N 1
ATOM 7718 C CA . LEU D 1 144 ? -2.436 162.918 -2.621 1.00 13.12 177 LEU D CA 1
ATOM 7719 C C . LEU D 1 144 ? -2.369 161.415 -2.456 1.00 14.66 177 LEU D C 1
ATOM 7720 O O . LEU D 1 144 ? -2.361 160.943 -1.337 1.00 14.01 177 LEU D O 1
ATOM 7725 N N . VAL D 1 145 ? -2.326 160.676 -3.565 1.00 14.50 178 VAL D N 1
ATOM 7726 C CA . VAL D 1 145 ? -2.307 159.227 -3.524 1.00 11.31 178 VAL D CA 1
ATOM 7727 C C . VAL D 1 145 ? -1.108 158.671 -4.259 1.00 10.81 178 VAL D C 1
ATOM 7728 O O . VAL D 1 145 ? -0.376 159.367 -4.979 1.00 12.75 178 VAL D O 1
ATOM 7732 N N . THR D 1 146 ? -0.871 157.414 -4.016 1.00 10.16 179 THR D N 1
ATOM 7733 C CA . THR D 1 146 ? 0.221 156.710 -4.677 1.00 10.72 179 THR D CA 1
ATOM 7734 C C . THR D 1 146 ? -0.146 156.530 -6.162 1.00 12.10 179 THR D C 1
ATOM 7735 O O . THR D 1 146 ? 0.648 156.736 -7.061 1.00 12.10 179 THR D O 1
ATOM 7739 N N . ASP D 1 147 ? -1.405 156.202 -6.382 1.00 14.04 180 ASP D N 1
ATOM 7740 C CA . ASP D 1 147 ? -1.910 155.880 -7.697 1.00 14.06 180 ASP D CA 1
ATOM 7741 C C . ASP D 1 147 ? -3.314 156.452 -7.955 1.00 12.44 180 ASP D C 1
ATOM 7742 O O . ASP D 1 147 ? -4.288 156.030 -7.347 1.00 12.11 180 ASP D O 1
ATOM 7747 N N . ALA D 1 148 ? -3.410 157.395 -8.902 1.00 13.96 181 ALA D N 1
ATOM 7748 C CA . ALA D 1 148 ? -4.695 158.020 -9.251 1.00 13.01 181 ALA D CA 1
ATOM 7749 C C . ALA D 1 148 ? -5.622 157.000 -9.910 1.00 13.25 181 ALA D C 1
ATOM 7750 O O . ALA D 1 148 ? -6.774 157.262 -10.106 1.00 13.41 181 ALA D O 1
ATOM 7752 N N . ARG D 1 149 ? -5.129 155.802 -10.197 1.00 12.75 182 ARG D N 1
ATOM 7753 C CA . ARG D 1 149 ? -5.955 154.806 -10.831 1.00 13.45 182 ARG D CA 1
ATOM 7754 C C . ARG D 1 149 ? -6.578 153.880 -9.817 1.00 16.06 182 ARG D C 1
ATOM 7755 O O . ARG D 1 149 ? -7.409 153.061 -10.170 1.00 17.33 182 ARG D O 1
ATOM 7763 N N . THR D 1 150 ? -6.205 153.995 -8.550 1.00 16.71 183 THR D N 1
ATOM 7764 C CA . THR D 1 150 ? -6.782 153.125 -7.531 1.00 16.04 183 THR D CA 1
ATOM 7765 C C . THR D 1 150 ? -8.276 153.274 -7.510 1.00 16.24 183 THR D C 1
ATOM 7766 O O . THR D 1 150 ? -8.789 154.385 -7.525 1.00 16.05 183 THR D O 1
ATOM 7770 N N . LYS D 1 151 ? -8.957 152.128 -7.421 1.00 16.13 184 LYS D N 1
ATOM 7771 C CA . LYS D 1 151 ? -10.398 152.066 -7.413 1.00 15.95 184 LYS D CA 1
ATOM 7772 C C . LYS D 1 151 ? -10.928 151.898 -6.014 1.00 17.40 184 LYS D C 1
ATOM 7773 O O . LYS D 1 151 ? -11.278 150.820 -5.580 1.00 20.60 184 LYS D O 1
ATOM 7779 N N . TYR D 1 152 ? -10.965 152.987 -5.299 1.00 18.51 185 TYR D N 1
ATOM 7780 C CA . TYR D 1 152 ? -11.528 153.008 -3.953 1.00 17.80 185 TYR D CA 1
ATOM 7781 C C . TYR D 1 152 ? -13.044 152.816 -4.063 1.00 17.01 185 TYR D C 1
ATOM 7782 O O . TYR D 1 152 ? -13.664 153.300 -5.025 1.00 15.54 185 TYR D O 1
ATOM 7791 N N . LYS D 1 153 ? -13.629 152.129 -3.081 1.00 17.49 186 LYS D N 1
ATOM 7792 C CA . LYS D 1 153 ? -15.057 151.923 -3.057 1.00 19.70 186 LYS D CA 1
ATOM 7793 C C . LYS D 1 153 ? -15.704 153.302 -3.074 1.00 21.30 186 LYS D C 1
ATOM 7794 O O . LYS D 1 153 ? -15.169 154.249 -2.497 1.00 18.27 186 LYS D O 1
ATOM 7800 N N . GLU D 1 154 ? -16.858 153.422 -3.729 1.00 24.58 187 GLU D N 1
ATOM 7801 C CA . GLU D 1 154 ? -17.558 154.701 -3.760 1.00 27.79 187 GLU D CA 1
ATOM 7802 C C . GLU D 1 154 ? -18.300 154.901 -2.470 1.00 28.41 187 GLU D C 1
ATOM 7803 O O . GLU D 1 154 ? -18.517 156.015 -2.060 1.00 28.24 187 GLU D O 1
ATOM 7809 N N . GLU D 1 155 ? -18.668 153.824 -1.792 1.00 30.68 188 GLU D N 1
ATOM 7810 C CA . GLU D 1 155 ? -19.383 153.992 -0.512 1.00 31.18 188 GLU D CA 1
ATOM 7811 C C . GLU D 1 155 ? -18.592 153.538 0.660 1.00 26.82 188 GLU D C 1
ATOM 7812 O O . GLU D 1 155 ? -17.826 152.595 0.555 1.00 26.10 188 GLU D O 1
ATOM 7818 N N . GLY D 1 156 ? -18.781 154.218 1.769 1.00 24.43 189 GLY D N 1
ATOM 7819 C CA . GLY D 1 156 ? -18.093 153.809 2.965 1.00 21.54 189 GLY D CA 1
ATOM 7820 C C . GLY D 1 156 ? -16.806 154.510 3.292 1.00 20.54 189 GLY D C 1
ATOM 7821 O O . GLY D 1 156 ? -16.268 154.295 4.361 1.00 19.62 189 GLY D O 1
ATOM 7822 N N . VAL D 1 157 ? -16.297 155.329 2.382 1.00 18.78 190 VAL D N 1
ATOM 7823 C CA . VAL D 1 157 ? -15.033 156.016 2.611 1.00 16.69 190 VAL D CA 1
ATOM 7824 C C . VAL D 1 157 ? -15.169 157.291 1.849 1.00 17.27 190 VAL D C 1
ATOM 7825 O O . VAL D 1 157 ? -15.803 157.315 0.810 1.00 17.32 190 VAL D O 1
ATOM 7829 N N . VAL D 1 158 ? -14.518 158.335 2.341 1.00 15.79 191 VAL D N 1
ATOM 7830 C CA . VAL D 1 158 ? -14.503 159.614 1.643 1.00 15.25 191 VAL D CA 1
ATOM 7831 C C . VAL D 1 158 ? -13.146 159.688 0.939 1.00 16.74 191 VAL D C 1
ATOM 7832 O O . VAL D 1 158 ? -12.069 159.683 1.588 1.00 18.45 191 VAL D O 1
ATOM 7836 N N . THR D 1 159 ? -13.187 159.708 -0.391 1.00 15.93 192 THR D N 1
ATOM 7837 C CA . THR D 1 159 ? -11.959 159.731 -1.173 1.00 15.86 192 THR D CA 1
ATOM 7838 C C . THR D 1 159 ? -12.004 160.993 -2.030 1.00 14.85 192 THR D C 1
ATOM 7839 O O . THR D 1 159 ? -12.955 161.753 -1.966 1.00 14.66 192 THR D O 1
ATOM 7843 N N . ILE D 1 160 ? -10.972 161.237 -2.818 1.00 16.82 193 ILE D N 1
ATOM 7844 C CA . ILE D 1 160 ? -10.953 162.438 -3.660 1.00 16.80 193 ILE D CA 1
ATOM 7845 C C . ILE D 1 160 ? -12.177 162.505 -4.586 1.00 18.37 193 ILE D C 1
ATOM 7846 O O . ILE D 1 160 ? -12.786 163.560 -4.748 1.00 19.23 193 ILE D O 1
ATOM 7851 N N . LYS D 1 161 ? -12.537 161.388 -5.197 1.00 17.19 194 LYS D N 1
ATOM 7852 C CA . LYS D 1 161 ? -13.710 161.393 -6.034 1.00 18.48 194 LYS D CA 1
ATOM 7853 C C . LYS D 1 161 ? -14.999 161.757 -5.275 1.00 19.39 194 LYS D C 1
ATOM 7854 O O . LYS D 1 161 ? -15.911 162.351 -5.840 1.00 22.06 194 LYS D O 1
ATOM 7860 N N . THR D 1 162 ? -15.103 161.391 -4.008 1.00 19.78 195 THR D N 1
ATOM 7861 C CA . THR D 1 162 ? -16.286 161.718 -3.225 1.00 17.77 195 THR D CA 1
ATOM 7862 C C . THR D 1 162 ? -16.382 163.220 -3.235 1.00 18.46 195 THR D C 1
ATOM 7863 O O . THR D 1 162 ? -17.468 163.783 -3.302 1.00 19.17 195 THR D O 1
ATOM 7867 N N . ILE D 1 163 ? -15.238 163.873 -3.153 1.00 18.75 196 ILE D N 1
ATOM 7868 C CA . ILE D 1 163 ? -15.248 165.331 -3.050 1.00 19.18 196 ILE D CA 1
ATOM 7869 C C . ILE D 1 163 ? -15.414 166.052 -4.393 1.00 19.93 196 ILE D C 1
ATOM 7870 O O . ILE D 1 163 ? -16.239 166.928 -4.537 1.00 19.21 196 ILE D O 1
ATOM 7875 N N . THR D 1 164 ? -14.647 165.633 -5.390 1.00 21.29 197 THR D N 1
ATOM 7876 C CA . THR D 1 164 ? -14.694 166.274 -6.680 1.00 20.20 197 THR D CA 1
ATOM 7877 C C . THR D 1 164 ? -15.803 165.789 -7.591 1.00 23.09 197 THR D C 1
ATOM 7878 O O . THR D 1 164 ? -16.108 166.456 -8.598 1.00 21.63 197 THR D O 1
ATOM 7882 N N . LYS D 1 165 ? -16.404 164.640 -7.288 1.00 25.17 198 LYS D N 1
ATOM 7883 C CA . LYS D 1 165 ? -17.479 164.113 -8.135 1.00 26.33 198 LYS D CA 1
ATOM 7884 C C . LYS D 1 165 ? -16.893 163.608 -9.464 1.00 26.48 198 LYS D C 1
ATOM 7885 O O . LYS D 1 165 ? -17.608 163.234 -10.377 1.00 26.66 198 LYS D O 1
ATOM 7891 N N . LYS D 1 166 ? -15.574 163.611 -9.570 1.00 26.93 199 LYS D N 1
ATOM 7892 C CA . LYS D 1 166 ? -14.929 163.147 -10.781 1.00 25.78 199 LYS D CA 1
ATOM 7893 C C . LYS D 1 166 ? -13.830 162.171 -10.428 1.00 23.77 199 LYS D C 1
ATOM 7894 O O . LYS D 1 166 ? -13.424 162.052 -9.293 1.00 24.48 199 LYS D O 1
ATOM 7900 N N . ASP D 1 167 ? -13.330 161.477 -11.412 1.00 21.95 200 ASP D N 1
ATOM 7901 C CA . ASP D 1 167 ? -12.263 160.558 -11.206 1.00 21.10 200 ASP D CA 1
ATOM 7902 C C . ASP D 1 167 ? -10.957 161.288 -10.885 1.00 20.76 200 ASP D C 1
ATOM 7903 O O . ASP D 1 167 ? -10.739 162.414 -11.325 1.00 19.01 200 ASP D O 1
ATOM 7908 N N . MET D 1 168 ? -10.064 160.642 -10.140 1.00 18.81 201 MET D N 1
ATOM 7909 C CA . MET D 1 168 ? -8.803 161.275 -9.837 1.00 17.66 201 MET D CA 1
ATOM 7910 C C . MET D 1 168 ? -8.066 161.511 -11.134 1.00 18.66 201 MET D C 1
ATOM 7911 O O . MET D 1 168 ? -8.301 160.804 -12.135 1.00 20.07 201 MET D O 1
ATOM 7916 N N . VAL D 1 169 ? -7.126 162.465 -11.111 1.00 18.38 202 VAL D N 1
ATOM 7917 C CA . VAL D 1 169 ? -6.309 162.814 -12.276 1.00 15.23 202 VAL D CA 1
ATOM 7918 C C . VAL D 1 169 ? -4.857 162.541 -11.916 1.00 17.21 202 VAL D C 1
ATOM 7919 O O . VAL D 1 169 ? -4.522 162.312 -10.728 1.00 15.58 202 VAL D O 1
ATOM 7923 N N . ASN D 1 170 ? -3.984 162.529 -12.919 1.00 16.80 203 ASN D N 1
ATOM 7924 C CA . ASN D 1 170 ? -2.627 162.208 -12.606 1.00 17.56 203 ASN D CA 1
ATOM 7925 C C . ASN D 1 170 ? -2.037 163.179 -11.579 1.00 18.39 203 ASN D C 1
ATOM 7926 O O . ASN D 1 170 ? -1.165 162.781 -10.803 1.00 17.92 203 ASN D O 1
ATOM 7931 N N . LYS D 1 171 ? -2.525 164.413 -11.554 1.00 18.89 204 LYS D N 1
ATOM 7932 C CA . LYS D 1 171 ? -2.032 165.430 -10.606 1.00 19.45 204 LYS D CA 1
ATOM 7933 C C . LYS D 1 171 ? -2.300 165.022 -9.145 1.00 16.91 204 LYS D C 1
ATOM 7934 O O . LYS D 1 171 ? -1.690 165.590 -8.241 1.00 14.87 204 LYS D O 1
ATOM 7940 N N . ASP D 1 172 ? -3.230 164.082 -8.933 1.00 13.57 205 ASP D N 1
ATOM 7941 C CA . ASP D 1 172 ? -3.530 163.594 -7.592 1.00 13.66 205 ASP D CA 1
ATOM 7942 C C . ASP D 1 172 ? -2.432 162.711 -6.957 1.00 12.50 205 ASP D C 1
ATOM 7943 O O . ASP D 1 172 ? -2.484 162.451 -5.767 1.00 12.25 205 ASP D O 1
ATOM 7948 N N . GLN D 1 173 ? -1.431 162.331 -7.752 1.00 10.58 206 GLN D N 1
ATOM 7949 C CA . GLN D 1 173 ? -0.277 161.644 -7.272 1.00 9.57 206 GLN D CA 1
ATOM 7950 C C . GLN D 1 173 ? 0.780 162.662 -6.756 1.00 11.24 206 GLN D C 1
ATOM 7951 O O . GLN D 1 173 ? 1.806 162.230 -6.175 1.00 10.13 206 GLN D O 1
ATOM 7957 N N . VAL D 1 174 ? 0.568 163.976 -7.002 1.00 12.35 207 VAL D N 1
ATOM 7958 C CA . VAL D 1 174 ? 1.454 165.041 -6.482 1.00 12.40 207 VAL D CA 1
ATOM 7959 C C . VAL D 1 174 ? 0.499 166.025 -5.830 1.00 12.72 207 VAL D C 1
ATOM 7960 O O . VAL D 1 174 ? -0.584 165.636 -5.394 1.00 15.53 207 VAL D O 1
ATOM 7964 N N . LEU D 1 175 ? 0.839 167.295 -5.750 1.00 15.15 208 LEU D N 1
ATOM 7965 C CA . LEU D 1 175 ? -0.079 168.254 -5.132 1.00 14.86 208 LEU D CA 1
ATOM 7966 C C . LEU D 1 175 ? -1.077 168.859 -6.133 1.00 15.34 208 LEU D C 1
ATOM 7967 O O . LEU D 1 175 ? -0.655 169.607 -6.981 1.00 16.39 208 LEU D O 1
ATOM 7972 N N . ASN D 1 176 ? -2.359 168.501 -6.024 1.00 15.36 209 ASN D N 1
ATOM 7973 C CA . ASN D 1 176 ? -3.424 169.006 -6.849 1.00 14.98 209 ASN D CA 1
ATOM 7974 C C . ASN D 1 176 ? -4.310 169.778 -5.848 1.00 15.97 209 ASN D C 1
ATOM 7975 O O . ASN D 1 176 ? -5.044 169.184 -5.052 1.00 17.04 209 ASN D O 1
ATOM 7980 N N . PRO D 1 177 ? -4.277 171.133 -5.915 1.00 17.39 210 PRO D N 1
ATOM 7981 C CA . PRO D 1 177 ? -5.052 172.017 -5.024 1.00 17.17 210 PRO D CA 1
ATOM 7982 C C . PRO D 1 177 ? -6.525 171.779 -4.997 1.00 17.29 210 PRO D C 1
ATOM 7983 O O . PRO D 1 177 ? -7.195 172.157 -4.059 1.00 18.51 210 PRO D O 1
ATOM 7987 N N . ILE D 1 178 ? -7.047 171.145 -6.020 1.00 17.23 211 ILE D N 1
ATOM 7988 C CA . ILE D 1 178 ? -8.457 170.903 -6.088 1.00 17.15 211 ILE D CA 1
ATOM 7989 C C . ILE D 1 178 ? -8.865 169.814 -5.123 1.00 17.71 211 ILE D C 1
ATOM 7990 O O . ILE D 1 178 ? -10.026 169.777 -4.637 1.00 15.47 211 ILE D O 1
ATOM 7995 N N . SER D 1 179 ? -7.938 168.895 -4.850 1.00 16.59 212 SER D N 1
ATOM 7996 C CA . SER D 1 179 ? -8.288 167.753 -3.976 1.00 15.91 212 SER D CA 1
ATOM 7997 C C . SER D 1 179 ? -8.121 168.058 -2.525 1.00 14.17 212 SER D C 1
ATOM 7998 O O . SER D 1 179 ? -7.127 167.672 -1.930 1.00 12.52 212 SER D O 1
ATOM 8001 N N . LYS D 1 180 ? -9.115 168.750 -1.978 1.00 13.12 213 LYS D N 1
ATOM 8002 C CA . LYS D 1 180 ? -9.125 169.177 -0.592 1.00 14.27 213 LYS D CA 1
ATOM 8003 C C . LYS D 1 180 ? -10.363 168.708 0.079 1.00 13.79 213 LYS D C 1
ATOM 8004 O O . LYS D 1 180 ? -11.376 168.548 -0.571 1.00 18.13 213 LYS D O 1
ATOM 8010 N N . ALA D 1 181 ? -10.312 168.463 1.374 1.00 13.56 214 ALA D N 1
ATOM 8011 C CA . ALA D 1 181 ? -11.518 168.059 2.122 1.00 11.93 214 ALA D CA 1
ATOM 8012 C C . ALA D 1 181 ? -11.333 168.544 3.561 1.00 10.79 214 ALA D C 1
ATOM 8013 O O . ALA D 1 181 ? -10.346 169.210 3.861 1.00 11.88 214 ALA D O 1
ATOM 8015 N N . LYS D 1 182 ? -12.266 168.242 4.451 1.00 12.92 215 LYS D N 1
ATOM 8016 C CA . LYS D 1 182 ? -12.122 168.602 5.849 1.00 14.65 215 LYS D CA 1
ATOM 8017 C C . LYS D 1 182 ? -12.340 167.325 6.625 1.00 15.56 215 LYS D C 1
ATOM 8018 O O . LYS D 1 182 ? -13.187 166.516 6.261 1.00 15.31 215 LYS D O 1
ATOM 8024 N N . LEU D 1 183 ? -11.590 167.107 7.690 1.00 15.74 216 LEU D N 1
ATOM 8025 C CA . LEU D 1 183 ? -11.784 165.867 8.455 1.00 16.66 216 LEU D CA 1
ATOM 8026 C C . LEU D 1 183 ? -12.960 166.095 9.360 1.00 15.44 216 LEU D C 1
ATOM 8027 O O . LEU D 1 183 ? -12.850 166.617 10.463 1.00 14.63 216 LEU D O 1
ATOM 8032 N N . ASP D 1 184 ? -14.120 165.774 8.834 1.00 17.12 217 ASP D N 1
ATOM 8033 C CA . ASP D 1 184 ? -15.343 166.016 9.581 1.00 17.14 217 ASP D CA 1
ATOM 8034 C C . ASP D 1 184 ? -16.084 164.743 9.933 1.00 17.77 217 ASP D C 1
ATOM 8035 O O . ASP D 1 184 ? -17.209 164.821 10.388 1.00 19.42 217 ASP D O 1
ATOM 8040 N N . LYS D 1 185 ? -15.481 163.576 9.692 1.00 14.90 218 LYS D N 1
ATOM 8041 C CA . LYS D 1 185 ? -16.088 162.318 10.041 1.00 16.95 218 LYS D CA 1
ATOM 8042 C C . LYS D 1 185 ? -15.020 161.438 10.546 1.00 15.39 218 LYS D C 1
ATOM 8043 O O . LYS D 1 185 ? -13.943 161.452 10.024 1.00 17.22 218 LYS D O 1
ATOM 8049 N N . ASP D 1 186 ? -15.324 160.654 11.559 1.00 14.86 219 ASP D N 1
ATOM 8050 C CA . ASP D 1 186 ? -14.369 159.715 12.146 1.00 13.85 219 ASP D CA 1
ATOM 8051 C C . ASP D 1 186 ? -14.400 158.426 11.320 1.00 13.22 219 ASP D C 1
ATOM 8052 O O . ASP D 1 186 ? -15.445 158.008 10.833 1.00 14.26 219 ASP D O 1
ATOM 8057 N N . GLY D 1 187 ? -13.252 157.800 11.134 1.00 14.95 220 GLY D N 1
ATOM 8058 C CA . GLY D 1 187 ? -13.183 156.525 10.388 1.00 15.10 220 GLY D CA 1
ATOM 8059 C C . GLY D 1 187 ? -13.680 156.506 8.970 1.00 16.60 220 GLY D C 1
ATOM 8060 O O . GLY D 1 187 ? -14.204 155.498 8.550 1.00 18.27 220 GLY D O 1
ATOM 8061 N N . MET D 1 188 ? -13.450 157.563 8.196 1.00 16.90 221 MET D N 1
ATOM 8062 C CA . MET D 1 188 ? -13.996 157.638 6.827 1.00 16.65 221 MET D CA 1
ATOM 8063 C C . MET D 1 188 ? -12.998 158.124 5.799 1.00 15.80 221 MET D C 1
ATOM 8064 O O . MET D 1 188 ? -13.113 157.811 4.607 1.00 15.76 221 MET D O 1
ATOM 8069 N N . TYR D 1 189 ? -12.021 158.907 6.265 1.00 15.25 222 TYR D N 1
ATOM 8070 C CA . TYR D 1 189 ? -11.001 159.485 5.414 1.00 11.27 222 TYR D CA 1
ATOM 8071 C C . TYR D 1 189 ? -9.738 158.680 5.503 1.00 11.36 222 TYR D C 1
ATOM 8072 O O . TYR D 1 189 ? -9.050 158.706 6.536 1.00 12.51 222 TYR D O 1
ATOM 8081 N N . PRO D 1 190 ? -9.428 157.919 4.425 1.00 11.36 223 PRO D N 1
ATOM 8082 C CA . PRO D 1 190 ? -8.207 157.112 4.447 1.00 12.67 223 PRO D CA 1
ATOM 8083 C C . PRO D 1 190 ? -6.923 157.918 4.577 1.00 11.46 223 PRO D C 1
ATOM 8084 O O . PRO D 1 190 ? -6.731 158.906 3.867 1.00 15.14 223 PRO D O 1
ATOM 8088 N N . VAL D 1 191 ? -6.023 157.474 5.455 1.00 9.73 224 VAL D N 1
ATOM 8089 C CA . VAL D 1 191 ? -4.791 158.198 5.651 1.00 8.58 224 VAL D CA 1
ATOM 8090 C C . VAL D 1 191 ? -3.821 158.070 4.479 1.00 10.22 224 VAL D C 1
ATOM 8091 O O . VAL D 1 191 ? -2.866 158.868 4.366 1.00 8.61 224 VAL D O 1
ATOM 8095 N N . GLU D 1 192 ? -4.059 157.105 3.588 1.00 10.81 225 GLU D N 1
ATOM 8096 C CA . GLU D 1 192 ? -3.191 156.973 2.430 1.00 10.70 225 GLU D CA 1
ATOM 8097 C C . GLU D 1 192 ? -3.663 157.949 1.351 1.00 10.23 225 GLU D C 1
ATOM 8098 O O . GLU D 1 192 ? -3.025 158.100 0.329 1.00 10.65 225 GLU D O 1
ATOM 8104 N N . ILE D 1 193 ? -4.745 158.665 1.602 1.00 11.53 226 ILE D N 1
ATOM 8105 C CA . ILE D 1 193 ? -5.259 159.640 0.642 1.00 9.91 226 ILE D CA 1
ATOM 8106 C C . ILE D 1 193 ? -5.207 161.072 1.160 1.00 11.96 226 ILE D C 1
ATOM 8107 O O . ILE D 1 193 ? -4.833 162.007 0.461 1.00 14.13 226 ILE D O 1
ATOM 8112 N N . TRP D 1 194 ? -5.573 161.246 2.424 1.00 11.98 227 TRP D N 1
ATOM 8113 C CA . TRP D 1 194 ? -5.748 162.585 3.033 1.00 8.76 227 TRP D CA 1
ATOM 8114 C C . TRP D 1 194 ? -4.707 162.987 4.011 1.00 10.59 227 TRP D C 1
ATOM 8115 O O . TRP D 1 194 ? -4.560 162.331 5.052 1.00 11.40 227 TRP D O 1
ATOM 8126 N N . HIS D 1 195 ? -4.037 164.104 3.723 1.00 11.60 228 HIS D N 1
ATOM 8127 C CA . HIS D 1 195 ? -2.951 164.592 4.519 1.00 10.20 228 HIS D CA 1
ATOM 8128 C C . HIS D 1 195 ? -3.259 165.972 5.031 1.00 13.24 228 HIS D C 1
ATOM 8129 O O . HIS D 1 195 ? -4.030 166.705 4.426 1.00 14.55 228 HIS D O 1
ATOM 8136 N N . PRO D 1 196 ? -2.680 166.341 6.201 1.00 14.82 229 PRO D N 1
ATOM 8137 C CA . PRO D 1 196 ? -2.939 167.704 6.708 1.00 12.96 229 PRO D CA 1
ATOM 8138 C C . PRO D 1 196 ? -2.550 168.674 5.574 1.00 12.07 229 PRO D C 1
ATOM 8139 O O . PRO D 1 196 ? -1.529 168.512 4.923 1.00 13.09 229 PRO D O 1
ATOM 8143 N N . ASP D 1 197 ? -3.379 169.671 5.325 1.00 14.14 230 ASP D N 1
ATOM 8144 C CA . ASP D 1 197 ? -3.128 170.648 4.277 1.00 12.58 230 ASP D CA 1
ATOM 8145 C C . ASP D 1 197 ? -2.302 171.792 4.872 1.00 12.83 230 ASP D C 1
ATOM 8146 O O . ASP D 1 197 ? -2.786 172.559 5.716 1.00 14.15 230 ASP D O 1
ATOM 8151 N N . PRO D 1 198 ? -1.033 171.936 4.457 1.00 11.90 231 PRO D N 1
ATOM 8152 C CA . PRO D 1 198 ? -0.211 173.008 5.025 1.00 11.57 231 PRO D CA 1
ATOM 8153 C C . PRO D 1 198 ? -0.619 174.389 4.525 1.00 12.86 231 PRO D C 1
ATOM 8154 O O . PRO D 1 198 ? -0.212 175.384 5.078 1.00 15.61 231 PRO D O 1
ATOM 8158 N N . ALA D 1 199 ? -1.433 174.446 3.488 1.00 12.84 232 ALA D N 1
ATOM 8159 C CA . ALA D 1 199 ? -1.810 175.710 2.942 1.00 12.94 232 ALA D CA 1
ATOM 8160 C C . ALA D 1 199 ? -2.981 176.209 3.691 1.00 14.23 232 ALA D C 1
ATOM 8161 O O . ALA D 1 199 ? -3.395 177.355 3.495 1.00 17.44 232 ALA D O 1
ATOM 8163 N N . LYS D 1 200 ? -3.577 175.383 4.542 1.00 15.12 233 LYS D N 1
ATOM 8164 C CA . LYS D 1 200 ? -4.719 175.889 5.345 1.00 14.25 233 LYS D CA 1
ATOM 8165 C C . LYS D 1 200 ? -4.458 175.673 6.807 1.00 13.55 233 LYS D C 1
ATOM 8166 O O . LYS D 1 200 ? -3.408 176.039 7.270 1.00 13.03 233 LYS D O 1
ATOM 8172 N N . ASN D 1 201 ? -5.379 175.075 7.545 1.00 14.57 234 ASN D N 1
ATOM 8173 C CA . ASN D 1 201 ? -5.132 174.819 8.976 1.00 15.01 234 ASN D CA 1
ATOM 8174 C C . ASN D 1 201 ? -4.566 175.974 9.798 1.00 16.02 234 ASN D C 1
ATOM 8175 O O . ASN D 1 201 ? -3.732 175.781 10.688 1.00 16.59 234 ASN D O 1
ATOM 8180 N N . GLU D 1 202 ? -5.020 177.179 9.487 1.00 18.16 235 GLU D N 1
ATOM 8181 C CA . GLU D 1 202 ? -4.617 178.388 10.201 1.00 18.62 235 GLU D CA 1
ATOM 8182 C C . GLU D 1 202 ? -4.976 178.281 11.688 1.00 16.21 235 GLU D C 1
ATOM 8183 O O . GLU D 1 202 ? -4.310 178.894 12.523 1.00 15.11 235 GLU D O 1
ATOM 8189 N N . ASN D 1 203 ? -6.062 177.554 11.973 1.00 12.99 236 ASN D N 1
ATOM 8190 C CA . ASN D 1 203 ? -6.610 177.416 13.318 1.00 14.44 236 ASN D CA 1
ATOM 8191 C C . ASN D 1 203 ? -6.489 176.003 13.923 1.00 13.01 236 ASN D C 1
ATOM 8192 O O . ASN D 1 203 ? -7.274 175.638 14.784 1.00 16.13 236 ASN D O 1
ATOM 8197 N N . THR D 1 204 ? -5.502 175.247 13.463 1.00 12.96 237 THR D N 1
ATOM 8198 C CA . THR D 1 204 ? -5.280 173.899 13.921 1.00 15.01 237 THR D CA 1
ATOM 8199 C C . THR D 1 204 ? -3.758 173.708 14.024 1.00 14.73 237 THR D C 1
ATOM 8200 O O . THR D 1 204 ? -3.004 174.266 13.251 1.00 18.81 237 THR D O 1
ATOM 8204 N N . ARG D 1 205 ? -3.287 172.957 14.999 1.00 13.99 238 ARG D N 1
ATOM 8205 C CA . ARG D 1 205 ? -1.857 172.670 15.051 1.00 13.08 238 ARG D CA 1
ATOM 8206 C C . ARG D 1 205 ? -1.811 171.146 14.771 1.00 13.40 238 ARG D C 1
ATOM 8207 O O . ARG D 1 205 ? -2.631 170.368 15.316 1.00 12.97 238 ARG D O 1
ATOM 8215 N N . TYR D 1 206 ? -0.942 170.682 13.854 1.00 12.53 239 TYR D N 1
ATOM 8216 C CA . TYR D 1 206 ? -0.858 169.256 13.617 1.00 9.80 239 TYR D CA 1
ATOM 8217 C C . TYR D 1 206 ? 0.543 168.853 13.624 1.00 8.79 239 TYR D C 1
ATOM 8218 O O . TYR D 1 206 ? 1.420 169.669 13.334 1.00 9.87 239 TYR D O 1
ATOM 8227 N N . PHE D 1 207 ? 0.771 167.593 13.989 1.00 8.10 240 PHE D N 1
ATOM 8228 C CA . PHE D 1 207 ? 2.145 167.095 14.100 1.00 9.80 240 PHE D CA 1
ATOM 8229 C C . PHE D 1 207 ? 2.161 165.647 13.652 1.00 8.58 240 PHE D C 1
ATOM 8230 O O . PHE D 1 207 ? 1.479 164.834 14.257 1.00 10.25 240 PHE D O 1
ATOM 8238 N N . GLY D 1 208 ? 2.934 165.299 12.634 1.00 9.02 241 GLY D N 1
ATOM 8239 C CA . GLY D 1 208 ? 2.975 163.905 12.226 1.00 8.22 241 GLY D CA 1
ATOM 8240 C C . GLY D 1 208 ? 4.339 163.381 11.863 1.00 10.26 241 GLY D C 1
ATOM 8241 O O . GLY D 1 208 ? 5.289 164.127 11.633 1.00 8.09 241 GLY D O 1
ATOM 8242 N N . ASN D 1 209 ? 4.480 162.065 11.865 1.00 11.87 242 ASN D N 1
ATOM 8243 C CA . ASN D 1 209 ? 5.743 161.487 11.461 1.00 13.10 242 ASN D CA 1
ATOM 8244 C C . ASN D 1 209 ? 5.430 160.126 10.842 1.00 12.46 242 ASN D C 1
ATOM 8245 O O . ASN D 1 209 ? 4.481 159.445 11.197 1.00 14.42 242 ASN D O 1
ATOM 8250 N N . TYR D 1 210 ? 6.225 159.758 9.865 1.00 12.19 243 TYR D N 1
ATOM 8251 C CA . TYR D 1 210 ? 6.056 158.562 9.087 1.00 13.14 243 TYR D CA 1
ATOM 8252 C C . TYR D 1 210 ? 7.359 157.789 9.051 1.00 14.51 243 TYR D C 1
ATOM 8253 O O . TYR D 1 210 ? 8.434 158.374 8.896 1.00 15.49 243 TYR D O 1
ATOM 8262 N N . THR D 1 211 ? 7.270 156.470 9.236 1.00 14.44 244 THR D N 1
ATOM 8263 C CA . THR D 1 211 ? 8.422 155.608 9.126 1.00 14.06 244 THR D CA 1
ATOM 8264 C C . THR D 1 211 ? 7.962 154.495 8.229 1.00 12.09 244 THR D C 1
ATOM 8265 O O . THR D 1 211 ? 6.999 153.823 8.534 1.00 12.53 244 THR D O 1
ATOM 8269 N N . GLY D 1 212 ? 8.639 154.292 7.120 1.00 10.94 245 GLY D N 1
ATOM 8270 C CA . GLY D 1 212 ? 8.226 153.251 6.230 1.00 8.54 245 GLY D CA 1
ATOM 8271 C C . GLY D 1 212 ? 8.927 151.924 6.472 1.00 11.63 245 GLY D C 1
ATOM 8272 O O . GLY D 1 212 ? 9.381 151.600 7.578 1.00 13.26 245 GLY D O 1
ATOM 8273 N N . GLY D 1 213 ? 9.006 151.123 5.426 1.00 11.32 246 GLY D N 1
ATOM 8274 C CA . GLY D 1 213 ? 9.627 149.818 5.551 1.00 11.42 246 GLY D CA 1
ATOM 8275 C C . GLY D 1 213 ? 8.612 148.711 5.710 1.00 12.88 246 GLY D C 1
ATOM 8276 O O . GLY D 1 213 ? 7.406 148.951 5.896 1.00 15.49 246 GLY D O 1
ATOM 8277 N N . THR D 1 214 ? 9.067 147.474 5.642 1.00 13.28 247 THR D N 1
ATOM 8278 C CA . THR D 1 214 ? 8.152 146.349 5.736 1.00 15.71 247 THR D CA 1
ATOM 8279 C C . THR D 1 214 ? 8.332 145.670 7.092 1.00 15.04 247 THR D C 1
ATOM 8280 O O . THR D 1 214 ? 7.410 145.068 7.590 1.00 19.46 247 THR D O 1
ATOM 8284 N N . THR D 1 215 ? 9.508 145.738 7.685 1.00 15.99 248 THR D N 1
ATOM 8285 C CA . THR D 1 215 ? 9.721 145.055 8.946 1.00 16.52 248 THR D CA 1
ATOM 8286 C C . THR D 1 215 ? 10.369 145.977 9.976 1.00 16.53 248 THR D C 1
ATOM 8287 O O . THR D 1 215 ? 10.949 145.512 10.951 1.00 16.35 248 THR D O 1
ATOM 8291 N N . THR D 1 216 ? 10.223 147.275 9.752 1.00 13.07 249 THR D N 1
ATOM 8292 C CA . THR D 1 216 ? 10.813 148.256 10.592 1.00 13.51 249 THR D CA 1
ATOM 8293 C C . THR D 1 216 ? 10.319 148.114 12.006 1.00 15.20 249 THR D C 1
ATOM 8294 O O . THR D 1 216 ? 9.119 147.948 12.214 1.00 15.39 249 THR D O 1
ATOM 8298 N N . PRO D 1 217 ? 11.253 148.108 13.012 1.00 15.45 250 PRO D N 1
ATOM 8299 C CA . PRO D 1 217 ? 10.811 147.990 14.399 1.00 14.54 250 PRO D CA 1
ATOM 8300 C C . PRO D 1 217 ? 10.005 149.212 14.851 1.00 13.34 250 PRO D C 1
ATOM 8301 O O . PRO D 1 217 ? 10.427 150.324 14.633 1.00 15.47 250 PRO D O 1
ATOM 8305 N N . PRO D 1 218 ? 8.798 148.994 15.399 1.00 13.16 251 PRO D N 1
ATOM 8306 C CA . PRO D 1 218 ? 7.982 150.105 15.887 1.00 13.65 251 PRO D CA 1
ATOM 8307 C C . PRO D 1 218 ? 8.709 150.639 17.138 1.00 14.83 251 PRO D C 1
ATOM 8308 O O . PRO D 1 218 ? 9.286 149.877 17.895 1.00 13.41 251 PRO D O 1
ATOM 8312 N N . VAL D 1 219 ? 8.658 151.952 17.316 1.00 15.35 252 VAL D N 1
ATOM 8313 C CA . VAL D 1 219 ? 9.261 152.637 18.414 1.00 16.68 252 VAL D CA 1
ATOM 8314 C C . VAL D 1 219 ? 8.168 153.565 18.953 1.00 18.47 252 VAL D C 1
ATOM 8315 O O . VAL D 1 219 ? 7.385 154.168 18.197 1.00 18.85 252 VAL D O 1
ATOM 8319 N N . LEU D 1 220 ? 8.068 153.672 20.266 1.00 17.29 253 LEU D N 1
ATOM 8320 C CA . LEU D 1 220 ? 7.060 154.563 20.832 1.00 17.01 253 LEU D CA 1
ATOM 8321 C C . LEU D 1 220 ? 7.429 154.954 22.279 1.00 18.61 253 LEU D C 1
ATOM 8322 O O . LEU D 1 220 ? 7.890 154.123 23.073 1.00 18.18 253 LEU D O 1
ATOM 8327 N N . GLN D 1 221 ? 7.267 156.237 22.593 1.00 19.28 254 GLN D N 1
ATOM 8328 C CA . GLN D 1 221 ? 7.507 156.718 23.929 1.00 19.61 254 GLN D CA 1
ATOM 8329 C C . GLN D 1 221 ? 6.254 157.185 24.492 1.00 16.54 254 GLN D C 1
ATOM 8330 O O . GLN D 1 221 ? 5.392 157.606 23.765 1.00 15.91 254 GLN D O 1
ATOM 8336 N N . PHE D 1 222 ? 6.134 157.075 25.798 1.00 14.89 255 PHE D N 1
ATOM 8337 C CA . PHE D 1 222 ? 4.927 157.518 26.455 1.00 16.84 255 PHE D CA 1
ATOM 8338 C C . PHE D 1 222 ? 5.319 157.994 27.828 1.00 15.34 255 PHE D C 1
ATOM 8339 O O . PHE D 1 222 ? 6.107 157.354 28.496 1.00 15.81 255 PHE D O 1
ATOM 8347 N N . THR D 1 223 ? 4.798 159.157 28.211 1.00 17.16 256 THR D N 1
ATOM 8348 C CA . THR D 1 223 ? 5.061 159.739 29.530 1.00 17.82 256 THR D CA 1
ATOM 8349 C C . THR D 1 223 ? 3.970 160.733 29.795 1.00 18.07 256 THR D C 1
ATOM 8350 O O . THR D 1 223 ? 3.432 161.315 28.853 1.00 20.08 256 THR D O 1
ATOM 8354 N N . ASN D 1 224 ? 3.603 160.912 31.066 1.00 17.58 257 ASN D N 1
ATOM 8355 C CA . ASN D 1 224 ? 2.561 161.868 31.401 1.00 15.85 257 ASN D CA 1
ATOM 8356 C C . ASN D 1 224 ? 3.182 163.201 31.821 1.00 17.09 257 ASN D C 1
ATOM 8357 O O . ASN D 1 224 ? 2.564 164.048 32.410 1.00 15.15 257 ASN D O 1
ATOM 8362 N N . THR D 1 225 ? 4.424 163.391 31.464 1.00 17.05 258 THR D N 1
ATOM 8363 C CA . THR D 1 225 ? 5.115 164.554 31.915 1.00 17.64 258 THR D CA 1
ATOM 8364 C C . THR D 1 225 ? 5.444 165.541 30.818 1.00 19.60 258 THR D C 1
ATOM 8365 O O . THR D 1 225 ? 6.163 166.488 31.054 1.00 20.37 258 THR D O 1
ATOM 8369 N N . LEU D 1 226 ? 4.910 165.360 29.626 1.00 20.26 259 LEU D N 1
ATOM 8370 C CA . LEU D 1 226 ? 5.211 166.265 28.503 1.00 20.82 259 LEU D CA 1
ATOM 8371 C C . LEU D 1 226 ? 4.006 166.997 28.015 1.00 20.33 259 LEU D C 1
ATOM 8372 O O . LEU D 1 226 ? 2.926 166.399 27.883 1.00 21.69 259 LEU D O 1
ATOM 8377 N N . THR D 1 227 ? 4.213 168.235 27.622 1.00 19.11 260 THR D N 1
ATOM 8378 C CA . THR D 1 227 ? 3.111 169.048 27.139 1.00 19.86 260 THR D CA 1
ATOM 8379 C C . THR D 1 227 ? 3.474 169.651 25.826 1.00 18.53 260 THR D C 1
ATOM 8380 O O . THR D 1 227 ? 4.584 170.039 25.628 1.00 18.85 260 THR D O 1
ATOM 8384 N N . THR D 1 228 ? 2.521 169.723 24.928 1.00 19.24 261 THR D N 1
ATOM 8385 C CA . THR D 1 228 ? 2.748 170.357 23.624 1.00 18.94 261 THR D CA 1
ATOM 8386 C C . THR D 1 228 ? 1.995 171.717 23.673 1.00 19.25 261 THR D C 1
ATOM 8387 O O . THR D 1 228 ? 0.749 171.797 23.866 1.00 16.28 261 THR D O 1
ATOM 8391 N N . VAL D 1 229 ? 2.768 172.788 23.541 1.00 20.70 262 VAL D N 1
ATOM 8392 C CA . VAL D 1 229 ? 2.207 174.145 23.530 1.00 20.15 262 VAL D CA 1
ATOM 8393 C C . VAL D 1 229 ? 1.559 174.336 22.162 1.00 20.26 262 VAL D C 1
ATOM 8394 O O . VAL D 1 229 ? 2.179 174.006 21.159 1.00 20.84 262 VAL D O 1
ATOM 8398 N N . LEU D 1 230 ? 0.318 174.835 22.132 1.00 18.54 263 LEU D N 1
ATOM 8399 C CA . LEU D 1 230 ? -0.413 175.019 20.914 1.00 14.78 263 LEU D CA 1
ATOM 8400 C C . LEU D 1 230 ? -0.421 176.460 20.460 1.00 14.91 263 LEU D C 1
ATOM 8401 O O . LEU D 1 230 ? -0.967 176.785 19.438 1.00 14.22 263 LEU D O 1
ATOM 8406 N N . LEU D 1 231 ? 0.209 177.325 21.218 1.00 17.31 264 LEU D N 1
ATOM 8407 C CA . LEU D 1 231 ? 0.273 178.749 20.904 1.00 21.06 264 LEU D CA 1
ATOM 8408 C C . LEU D 1 231 ? 1.127 179.027 19.695 1.00 22.26 264 LEU D C 1
ATOM 8409 O O . LEU D 1 231 ? 2.164 178.414 19.569 1.00 23.99 264 LEU D O 1
ATOM 8414 N N . ASP D 1 232 ? 0.718 179.939 18.810 1.00 24.58 265 ASP D N 1
ATOM 8415 C CA . ASP D 1 232 ? 1.529 180.247 17.626 1.00 26.48 265 ASP D CA 1
ATOM 8416 C C . ASP D 1 232 ? 2.550 181.315 17.947 1.00 30.11 265 ASP D C 1
ATOM 8417 O O . ASP D 1 232 ? 2.764 181.667 19.141 1.00 31.12 265 ASP D O 1
ATOM 8422 N N . GLU D 1 233 ? 3.200 181.832 16.896 1.00 33.39 266 GLU D N 1
ATOM 8423 C CA . GLU D 1 233 ? 4.250 182.850 17.110 1.00 36.64 266 GLU D CA 1
ATOM 8424 C C . GLU D 1 233 ? 3.677 184.061 17.803 1.00 35.93 266 GLU D C 1
ATOM 8425 O O . GLU D 1 233 ? 4.412 184.789 18.445 1.00 37.19 266 GLU D O 1
ATOM 8431 N N . ASN D 1 234 ? 2.366 184.268 17.728 1.00 35.38 267 ASN D N 1
ATOM 8432 C CA . ASN D 1 234 ? 1.828 185.405 18.450 1.00 33.91 267 ASN D CA 1
ATOM 8433 C C . ASN D 1 234 ? 1.238 185.105 19.821 1.00 32.54 267 ASN D C 1
ATOM 8434 O O . ASN D 1 234 ? 0.636 185.974 20.426 1.00 31.28 267 ASN D O 1
ATOM 8439 N N . GLY D 1 235 ? 1.454 183.885 20.326 1.00 29.02 268 GLY D N 1
ATOM 8440 C CA . GLY D 1 235 ? 0.971 183.542 21.636 1.00 26.35 268 GLY D CA 1
ATOM 8441 C C . GLY D 1 235 ? -0.503 183.214 21.598 1.00 25.02 268 GLY D C 1
ATOM 8442 O O . GLY D 1 235 ? -1.199 183.204 22.632 1.00 24.85 268 GLY D O 1
ATOM 8443 N N . VAL D 1 236 ? -1.006 182.946 20.402 1.00 22.03 269 VAL D N 1
ATOM 8444 C CA . VAL D 1 236 ? -2.406 182.599 20.294 1.00 21.29 269 VAL D CA 1
ATOM 8445 C C . VAL D 1 236 ? -2.581 181.107 19.912 1.00 21.87 269 VAL D C 1
ATOM 8446 O O . VAL D 1 236 ? -1.927 180.588 18.991 1.00 19.10 269 VAL D O 1
ATOM 8450 N N . GLY D 1 237 ? -3.449 180.409 20.629 1.00 19.89 270 GLY D N 1
ATOM 8451 C CA . GLY D 1 237 ? -3.648 179.020 20.292 1.00 18.26 270 GLY D CA 1
ATOM 8452 C C . GLY D 1 237 ? -4.870 178.863 19.434 1.00 18.13 270 GLY D C 1
ATOM 8453 O O . GLY D 1 237 ? -5.506 179.842 19.062 1.00 20.51 270 GLY D O 1
ATOM 8454 N N . PRO D 1 238 ? -5.164 177.645 18.992 1.00 16.87 271 PRO D N 1
ATOM 8455 C CA . PRO D 1 238 ? -6.353 177.444 18.175 1.00 17.54 271 PRO D CA 1
ATOM 8456 C C . PRO D 1 238 ? -7.572 178.059 18.915 1.00 19.03 271 PRO D C 1
ATOM 8457 O O . PRO D 1 238 ? -7.697 177.835 20.132 1.00 18.26 271 PRO D O 1
ATOM 8461 N N . LEU D 1 239 ? -8.464 178.800 18.218 1.00 19.64 272 LEU D N 1
ATOM 8462 C CA . LEU D 1 239 ? -9.660 179.402 18.846 1.00 19.68 272 LEU D CA 1
ATOM 8463 C C . LEU D 1 239 ? -10.858 178.582 18.425 1.00 22.34 272 LEU D C 1
ATOM 8464 O O . LEU D 1 239 ? -11.016 178.336 17.258 1.00 22.08 272 LEU D O 1
ATOM 8469 N N . CYS D 1 240 ? -11.699 178.159 19.378 1.00 26.51 273 CYS D N 1
ATOM 8470 C CA . CYS D 1 240 ? -12.884 177.334 19.098 1.00 32.34 273 CYS D CA 1
ATOM 8471 C C . CYS D 1 240 ? -14.023 178.173 18.649 1.00 35.84 273 CYS D C 1
ATOM 8472 O O . CYS D 1 240 ? -14.756 178.711 19.463 1.00 37.66 273 CYS D O 1
ATOM 8475 N N . LYS D 1 241 ? -14.130 178.252 17.323 1.00 41.23 274 LYS D N 1
ATOM 8476 C CA . LYS D 1 241 ? -15.120 179.021 16.570 1.00 44.57 274 LYS D CA 1
ATOM 8477 C C . LYS D 1 241 ? -16.562 178.812 16.979 1.00 46.30 274 LYS D C 1
ATOM 8478 O O . LYS D 1 241 ? -17.265 179.808 17.283 1.00 48.75 274 LYS D O 1
ATOM 8484 N N . GLY D 1 242 ? -17.021 177.560 16.978 1.00 45.03 275 GLY D N 1
ATOM 8485 C CA . GLY D 1 242 ? -18.369 177.339 17.453 1.00 44.25 275 GLY D CA 1
ATOM 8486 C C . GLY D 1 242 ? -18.286 176.700 18.826 1.00 45.04 275 GLY D C 1
ATOM 8487 O O . GLY D 1 242 ? -19.225 175.992 19.156 1.00 45.10 275 GLY D O 1
ATOM 8488 N N . GLU D 1 243 ? -17.202 176.954 19.618 1.00 46.24 276 GLU D N 1
ATOM 8489 C CA . GLU D 1 243 ? -16.939 176.324 20.958 1.00 46.30 276 GLU D CA 1
ATOM 8490 C C . GLU D 1 243 ? -16.811 174.788 20.766 1.00 45.14 276 GLU D C 1
ATOM 8491 O O . GLU D 1 243 ? -17.094 174.012 21.732 1.00 45.51 276 GLU D O 1
ATOM 8497 N N . GLY D 1 244 ? -16.463 174.373 19.515 1.00 41.77 277 GLY D N 1
ATOM 8498 C CA . GLY D 1 244 ? -16.295 172.978 19.129 1.00 34.04 277 GLY D CA 1
ATOM 8499 C C . GLY D 1 244 ? -14.795 172.804 19.070 1.00 30.23 277 GLY D C 1
ATOM 8500 O O . GLY D 1 244 ? -14.142 173.551 18.377 1.00 29.42 277 GLY D O 1
ATOM 8501 N N . LEU D 1 245 ? -14.237 171.869 19.836 1.00 26.89 278 LEU D N 1
ATOM 8502 C CA . LEU D 1 245 ? -12.811 171.634 19.786 1.00 21.31 278 LEU D CA 1
ATOM 8503 C C . LEU D 1 245 ? -12.594 170.350 18.935 1.00 18.78 278 LEU D C 1
ATOM 8504 O O . LEU D 1 245 ? -13.195 169.340 19.186 1.00 14.50 278 LEU D O 1
ATOM 8509 N N . TYR D 1 246 ? -11.742 170.413 17.925 1.00 16.93 279 TYR D N 1
ATOM 8510 C CA . TYR D 1 246 ? -11.508 169.270 17.079 1.00 15.00 279 TYR D CA 1
ATOM 8511 C C . TYR D 1 246 ? -10.229 168.524 17.377 1.00 14.89 279 TYR D C 1
ATOM 8512 O O . TYR D 1 246 ? -9.158 169.136 17.405 1.00 13.99 279 TYR D O 1
ATOM 8521 N N . LEU D 1 247 ? -10.341 167.197 17.606 1.00 12.59 280 LEU D N 1
ATOM 8522 C CA . LEU D 1 247 ? -9.212 166.333 17.875 1.00 12.40 280 LEU D CA 1
ATOM 8523 C C . LEU D 1 247 ? -9.115 165.361 16.705 1.00 12.07 280 LEU D C 1
ATOM 8524 O O . LEU D 1 247 ? -10.109 164.777 16.312 1.00 10.13 280 LEU D O 1
ATOM 8529 N N . SER D 1 248 ? -7.906 165.204 16.162 1.00 11.84 281 SER D N 1
ATOM 8530 C CA . SER D 1 248 ? -7.693 164.321 15.052 1.00 12.14 281 SER D CA 1
ATOM 8531 C C . SER D 1 248 ? -6.422 163.553 15.258 1.00 11.95 281 SER D C 1
ATOM 8532 O O . SER D 1 248 ? -5.474 164.064 15.852 1.00 10.76 281 SER D O 1
ATOM 8535 N N . CYS D 1 249 ? -6.416 162.297 14.800 1.00 12.02 282 CYS D N 1
ATOM 8536 C CA . CYS D 1 249 ? -5.183 161.497 14.889 1.00 12.02 282 CYS D CA 1
ATOM 8537 C C . CYS D 1 249 ? -5.252 160.209 14.114 1.00 11.80 282 CYS D C 1
ATOM 8538 O O . CYS D 1 249 ? -6.296 159.820 13.574 1.00 12.37 282 CYS D O 1
ATOM 8541 N N . VAL D 1 250 ? -4.095 159.583 14.011 1.00 11.90 283 VAL D N 1
ATOM 8542 C CA . VAL D 1 250 ? -3.954 158.267 13.401 1.00 11.45 283 VAL D CA 1
ATOM 8543 C C . VAL D 1 250 ? -2.636 157.748 13.971 1.00 11.92 283 VAL D C 1
ATOM 8544 O O . VAL D 1 250 ? -1.643 158.463 14.007 1.00 12.40 283 VAL D O 1
ATOM 8548 N N . ASP D 1 251 ? -2.669 156.517 14.483 1.00 12.10 284 ASP D N 1
ATOM 8549 C CA . ASP D 1 251 ? -1.481 155.912 15.087 1.00 12.55 284 ASP D CA 1
ATOM 8550 C C . ASP D 1 251 ? -1.317 154.470 14.689 1.00 11.68 284 ASP D C 1
ATOM 8551 O O . ASP D 1 251 ? -1.808 153.561 15.356 1.00 10.29 284 ASP D O 1
ATOM 8556 N N . ILE D 1 252 ? -0.620 154.292 13.575 1.00 10.01 285 ILE D N 1
ATOM 8557 C CA . ILE D 1 252 ? -0.339 152.994 12.996 1.00 12.18 285 ILE D CA 1
ATOM 8558 C C . ILE D 1 252 ? 0.989 152.539 13.506 1.00 10.67 285 ILE D C 1
ATOM 8559 O O . ILE D 1 252 ? 1.983 153.253 13.383 1.00 12.07 285 ILE D O 1
ATOM 8564 N N . MET D 1 253 ? 0.995 151.327 14.028 1.00 10.80 286 MET D N 1
ATOM 8565 C CA . MET D 1 253 ? 2.187 150.704 14.616 1.00 10.08 286 MET D CA 1
ATOM 8566 C C . MET D 1 253 ? 2.917 149.773 13.651 1.00 10.64 286 MET D C 1
ATOM 8567 O O . MET D 1 253 ? 4.095 149.402 13.881 1.00 11.45 286 MET D O 1
ATOM 8572 N N . GLY D 1 254 ? 2.221 149.379 12.579 1.00 9.41 287 GLY D N 1
ATOM 8573 C CA . GLY D 1 254 ? 2.785 148.515 11.559 1.00 7.93 287 GLY D CA 1
ATOM 8574 C C . GLY D 1 254 ? 1.770 147.434 11.313 1.00 10.47 287 GLY D C 1
ATOM 8575 O O . GLY D 1 254 ? 0.523 147.650 11.493 1.00 8.93 287 GLY D O 1
ATOM 8576 N N . TRP D 1 255 ? 2.265 146.253 10.961 1.00 9.98 288 TRP D N 1
ATOM 8577 C CA . TRP D 1 255 ? 1.351 145.132 10.677 1.00 11.91 288 TRP D CA 1
ATOM 8578 C C . TRP D 1 255 ? 1.698 143.866 11.460 1.00 10.82 288 TRP D C 1
ATOM 8579 O O . TRP D 1 255 ? 2.827 143.687 11.872 1.00 6.87 288 TRP D O 1
ATOM 8590 N N . ARG D 1 256 ? 0.682 142.989 11.614 1.00 9.84 289 ARG D N 1
ATOM 8591 C CA . ARG D 1 256 ? 0.958 141.655 12.094 1.00 9.85 289 ARG D CA 1
ATOM 8592 C C . ARG D 1 256 ? 0.730 140.864 10.779 1.00 6.64 289 ARG D C 1
ATOM 8593 O O . ARG D 1 256 ? 0.014 141.267 9.880 1.00 2.30 289 ARG D O 1
ATOM 8601 N N . VAL D 1 257 ? 1.395 139.741 10.649 1.00 8.91 290 VAL D N 1
ATOM 8602 C CA . VAL D 1 257 ? 1.213 138.928 9.463 1.00 10.54 290 VAL D CA 1
ATOM 8603 C C . VAL D 1 257 ? 0.833 137.520 9.839 1.00 11.94 290 VAL D C 1
ATOM 8604 O O . VAL D 1 257 ? 1.393 136.918 10.771 1.00 11.61 290 VAL D O 1
ATOM 8608 N N . THR D 1 258 ? -0.199 137.011 9.164 1.00 12.36 291 THR D N 1
ATOM 8609 C CA . THR D 1 258 ? -0.680 135.682 9.473 1.00 13.76 291 THR D CA 1
ATOM 8610 C C . THR D 1 258 ? 0.185 134.560 8.895 1.00 14.34 291 THR D C 1
ATOM 8611 O O . THR D 1 258 ? 1.150 134.773 8.162 1.00 14.90 291 THR D O 1
ATOM 8615 N N . ARG D 1 259 ? -0.167 133.355 9.296 1.00 15.73 292 ARG D N 1
ATOM 8616 C CA . ARG D 1 259 ? 0.465 132.160 8.853 1.00 16.60 292 ARG D CA 1
ATOM 8617 C C . ARG D 1 259 ? -0.119 131.727 7.488 1.00 19.85 292 ARG D C 1
ATOM 8618 O O . ARG D 1 259 ? 0.296 130.719 6.945 1.00 18.59 292 ARG D O 1
ATOM 8626 N N . ASN D 1 260 ? -1.072 132.473 6.932 1.00 21.96 293 ASN D N 1
ATOM 8627 C CA . ASN D 1 260 ? -1.624 132.104 5.649 1.00 23.37 293 ASN D CA 1
ATOM 8628 C C . ASN D 1 260 ? -1.388 133.179 4.649 1.00 22.99 293 ASN D C 1
ATOM 8629 O O . ASN D 1 260 ? -1.987 134.212 4.690 1.00 19.88 293 ASN D O 1
ATOM 8634 N N . TYR D 1 261 ? -0.476 132.899 3.749 1.00 22.61 294 TYR D N 1
ATOM 8635 C CA . TYR D 1 261 ? -0.151 133.780 2.677 1.00 24.95 294 TYR D CA 1
ATOM 8636 C C . TYR D 1 261 ? 0.337 135.104 3.100 1.00 22.30 294 TYR D C 1
ATOM 8637 O O . TYR D 1 261 ? 0.080 136.057 2.392 1.00 17.41 294 TYR D O 1
ATOM 8646 N N . ASP D 1 262 ? 0.998 135.166 4.251 1.00 20.91 295 ASP D N 1
ATOM 8647 C CA . ASP D 1 262 ? 1.524 136.418 4.747 1.00 18.82 295 ASP D CA 1
ATOM 8648 C C . ASP D 1 262 ? 0.508 137.578 4.734 1.00 17.61 295 ASP D C 1
ATOM 8649 O O . ASP D 1 262 ? 0.878 138.738 4.430 1.00 12.57 295 ASP D O 1
ATOM 8654 N N . VAL D 1 263 ? -0.753 137.289 5.049 1.00 15.48 296 VAL D N 1
ATOM 8655 C CA . VAL D 1 263 ? -1.751 138.348 5.079 1.00 12.21 296 VAL D CA 1
ATOM 8656 C C . VAL D 1 263 ? -1.392 139.304 6.211 1.00 14.58 296 VAL D C 1
ATOM 8657 O O . VAL D 1 263 ? -1.126 138.877 7.367 1.00 13.59 296 VAL D O 1
ATOM 8661 N N . HIS D 1 264 ? -1.312 140.586 5.843 1.00 13.12 297 HIS D N 1
ATOM 8662 C CA . HIS D 1 264 ? -0.989 141.667 6.749 1.00 13.10 297 HIS D CA 1
ATOM 8663 C C . HIS D 1 264 ? -2.211 142.384 7.265 1.00 11.89 297 HIS D C 1
ATOM 8664 O O . HIS D 1 264 ? -3.128 142.606 6.532 1.00 12.84 297 HIS D O 1
ATOM 8671 N N . HIS D 1 265 ? -2.184 142.742 8.542 1.00 11.31 298 HIS D N 1
ATOM 8672 C CA . HIS D 1 265 ? -3.263 143.493 9.166 1.00 10.63 298 HIS D CA 1
ATOM 8673 C C . HIS D 1 265 ? -2.575 144.675 9.850 1.00 10.68 298 HIS D C 1
ATOM 8674 O O . HIS D 1 265 ? -1.632 144.503 10.580 1.00 11.29 298 HIS D O 1
ATOM 8681 N N . TRP D 1 266 ? -3.047 145.862 9.584 1.00 9.82 299 TRP D N 1
ATOM 8682 C CA . TRP D 1 266 ? -2.557 147.052 10.235 1.00 9.75 299 TRP D CA 1
ATOM 8683 C C . TRP D 1 266 ? -2.968 147.014 11.698 1.00 9.02 299 TRP D C 1
ATOM 8684 O O . TRP D 1 266 ? -4.068 146.547 12.022 1.00 6.32 299 TRP D O 1
ATOM 8695 N N . ARG D 1 267 ? -2.105 147.586 12.555 1.00 9.51 300 ARG D N 1
ATOM 8696 C CA . ARG D 1 267 ? -2.389 147.668 13.967 1.00 8.11 300 ARG D CA 1
ATOM 8697 C C . ARG D 1 267 ? -2.365 149.126 14.280 1.00 8.90 300 ARG D C 1
ATOM 8698 O O . ARG D 1 267 ? -1.430 149.849 13.875 1.00 8.29 300 ARG D O 1
ATOM 8706 N N . GLY D 1 268 ? -3.386 149.583 14.983 1.00 8.72 301 GLY D N 1
ATOM 8707 C CA . GLY D 1 268 ? -3.414 150.988 15.407 1.00 10.37 301 GLY D CA 1
ATOM 8708 C C . GLY D 1 268 ? -3.642 151.005 16.919 1.00 11.83 301 GLY D C 1
ATOM 8709 O O . GLY D 1 268 ? -4.130 150.002 17.489 1.00 11.08 301 GLY D O 1
ATOM 8710 N N . LEU D 1 269 ? -3.259 152.085 17.584 1.00 10.42 302 LEU D N 1
ATOM 8711 C CA . LEU D 1 269 ? -3.420 152.175 19.017 1.00 11.17 302 LEU D CA 1
ATOM 8712 C C . LEU D 1 269 ? -4.151 153.463 19.319 1.00 11.52 302 LEU D C 1
ATOM 8713 O O . LEU D 1 269 ? -4.017 154.420 18.559 1.00 14.40 302 LEU D O 1
ATOM 8718 N N . PRO D 1 270 ? -4.925 153.525 20.438 1.00 12.59 303 PRO D N 1
ATOM 8719 C CA . PRO D 1 270 ? -5.695 154.740 20.830 1.00 9.08 303 PRO D CA 1
ATOM 8720 C C . PRO D 1 270 ? -4.814 155.873 21.294 1.00 9.93 303 PRO D C 1
ATOM 8721 O O . PRO D 1 270 ? -3.705 155.640 21.829 1.00 7.94 303 PRO D O 1
ATOM 8725 N N . ARG D 1 271 ? -5.289 157.111 21.113 1.00 8.91 304 ARG D N 1
ATOM 8726 C CA . ARG D 1 271 ? -4.495 158.240 21.526 1.00 8.90 304 ARG D CA 1
ATOM 8727 C C . ARG D 1 271 ? -5.284 159.039 22.557 1.00 10.01 304 ARG D C 1
ATOM 8728 O O . ARG D 1 271 ? -6.456 159.312 22.401 1.00 10.63 304 ARG D O 1
ATOM 8736 N N . TYR D 1 272 ? -4.601 159.418 23.614 1.00 11.10 305 TYR D N 1
ATOM 8737 C CA . TYR D 1 272 ? -5.210 160.193 24.664 1.00 13.07 305 TYR D CA 1
ATOM 8738 C C . TYR D 1 272 ? -4.814 161.661 24.476 1.00 12.14 305 TYR D C 1
ATOM 8739 O O . TYR D 1 272 ? -3.694 161.966 24.028 1.00 9.17 305 TYR D O 1
ATOM 8748 N N . PHE D 1 273 ? -5.770 162.537 24.774 1.00 11.70 306 PHE D N 1
ATOM 8749 C CA . PHE D 1 273 ? -5.608 163.990 24.669 1.00 14.96 306 PHE D CA 1
ATOM 8750 C C . PHE D 1 273 ? -6.110 164.671 25.944 1.00 17.26 306 PHE D C 1
ATOM 8751 O O . PHE D 1 273 ? -7.221 164.382 26.409 1.00 15.18 306 PHE D O 1
ATOM 8759 N N . LYS D 1 274 ? -5.315 165.572 26.507 1.00 18.04 307 LYS D N 1
ATOM 8760 C CA . LYS D 1 274 ? -5.755 166.369 27.646 1.00 18.71 307 LYS D CA 1
ATOM 8761 C C . LYS D 1 274 ? -5.390 167.771 27.184 1.00 17.52 307 LYS D C 1
ATOM 8762 O O . LYS D 1 274 ? -4.229 168.113 27.077 1.00 14.77 307 LYS D O 1
ATOM 8768 N N . ILE D 1 275 ? -6.416 168.548 26.851 1.00 17.61 308 ILE D N 1
ATOM 8769 C CA . ILE D 1 275 ? -6.250 169.880 26.320 1.00 18.13 308 ILE D CA 1
ATOM 8770 C C . ILE D 1 275 ? -6.585 170.911 27.388 1.00 19.01 308 ILE D C 1
ATOM 8771 O O . ILE D 1 275 ? -7.620 170.809 28.081 1.00 17.32 308 ILE D O 1
ATOM 8776 N N . THR D 1 276 ? -5.691 171.889 27.541 1.00 17.72 309 THR D N 1
ATOM 8777 C CA . THR D 1 276 ? -5.925 172.976 28.465 1.00 17.58 309 THR D CA 1
ATOM 8778 C C . THR D 1 276 ? -6.383 174.153 27.603 1.00 16.55 309 THR D C 1
ATOM 8779 O O . THR D 1 276 ? -5.740 174.502 26.594 1.00 17.71 309 THR D O 1
ATOM 8783 N N . LEU D 1 277 ? -7.507 174.734 27.977 1.00 17.33 310 LEU D N 1
ATOM 8784 C CA . LEU D 1 277 ? -8.100 175.835 27.254 1.00 18.84 310 LEU D CA 1
ATOM 8785 C C . LEU D 1 277 ? -8.289 177.041 28.170 1.00 19.18 310 LEU D C 1
ATOM 8786 O O . LEU D 1 277 ? -8.456 176.915 29.372 1.00 19.65 310 LEU D O 1
ATOM 8791 N N . ARG D 1 278 ? -8.260 178.232 27.607 1.00 20.83 311 ARG D N 1
ATOM 8792 C CA . ARG D 1 278 ? -8.458 179.439 28.422 1.00 20.16 311 ARG D CA 1
ATOM 8793 C C . ARG D 1 278 ? -9.366 180.327 27.608 1.00 20.68 311 ARG D C 1
ATOM 8794 O O . ARG D 1 278 ? -9.444 180.183 26.396 1.00 22.89 311 ARG D O 1
ATOM 8802 N N . LYS D 1 279 ? -10.096 181.217 28.254 1.00 22.89 312 LYS D N 1
ATOM 8803 C CA . LYS D 1 279 ? -10.983 182.106 27.532 1.00 22.08 312 LYS D CA 1
ATOM 8804 C C . LYS D 1 279 ? -10.179 183.275 27.065 1.00 21.09 312 LYS D C 1
ATOM 8805 O O . LYS D 1 279 ? -9.279 183.754 27.770 1.00 17.91 312 LYS D O 1
ATOM 8811 N N . ARG D 1 280 ? -10.486 183.695 25.848 1.00 20.74 313 ARG D N 1
ATOM 8812 C CA . ARG D 1 280 ? -9.816 184.822 25.232 1.00 22.29 313 ARG D CA 1
ATOM 8813 C C . ARG D 1 280 ? -10.862 185.849 24.847 1.00 22.83 313 ARG D C 1
ATOM 8814 O O . ARG D 1 280 ? -11.942 185.471 24.401 1.00 25.06 313 ARG D O 1
ATOM 8822 N N . TRP D 1 281 ? -10.561 187.133 25.013 1.00 24.61 314 TRP D N 1
ATOM 8823 C CA . TRP D 1 281 ? -11.480 188.206 24.595 1.00 26.97 314 TRP D CA 1
ATOM 8824 C C . TRP D 1 281 ? -11.226 188.394 23.094 1.00 29.50 314 TRP D C 1
ATOM 8825 O O . TRP D 1 281 ? -10.057 188.504 22.655 1.00 30.15 314 TRP D O 1
ATOM 8836 N N . VAL D 1 282 ? -12.281 188.443 22.303 1.00 30.06 315 VAL D N 1
ATOM 8837 C CA . VAL D 1 282 ? -12.044 188.690 20.890 1.00 34.14 315 VAL D CA 1
ATOM 8838 C C . VAL D 1 282 ? -12.937 189.827 20.461 1.00 37.39 315 VAL D C 1
ATOM 8839 O O . VAL D 1 282 ? -14.032 189.994 20.970 1.00 36.85 315 VAL D O 1
ATOM 8843 N N . LYS D 1 283 ? -12.425 190.626 19.550 1.00 42.00 316 LYS D N 1
ATOM 8844 C CA . LYS D 1 283 ? -13.176 191.743 19.024 1.00 47.66 316 LYS D CA 1
ATOM 8845 C C . LYS D 1 283 ? -13.675 191.263 17.650 1.00 49.50 316 LYS D C 1
ATOM 8846 O O . LYS D 1 283 ? -12.836 191.073 16.735 1.00 49.44 316 LYS D O 1
ATOM 8853 N N . MET E 1 1 ? -7.164 169.726 48.855 1.00 64.39 34 MET E N 1
ATOM 8854 C CA . MET E 1 1 ? -5.688 169.468 48.840 1.00 64.22 34 MET E CA 1
ATOM 8855 C C . MET E 1 1 ? -4.954 170.708 48.404 1.00 60.68 34 MET E C 1
ATOM 8856 O O . MET E 1 1 ? -4.553 170.855 47.236 1.00 60.10 34 MET E O 1
ATOM 8861 N N . GLU E 1 2 ? -4.789 171.607 49.353 1.00 56.74 35 GLU E N 1
ATOM 8862 C CA . GLU E 1 2 ? -4.071 172.815 49.060 1.00 53.74 35 GLU E CA 1
ATOM 8863 C C . GLU E 1 2 ? -2.590 172.551 49.344 1.00 49.12 35 GLU E C 1
ATOM 8864 O O . GLU E 1 2 ? -2.239 172.052 50.413 1.00 46.98 35 GLU E O 1
ATOM 8870 N N . VAL E 1 3 ? -1.728 172.849 48.374 1.00 45.32 36 VAL E N 1
ATOM 8871 C CA . VAL E 1 3 ? -0.312 172.636 48.593 1.00 41.31 36 VAL E CA 1
ATOM 8872 C C . VAL E 1 3 ? 0.294 173.970 48.957 1.00 39.38 36 VAL E C 1
ATOM 8873 O O . VAL E 1 3 ? 0.163 174.946 48.215 1.00 39.58 36 VAL E O 1
ATOM 8877 N N . LEU E 1 4 ? 0.941 174.013 50.115 1.00 36.45 37 LEU E N 1
ATOM 8878 C CA . LEU E 1 4 ? 1.526 175.245 50.582 1.00 35.63 37 LEU E CA 1
ATOM 8879 C C . LEU E 1 4 ? 3.048 175.325 50.357 1.00 35.23 37 LEU E C 1
ATOM 8880 O O . LEU E 1 4 ? 3.561 174.845 49.353 1.00 35.98 37 LEU E O 1
ATOM 8885 N N . ASP E 1 5 ? 3.756 175.946 51.289 1.00 33.83 38 ASP E N 1
ATOM 8886 C CA . ASP E 1 5 ? 5.203 176.125 51.249 1.00 32.39 38 ASP E CA 1
ATOM 8887 C C . ASP E 1 5 ? 5.958 174.814 51.526 1.00 29.72 38 ASP E C 1
ATOM 8888 O O . ASP E 1 5 ? 5.424 173.840 52.069 1.00 27.16 38 ASP E O 1
ATOM 8893 N N . LEU E 1 6 ? 7.241 174.835 51.207 1.00 28.79 39 LEU E N 1
ATOM 8894 C CA . LEU E 1 6 ? 8.140 173.736 51.519 1.00 29.27 39 LEU E CA 1
ATOM 8895 C C . LEU E 1 6 ? 8.469 173.861 53.013 1.00 28.82 39 LEU E C 1
ATOM 8896 O O . LEU E 1 6 ? 8.622 174.961 53.521 1.00 30.52 39 LEU E O 1
ATOM 8901 N N . VAL E 1 7 ? 8.588 172.747 53.710 1.00 27.73 40 VAL E N 1
ATOM 8902 C CA . VAL E 1 7 ? 8.882 172.776 55.116 1.00 26.96 40 VAL E CA 1
ATOM 8903 C C . VAL E 1 7 ? 10.386 172.974 55.243 1.00 27.87 40 VAL E C 1
ATOM 8904 O O . VAL E 1 7 ? 11.119 172.378 54.478 1.00 27.11 40 VAL E O 1
ATOM 8908 N N . THR E 1 8 ? 10.851 173.818 56.171 1.00 29.41 41 THR E N 1
ATOM 8909 C CA . THR E 1 8 ? 12.300 174.003 56.324 1.00 29.94 41 THR E CA 1
ATOM 8910 C C . THR E 1 8 ? 12.730 173.507 57.700 1.00 31.21 41 THR E C 1
ATOM 8911 O O . THR E 1 8 ? 11.893 173.224 58.566 1.00 27.15 41 THR E O 1
ATOM 8915 N N . GLY E 1 9 ? 14.042 173.434 57.899 1.00 32.72 42 GLY E N 1
ATOM 8916 C CA . GLY E 1 9 ? 14.516 172.962 59.171 1.00 36.99 42 GLY E CA 1
ATOM 8917 C C . GLY E 1 9 ? 15.139 171.569 59.110 1.00 40.03 42 GLY E C 1
ATOM 8918 O O . GLY E 1 9 ? 15.156 170.892 58.074 1.00 39.48 42 GLY E O 1
ATOM 8919 N N . PRO E 1 10 ? 15.643 171.101 60.255 1.00 41.16 43 PRO E N 1
ATOM 8920 C CA . PRO E 1 10 ? 16.286 169.786 60.367 1.00 40.60 43 PRO E CA 1
ATOM 8921 C C . PRO E 1 10 ? 15.423 168.664 59.774 1.00 40.14 43 PRO E C 1
ATOM 8922 O O . PRO E 1 10 ? 14.217 168.594 60.058 1.00 38.16 43 PRO E O 1
ATOM 8926 N N . ASP E 1 11 ? 16.047 167.825 58.922 1.00 39.99 44 ASP E N 1
ATOM 8927 C CA . ASP E 1 11 ? 15.351 166.694 58.278 1.00 39.34 44 ASP E CA 1
ATOM 8928 C C . ASP E 1 11 ? 14.096 167.008 57.470 1.00 36.23 44 ASP E C 1
ATOM 8929 O O . ASP E 1 11 ? 13.106 166.275 57.578 1.00 33.63 44 ASP E O 1
ATOM 8934 N N . SER E 1 12 ? 14.114 168.083 56.702 1.00 32.89 45 SER E N 1
ATOM 8935 C CA . SER E 1 12 ? 12.940 168.404 55.950 1.00 31.44 45 SER E CA 1
ATOM 8936 C C . SER E 1 12 ? 13.110 167.759 54.559 1.00 31.53 45 SER E C 1
ATOM 8937 O O . SER E 1 12 ? 12.154 167.583 53.818 1.00 30.31 45 SER E O 1
ATOM 8940 N N . VAL E 1 13 ? 14.340 167.380 54.251 1.00 31.81 46 VAL E N 1
ATOM 8941 C CA . VAL E 1 13 ? 14.687 166.754 53.005 1.00 31.99 46 VAL E CA 1
ATOM 8942 C C . VAL E 1 13 ? 15.244 165.378 53.299 1.00 33.78 46 VAL E C 1
ATOM 8943 O O . VAL E 1 13 ? 15.932 165.198 54.284 1.00 37.39 46 VAL E O 1
ATOM 8947 N N . THR E 1 14 ? 14.928 164.389 52.465 1.00 33.46 47 THR E N 1
ATOM 8948 C CA . THR E 1 14 ? 15.423 163.031 52.667 1.00 30.27 47 THR E CA 1
ATOM 8949 C C . THR E 1 14 ? 15.604 162.282 51.343 1.00 32.27 47 THR E C 1
ATOM 8950 O O . THR E 1 14 ? 14.979 162.602 50.313 1.00 32.63 47 THR E O 1
ATOM 8954 N N . GLU E 1 15 ? 16.464 161.277 51.353 1.00 31.87 48 GLU E N 1
ATOM 8955 C CA . GLU E 1 15 ? 16.717 160.475 50.167 1.00 30.68 48 GLU E CA 1
ATOM 8956 C C . GLU E 1 15 ? 16.333 159.052 50.444 1.00 28.38 48 GLU E C 1
ATOM 8957 O O . GLU E 1 15 ? 16.576 158.552 51.505 1.00 27.69 48 GLU E O 1
ATOM 8963 N N . ILE E 1 16 ? 15.762 158.388 49.461 1.00 27.75 49 ILE E N 1
ATOM 8964 C CA . ILE E 1 16 ? 15.340 157.013 49.595 1.00 26.31 49 ILE E CA 1
ATOM 8965 C C . ILE E 1 16 ? 15.948 156.255 48.399 1.00 25.53 49 ILE E C 1
ATOM 8966 O O . ILE E 1 16 ? 15.935 156.751 47.290 1.00 25.61 49 ILE E O 1
ATOM 8971 N N . GLU E 1 17 ? 16.538 155.097 48.631 1.00 24.17 50 GLU E N 1
ATOM 8972 C CA . GLU E 1 17 ? 17.121 154.259 47.579 1.00 24.85 50 GLU E CA 1
ATOM 8973 C C . GLU E 1 17 ? 16.409 152.892 47.494 1.00 23.59 50 GLU E C 1
ATOM 8974 O O . GLU E 1 17 ? 15.893 152.355 48.482 1.00 20.30 50 GLU E O 1
ATOM 8980 N N . ALA E 1 18 ? 16.389 152.301 46.313 1.00 22.93 51 ALA E N 1
ATOM 8981 C CA . ALA E 1 18 ? 15.773 150.986 46.179 1.00 20.99 51 ALA E CA 1
ATOM 8982 C C . ALA E 1 18 ? 16.123 150.453 44.836 1.00 20.65 51 ALA E C 1
ATOM 8983 O O . ALA E 1 18 ? 16.383 151.226 43.904 1.00 22.56 51 ALA E O 1
ATOM 8985 N N . PHE E 1 19 ? 16.147 149.135 44.713 1.00 19.85 52 PHE E N 1
ATOM 8986 C CA . PHE E 1 19 ? 16.407 148.526 43.425 1.00 20.53 52 PHE E CA 1
ATOM 8987 C C . PHE E 1 19 ? 15.202 147.620 43.281 1.00 20.17 52 PHE E C 1
ATOM 8988 O O . PHE E 1 19 ? 14.759 147.042 44.240 1.00 18.20 52 PHE E O 1
ATOM 8996 N N . LEU E 1 20 ? 14.586 147.578 42.104 1.00 19.07 53 LEU E N 1
ATOM 8997 C CA . LEU E 1 20 ? 13.473 146.650 41.877 1.00 16.84 53 LEU E CA 1
ATOM 8998 C C . LEU E 1 20 ? 14.028 145.586 40.920 1.00 15.70 53 LEU E C 1
ATOM 8999 O O . LEU E 1 20 ? 14.562 145.920 39.860 1.00 13.64 53 LEU E O 1
ATOM 9004 N N . ASN E 1 21 ? 13.984 144.330 41.332 1.00 14.20 54 ASN E N 1
ATOM 9005 C CA . ASN E 1 21 ? 14.447 143.267 40.458 1.00 14.00 54 ASN E CA 1
ATOM 9006 C C . ASN E 1 21 ? 13.409 142.988 39.397 1.00 13.64 54 ASN E C 1
ATOM 9007 O O . ASN E 1 21 ? 12.228 143.206 39.620 1.00 13.33 54 ASN E O 1
ATOM 9012 N N . PRO E 1 22 ? 13.829 142.499 38.224 1.00 13.71 55 PRO E N 1
ATOM 9013 C CA . PRO E 1 22 ? 12.822 142.263 37.191 1.00 12.60 55 PRO E CA 1
ATOM 9014 C C . PRO E 1 22 ? 11.899 141.106 37.488 1.00 14.13 55 PRO E C 1
ATOM 9015 O O . PRO E 1 22 ? 12.267 140.188 38.213 1.00 14.35 55 PRO E O 1
ATOM 9019 N N . ARG E 1 23 ? 10.726 141.117 36.856 1.00 13.82 56 ARG E N 1
ATOM 9020 C CA . ARG E 1 23 ? 9.742 140.071 36.999 1.00 11.71 56 ARG E CA 1
ATOM 9021 C C . ARG E 1 23 ? 9.418 139.530 35.614 1.00 10.63 56 ARG E C 1
ATOM 9022 O O . ARG E 1 23 ? 8.370 139.780 35.082 1.00 9.10 56 ARG E O 1
ATOM 9030 N N . MET E 1 24 ? 10.329 138.747 35.043 1.00 11.15 57 MET E N 1
ATOM 9031 C CA . MET E 1 24 ? 10.141 138.234 33.682 1.00 12.15 57 MET E CA 1
ATOM 9032 C C . MET E 1 24 ? 9.306 136.974 33.533 1.00 12.96 57 MET E C 1
ATOM 9033 O O . MET E 1 24 ? 8.908 136.639 32.413 1.00 13.08 57 MET E O 1
ATOM 9038 N N . GLY E 1 25 ? 9.081 136.236 34.626 1.00 11.20 58 GLY E N 1
ATOM 9039 C CA . GLY E 1 25 ? 8.277 135.037 34.549 1.00 11.01 58 GLY E CA 1
ATOM 9040 C C . GLY E 1 25 ? 8.661 133.975 35.554 1.00 12.89 58 GLY E C 1
ATOM 9041 O O . GLY E 1 25 ? 7.799 133.376 36.217 1.00 12.76 58 GLY E O 1
ATOM 9042 N N . GLN E 1 26 ? 9.959 133.695 35.623 1.00 13.40 59 GLN E N 1
ATOM 9043 C CA . GLN E 1 26 ? 10.442 132.745 36.580 1.00 13.97 59 GLN E CA 1
ATOM 9044 C C . GLN E 1 26 ? 10.563 133.472 37.898 1.00 16.30 59 GLN E C 1
ATOM 9045 O O . GLN E 1 26 ? 11.274 134.492 38.005 1.00 14.26 59 GLN E O 1
ATOM 9051 N N . PRO E 1 27 ? 9.838 132.984 38.934 1.00 17.36 60 PRO E N 1
ATOM 9052 C CA . PRO E 1 27 ? 9.919 133.635 40.245 1.00 17.65 60 PRO E CA 1
ATOM 9053 C C . PRO E 1 27 ? 11.343 133.474 40.850 1.00 18.12 60 PRO E C 1
ATOM 9054 O O . PRO E 1 27 ? 12.155 132.630 40.439 1.00 19.39 60 PRO E O 1
ATOM 9058 N N . PRO E 1 28 ? 11.629 134.255 41.889 1.00 17.68 61 PRO E N 1
ATOM 9059 C CA . PRO E 1 28 ? 12.919 134.238 42.580 1.00 17.22 61 PRO E CA 1
ATOM 9060 C C . PRO E 1 28 ? 13.233 132.883 43.146 1.00 18.79 61 PRO E C 1
ATOM 9061 O O . PRO E 1 28 ? 14.425 132.543 43.244 1.00 19.89 61 PRO E O 1
ATOM 9065 N N . THR E 1 29 ? 12.200 132.104 43.516 1.00 18.96 62 THR E N 1
ATOM 9066 C CA . THR E 1 29 ? 12.432 130.775 44.069 1.00 20.54 62 THR E CA 1
ATOM 9067 C C . THR E 1 29 ? 11.671 129.828 43.160 1.00 21.86 62 THR E C 1
ATOM 9068 O O . THR E 1 29 ? 10.676 130.214 42.553 1.00 22.88 62 THR E O 1
ATOM 9072 N N . PRO E 1 30 ? 12.085 128.554 43.093 1.00 23.31 63 PRO E N 1
ATOM 9073 C CA . PRO E 1 30 ? 13.209 127.944 43.827 1.00 23.37 63 PRO E CA 1
ATOM 9074 C C . PRO E 1 30 ? 14.513 128.586 43.440 1.00 24.78 63 PRO E C 1
ATOM 9075 O O . PRO E 1 30 ? 14.686 128.995 42.327 1.00 27.79 63 PRO E O 1
ATOM 9079 N N . GLU E 1 31 ? 15.468 128.629 44.337 1.00 26.10 64 GLU E N 1
ATOM 9080 C CA . GLU E 1 31 ? 16.754 129.220 44.021 1.00 27.72 64 GLU E CA 1
ATOM 9081 C C . GLU E 1 31 ? 17.678 128.274 43.305 1.00 25.74 64 GLU E C 1
ATOM 9082 O O . GLU E 1 31 ? 18.652 128.701 42.708 1.00 24.44 64 GLU E O 1
ATOM 9088 N N . SER E 1 32 ? 17.378 126.992 43.406 1.00 24.84 65 SER E N 1
ATOM 9089 C CA . SER E 1 32 ? 18.199 125.967 42.825 1.00 24.05 65 SER E CA 1
ATOM 9090 C C . SER E 1 32 ? 18.471 126.271 41.385 1.00 22.05 65 SER E C 1
ATOM 9091 O O . SER E 1 32 ? 17.558 126.536 40.629 1.00 21.97 65 SER E O 1
ATOM 9094 N N . LEU E 1 33 ? 19.731 126.188 41.013 1.00 22.19 66 LEU E N 1
ATOM 9095 C CA . LEU E 1 33 ? 20.164 126.452 39.634 1.00 22.50 66 LEU E CA 1
ATOM 9096 C C . LEU E 1 33 ? 19.876 125.243 38.721 1.00 23.57 66 LEU E C 1
ATOM 9097 O O . LEU E 1 33 ? 20.262 125.211 37.529 1.00 23.16 66 LEU E O 1
ATOM 9102 N N . THR E 1 34 ? 19.206 124.239 39.293 1.00 24.50 67 THR E N 1
ATOM 9103 C CA . THR E 1 34 ? 18.835 123.062 38.525 1.00 24.52 67 THR E CA 1
ATOM 9104 C C . THR E 1 34 ? 17.351 122.880 38.612 1.00 26.44 67 THR E C 1
ATOM 9105 O O . THR E 1 34 ? 16.809 122.104 37.886 1.00 29.86 67 THR E O 1
ATOM 9109 N N . GLU E 1 35 ? 16.667 123.605 39.474 1.00 28.18 68 GLU E N 1
ATOM 9110 C CA . GLU E 1 35 ? 15.239 123.404 39.516 1.00 29.07 68 GLU E CA 1
ATOM 9111 C C . GLU E 1 35 ? 14.426 124.581 39.023 1.00 26.83 68 GLU E C 1
ATOM 9112 O O . GLU E 1 35 ? 13.249 124.701 39.363 1.00 26.63 68 GLU E O 1
ATOM 9118 N N . GLY E 1 36 ? 15.030 125.463 38.242 1.00 24.70 69 GLY E N 1
ATOM 9119 C CA . GLY E 1 36 ? 14.267 126.585 37.731 1.00 20.51 69 GLY E CA 1
ATOM 9120 C C . GLY E 1 36 ? 14.910 127.911 38.066 1.00 20.76 69 GLY E C 1
ATOM 9121 O O . GLY E 1 36 ? 14.755 128.885 37.353 1.00 17.27 69 GLY E O 1
ATOM 9122 N N . GLY E 1 37 ? 15.619 127.928 39.194 1.00 18.84 70 GLY E N 1
ATOM 9123 C CA . GLY E 1 37 ? 16.278 129.133 39.614 1.00 18.63 70 GLY E CA 1
ATOM 9124 C C . GLY E 1 37 ? 17.275 129.689 38.612 1.00 17.55 70 GLY E C 1
ATOM 9125 O O . GLY E 1 37 ? 17.599 130.875 38.696 1.00 15.38 70 GLY E O 1
ATOM 9126 N N . GLN E 1 38 ? 17.758 128.852 37.685 1.00 17.95 71 GLN E N 1
ATOM 9127 C CA . GLN E 1 38 ? 18.702 129.307 36.659 1.00 17.15 71 GLN E CA 1
ATOM 9128 C C . GLN E 1 38 ? 17.969 130.222 35.671 1.00 15.34 71 GLN E C 1
ATOM 9129 O O . GLN E 1 38 ? 18.622 130.920 34.953 1.00 15.63 71 GLN E O 1
ATOM 9135 N N . TYR E 1 39 ? 16.634 130.272 35.682 1.00 15.57 72 TYR E N 1
ATOM 9136 C CA . TYR E 1 39 ? 15.886 131.212 34.811 1.00 13.99 72 TYR E CA 1
ATOM 9137 C C . TYR E 1 39 ? 15.495 132.495 35.508 1.00 15.06 72 TYR E C 1
ATOM 9138 O O . TYR E 1 39 ? 14.812 133.285 34.924 1.00 15.26 72 TYR E O 1
ATOM 9147 N N . TYR E 1 40 ? 15.895 132.714 36.757 1.00 13.02 73 TYR E N 1
ATOM 9148 C CA . TYR E 1 40 ? 15.509 133.919 37.432 1.00 12.90 73 TYR E CA 1
ATOM 9149 C C . TYR E 1 40 ? 16.226 135.111 36.757 1.00 12.13 73 TYR E C 1
ATOM 9150 O O . TYR E 1 40 ? 17.444 135.079 36.597 1.00 10.53 73 TYR E O 1
ATOM 9159 N N . GLY E 1 41 ? 15.441 136.140 36.377 1.00 10.48 74 GLY E N 1
ATOM 9160 C CA . GLY E 1 41 ? 15.951 137.282 35.624 1.00 10.24 74 GLY E CA 1
ATOM 9161 C C . GLY E 1 41 ? 15.459 137.141 34.174 1.00 12.46 74 GLY E C 1
ATOM 9162 O O . GLY E 1 41 ? 15.587 138.069 33.336 1.00 12.43 74 GLY E O 1
ATOM 9163 N N . TRP E 1 42 ? 14.873 135.959 33.868 1.00 11.52 75 TRP E N 1
ATOM 9164 C CA . TRP E 1 42 ? 14.358 135.604 32.519 1.00 11.13 75 TRP E CA 1
ATOM 9165 C C . TRP E 1 42 ? 12.949 135.063 32.614 1.00 11.86 75 TRP E C 1
ATOM 9166 O O . TRP E 1 42 ? 12.460 134.748 33.686 1.00 14.57 75 TRP E O 1
ATOM 9177 N N . SER E 1 43 ? 12.290 134.957 31.487 1.00 11.58 76 SER E N 1
ATOM 9178 C CA . SER E 1 43 ? 11.012 134.320 31.494 1.00 11.98 76 SER E CA 1
ATOM 9179 C C . SER E 1 43 ? 11.297 132.845 31.204 1.00 11.83 76 SER E C 1
ATOM 9180 O O . SER E 1 43 ? 12.423 132.454 30.896 1.00 7.50 76 SER E O 1
ATOM 9183 N N . ARG E 1 44 ? 10.275 132.005 31.335 1.00 14.02 77 ARG E N 1
ATOM 9184 C CA . ARG E 1 44 ? 10.449 130.624 30.887 1.00 15.90 77 ARG E CA 1
ATOM 9185 C C . ARG E 1 44 ? 10.151 130.677 29.332 1.00 15.77 77 ARG E C 1
ATOM 9186 O O . ARG E 1 44 ? 9.755 131.755 28.798 1.00 15.61 77 ARG E O 1
ATOM 9194 N N . GLY E 1 45 ? 10.332 129.553 28.630 1.00 15.17 78 GLY E N 1
ATOM 9195 C CA . GLY E 1 45 ? 10.141 129.481 27.184 1.00 13.10 78 GLY E CA 1
ATOM 9196 C C . GLY E 1 45 ? 8.813 129.982 26.720 1.00 11.20 78 GLY E C 1
ATOM 9197 O O . GLY E 1 45 ? 7.740 129.569 27.180 1.00 13.35 78 GLY E O 1
ATOM 9198 N N . ILE E 1 46 ? 8.843 130.898 25.794 1.00 10.36 79 ILE E N 1
ATOM 9199 C CA . ILE E 1 46 ? 7.562 131.457 25.356 1.00 10.78 79 ILE E CA 1
ATOM 9200 C C . ILE E 1 46 ? 6.814 130.373 24.564 1.00 11.55 79 ILE E C 1
ATOM 9201 O O . ILE E 1 46 ? 7.362 129.815 23.611 1.00 11.24 79 ILE E O 1
ATOM 9206 N N . ASN E 1 47 ? 5.598 130.034 24.966 1.00 12.29 80 ASN E N 1
ATOM 9207 C CA . ASN E 1 47 ? 4.830 129.029 24.270 1.00 14.09 80 ASN E CA 1
ATOM 9208 C C . ASN E 1 47 ? 3.815 129.792 23.380 1.00 14.77 80 ASN E C 1
ATOM 9209 O O . ASN E 1 47 ? 3.239 130.766 23.775 1.00 17.53 80 ASN E O 1
ATOM 9214 N N . LEU E 1 48 ? 3.620 129.320 22.164 1.00 17.00 81 LEU E N 1
ATOM 9215 C CA . LEU E 1 48 ? 2.737 129.948 21.180 1.00 15.79 81 LEU E CA 1
ATOM 9216 C C . LEU E 1 48 ? 1.343 129.372 21.104 1.00 13.99 81 LEU E C 1
ATOM 9217 O O . LEU E 1 48 ? 1.146 128.210 21.464 1.00 14.28 81 LEU E O 1
ATOM 9222 N N . ALA E 1 49 ? 0.400 130.198 20.633 1.00 9.92 82 ALA E N 1
ATOM 9223 C CA . ALA E 1 49 ? -0.998 129.807 20.460 1.00 9.03 82 ALA E CA 1
ATOM 9224 C C . ALA E 1 49 ? -1.009 128.539 19.583 1.00 10.97 82 ALA E C 1
ATOM 9225 O O . ALA E 1 49 ? -0.129 128.348 18.747 1.00 9.77 82 ALA E O 1
ATOM 9227 N N . THR E 1 50 ? -1.996 127.663 19.737 1.00 13.52 83 THR E N 1
ATOM 9228 C CA . THR E 1 50 ? -2.010 126.459 18.891 1.00 13.17 83 THR E CA 1
ATOM 9229 C C . THR E 1 50 ? -2.970 126.667 17.728 1.00 14.07 83 THR E C 1
ATOM 9230 O O . THR E 1 50 ? -3.044 125.832 16.821 1.00 14.44 83 THR E O 1
ATOM 9234 N N . SER E 1 51 ? -3.726 127.760 17.789 1.00 12.90 84 SER E N 1
ATOM 9235 C CA . SER E 1 51 ? -4.628 128.098 16.719 1.00 14.10 84 SER E CA 1
ATOM 9236 C C . SER E 1 51 ? -5.045 129.527 16.922 1.00 15.04 84 SER E C 1
ATOM 9237 O O . SER E 1 51 ? -4.674 130.159 17.901 1.00 14.79 84 SER E O 1
ATOM 9240 N N . ASP E 1 52 ? -5.818 130.046 15.980 1.00 15.97 85 ASP E N 1
ATOM 9241 C CA . ASP E 1 52 ? -6.267 131.443 16.028 1.00 15.91 85 ASP E CA 1
ATOM 9242 C C . ASP E 1 52 ? -7.195 131.689 17.259 1.00 15.90 85 ASP E C 1
ATOM 9243 O O . ASP E 1 52 ? -7.470 132.838 17.643 1.00 15.54 85 ASP E O 1
ATOM 9248 N N . THR E 1 53 ? -7.704 130.617 17.841 1.00 14.66 86 THR E N 1
ATOM 9249 C CA . THR E 1 53 ? -8.633 130.754 18.949 1.00 14.73 86 THR E CA 1
ATOM 9250 C C . THR E 1 53 ? -8.136 130.044 20.211 1.00 15.49 86 THR E C 1
ATOM 9251 O O . THR E 1 53 ? -8.890 129.903 21.162 1.00 14.96 86 THR E O 1
ATOM 9255 N N . GLU E 1 54 ? -6.889 129.580 20.209 1.00 16.22 87 GLU E N 1
ATOM 9256 C CA . GLU E 1 54 ? -6.312 128.883 21.351 1.00 17.10 87 GLU E CA 1
ATOM 9257 C C . GLU E 1 54 ? -4.964 129.492 21.700 1.00 16.08 87 GLU E C 1
ATOM 9258 O O . GLU E 1 54 ? -3.911 129.057 21.236 1.00 17.03 87 GLU E O 1
ATOM 9264 N N . ASP E 1 55 ? -4.983 130.522 22.519 1.00 16.45 88 ASP E N 1
ATOM 9265 C CA . ASP E 1 55 ? -3.742 131.188 22.875 1.00 16.59 88 ASP E CA 1
ATOM 9266 C C . ASP E 1 55 ? -3.758 131.282 24.369 1.00 15.68 88 ASP E C 1
ATOM 9267 O O . ASP E 1 55 ? -4.404 132.158 24.919 1.00 18.11 88 ASP E O 1
ATOM 9272 N N . SER E 1 56 ? -3.038 130.393 25.029 1.00 14.99 89 SER E N 1
ATOM 9273 C CA . SER E 1 56 ? -2.956 130.400 26.506 1.00 15.12 89 SER E CA 1
ATOM 9274 C C . SER E 1 56 ? -1.537 130.498 26.967 1.00 10.52 89 SER E C 1
ATOM 9275 O O . SER E 1 56 ? -0.871 129.492 27.208 1.00 8.96 89 SER E O 1
ATOM 9278 N N . PRO E 1 57 ? -1.033 131.724 27.104 1.00 12.04 90 PRO E N 1
ATOM 9279 C CA . PRO E 1 57 ? 0.354 131.894 27.547 1.00 12.25 90 PRO E CA 1
ATOM 9280 C C . PRO E 1 57 ? 0.562 131.449 29.014 1.00 14.38 90 PRO E C 1
ATOM 9281 O O . PRO E 1 57 ? -0.277 131.710 29.926 1.00 11.22 90 PRO E O 1
ATOM 9285 N N . GLY E 1 58 ? 1.657 130.749 29.255 1.00 14.31 91 GLY E N 1
ATOM 9286 C CA . GLY E 1 58 ? 1.890 130.348 30.629 1.00 14.98 91 GLY E CA 1
ATOM 9287 C C . GLY E 1 58 ? 2.273 131.606 31.410 1.00 15.30 91 GLY E C 1
ATOM 9288 O O . GLY E 1 58 ? 2.938 132.535 30.872 1.00 12.16 91 GLY E O 1
ATOM 9289 N N . ASN E 1 59 ? 1.852 131.670 32.680 1.00 12.91 92 ASN E N 1
ATOM 9290 C CA . ASN E 1 59 ? 2.182 132.842 33.505 1.00 12.94 92 ASN E CA 1
ATOM 9291 C C . ASN E 1 59 ? 3.679 133.142 33.579 1.00 10.23 92 ASN E C 1
ATOM 9292 O O . ASN E 1 59 ? 4.060 134.273 33.634 1.00 5.75 92 ASN E O 1
ATOM 9297 N N . ASN E 1 60 ? 4.517 132.119 33.638 1.00 10.55 93 ASN E N 1
ATOM 9298 C CA . ASN E 1 60 ? 5.929 132.352 33.748 1.00 11.98 93 ASN E CA 1
ATOM 9299 C C . ASN E 1 60 ? 6.579 132.704 32.434 1.00 11.18 93 ASN E C 1
ATOM 9300 O O . ASN E 1 60 ? 7.773 132.713 32.369 1.00 9.85 93 ASN E O 1
ATOM 9305 N N . THR E 1 61 ? 5.794 132.972 31.390 1.00 10.71 94 THR E N 1
ATOM 9306 C CA . THR E 1 61 ? 6.341 133.398 30.100 1.00 9.53 94 THR E CA 1
ATOM 9307 C C . THR E 1 61 ? 5.954 134.908 29.872 1.00 12.98 94 THR E C 1
ATOM 9308 O O . THR E 1 61 ? 6.340 135.510 28.882 1.00 14.84 94 THR E O 1
ATOM 9312 N N . LEU E 1 62 ? 5.225 135.519 30.807 1.00 11.53 95 LEU E N 1
ATOM 9313 C CA . LEU E 1 62 ? 4.721 136.859 30.676 1.00 11.89 95 LEU E CA 1
ATOM 9314 C C . LEU E 1 62 ? 5.396 137.839 31.603 1.00 13.44 95 LEU E C 1
ATOM 9315 O O . LEU E 1 62 ? 5.226 137.759 32.821 1.00 13.51 95 LEU E O 1
ATOM 9320 N N . PRO E 1 63 ? 6.250 138.733 31.073 1.00 12.44 96 PRO E N 1
ATOM 9321 C CA . PRO E 1 63 ? 6.856 139.702 32.020 1.00 9.70 96 PRO E CA 1
ATOM 9322 C C . PRO E 1 63 ? 5.745 140.495 32.733 1.00 8.88 96 PRO E C 1
ATOM 9323 O O . PRO E 1 63 ? 4.702 140.801 32.154 1.00 9.55 96 PRO E O 1
ATOM 9327 N N . THR E 1 64 ? 5.946 140.842 33.992 1.00 8.92 97 THR E N 1
ATOM 9328 C CA . THR E 1 64 ? 4.922 141.598 34.719 1.00 7.94 97 THR E CA 1
ATOM 9329 C C . THR E 1 64 ? 5.645 142.820 35.273 1.00 10.12 97 THR E C 1
ATOM 9330 O O . THR E 1 64 ? 6.870 142.916 35.232 1.00 11.19 97 THR E O 1
ATOM 9334 N N . TRP E 1 65 ? 4.878 143.779 35.753 1.00 9.68 98 TRP E N 1
ATOM 9335 C CA . TRP E 1 65 ? 5.442 144.966 36.350 1.00 10.65 98 TRP E CA 1
ATOM 9336 C C . TRP E 1 65 ? 6.103 144.682 37.668 1.00 10.92 98 TRP E C 1
ATOM 9337 O O . TRP E 1 65 ? 5.619 143.853 38.468 1.00 10.82 98 TRP E O 1
ATOM 9348 N N . SER E 1 66 ? 7.199 145.400 37.922 1.00 10.00 99 SER E N 1
ATOM 9349 C CA . SER E 1 66 ? 7.849 145.322 39.201 1.00 7.91 99 SER E CA 1
ATOM 9350 C C . SER E 1 66 ? 7.273 146.523 39.936 1.00 10.57 99 SER E C 1
ATOM 9351 O O . SER E 1 66 ? 7.007 147.570 39.321 1.00 10.00 99 SER E O 1
ATOM 9354 N N . MET E 1 67 ? 7.051 146.413 41.240 1.00 13.61 100 MET E N 1
ATOM 9355 C CA . MET E 1 67 ? 6.628 147.608 41.987 1.00 15.12 100 MET E CA 1
ATOM 9356 C C . MET E 1 67 ? 7.094 147.403 43.440 1.00 16.58 100 MET E C 1
ATOM 9357 O O . MET E 1 67 ? 7.311 146.257 43.874 1.00 15.53 100 MET E O 1
ATOM 9362 N N . ALA E 1 68 ? 7.314 148.500 44.161 1.00 16.49 101 ALA E N 1
ATOM 9363 C CA . ALA E 1 68 ? 7.621 148.451 45.576 1.00 15.35 101 ALA E CA 1
ATOM 9364 C C . ALA E 1 68 ? 6.954 149.657 46.171 1.00 17.70 101 ALA E C 1
ATOM 9365 O O . ALA E 1 68 ? 6.862 150.710 45.525 1.00 17.75 101 ALA E O 1
ATOM 9367 N N . LYS E 1 69 ? 6.434 149.497 47.380 1.00 18.59 102 LYS E N 1
ATOM 9368 C CA . LYS E 1 69 ? 5.838 150.607 48.128 1.00 22.92 102 LYS E CA 1
ATOM 9369 C C . LYS E 1 69 ? 6.820 150.835 49.294 1.00 22.89 102 LYS E C 1
ATOM 9370 O O . LYS E 1 69 ? 7.068 149.949 50.080 1.00 22.16 102 LYS E O 1
ATOM 9376 N N . LEU E 1 70 ? 7.462 151.990 49.330 1.00 23.69 103 LEU E N 1
ATOM 9377 C CA . LEU E 1 70 ? 8.407 152.291 50.376 1.00 25.42 103 LEU E CA 1
ATOM 9378 C C . LEU E 1 70 ? 7.757 153.175 51.439 1.00 27.40 103 LEU E C 1
ATOM 9379 O O . LEU E 1 70 ? 7.003 154.085 51.132 1.00 26.98 103 LEU E O 1
ATOM 9384 N N . GLN E 1 71 ? 8.066 152.873 52.691 1.00 29.94 104 GLN E N 1
ATOM 9385 C CA . GLN E 1 71 ? 7.570 153.625 53.857 1.00 32.39 104 GLN E CA 1
ATOM 9386 C C . GLN E 1 71 ? 8.464 154.833 54.159 1.00 30.67 104 GLN E C 1
ATOM 9387 O O . GLN E 1 71 ? 9.670 154.686 54.258 1.00 29.16 104 GLN E O 1
ATOM 9393 N N . LEU E 1 72 ? 7.906 156.031 54.274 1.00 30.96 105 LEU E N 1
ATOM 9394 C CA . LEU E 1 72 ? 8.773 157.199 54.559 1.00 32.23 105 LEU E CA 1
ATOM 9395 C C . LEU E 1 72 ? 8.565 157.578 56.012 1.00 31.89 105 LEU E C 1
ATOM 9396 O O . LEU E 1 72 ? 7.567 157.148 56.620 1.00 29.57 105 LEU E O 1
ATOM 9401 N N . PRO E 1 73 ? 9.487 158.385 56.587 1.00 32.69 106 PRO E N 1
ATOM 9402 C CA . PRO E 1 73 ? 9.403 158.822 57.997 1.00 33.53 106 PRO E CA 1
ATOM 9403 C C . PRO E 1 73 ? 8.029 159.386 58.281 1.00 36.83 106 PRO E C 1
ATOM 9404 O O . PRO E 1 73 ? 7.448 160.042 57.408 1.00 38.55 106 PRO E O 1
ATOM 9408 N N . MET E 1 74 ? 7.488 159.109 59.465 1.00 41.56 107 MET E N 1
ATOM 9409 C CA . MET E 1 74 ? 6.153 159.594 59.853 1.00 46.65 107 MET E CA 1
ATOM 9410 C C . MET E 1 74 ? 6.162 161.086 59.995 1.00 43.41 107 MET E C 1
ATOM 9411 O O . MET E 1 74 ? 7.195 161.662 60.278 1.00 40.43 107 MET E O 1
ATOM 9416 N N . LEU E 1 75 ? 5.010 161.720 59.853 1.00 43.83 108 LEU E N 1
ATOM 9417 C CA . LEU E 1 75 ? 5.021 163.173 59.871 1.00 45.62 108 LEU E CA 1
ATOM 9418 C C . LEU E 1 75 ? 4.079 163.985 60.794 1.00 48.47 108 LEU E C 1
ATOM 9419 O O . LEU E 1 75 ? 4.467 164.995 61.440 1.00 48.48 108 LEU E O 1
ATOM 9424 N N . ASN E 1 76 ? 2.832 163.569 60.836 1.00 51.26 109 ASN E N 1
ATOM 9425 C CA . ASN E 1 76 ? 1.867 164.349 61.565 1.00 54.67 109 ASN E CA 1
ATOM 9426 C C . ASN E 1 76 ? 1.278 163.853 62.870 1.00 57.49 109 ASN E C 1
ATOM 9427 O O . ASN E 1 76 ? 0.581 162.808 62.912 1.00 57.39 109 ASN E O 1
ATOM 9432 N N . GLU E 1 77 ? 1.553 164.652 63.912 1.00 60.31 110 GLU E N 1
ATOM 9433 C CA . GLU E 1 77 ? 1.039 164.481 65.301 1.00 61.90 110 GLU E CA 1
ATOM 9434 C C . GLU E 1 77 ? -0.487 164.532 65.199 1.00 62.28 110 GLU E C 1
ATOM 9435 O O . GLU E 1 77 ? -1.228 163.529 65.274 1.00 62.00 110 GLU E O 1
ATOM 9441 N N . ASP E 1 78 ? -0.900 165.779 65.012 1.00 63.70 111 ASP E N 1
ATOM 9442 C CA . ASP E 1 78 ? -2.271 166.188 64.857 1.00 64.87 111 ASP E CA 1
ATOM 9443 C C . ASP E 1 78 ? -2.739 165.890 63.409 1.00 64.74 111 ASP E C 1
ATOM 9444 O O . ASP E 1 78 ? -2.182 166.440 62.431 1.00 64.76 111 ASP E O 1
ATOM 9449 N N . LEU E 1 79 ? -3.721 164.999 63.255 1.00 63.66 112 LEU E N 1
ATOM 9450 C CA . LEU E 1 79 ? -4.241 164.764 61.908 1.00 62.68 112 LEU E CA 1
ATOM 9451 C C . LEU E 1 79 ? -5.418 165.758 61.668 1.00 63.15 112 LEU E C 1
ATOM 9452 O O . LEU E 1 79 ? -5.729 166.112 60.497 1.00 64.32 112 LEU E O 1
ATOM 9457 N N . THR E 1 80 ? -6.052 166.233 62.761 1.00 62.30 113 THR E N 1
ATOM 9458 C CA . THR E 1 80 ? -7.144 167.236 62.653 1.00 62.44 113 THR E CA 1
ATOM 9459 C C . THR E 1 80 ? -6.544 168.672 62.655 1.00 64.13 113 THR E C 1
ATOM 9460 O O . THR E 1 80 ? -7.270 169.668 62.942 1.00 65.40 113 THR E O 1
ATOM 9464 N N . CYS E 1 81 ? -5.234 168.795 62.362 1.00 64.16 114 CYS E N 1
ATOM 9465 C CA . CYS E 1 81 ? -4.623 170.129 62.309 1.00 63.49 114 CYS E CA 1
ATOM 9466 C C . CYS E 1 81 ? -4.857 170.741 60.907 1.00 61.66 114 CYS E C 1
ATOM 9467 O O . CYS E 1 81 ? -4.681 170.064 59.854 1.00 61.06 114 CYS E O 1
ATOM 9470 N N . ASP E 1 82 ? -5.325 171.995 60.921 1.00 60.24 115 ASP E N 1
ATOM 9471 C CA . ASP E 1 82 ? -5.614 172.744 59.692 1.00 60.19 115 ASP E CA 1
ATOM 9472 C C . ASP E 1 82 ? -4.468 172.524 58.625 1.00 58.78 115 ASP E C 1
ATOM 9473 O O . ASP E 1 82 ? -4.728 172.261 57.414 1.00 59.06 115 ASP E O 1
ATOM 9478 N N . THR E 1 83 ? -3.212 172.600 59.092 1.00 55.32 116 THR E N 1
ATOM 9479 C CA . THR E 1 83 ? -2.057 172.439 58.199 1.00 50.09 116 THR E CA 1
ATOM 9480 C C . THR E 1 83 ? -1.139 171.272 58.627 1.00 48.50 116 THR E C 1
ATOM 9481 O O . THR E 1 83 ? -0.583 171.264 59.745 1.00 46.85 116 THR E O 1
ATOM 9485 N N . LEU E 1 84 ? -1.003 170.289 57.723 1.00 45.46 117 LEU E N 1
ATOM 9486 C CA . LEU E 1 84 ? -0.154 169.108 57.929 1.00 40.67 117 LEU E CA 1
ATOM 9487 C C . LEU E 1 84 ? 1.024 169.129 56.990 1.00 36.46 117 LEU E C 1
ATOM 9488 O O . LEU E 1 84 ? 1.154 170.013 56.151 1.00 37.01 117 LEU E O 1
ATOM 9493 N N . GLN E 1 85 ? 1.890 168.146 57.140 1.00 33.30 118 GLN E N 1
ATOM 9494 C CA . GLN E 1 85 ? 3.036 168.026 56.252 1.00 31.92 118 GLN E CA 1
ATOM 9495 C C . GLN E 1 85 ? 2.918 166.751 55.445 1.00 31.69 118 GLN E C 1
ATOM 9496 O O . GLN E 1 85 ? 2.349 165.785 55.924 1.00 29.96 118 GLN E O 1
ATOM 9502 N N . MET E 1 86 ? 3.425 166.767 54.207 1.00 30.48 119 MET E N 1
ATOM 9503 C CA . MET E 1 86 ? 3.430 165.597 53.355 1.00 26.23 119 MET E CA 1
ATOM 9504 C C . MET E 1 86 ? 4.812 165.470 52.690 1.00 24.01 119 MET E C 1
ATOM 9505 O O . MET E 1 86 ? 5.494 166.478 52.474 1.00 21.92 119 MET E O 1
ATOM 9510 N N . TRP E 1 87 ? 5.243 164.239 52.421 1.00 21.53 120 TRP E N 1
ATOM 9511 C CA . TRP E 1 87 ? 6.503 164.004 51.730 1.00 19.97 120 TRP E CA 1
ATOM 9512 C C . TRP E 1 87 ? 6.203 164.241 50.236 1.00 20.00 120 TRP E C 1
ATOM 9513 O O . TRP E 1 87 ? 5.163 163.811 49.738 1.00 19.57 120 TRP E O 1
ATOM 9524 N N . GLU E 1 88 ? 7.082 164.977 49.561 1.00 17.32 121 GLU E N 1
ATOM 9525 C CA . GLU E 1 88 ? 6.943 165.295 48.165 1.00 14.24 121 GLU E CA 1
ATOM 9526 C C . GLU E 1 88 ? 8.199 164.736 47.460 1.00 13.21 121 GLU E C 1
ATOM 9527 O O . GLU E 1 88 ? 9.351 165.007 47.872 1.00 12.26 121 GLU E O 1
ATOM 9533 N N . ALA E 1 89 ? 7.988 163.905 46.430 1.00 11.06 122 ALA E N 1
ATOM 9534 C CA . ALA E 1 89 ? 9.102 163.392 45.667 1.00 11.38 122 ALA E CA 1
ATOM 9535 C C . ALA E 1 89 ? 9.458 164.512 44.673 1.00 13.46 122 ALA E C 1
ATOM 9536 O O . ALA E 1 89 ? 8.623 164.986 43.889 1.00 14.73 122 ALA E O 1
ATOM 9538 N N . VAL E 1 90 ? 10.700 164.973 44.774 1.00 14.21 123 VAL E N 1
ATOM 9539 C CA . VAL E 1 90 ? 11.222 166.071 43.995 1.00 13.52 123 VAL E CA 1
ATOM 9540 C C . VAL E 1 90 ? 11.939 165.596 42.752 1.00 14.12 123 VAL E C 1
ATOM 9541 O O . VAL E 1 90 ? 11.853 166.198 41.718 1.00 14.58 123 VAL E O 1
ATOM 9545 N N . SER E 1 91 ? 12.699 164.532 42.885 1.00 14.88 124 SER E N 1
ATOM 9546 C CA . SER E 1 91 ? 13.432 164.029 41.769 1.00 16.44 124 SER E CA 1
ATOM 9547 C C . SER E 1 91 ? 13.862 162.585 42.007 1.00 16.48 124 SER E C 1
ATOM 9548 O O . SER E 1 91 ? 13.790 162.067 43.146 1.00 17.93 124 SER E O 1
ATOM 9551 N N . VAL E 1 92 ? 14.311 161.937 40.927 1.00 15.11 125 VAL E N 1
ATOM 9552 C CA . VAL E 1 92 ? 14.793 160.593 41.027 1.00 13.47 125 VAL E CA 1
ATOM 9553 C C . VAL E 1 92 ? 15.980 160.375 40.112 1.00 13.33 125 VAL E C 1
ATOM 9554 O O . VAL E 1 92 ? 16.032 160.912 39.028 1.00 16.51 125 VAL E O 1
ATOM 9558 N N . LYS E 1 93 ? 16.961 159.613 40.585 1.00 14.68 126 LYS E N 1
ATOM 9559 C CA . LYS E 1 93 ? 18.106 159.180 39.802 1.00 15.88 126 LYS E CA 1
ATOM 9560 C C . LYS E 1 93 ? 17.719 157.718 39.635 1.00 15.96 126 LYS E C 1
ATOM 9561 O O . LYS E 1 93 ? 17.513 157.014 40.621 1.00 16.26 126 LYS E O 1
ATOM 9567 N N . THR E 1 94 ? 17.565 157.248 38.404 1.00 16.87 127 THR E N 1
ATOM 9568 C CA . THR E 1 94 ? 17.205 155.851 38.199 1.00 17.32 127 THR E CA 1
ATOM 9569 C C . THR E 1 94 ? 18.148 155.229 37.218 1.00 16.53 127 THR E C 1
ATOM 9570 O O . THR E 1 94 ? 18.706 155.911 36.401 1.00 14.52 127 THR E O 1
ATOM 9574 N N . GLU E 1 95 ? 18.360 153.936 37.306 1.00 19.33 128 GLU E N 1
ATOM 9575 C CA . GLU E 1 95 ? 19.330 153.321 36.399 1.00 19.92 128 GLU E CA 1
ATOM 9576 C C . GLU E 1 95 ? 19.048 151.845 36.253 1.00 18.52 128 GLU E C 1
ATOM 9577 O O . GLU E 1 95 ? 18.727 151.200 37.224 1.00 16.41 128 GLU E O 1
ATOM 9583 N N . VAL E 1 96 ? 19.155 151.326 35.037 1.00 17.42 129 VAL E N 1
ATOM 9584 C CA . VAL E 1 96 ? 18.950 149.921 34.776 1.00 15.29 129 VAL E CA 1
ATOM 9585 C C . VAL E 1 96 ? 20.358 149.374 34.808 1.00 15.40 129 VAL E C 1
ATOM 9586 O O . VAL E 1 96 ? 21.230 149.787 34.057 1.00 14.91 129 VAL E O 1
ATOM 9590 N N . VAL E 1 97 ? 20.578 148.420 35.694 1.00 14.53 130 VAL E N 1
ATOM 9591 C CA . VAL E 1 97 ? 21.894 147.869 35.911 1.00 10.76 130 VAL E CA 1
ATOM 9592 C C . VAL E 1 97 ? 22.103 146.503 35.255 1.00 10.69 130 VAL E C 1
ATOM 9593 O O . VAL E 1 97 ? 21.225 145.651 35.262 1.00 8.84 130 VAL E O 1
ATOM 9597 N N . GLY E 1 98 ? 23.276 146.301 34.690 1.00 11.04 131 GLY E N 1
ATOM 9598 C CA . GLY E 1 98 ? 23.578 144.995 34.134 1.00 12.37 131 GLY E CA 1
ATOM 9599 C C . GLY E 1 98 ? 23.650 144.823 32.656 1.00 10.68 131 GLY E C 1
ATOM 9600 O O . GLY E 1 98 ? 23.855 143.702 32.196 1.00 10.66 131 GLY E O 1
ATOM 9601 N N . SER E 1 99 ? 23.536 145.892 31.893 1.00 13.28 132 SER E N 1
ATOM 9602 C CA . SER E 1 99 ? 23.590 145.688 30.418 1.00 14.54 132 SER E CA 1
ATOM 9603 C C . SER E 1 99 ? 24.883 145.011 29.951 1.00 14.41 132 SER E C 1
ATOM 9604 O O . SER E 1 99 ? 24.857 144.246 28.974 1.00 17.20 132 SER E O 1
ATOM 9607 N N . GLY E 1 100 ? 25.991 145.262 30.650 1.00 13.84 133 GLY E N 1
ATOM 9608 C CA . GLY E 1 100 ? 27.261 144.617 30.313 1.00 12.37 133 GLY E CA 1
ATOM 9609 C C . GLY E 1 100 ? 27.141 143.087 30.370 1.00 11.62 133 GLY E C 1
ATOM 9610 O O . GLY E 1 100 ? 27.878 142.373 29.697 1.00 12.01 133 GLY E O 1
ATOM 9611 N N . SER E 1 101 ? 26.226 142.548 31.162 1.00 11.46 134 SER E N 1
ATOM 9612 C CA . SER E 1 101 ? 26.139 141.088 31.245 1.00 11.85 134 SER E CA 1
ATOM 9613 C C . SER E 1 101 ? 25.676 140.526 29.918 1.00 12.46 134 SER E C 1
ATOM 9614 O O . SER E 1 101 ? 25.830 139.330 29.648 1.00 12.37 134 SER E O 1
ATOM 9617 N N . LEU E 1 102 ? 25.118 141.406 29.084 1.00 13.46 135 LEU E N 1
ATOM 9618 C CA . LEU E 1 102 ? 24.593 141.017 27.783 1.00 14.22 135 LEU E CA 1
ATOM 9619 C C . LEU E 1 102 ? 25.727 140.741 26.826 1.00 13.49 135 LEU E C 1
ATOM 9620 O O . LEU E 1 102 ? 25.538 140.184 25.731 1.00 14.69 135 LEU E O 1
ATOM 9625 N N . LEU E 1 103 ? 26.913 141.079 27.267 1.00 12.84 136 LEU E N 1
ATOM 9626 C CA . LEU E 1 103 ? 28.117 140.856 26.493 1.00 15.15 136 LEU E CA 1
ATOM 9627 C C . LEU E 1 103 ? 28.611 139.423 26.646 1.00 16.39 136 LEU E C 1
ATOM 9628 O O . LEU E 1 103 ? 29.634 139.076 26.085 1.00 17.90 136 LEU E O 1
ATOM 9633 N N . ASP E 1 104 ? 27.947 138.619 27.467 1.00 16.58 137 ASP E N 1
ATOM 9634 C CA . ASP E 1 104 ? 28.306 137.216 27.579 1.00 16.10 137 ASP E CA 1
ATOM 9635 C C . ASP E 1 104 ? 27.706 136.595 26.267 1.00 15.34 137 ASP E C 1
ATOM 9636 O O . ASP E 1 104 ? 26.498 136.494 26.133 1.00 12.61 137 ASP E O 1
ATOM 9641 N N . VAL E 1 105 ? 28.547 136.259 25.305 1.00 14.71 138 VAL E N 1
ATOM 9642 C CA . VAL E 1 105 ? 28.108 135.625 24.065 1.00 14.41 138 VAL E CA 1
ATOM 9643 C C . VAL E 1 105 ? 28.854 134.289 23.957 1.00 14.34 138 VAL E C 1
ATOM 9644 O O . VAL E 1 105 ? 29.096 133.800 22.860 1.00 12.86 138 VAL E O 1
ATOM 9648 N N . HIS E 1 106 ? 29.213 133.717 25.116 1.00 12.87 139 HIS E N 1
ATOM 9649 C CA . HIS E 1 106 ? 29.894 132.438 25.146 1.00 11.57 139 HIS E CA 1
ATOM 9650 C C . HIS E 1 106 ? 28.975 131.313 25.672 1.00 10.00 139 HIS E C 1
ATOM 9651 O O . HIS E 1 106 ? 29.415 130.205 25.812 1.00 10.04 139 HIS E O 1
ATOM 9658 N N . GLY E 1 107 ? 27.708 131.591 25.975 1.00 9.76 140 GLY E N 1
ATOM 9659 C CA . GLY E 1 107 ? 26.836 130.547 26.477 1.00 8.08 140 GLY E CA 1
ATOM 9660 C C . GLY E 1 107 ? 26.406 129.548 25.403 1.00 12.21 140 GLY E C 1
ATOM 9661 O O . GLY E 1 107 ? 27.038 129.370 24.369 1.00 11.94 140 GLY E O 1
ATOM 9662 N N . PHE E 1 108 ? 25.273 128.925 25.647 1.00 13.61 141 PHE E N 1
ATOM 9663 C CA . PHE E 1 108 ? 24.710 127.864 24.807 1.00 13.83 141 PHE E CA 1
ATOM 9664 C C . PHE E 1 108 ? 23.457 128.280 24.052 1.00 11.72 141 PHE E C 1
ATOM 9665 O O . PHE E 1 108 ? 22.642 127.462 23.745 1.00 13.19 141 PHE E O 1
ATOM 9673 N N . ASN E 1 109 ? 23.315 129.546 23.717 1.00 14.23 142 ASN E N 1
ATOM 9674 C CA . ASN E 1 109 ? 22.113 129.964 22.973 1.00 16.31 142 ASN E CA 1
ATOM 9675 C C . ASN E 1 109 ? 22.323 129.544 21.553 1.00 15.89 142 ASN E C 1
ATOM 9676 O O . ASN E 1 109 ? 23.407 129.133 21.212 1.00 17.27 142 ASN E O 1
ATOM 9681 N N . LYS E 1 110 ? 21.306 129.774 20.741 1.00 16.31 143 LYS E N 1
ATOM 9682 C CA . LYS E 1 110 ? 21.386 129.547 19.319 1.00 16.53 143 LYS E CA 1
ATOM 9683 C C . LYS E 1 110 ? 22.675 130.260 18.869 1.00 15.52 143 LYS E C 1
ATOM 9684 O O . LYS E 1 110 ? 22.913 131.461 19.182 1.00 16.14 143 LYS E O 1
ATOM 9690 N N . PRO E 1 111 ? 23.541 129.532 18.136 1.00 14.98 144 PRO E N 1
ATOM 9691 C CA . PRO E 1 111 ? 24.795 130.163 17.695 1.00 14.00 144 PRO E CA 1
ATOM 9692 C C . PRO E 1 111 ? 24.578 130.983 16.423 1.00 14.81 144 PRO E C 1
ATOM 9693 O O . PRO E 1 111 ? 23.601 130.806 15.696 1.00 14.25 144 PRO E O 1
ATOM 9697 N N . THR E 1 112 ? 25.489 131.903 16.176 1.00 15.27 145 THR E N 1
ATOM 9698 C CA . THR E 1 112 ? 25.403 132.723 14.995 1.00 16.79 145 THR E CA 1
ATOM 9699 C C . THR E 1 112 ? 25.716 131.940 13.724 1.00 19.17 145 THR E C 1
ATOM 9700 O O . THR E 1 112 ? 25.248 132.283 12.657 1.00 21.88 145 THR E O 1
ATOM 9704 N N . ASP E 1 113 ? 26.534 130.914 13.812 1.00 21.00 146 ASP E N 1
ATOM 9705 C CA . ASP E 1 113 ? 26.782 130.076 12.622 1.00 25.06 146 ASP E CA 1
ATOM 9706 C C . ASP E 1 113 ? 25.955 128.771 12.829 1.00 24.56 146 ASP E C 1
ATOM 9707 O O . ASP E 1 113 ? 26.400 127.820 13.469 1.00 20.42 146 ASP E O 1
ATOM 9712 N N . THR E 1 114 ? 24.739 128.742 12.311 1.00 27.88 147 THR E N 1
ATOM 9713 C CA . THR E 1 114 ?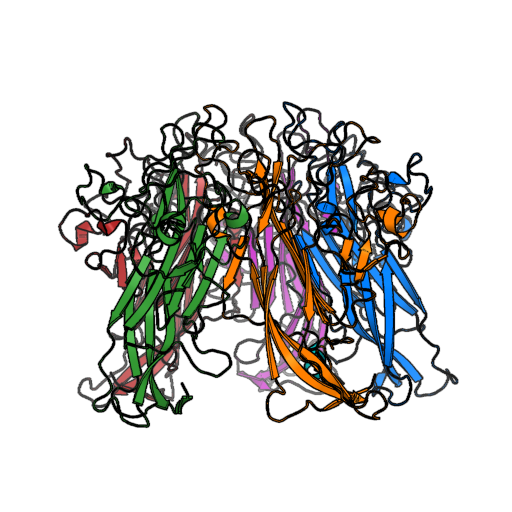 23.908 127.570 12.563 1.00 32.11 147 THR E CA 1
ATOM 9714 C C . THR E 1 114 ? 24.266 126.434 11.657 1.00 35.04 147 THR E C 1
ATOM 9715 O O . THR E 1 114 ? 23.924 125.300 11.954 1.00 36.13 147 THR E O 1
ATOM 9719 N N . VAL E 1 115 ? 24.946 126.702 10.545 1.00 35.19 148 VAL E N 1
ATOM 9720 C CA . VAL E 1 115 ? 25.346 125.585 9.695 1.00 34.28 148 VAL E CA 1
ATOM 9721 C C . VAL E 1 115 ? 26.331 124.691 10.439 1.00 32.94 148 VAL E C 1
ATOM 9722 O O . VAL E 1 115 ? 26.233 123.482 10.384 1.00 33.85 148 VAL E O 1
ATOM 9726 N N . ASN E 1 116 ? 27.289 125.266 11.149 1.00 33.01 149 ASN E N 1
ATOM 9727 C CA . ASN E 1 116 ? 28.262 124.415 11.860 1.00 31.66 149 ASN E CA 1
ATOM 9728 C C . ASN E 1 116 ? 28.149 124.456 13.363 1.00 30.38 149 ASN E C 1
ATOM 9729 O O . ASN E 1 116 ? 28.938 123.839 14.069 1.00 28.25 149 ASN E O 1
ATOM 9734 N N . THR E 1 117 ? 27.160 125.192 13.850 1.00 30.16 150 THR E N 1
ATOM 9735 C CA . THR E 1 117 ? 26.950 125.357 15.262 1.00 28.52 150 THR E CA 1
ATOM 9736 C C . THR E 1 117 ? 28.195 125.960 15.830 1.00 27.13 150 THR E C 1
ATOM 9737 O O . THR E 1 117 ? 28.819 125.383 16.708 1.00 30.14 150 THR E O 1
ATOM 9741 N N . LYS E 1 118 ? 28.549 127.141 15.338 1.00 25.16 151 LYS E N 1
ATOM 9742 C CA . LYS E 1 118 ? 29.755 127.869 15.773 1.00 21.07 151 LYS E CA 1
ATOM 9743 C C . LYS E 1 118 ? 29.424 129.338 15.865 1.00 20.11 151 LYS E C 1
ATOM 9744 O O . LYS E 1 118 ? 28.263 129.713 15.845 1.00 21.31 151 LYS E O 1
ATOM 9750 N N . GLY E 1 119 ? 30.474 130.169 15.894 1.00 18.39 152 GLY E N 1
ATOM 9751 C CA . GLY E 1 119 ? 30.328 131.612 15.917 1.00 16.63 152 GLY E CA 1
ATOM 9752 C C . GLY E 1 119 ? 30.251 132.002 17.360 1.00 16.49 152 GLY E C 1
ATOM 9753 O O . GLY E 1 119 ? 31.121 131.650 18.135 1.00 17.13 152 GLY E O 1
ATOM 9754 N N . ILE E 1 120 ? 29.215 132.726 17.746 1.00 14.91 153 ILE E N 1
ATOM 9755 C CA . ILE E 1 120 ? 29.059 133.071 19.130 1.00 11.93 153 ILE E CA 1
ATOM 9756 C C . ILE E 1 120 ? 27.652 132.684 19.505 1.00 12.09 153 ILE E C 1
ATOM 9757 O O . ILE E 1 120 ? 26.824 132.337 18.673 1.00 12.69 153 ILE E O 1
ATOM 9762 N N . SER E 1 121 ? 27.402 132.715 20.783 1.00 13.28 154 SER E N 1
ATOM 9763 C CA . SER E 1 121 ? 26.085 132.400 21.369 1.00 13.57 154 SER E CA 1
ATOM 9764 C C . SER E 1 121 ? 25.295 133.657 21.082 1.00 14.92 154 SER E C 1
ATOM 9765 O O . SER E 1 121 ? 25.683 134.714 21.545 1.00 16.95 154 SER E O 1
ATOM 9768 N N . THR E 1 122 ? 24.203 133.589 20.329 1.00 15.68 155 THR E N 1
ATOM 9769 C CA . THR E 1 122 ? 23.502 134.849 20.017 1.00 15.16 155 THR E CA 1
ATOM 9770 C C . THR E 1 122 ? 23.117 135.680 21.241 1.00 14.15 155 THR E C 1
ATOM 9771 O O . THR E 1 122 ? 22.461 135.195 22.135 1.00 14.28 155 THR E O 1
ATOM 9775 N N . PRO E 1 123 ? 23.524 136.962 21.287 1.00 14.50 156 PRO E N 1
ATOM 9776 C CA . PRO E 1 123 ? 23.152 137.747 22.465 1.00 12.42 156 PRO E CA 1
ATOM 9777 C C . PRO E 1 123 ? 21.658 138.113 22.481 1.00 11.23 156 PRO E C 1
ATOM 9778 O O . PRO E 1 123 ? 20.935 137.901 21.519 1.00 12.74 156 PRO E O 1
ATOM 9782 N N . VAL E 1 124 ? 21.200 138.660 23.597 1.00 12.81 157 VAL E N 1
ATOM 9783 C CA . VAL E 1 124 ? 19.823 139.055 23.785 1.00 11.60 157 VAL E CA 1
ATOM 9784 C C . VAL E 1 124 ? 19.546 140.133 22.766 1.00 13.23 157 VAL E C 1
ATOM 9785 O O . VAL E 1 124 ? 20.369 141.031 22.575 1.00 14.58 157 VAL E O 1
ATOM 9789 N N . GLU E 1 125 ? 18.393 140.048 22.114 1.00 12.83 158 GLU E N 1
ATOM 9790 C CA . GLU E 1 125 ? 18.008 140.974 21.017 1.00 12.39 158 GLU E CA 1
ATOM 9791 C C . GLU E 1 125 ? 16.510 140.965 20.940 1.00 9.92 158 GLU E C 1
ATOM 9792 O O . GLU E 1 125 ? 15.868 140.082 21.455 1.00 6.79 158 GLU E O 1
ATOM 9798 N N . GLY E 1 126 ? 15.960 141.895 20.213 1.00 6.77 159 GLY E N 1
ATOM 9799 C CA . GLY E 1 126 ? 14.522 141.891 20.087 1.00 8.46 159 GLY E CA 1
ATOM 9800 C C . GLY E 1 126 ? 13.835 143.076 20.653 1.00 8.88 159 GLY E C 1
ATOM 9801 O O . GLY E 1 126 ? 14.405 144.173 20.750 1.00 13.84 159 GLY E O 1
ATOM 9802 N N . SER E 1 127 ? 12.608 142.832 21.046 1.00 7.57 160 SER E N 1
ATOM 9803 C CA . SER E 1 127 ? 11.744 143.867 21.630 1.00 9.90 160 SER E CA 1
ATOM 9804 C C . SER E 1 127 ? 12.220 144.306 23.010 1.00 9.26 160 SER E C 1
ATOM 9805 O O . SER E 1 127 ? 12.602 143.473 23.806 1.00 12.73 160 SER E O 1
ATOM 9808 N N . GLN E 1 128 ? 12.219 145.610 23.255 1.00 10.68 161 GLN E N 1
ATOM 9809 C CA . GLN E 1 128 ? 12.684 146.188 24.507 1.00 11.85 161 GLN E CA 1
ATOM 9810 C C . GLN E 1 128 ? 11.577 147.076 25.038 1.00 12.34 161 GLN E C 1
ATOM 9811 O O . GLN E 1 128 ? 10.791 147.635 24.258 1.00 11.60 161 GLN E O 1
ATOM 9817 N N . TYR E 1 129 ? 11.509 147.210 26.357 1.00 12.12 162 TYR E N 1
ATOM 9818 C CA . TYR E 1 129 ? 10.419 147.969 26.946 1.00 10.63 162 TYR E CA 1
ATOM 9819 C C . TYR E 1 129 ? 10.971 148.447 28.259 1.00 10.68 162 TYR E C 1
ATOM 9820 O O . TYR E 1 129 ? 11.399 147.646 29.088 1.00 10.40 162 TYR E O 1
ATOM 9829 N N . HIS E 1 130 ? 11.000 149.746 28.427 1.00 10.46 163 HIS E N 1
ATOM 9830 C CA . HIS E 1 130 ? 11.510 150.317 29.632 1.00 10.18 163 HIS E CA 1
ATOM 9831 C C . HIS E 1 130 ? 10.544 151.302 30.125 1.00 10.80 163 HIS E C 1
ATOM 9832 O O . HIS E 1 130 ? 10.258 152.280 29.434 1.00 11.10 163 HIS E O 1
ATOM 9839 N N . VAL E 1 131 ? 10.015 151.056 31.326 1.00 12.15 164 VAL E N 1
ATOM 9840 C CA . VAL E 1 131 ? 9.103 152.020 31.941 1.00 12.20 164 VAL E CA 1
ATOM 9841 C C . VAL E 1 131 ? 9.427 152.142 33.436 1.00 14.35 164 VAL E C 1
ATOM 9842 O O . VAL E 1 131 ? 9.807 151.180 34.071 1.00 12.63 164 VAL E O 1
ATOM 9846 N N . PHE E 1 132 ? 9.339 153.341 33.992 1.00 13.54 165 PHE E N 1
ATOM 9847 C CA . PHE E 1 132 ? 9.485 153.490 35.432 1.00 11.64 165 PHE E CA 1
ATOM 9848 C C . PHE E 1 132 ? 8.528 154.615 35.844 1.00 10.99 165 PHE E C 1
ATOM 9849 O O . PHE E 1 132 ? 8.128 155.463 35.039 1.00 10.59 165 PHE E O 1
ATOM 9857 N N . ALA E 1 133 ? 8.088 154.553 37.086 1.00 10.94 166 ALA E N 1
ATOM 9858 C CA . ALA E 1 133 ? 7.164 155.536 37.605 1.00 10.51 166 ALA E CA 1
ATOM 9859 C C . ALA E 1 133 ? 7.516 155.708 39.065 1.00 10.43 166 ALA E C 1
ATOM 9860 O O . ALA E 1 133 ? 8.042 154.805 39.696 1.00 8.14 166 ALA E O 1
ATOM 9862 N N . VAL E 1 134 ? 7.258 156.919 39.560 1.00 11.25 167 VAL E N 1
ATOM 9863 C CA . VAL E 1 134 ? 7.427 157.259 40.958 1.00 10.85 167 VAL E CA 1
ATOM 9864 C C . VAL E 1 134 ? 6.162 158.050 41.260 1.00 11.24 167 VAL E C 1
ATOM 9865 O O . VAL E 1 134 ? 5.829 159.054 40.567 1.00 10.54 167 VAL E O 1
ATOM 9869 N N . GLY E 1 135 ? 5.427 157.619 42.274 1.00 8.97 168 GLY E N 1
ATOM 9870 C CA . GLY E 1 135 ? 4.208 158.345 42.620 1.00 10.92 168 GLY E CA 1
ATOM 9871 C C . GLY E 1 135 ? 3.871 158.167 44.094 1.00 12.76 168 GLY E C 1
ATOM 9872 O O . GLY E 1 135 ? 4.536 157.340 44.832 1.00 9.76 168 GLY E O 1
ATOM 9873 N N . GLY E 1 136 ? 2.851 158.926 44.503 1.00 13.25 169 GLY E N 1
ATOM 9874 C CA . GLY E 1 136 ? 2.427 158.901 45.874 1.00 16.14 169 GLY E CA 1
ATOM 9875 C C . GLY E 1 136 ? 1.307 157.943 46.170 1.00 19.48 169 GLY E C 1
ATOM 9876 O O . GLY E 1 136 ? 0.770 157.961 47.291 1.00 22.81 169 GLY E O 1
ATOM 9877 N N . GLU E 1 137 ? 0.924 157.147 45.172 1.00 18.41 170 GLU E N 1
ATOM 9878 C CA . GLU E 1 137 ? -0.103 156.118 45.271 1.00 16.15 170 GLU E CA 1
ATOM 9879 C C . GLU E 1 137 ? 0.212 155.111 44.152 1.00 15.54 170 GLU E C 1
ATOM 9880 O O . GLU E 1 137 ? 1.064 155.373 43.297 1.00 15.01 170 GLU E O 1
ATOM 9886 N N . PRO E 1 138 ? -0.465 153.954 44.123 1.00 14.90 171 PRO E N 1
ATOM 9887 C CA . PRO E 1 138 ? -0.149 152.988 43.059 1.00 10.46 171 PRO E CA 1
ATOM 9888 C C . PRO E 1 138 ? -0.299 153.556 41.672 1.00 8.96 171 PRO E C 1
ATOM 9889 O O . PRO E 1 138 ? -1.160 154.432 41.440 1.00 9.95 171 PRO E O 1
ATOM 9893 N N . LEU E 1 139 ? 0.510 153.057 40.741 1.00 6.78 172 LEU E N 1
ATOM 9894 C CA . LEU E 1 139 ? 0.402 153.461 39.357 1.00 9.75 172 LEU E CA 1
ATOM 9895 C C . LEU E 1 139 ? -0.963 153.001 38.820 1.00 10.70 172 LEU E C 1
ATOM 9896 O O . LEU E 1 139 ? -1.310 151.866 38.983 1.00 12.58 172 LEU E O 1
ATOM 9901 N N . ASP E 1 140 ? -1.739 153.917 38.261 1.00 10.80 173 ASP E N 1
ATOM 9902 C CA . ASP E 1 140 ? -3.028 153.597 37.655 1.00 13.58 173 ASP E CA 1
ATOM 9903 C C . ASP E 1 140 ? -2.695 152.959 36.257 1.00 13.92 173 ASP E C 1
ATOM 9904 O O . ASP E 1 140 ? -1.888 153.533 35.494 1.00 14.24 173 ASP E O 1
ATOM 9909 N N . LEU E 1 141 ? -3.330 151.811 35.963 1.00 14.78 174 LEU E N 1
ATOM 9910 C CA . LEU E 1 141 ? -3.164 151.005 34.770 1.00 10.98 174 LEU E CA 1
ATOM 9911 C C . LEU E 1 141 ? -4.390 151.000 33.903 1.00 10.90 174 LEU E C 1
ATOM 9912 O O . LEU E 1 141 ? -5.518 151.012 34.389 1.00 10.83 174 LEU E O 1
ATOM 9917 N N . GLN E 1 142 ? -4.160 151.038 32.597 1.00 9.58 175 GLN E N 1
ATOM 9918 C CA . GLN E 1 142 ? -5.241 150.962 31.653 1.00 10.26 175 GLN E CA 1
ATOM 9919 C C . GLN E 1 142 ? -4.948 149.660 30.936 1.00 11.50 175 GLN E C 1
ATOM 9920 O O . GLN E 1 142 ? -3.819 149.484 30.449 1.00 12.29 175 GLN E O 1
ATOM 9926 N N . GLY E 1 143 ? -5.916 148.730 30.873 1.00 12.80 176 GLY E N 1
ATOM 9927 C CA . GLY E 1 143 ? -5.657 147.480 30.155 1.00 11.39 176 GLY E CA 1
ATOM 9928 C C . GLY E 1 143 ? -5.882 147.637 28.636 1.00 12.41 176 GLY E C 1
ATOM 9929 O O . GLY E 1 143 ? -6.772 148.382 28.214 1.00 9.72 176 GLY E O 1
ATOM 9930 N N . LEU E 1 144 ? -5.091 146.950 27.802 1.00 10.74 177 LEU E N 1
ATOM 9931 C CA . LEU E 1 144 ? -5.285 147.008 26.352 1.00 8.40 177 LEU E CA 1
ATOM 9932 C C . LEU E 1 144 ? -4.447 145.822 25.899 1.00 9.26 177 LEU E C 1
ATOM 9933 O O . LEU E 1 144 ? -3.262 145.750 26.234 1.00 9.45 177 LEU E O 1
ATOM 9938 N N . VAL E 1 145 ? -5.042 144.916 25.114 1.00 7.53 178 VAL E N 1
ATOM 9939 C CA . VAL E 1 145 ? -4.354 143.737 24.687 1.00 6.51 178 VAL E CA 1
ATOM 9940 C C . VAL E 1 145 ? -4.334 143.597 23.186 1.00 8.32 178 VAL E C 1
ATOM 9941 O O . VAL E 1 145 ? -5.040 144.302 22.406 1.00 6.63 178 VAL E O 1
ATOM 9945 N N . THR E 1 146 ? -3.442 142.725 22.749 1.00 8.18 179 THR E N 1
ATOM 9946 C CA . THR E 1 146 ? -3.325 142.400 21.334 1.00 9.26 179 THR E CA 1
ATOM 9947 C C . THR E 1 146 ? -4.605 141.646 20.897 1.00 11.85 179 THR E C 1
ATOM 9948 O O . THR E 1 146 ? -5.227 141.952 19.888 1.00 13.38 179 THR E O 1
ATOM 9952 N N . ASP E 1 147 ? -5.027 140.718 21.742 1.00 11.42 180 ASP E N 1
ATOM 9953 C CA . ASP E 1 147 ? -6.127 139.877 21.469 1.00 12.70 180 ASP E CA 1
ATOM 9954 C C . ASP E 1 147 ? -7.032 139.661 22.694 1.00 13.95 180 ASP E C 1
ATOM 9955 O O . ASP E 1 147 ? -6.641 139.036 23.649 1.00 15.55 180 ASP E O 1
ATOM 9960 N N . ALA E 1 148 ? -8.254 140.156 22.638 1.00 14.41 181 ALA E N 1
ATOM 9961 C CA . ALA E 1 148 ? -9.252 139.951 23.698 1.00 12.82 181 ALA E CA 1
ATOM 9962 C C . ALA E 1 148 ? -9.634 138.491 23.826 1.00 12.49 181 ALA E C 1
ATOM 9963 O O . ALA E 1 148 ? -10.378 138.114 24.739 1.00 15.15 181 ALA E O 1
ATOM 9965 N N . ARG E 1 149 ? -9.144 137.646 22.931 1.00 10.43 182 ARG E N 1
ATOM 9966 C CA . ARG E 1 149 ? -9.494 136.239 23.014 1.00 11.69 182 ARG E CA 1
ATOM 9967 C C . ARG E 1 149 ? -8.437 135.454 23.762 1.00 11.70 182 ARG E C 1
ATOM 9968 O O . ARG E 1 149 ? -8.675 134.302 24.102 1.00 12.83 182 ARG E O 1
ATOM 9976 N N . THR E 1 150 ? -7.291 136.074 24.035 1.00 9.93 183 THR E N 1
ATOM 9977 C CA . THR E 1 150 ? -6.262 135.369 24.761 1.00 14.32 183 THR E CA 1
ATOM 9978 C C . THR E 1 150 ? -6.790 134.779 26.081 1.00 14.58 183 THR E C 1
ATOM 9979 O O . THR E 1 150 ? -7.498 135.428 26.859 1.00 15.98 183 THR E O 1
ATOM 9983 N N . LYS E 1 151 ? -6.425 133.539 26.321 1.00 13.93 184 LYS E N 1
ATOM 9984 C CA . LYS E 1 151 ? -6.800 132.829 27.517 1.00 12.59 184 LYS E CA 1
ATOM 9985 C C . LYS E 1 151 ? -5.714 132.871 28.611 1.00 13.19 184 LYS E C 1
ATOM 9986 O O . LYS E 1 151 ? -4.963 131.928 28.816 1.00 15.45 184 LYS E O 1
ATOM 9992 N N . TYR E 1 152 ? -5.630 133.983 29.283 1.00 14.18 185 TYR E N 1
ATOM 9993 C CA . TYR E 1 152 ? -4.705 134.143 30.401 1.00 15.89 185 TYR E CA 1
ATOM 9994 C C . TYR E 1 152 ? -5.166 133.275 31.564 1.00 14.87 185 TYR E C 1
ATOM 9995 O O . TYR E 1 152 ? -6.346 133.112 31.755 1.00 17.78 185 TYR E O 1
ATOM 10004 N N . LYS E 1 153 ? -4.235 132.672 32.284 1.00 17.97 186 LYS E N 1
ATOM 10005 C CA . LYS E 1 153 ? -4.563 131.840 33.415 1.00 19.60 186 LYS E CA 1
ATOM 10006 C C . LYS E 1 153 ? -5.410 132.693 34.350 1.00 21.32 186 LYS E C 1
ATOM 10007 O O . LYS E 1 153 ? -5.214 133.914 34.424 1.00 18.03 186 LYS E O 1
ATOM 10013 N N . GLU E 1 154 ? -6.360 132.071 35.049 1.00 23.91 187 GLU E N 1
ATOM 10014 C CA . GLU E 1 154 ? -7.185 132.800 36.000 1.00 27.24 187 GLU E CA 1
ATOM 10015 C C . GLU E 1 154 ? -6.442 133.011 37.295 1.00 27.90 187 GLU E C 1
ATOM 10016 O O . GLU E 1 154 ? -6.678 133.995 37.975 1.00 30.76 187 GLU E O 1
ATOM 10022 N N . GLU E 1 155 ? -5.483 132.154 37.591 1.00 26.64 188 GLU E N 1
ATOM 10023 C CA . GLU E 1 155 ? -4.719 132.328 38.796 1.00 28.30 188 GLU E CA 1
ATOM 10024 C C . GLU E 1 155 ? -3.300 132.708 38.571 1.00 24.85 188 GLU E C 1
ATOM 10025 O O . GLU E 1 155 ? -2.734 132.334 37.565 1.00 26.00 188 GLU E O 1
ATOM 10031 N N . GLY E 1 156 ? -2.726 133.450 39.501 1.00 19.26 189 GLY E N 1
ATOM 10032 C CA . GLY E 1 156 ? -1.344 133.774 39.401 1.00 17.07 189 GLY E CA 1
ATOM 10033 C C . GLY E 1 156 ? -1.008 135.055 38.714 1.00 18.52 189 GLY E C 1
ATOM 10034 O O . GLY E 1 156 ? 0.146 135.442 38.748 1.00 17.51 189 GLY E O 1
ATOM 10035 N N . VAL E 1 157 ? -1.988 135.714 38.096 1.00 17.30 190 VAL E N 1
ATOM 10036 C CA . VAL E 1 157 ? -1.720 136.940 37.349 1.00 16.59 190 VAL E CA 1
ATOM 10037 C C . VAL E 1 157 ? -2.980 137.738 37.510 1.00 16.40 190 VAL E C 1
ATOM 10038 O O . VAL E 1 157 ? -4.052 137.154 37.640 1.00 18.54 190 VAL E O 1
ATOM 10042 N N . VAL E 1 158 ? -2.844 139.056 37.478 1.00 13.02 191 VAL E N 1
ATOM 10043 C CA . VAL E 1 158 ? -3.982 139.936 37.466 1.00 12.26 191 VAL E CA 1
ATOM 10044 C C . VAL E 1 158 ? -4.159 140.411 36.013 1.00 12.27 191 VAL E C 1
ATOM 10045 O O . VAL E 1 158 ? -3.286 141.059 35.448 1.00 11.55 191 VAL E O 1
ATOM 10049 N N . THR E 1 159 ? -5.289 140.050 35.412 1.00 13.46 192 THR E N 1
ATOM 10050 C CA . THR E 1 159 ? -5.586 140.397 34.023 1.00 13.72 192 THR E CA 1
ATOM 10051 C C . THR E 1 159 ? -6.892 141.212 34.043 1.00 13.83 192 THR E C 1
ATOM 10052 O O . THR E 1 159 ? -7.451 141.484 35.089 1.00 13.78 192 THR E O 1
ATOM 10056 N N . ILE E 1 160 ? -7.372 141.639 32.896 1.00 15.04 193 ILE E N 1
ATOM 10057 C CA . ILE E 1 160 ? -8.606 142.404 32.822 1.00 11.17 193 ILE E CA 1
ATOM 100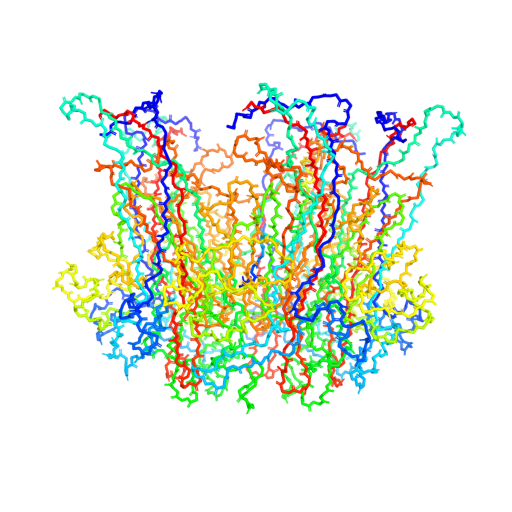58 C C . ILE E 1 160 ? -9.783 141.635 33.409 1.00 13.84 193 ILE E C 1
ATOM 10059 O O . ILE E 1 160 ? -10.620 142.202 34.123 1.00 14.12 193 ILE E O 1
ATOM 10064 N N . LYS E 1 161 ? -9.891 140.360 33.111 1.00 13.79 194 LYS E N 1
ATOM 10065 C CA . LYS E 1 161 ? -10.965 139.572 33.664 1.00 15.51 194 LYS E CA 1
ATOM 10066 C C . LYS E 1 161 ? -10.881 139.494 35.202 1.00 17.07 194 LYS E C 1
ATOM 10067 O O . LYS E 1 161 ? -11.936 139.421 35.874 1.00 18.45 194 LYS E O 1
ATOM 10073 N N . THR E 1 162 ? -9.676 139.475 35.766 1.00 16.92 195 THR E N 1
ATOM 10074 C CA . THR E 1 162 ? -9.544 139.463 37.217 1.00 18.03 195 THR E CA 1
ATOM 10075 C C . THR E 1 162 ? -10.279 140.706 37.755 1.00 19.20 195 THR E C 1
ATOM 10076 O O . THR E 1 162 ? -10.938 140.662 38.782 1.00 20.32 195 THR E O 1
ATOM 10080 N N . ILE E 1 163 ? -10.164 141.810 37.046 1.00 16.84 196 ILE E N 1
ATOM 10081 C CA . ILE E 1 163 ? -10.740 143.043 37.511 1.00 18.39 196 ILE E CA 1
ATOM 10082 C C . ILE E 1 163 ? -12.214 143.204 37.225 1.00 20.04 196 ILE E C 1
ATOM 10083 O O . ILE E 1 163 ? -13.006 143.587 38.086 1.00 20.41 196 ILE E O 1
ATOM 10088 N N . THR E 1 164 ? -12.602 142.885 36.003 1.00 20.38 197 THR E N 1
ATOM 10089 C CA . THR E 1 164 ? -13.988 143.026 35.627 1.00 19.90 197 THR E CA 1
ATOM 10090 C C . THR E 1 164 ? -14.871 141.833 35.997 1.00 22.09 197 THR E C 1
ATOM 10091 O O . THR E 1 164 ? -16.076 141.951 35.959 1.00 21.68 197 THR E O 1
ATOM 10095 N N . LYS E 1 165 ? -14.288 140.671 36.293 1.00 24.27 198 LYS E N 1
ATOM 10096 C CA . LYS E 1 165 ? -15.111 139.520 36.615 1.00 27.14 198 LYS E CA 1
ATOM 10097 C C . LYS E 1 165 ? -15.826 139.007 35.359 1.00 27.20 198 LYS E C 1
ATOM 10098 O O . LYS E 1 165 ? -16.696 138.126 35.417 1.00 28.38 198 LYS E O 1
ATOM 10104 N N . LYS E 1 166 ? -15.468 139.566 34.216 1.00 27.40 199 LYS E N 1
ATOM 10105 C CA . LYS E 1 166 ? -16.072 139.129 32.961 1.00 26.98 199 LYS E CA 1
ATOM 10106 C C . LYS E 1 166 ? -14.997 138.913 31.932 1.00 23.78 199 LYS E C 1
ATOM 10107 O O . LYS E 1 166 ? -13.893 139.344 32.106 1.00 21.35 199 LYS E O 1
ATOM 10113 N N . ASP E 1 167 ? -15.355 138.241 30.860 1.00 21.96 200 ASP E N 1
ATOM 10114 C CA . ASP E 1 167 ? -14.434 138.016 29.784 1.00 21.56 200 ASP E CA 1
ATOM 10115 C C . ASP E 1 167 ? -14.110 139.335 29.042 1.00 20.40 200 ASP E C 1
ATOM 10116 O O . ASP E 1 167 ? -14.954 140.281 29.012 1.00 17.18 200 ASP E O 1
ATOM 10121 N N . MET E 1 168 ? -12.897 139.394 28.463 1.00 16.82 201 MET E N 1
ATOM 10122 C CA . MET E 1 168 ? -12.527 140.583 27.731 1.00 18.08 201 MET E CA 1
ATOM 10123 C C . MET E 1 168 ? -13.491 140.756 26.580 1.00 16.72 201 MET E C 1
ATOM 10124 O O . MET E 1 168 ? -14.119 139.792 26.139 1.00 16.98 201 MET E O 1
ATOM 10129 N N . VAL E 1 169 ? -13.605 141.985 26.095 1.00 16.44 202 VAL E N 1
ATOM 10130 C CA . VAL E 1 169 ? -14.497 142.311 24.991 1.00 13.97 202 VAL E CA 1
ATOM 10131 C C . VAL E 1 169 ? -13.603 142.874 23.880 1.00 16.35 202 VAL E C 1
ATOM 10132 O O . VAL E 1 169 ? -12.413 143.167 24.088 1.00 15.54 202 VAL E O 1
ATOM 10136 N N . ASN E 1 170 ? -14.161 142.998 22.685 1.00 16.29 203 ASN E N 1
ATOM 10137 C CA . ASN E 1 170 ? -13.348 143.458 21.592 1.00 15.65 203 ASN E CA 1
ATOM 10138 C C . ASN E 1 170 ? -12.760 144.825 21.844 1.00 15.18 203 ASN E C 1
ATOM 10139 O O . ASN E 1 170 ? -11.661 145.103 21.354 1.00 9.98 203 ASN E O 1
ATOM 10144 N N . LYS E 1 171 ? -13.460 145.654 22.643 1.00 16.22 204 LYS E N 1
ATOM 10145 C CA . LYS E 1 171 ? -12.980 146.984 22.984 1.00 14.85 204 LYS E CA 1
ATOM 10146 C C . LYS E 1 171 ? -11.667 146.941 23.739 1.00 13.36 204 LYS E C 1
ATOM 10147 O O . LYS E 1 171 ? -11.019 147.965 23.844 1.00 12.84 204 LYS E O 1
ATOM 10153 N N . ASP E 1 172 ? -11.305 145.782 24.300 1.00 11.74 205 ASP E N 1
ATOM 10154 C CA . ASP E 1 172 ? -10.075 145.653 25.076 1.00 12.53 205 ASP E CA 1
ATOM 10155 C C . ASP E 1 172 ? -8.839 145.610 24.232 1.00 12.95 205 ASP E C 1
ATOM 10156 O O . ASP E 1 172 ? -7.746 145.634 24.760 1.00 10.14 205 ASP E O 1
ATOM 10161 N N . GLN E 1 173 ? -9.039 145.592 22.908 1.00 13.26 206 GLN E N 1
ATOM 10162 C CA . GLN E 1 173 ? -7.920 145.615 21.957 1.00 13.46 206 GLN E CA 1
ATOM 10163 C C . GLN E 1 173 ? -7.617 147.061 21.628 1.00 13.95 206 GLN E C 1
ATOM 10164 O O . GLN E 1 173 ? -6.603 147.319 20.932 1.00 15.88 206 GLN E O 1
ATOM 10170 N N . VAL E 1 174 ? -8.492 147.980 22.068 1.00 13.34 207 VAL E N 1
ATOM 10171 C CA . VAL E 1 174 ? -8.293 149.441 21.920 1.00 12.73 207 VAL E CA 1
ATOM 10172 C C . VAL E 1 174 ? -8.498 150.011 23.328 1.00 10.95 207 VAL E C 1
ATOM 10173 O O . VAL E 1 174 ? -8.268 149.349 24.293 1.00 10.23 207 VAL E O 1
ATOM 10177 N N . LEU E 1 175 ? -8.904 151.247 23.450 1.00 15.14 208 LEU E N 1
ATOM 10178 C CA . LEU E 1 175 ? -9.126 151.849 24.770 1.00 14.46 208 LEU E CA 1
ATOM 10179 C C . LEU E 1 175 ? -10.534 151.624 25.303 1.00 14.44 208 LEU E C 1
ATOM 10180 O O . LEU E 1 175 ? -11.469 152.196 24.767 1.00 13.99 208 LEU E O 1
ATOM 10185 N N . ASN E 1 176 ? -10.659 150.742 26.311 1.00 15.33 209 ASN E N 1
ATOM 10186 C CA . ASN E 1 176 ? -11.915 150.434 26.975 1.00 14.20 209 ASN E CA 1
ATOM 10187 C C . ASN E 1 176 ? -11.711 150.992 28.411 1.00 13.88 209 ASN E C 1
ATOM 10188 O O . ASN E 1 176 ? -10.993 150.428 29.229 1.00 14.23 209 ASN E O 1
ATOM 10193 N N . PRO E 1 177 ? -12.363 152.112 28.728 1.00 15.20 210 PRO E N 1
ATOM 10194 C CA . PRO E 1 177 ? -12.247 152.768 30.041 1.00 16.71 210 PRO E CA 1
ATOM 10195 C C . PRO E 1 177 ? -12.587 151.896 31.218 1.00 17.76 210 PRO E C 1
ATOM 10196 O O . PRO E 1 177 ? -12.194 152.213 32.345 1.00 18.64 210 PRO E O 1
ATOM 10200 N N . ILE E 1 178 ? -13.300 150.807 30.963 1.00 17.69 211 ILE E N 1
ATOM 10201 C CA . ILE E 1 178 ? -13.689 149.926 32.022 1.00 20.21 211 ILE E CA 1
ATOM 10202 C C . ILE E 1 178 ? -12.506 149.131 32.518 1.00 19.56 211 ILE E C 1
ATOM 10203 O O . ILE E 1 178 ? -12.435 148.766 33.718 1.00 20.82 211 ILE E O 1
ATOM 10208 N N . SER E 1 179 ? -11.564 148.873 31.614 1.00 15.37 212 SER E N 1
ATOM 10209 C CA . SER E 1 179 ? -10.459 148.045 31.982 1.00 15.54 212 SER E CA 1
ATOM 10210 C C . SER E 1 179 ? -9.323 148.761 32.619 1.00 14.80 212 SER E C 1
ATOM 10211 O O . SER E 1 179 ? -8.296 148.986 31.986 1.00 14.84 212 SER E O 1
ATOM 10214 N N . LYS E 1 180 ? -9.500 149.068 33.904 1.00 15.15 213 LYS E N 1
ATOM 10215 C CA . LYS E 1 180 ? -8.517 149.785 34.691 1.00 13.94 213 LYS E CA 1
ATOM 10216 C C . LYS E 1 180 ? -8.154 148.990 35.932 1.00 14.09 213 LYS E C 1
ATOM 10217 O O . LYS E 1 180 ? -8.940 148.202 36.448 1.00 13.02 213 LYS E O 1
ATOM 10223 N N . ALA E 1 181 ? -6.964 149.224 36.449 1.00 12.65 214 ALA E N 1
ATOM 10224 C CA . ALA E 1 181 ? -6.538 148.566 37.662 1.00 11.40 214 ALA E CA 1
ATOM 10225 C C . ALA E 1 181 ? -5.475 149.477 38.333 1.00 10.48 214 ALA E C 1
ATOM 10226 O O . ALA E 1 181 ? -5.171 150.566 37.866 1.00 6.35 214 ALA E O 1
ATOM 10228 N N . LYS E 1 182 ? -4.876 149.026 39.410 1.00 12.12 215 LYS E N 1
ATOM 10229 C CA . LYS E 1 182 ? -3.817 149.803 40.064 1.00 15.07 215 LYS E CA 1
ATOM 10230 C C . LYS E 1 182 ? -2.660 148.852 40.243 1.00 14.60 215 LYS E C 1
ATOM 10231 O O . LYS E 1 182 ? -2.858 147.657 40.545 1.00 9.62 215 LYS E O 1
ATOM 10237 N N . LEU E 1 183 ? -1.442 149.349 40.050 1.00 14.48 216 LEU E N 1
ATOM 10238 C CA . LEU E 1 183 ? -0.302 148.445 40.190 1.00 16.45 216 LEU E CA 1
ATOM 10239 C C . LEU E 1 183 ? -0.014 148.340 41.711 1.00 17.95 216 LEU E C 1
ATOM 10240 O O . LEU E 1 183 ? 0.749 149.109 42.292 1.00 19.00 216 LEU E O 1
ATOM 10245 N N . ASP E 1 184 ? -0.679 147.400 42.346 1.00 18.82 217 ASP E N 1
ATOM 10246 C CA . ASP E 1 184 ? -0.561 147.246 43.769 1.00 18.86 217 ASP E CA 1
ATOM 10247 C C . ASP E 1 184 ? 0.094 145.929 44.172 1.00 19.34 217 ASP E C 1
ATOM 10248 O O . ASP E 1 184 ? 0.135 145.612 45.349 1.00 19.60 217 ASP E O 1
ATOM 10253 N N . LYS E 1 185 ? 0.594 145.152 43.205 1.00 18.13 218 LYS E N 1
ATOM 10254 C CA . LYS E 1 185 ? 1.297 143.920 43.516 1.00 17.62 218 LYS E CA 1
ATOM 10255 C C . LYS E 1 185 ? 2.490 143.818 42.574 1.00 18.21 218 LYS E C 1
ATOM 10256 O O . LYS E 1 185 ? 2.431 144.215 41.432 1.00 18.76 218 LYS E O 1
ATOM 10262 N N . ASP E 1 186 ? 3.572 143.305 43.082 1.00 16.84 219 ASP E N 1
ATOM 10263 C CA . ASP E 1 186 ? 4.762 143.109 42.312 1.00 16.01 219 ASP E CA 1
ATOM 10264 C C . ASP E 1 186 ? 4.667 141.759 41.570 1.00 15.51 219 ASP E C 1
ATOM 10265 O O . ASP E 1 186 ? 4.149 140.791 42.118 1.00 13.97 219 ASP E O 1
ATOM 10270 N N . GLY E 1 187 ? 5.126 141.710 40.324 1.00 13.21 220 GLY E N 1
ATOM 10271 C CA . GLY E 1 187 ? 5.115 140.453 39.598 1.00 10.42 220 GLY E CA 1
ATOM 10272 C C . GLY E 1 187 ? 3.788 139.824 39.294 1.00 11.49 220 GLY E C 1
ATOM 10273 O O . GLY E 1 187 ? 3.738 138.628 39.176 1.00 13.96 220 GLY E O 1
ATOM 10274 N N . MET E 1 188 ? 2.735 140.600 39.078 1.00 12.29 221 MET E N 1
ATOM 10275 C CA . MET E 1 188 ? 1.413 140.039 38.896 1.00 13.37 221 MET E CA 1
ATOM 10276 C C . MET E 1 188 ? 0.629 140.613 37.757 1.00 12.63 221 MET E C 1
ATOM 10277 O O . MET E 1 188 ? -0.278 139.978 37.260 1.00 12.52 221 MET E O 1
ATOM 10282 N N . TYR E 1 189 ? 0.970 141.828 37.376 1.00 13.05 222 TYR E N 1
ATOM 10283 C CA . TYR E 1 189 ? 0.310 142.534 36.275 1.00 12.27 222 TYR E CA 1
ATOM 10284 C C . TYR E 1 189 ? 1.164 142.457 35.022 1.00 11.89 222 TYR E C 1
ATOM 10285 O O . TYR E 1 189 ? 2.235 143.085 34.941 1.00 8.49 222 TYR E O 1
ATOM 10294 N N . PRO E 1 190 ? 0.711 141.639 34.032 1.00 12.91 223 PRO E N 1
ATOM 10295 C CA . PRO E 1 190 ? 1.491 141.507 32.768 1.00 10.92 223 PRO E CA 1
ATOM 10296 C C . PRO E 1 190 ? 1.587 142.826 31.993 1.00 11.00 223 PRO E C 1
ATOM 10297 O O . PRO E 1 190 ? 0.585 143.542 31.801 1.00 9.57 223 PRO E O 1
ATOM 10301 N N . VAL E 1 191 ? 2.801 143.151 31.564 1.00 10.40 224 VAL E N 1
ATOM 10302 C CA . VAL E 1 191 ? 3.013 144.392 30.826 1.00 10.39 224 VAL E CA 1
ATOM 10303 C C . VAL E 1 191 ? 2.409 144.346 29.408 1.00 11.41 224 VAL E C 1
ATOM 10304 O O . VAL E 1 191 ? 2.247 145.391 28.770 1.00 10.51 224 VAL E O 1
ATOM 10308 N N . GLU E 1 192 ? 2.031 143.163 28.917 1.00 10.81 225 GLU E N 1
ATOM 10309 C CA . GLU E 1 192 ? 1.424 143.129 27.596 1.00 12.14 225 GLU E CA 1
ATOM 10310 C C . GLU E 1 192 ? -0.067 143.404 27.788 1.00 12.52 225 GLU E C 1
ATOM 10311 O O . GLU E 1 192 ? -0.814 143.496 26.820 1.00 12.15 225 GLU E O 1
ATOM 10317 N N . ILE E 1 193 ? -0.521 143.585 29.037 1.00 13.47 226 ILE E N 1
ATOM 10318 C CA . ILE E 1 193 ? -1.945 143.921 29.298 1.00 9.56 226 ILE E CA 1
ATOM 10319 C C . ILE E 1 193 ? -2.163 145.298 29.897 1.00 9.21 226 ILE E C 1
ATOM 10320 O O . ILE E 1 193 ? -3.093 146.032 29.581 1.00 9.56 226 ILE E O 1
ATOM 10325 N N . TRP E 1 194 ? -1.262 145.655 30.786 1.00 9.28 227 TRP E N 1
ATOM 10326 C CA . TRP E 1 194 ? -1.436 146.844 31.617 1.00 8.62 227 TRP E CA 1
ATOM 10327 C C . TRP E 1 194 ? -0.490 147.944 31.329 1.00 8.32 227 TRP E C 1
ATOM 10328 O O . TRP E 1 194 ? 0.710 147.788 31.525 1.00 6.48 227 TRP E O 1
ATOM 10339 N N . HIS E 1 195 ? -1.052 149.090 30.959 1.00 9.84 228 HIS E N 1
ATOM 10340 C CA . HIS E 1 195 ? -0.260 150.238 30.617 1.00 10.68 228 HIS E CA 1
ATOM 10341 C C . HIS E 1 195 ? -0.549 151.408 31.545 1.00 11.41 228 HIS E C 1
ATOM 10342 O O . HIS E 1 195 ? -1.644 151.484 32.138 1.00 13.15 228 HIS E O 1
ATOM 10349 N N . PRO E 1 196 ? 0.448 152.314 31.700 1.00 12.89 229 PRO E N 1
ATOM 10350 C CA . PRO E 1 196 ? 0.163 153.491 32.564 1.00 12.12 229 PRO E CA 1
ATOM 10351 C C . PRO E 1 196 ? -1.116 154.164 31.984 1.00 11.90 229 PRO E C 1
ATOM 10352 O O . PRO E 1 196 ? -1.253 154.319 30.764 1.00 12.45 229 PRO E O 1
ATOM 10356 N N . ASP E 1 197 ? -2.060 154.520 32.839 1.00 13.23 230 ASP E N 1
ATOM 10357 C CA . ASP E 1 197 ? -3.296 155.169 32.427 1.00 14.04 230 ASP E CA 1
ATOM 10358 C C . ASP E 1 197 ? -3.049 156.691 32.366 1.00 16.22 230 ASP E C 1
ATOM 10359 O O . ASP E 1 197 ? -2.866 157.344 33.383 1.00 17.72 230 ASP E O 1
ATOM 10364 N N . PRO E 1 198 ? -3.050 157.280 31.147 1.00 16.13 231 PRO E N 1
ATOM 10365 C CA . PRO E 1 198 ? -2.818 158.723 31.051 1.00 15.26 231 PRO E CA 1
ATOM 10366 C C . PRO E 1 198 ? -4.004 159.541 31.546 1.00 14.09 231 PRO E C 1
ATOM 10367 O O . PRO E 1 198 ? -3.890 160.737 31.744 1.00 13.88 231 PRO E O 1
ATOM 10371 N N . ALA E 1 199 ? -5.145 158.902 31.736 1.00 13.81 232 ALA E N 1
ATOM 10372 C CA . ALA E 1 199 ? -6.325 159.637 32.191 1.00 13.41 232 ALA E CA 1
ATOM 10373 C C . ALA E 1 199 ? -6.295 159.750 33.721 1.00 13.72 232 ALA E C 1
ATOM 10374 O O . ALA E 1 199 ? -7.073 160.476 34.320 1.00 15.25 232 ALA E O 1
ATOM 10376 N N . LYS E 1 200 ? -5.378 159.067 34.370 1.00 12.94 233 LYS E N 1
ATOM 10377 C CA . LYS E 1 200 ? -5.284 159.178 35.826 1.00 11.81 233 LYS E CA 1
ATOM 10378 C C . LYS E 1 200 ? -3.865 159.519 36.215 1.00 10.28 233 LYS E C 1
ATOM 10379 O O . LYS E 1 200 ? -3.296 160.415 35.666 1.00 10.74 233 LYS E O 1
ATOM 10385 N N . ASN E 1 201 ? -3.271 158.833 37.144 1.00 9.42 234 ASN E N 1
ATOM 10386 C CA . ASN E 1 201 ? -1.902 159.139 37.520 1.00 9.49 234 ASN E CA 1
ATOM 10387 C C . ASN E 1 201 ? -1.569 160.602 37.757 1.00 11.48 234 ASN E C 1
ATOM 10388 O O . ASN E 1 201 ? -0.495 161.104 37.413 1.00 7.79 234 ASN E O 1
ATOM 10393 N N . GLU E 1 202 ? -2.492 161.299 38.408 1.00 16.16 235 GLU E N 1
ATOM 10394 C CA . GLU E 1 202 ? -2.331 162.720 38.746 1.00 15.76 235 GLU E CA 1
ATOM 10395 C C . GLU E 1 202 ? -1.175 162.891 39.731 1.00 14.66 235 GLU E C 1
ATOM 10396 O O . GLU E 1 202 ? -0.551 163.934 39.794 1.00 13.47 235 GLU E O 1
ATOM 10402 N N . ASN E 1 203 ? -0.920 161.859 40.518 1.00 13.87 236 ASN E N 1
ATOM 10403 C CA . ASN E 1 203 ? 0.088 161.870 41.573 1.00 12.62 236 ASN E CA 1
ATOM 10404 C C . ASN E 1 203 ? 1.248 160.924 41.339 1.00 12.66 236 ASN E C 1
ATOM 10405 O O . ASN E 1 203 ? 1.900 160.489 42.268 1.00 13.20 236 ASN E O 1
ATOM 10410 N N . THR E 1 204 ? 1.505 160.596 40.073 1.00 12.21 237 THR E N 1
ATOM 10411 C CA . THR E 1 204 ? 2.581 159.707 39.736 1.00 13.75 237 THR E CA 1
ATOM 10412 C C . THR E 1 204 ? 3.219 160.293 38.449 1.00 15.43 237 THR E C 1
ATOM 10413 O O . THR E 1 204 ? 2.528 160.882 37.608 1.00 15.01 237 THR E O 1
ATOM 10417 N N . ARG E 1 205 ? 4.531 160.172 38.298 1.00 15.21 238 ARG E N 1
ATOM 10418 C CA . ARG E 1 205 ? 5.191 160.597 37.049 1.00 14.89 238 ARG E CA 1
ATOM 10419 C C . ARG E 1 205 ? 5.686 159.262 36.417 1.00 14.65 238 ARG E C 1
ATOM 10420 O O . ARG E 1 205 ? 6.282 158.408 37.114 1.00 14.46 238 ARG E O 1
ATOM 10428 N N . TYR E 1 206 ? 5.357 158.992 35.151 1.00 13.27 239 TYR E N 1
ATOM 10429 C CA . TYR E 1 206 ? 5.844 157.740 34.541 1.00 11.78 239 TYR E CA 1
ATOM 10430 C C . TYR E 1 206 ? 6.470 158.062 33.202 1.00 11.61 239 TYR E C 1
ATOM 10431 O O . TYR E 1 206 ? 6.155 159.059 32.537 1.00 10.49 239 TYR E O 1
ATOM 10440 N N . PHE E 1 207 ? 7.428 157.243 32.841 1.00 11.74 240 PHE E N 1
ATOM 10441 C CA . PHE E 1 207 ? 8.172 157.465 31.624 1.00 12.37 240 PHE E CA 1
ATOM 10442 C C . PHE E 1 207 ? 8.431 156.119 30.987 1.00 12.06 240 PHE E C 1
ATOM 10443 O O . PHE E 1 207 ? 9.086 155.286 31.624 1.00 11.90 240 PHE E O 1
ATOM 10451 N N . GLY E 1 208 ? 7.998 155.905 29.746 1.00 9.64 241 GLY E N 1
ATOM 10452 C CA . GLY E 1 208 ? 8.306 154.623 29.135 1.00 10.24 241 GLY E CA 1
ATOM 10453 C C . GLY E 1 208 ? 8.670 154.730 27.680 1.00 10.61 241 GLY E C 1
ATOM 10454 O O . GLY E 1 208 ? 8.438 155.728 27.008 1.00 9.61 241 GLY E O 1
ATOM 10455 N N . ASN E 1 209 ? 9.314 153.707 27.177 1.00 12.44 242 ASN E N 1
ATOM 10456 C CA . ASN E 1 209 ? 9.630 153.657 25.757 1.00 15.63 242 ASN E CA 1
ATOM 10457 C C . ASN E 1 209 ? 9.647 152.173 25.326 1.00 15.15 242 ASN E C 1
ATOM 10458 O O . ASN E 1 209 ? 9.988 151.246 26.079 1.00 16.11 242 ASN E O 1
ATOM 10463 N N . TYR E 1 210 ? 9.191 151.957 24.129 1.00 12.60 243 TYR E N 1
ATOM 10464 C CA . TYR E 1 210 ? 9.062 150.641 23.549 1.00 12.08 243 TYR E CA 1
ATOM 10465 C C . TYR E 1 210 ? 9.812 150.569 22.205 1.00 13.03 243 TYR E C 1
ATOM 10466 O O . TYR E 1 210 ? 9.748 151.501 21.413 1.00 14.62 243 TYR E O 1
ATOM 10475 N N . THR E 1 211 ? 10.556 149.502 21.988 1.00 13.29 244 THR E N 1
ATOM 10476 C CA . THR E 1 211 ? 11.215 149.277 20.719 1.00 13.84 244 THR E CA 1
ATOM 10477 C C . THR E 1 211 ? 10.826 147.858 20.323 1.00 13.83 244 THR E C 1
ATOM 10478 O O . THR E 1 211 ? 11.069 146.931 21.064 1.00 10.58 244 THR E O 1
ATOM 10482 N N . GLY E 1 212 ? 10.237 147.697 19.150 1.00 11.86 245 GLY E N 1
ATOM 10483 C CA . GLY E 1 212 ? 9.821 146.396 18.735 1.00 11.59 245 GLY E CA 1
ATOM 10484 C C . GLY E 1 212 ? 10.844 145.654 17.941 1.00 12.61 245 GLY E C 1
ATOM 10485 O O . GLY E 1 212 ? 12.048 145.899 18.026 1.00 13.44 245 GLY E O 1
ATOM 10486 N N . GLY E 1 213 ? 10.348 144.692 17.173 1.00 12.57 246 GLY E N 1
ATOM 10487 C CA . GLY E 1 213 ? 11.251 143.914 16.356 1.00 12.53 246 GLY E CA 1
ATOM 10488 C C . GLY E 1 213 ? 11.595 142.585 16.955 1.00 14.80 246 GLY E C 1
ATOM 10489 O O . GLY E 1 213 ? 11.279 142.359 18.139 1.00 16.32 246 GLY E O 1
ATOM 10490 N N . THR E 1 214 ? 12.227 141.708 16.160 1.00 13.73 247 THR E N 1
ATOM 10491 C CA . THR E 1 214 ? 12.543 140.374 16.632 1.00 14.81 247 THR E CA 1
ATOM 10492 C C . THR E 1 214 ? 14.034 140.268 16.923 1.00 15.81 247 THR E C 1
ATOM 10493 O O . THR E 1 214 ? 14.427 139.476 17.769 1.00 16.59 247 THR E O 1
ATOM 10497 N N . THR E 1 215 ? 14.865 141.038 16.219 1.00 15.16 248 THR E N 1
ATOM 10498 C CA . THR E 1 215 ? 16.295 140.951 16.435 1.00 14.78 248 THR E CA 1
ATOM 10499 C C . THR E 1 215 ? 16.920 142.320 16.622 1.00 14.33 248 THR E C 1
ATOM 10500 O O . THR E 1 215 ? 18.137 142.481 16.455 1.00 14.80 248 THR E O 1
ATOM 10504 N N . THR E 1 216 ? 16.082 143.289 16.990 1.00 10.91 249 THR E N 1
ATOM 10505 C CA . THR E 1 216 ? 16.542 144.620 17.213 1.00 12.99 249 THR E CA 1
ATOM 10506 C C . THR E 1 216 ? 17.637 144.672 18.260 1.00 15.54 249 THR E C 1
ATOM 10507 O O . THR E 1 216 ? 17.522 144.038 19.307 1.00 17.25 249 THR E O 1
ATOM 10511 N N . PRO E 1 217 ? 18.760 145.343 17.966 1.00 15.06 250 PRO E N 1
ATOM 10512 C CA . PRO E 1 217 ? 19.811 145.434 18.970 1.00 14.52 250 PRO E CA 1
ATOM 10513 C C . PRO E 1 217 ? 19.354 146.226 20.219 1.00 15.07 250 PRO E C 1
ATOM 10514 O O . PRO E 1 217 ? 18.757 147.301 20.122 1.00 14.76 250 PRO E O 1
ATOM 10518 N N . PRO E 1 218 ? 19.588 145.673 21.408 1.00 15.28 251 PRO E N 1
ATOM 10519 C CA . PRO E 1 218 ? 19.223 146.391 22.640 1.00 14.24 251 PRO E CA 1
ATOM 10520 C C . PRO E 1 218 ? 20.226 147.530 22.758 1.00 14.24 251 PRO E C 1
ATOM 10521 O O . PRO E 1 218 ? 21.383 147.388 22.405 1.00 15.86 251 PRO E O 1
ATOM 10525 N N . VAL E 1 219 ? 19.763 148.640 23.285 1.00 14.70 252 VAL E N 1
ATOM 10526 C CA . VAL E 1 219 ? 20.571 149.815 23.503 1.00 16.65 252 VAL E CA 1
ATOM 10527 C C . VAL E 1 219 ? 20.246 150.269 24.946 1.00 16.17 252 VAL E C 1
ATOM 10528 O O . VAL E 1 219 ? 19.093 150.195 25.383 1.00 13.78 252 VAL E O 1
ATOM 10532 N N . LEU E 1 220 ? 21.259 150.689 25.686 1.00 16.93 253 LEU E N 1
ATOM 10533 C CA . LEU E 1 220 ? 21.025 151.151 27.052 1.00 17.94 253 LEU E CA 1
ATOM 10534 C C . LEU E 1 220 ? 22.146 152.066 27.538 1.00 19.06 253 LEU E C 1
ATOM 10535 O O . LEU E 1 220 ? 23.342 151.797 27.316 1.00 21.57 253 LEU E O 1
ATOM 10540 N N . GLN E 1 221 ? 21.761 153.152 28.201 1.00 19.40 254 GLN E N 1
ATOM 10541 C CA . GLN E 1 221 ? 22.754 154.063 28.774 1.00 18.68 254 GLN E CA 1
ATOM 10542 C C . GLN E 1 221 ? 22.616 154.033 30.222 1.00 14.74 254 GLN E C 1
ATOM 10543 O O . GLN E 1 221 ? 21.552 153.755 30.691 1.00 11.97 254 GLN E O 1
ATOM 10549 N N . PHE E 1 222 ? 23.701 154.284 30.930 1.00 13.18 255 PHE E N 1
ATOM 10550 C CA . PHE E 1 222 ? 23.677 154.280 32.368 1.00 13.41 255 PHE E CA 1
ATOM 10551 C C . PHE E 1 222 ? 24.726 155.242 32.804 1.00 13.52 255 PHE E C 1
ATOM 10552 O O . PHE E 1 222 ? 25.844 155.244 32.287 1.00 13.45 255 PHE E O 1
ATOM 10560 N N . THR E 1 223 ? 24.354 156.104 33.743 1.00 15.58 256 THR E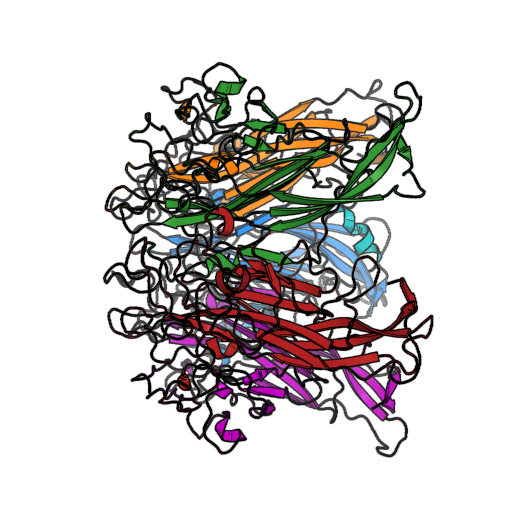 N 1
ATOM 10561 C CA . THR E 1 223 ? 25.271 157.082 34.301 1.00 17.14 256 THR E CA 1
ATOM 10562 C C . THR E 1 223 ? 24.706 157.476 35.664 1.00 19.16 256 THR E C 1
ATOM 10563 O O . THR E 1 223 ? 23.501 157.396 35.858 1.00 20.74 256 THR E O 1
ATOM 10567 N N . ASN E 1 224 ? 25.560 157.880 36.596 1.00 17.81 257 ASN E N 1
ATOM 10568 C CA . ASN E 1 224 ? 25.063 158.262 37.913 1.00 19.27 257 ASN E CA 1
ATOM 10569 C C . ASN E 1 224 ? 24.999 159.789 37.987 1.00 20.01 257 ASN E C 1
ATOM 10570 O O . ASN E 1 224 ? 24.902 160.380 39.050 1.00 21.38 257 ASN E O 1
ATOM 10575 N N . THR E 1 225 ? 25.039 160.419 36.828 1.00 19.53 258 THR E N 1
ATOM 10576 C CA . THR E 1 225 ? 25.085 161.851 36.796 1.00 18.28 258 THR E CA 1
ATOM 10577 C C . THR E 1 225 ? 23.785 162.507 36.312 1.00 18.98 258 THR E C 1
ATOM 10578 O O . THR E 1 225 ? 23.715 163.708 36.118 1.00 19.76 258 THR E O 1
ATOM 10582 N N . LEU E 1 226 ? 22.721 161.753 36.152 1.00 19.16 259 LEU E N 1
ATOM 10583 C CA . LEU E 1 226 ? 21.512 162.333 35.639 1.00 18.71 259 LEU E CA 1
ATOM 10584 C C . LEU E 1 226 ? 20.375 162.256 36.645 1.00 20.73 259 LEU E C 1
ATOM 10585 O O . LEU E 1 226 ? 20.213 161.241 37.312 1.00 21.41 259 LEU E O 1
ATOM 10590 N N . THR E 1 227 ? 19.520 163.268 36.646 1.00 18.28 260 THR E N 1
ATOM 10591 C CA . THR E 1 227 ? 18.407 163.321 37.546 1.00 19.10 260 THR E CA 1
ATOM 10592 C C . THR E 1 227 ? 17.152 163.613 36.796 1.00 17.31 260 THR E C 1
ATOM 10593 O O . THR E 1 227 ? 17.166 164.391 35.896 1.00 15.11 260 THR E O 1
ATOM 10597 N N . THR E 1 228 ? 16.061 162.956 37.167 1.00 17.35 261 THR E N 1
ATOM 10598 C CA . THR E 1 228 ? 14.775 163.232 36.580 1.00 17.05 261 THR E CA 1
ATOM 10599 C C . THR E 1 228 ? 13.996 164.039 37.627 1.00 18.70 261 THR E C 1
ATOM 10600 O O . THR E 1 228 ? 13.819 163.599 38.754 1.00 19.42 261 THR E O 1
ATOM 10604 N N . VAL E 1 229 ? 13.584 165.241 37.268 1.00 17.78 262 VAL E N 1
ATOM 10605 C CA . VAL E 1 229 ? 12.812 166.106 38.122 1.00 16.11 262 VAL E CA 1
ATOM 10606 C C . VAL E 1 229 ? 11.393 165.588 38.039 1.00 17.48 262 VAL E C 1
ATOM 10607 O O . VAL E 1 229 ? 10.883 165.349 36.956 1.00 19.82 262 VAL E O 1
ATOM 10611 N N . LEU E 1 230 ? 10.740 165.411 39.184 1.00 16.27 263 LEU E N 1
ATOM 10612 C CA . LEU E 1 230 ? 9.389 164.891 39.283 1.00 12.71 263 LEU E CA 1
ATOM 10613 C C . LEU E 1 230 ? 8.351 165.955 39.506 1.00 15.55 263 LEU E C 1
ATOM 10614 O O . LEU E 1 230 ? 7.159 165.651 39.562 1.00 15.21 263 LEU E O 1
ATOM 10619 N N . LEU E 1 231 ? 8.784 167.205 39.657 1.00 17.34 264 LEU E N 1
ATOM 10620 C CA . LEU E 1 231 ? 7.897 168.359 39.849 1.00 18.54 264 LEU E CA 1
ATOM 10621 C C . LEU E 1 231 ? 7.022 168.629 38.618 1.00 20.10 264 LEU E C 1
ATOM 10622 O O . LEU E 1 231 ? 7.480 168.525 37.480 1.00 18.41 264 LEU E O 1
ATOM 10627 N N . ASP E 1 232 ? 5.766 169.007 38.824 1.00 21.27 265 ASP E N 1
ATOM 10628 C CA . ASP E 1 232 ? 4.901 169.275 37.673 1.00 24.81 265 ASP E CA 1
ATOM 10629 C C . ASP E 1 232 ? 5.000 170.716 37.276 1.00 27.80 265 ASP E C 1
ATOM 10630 O O . ASP E 1 232 ? 5.915 171.422 37.737 1.00 28.05 265 ASP E O 1
ATOM 10635 N N . GLU E 1 233 ? 4.075 171.161 36.414 1.00 31.98 266 GLU E N 1
ATOM 10636 C CA . GLU E 1 233 ? 4.129 172.540 35.916 1.00 36.80 266 GLU E CA 1
ATOM 10637 C C . GLU E 1 233 ? 3.964 173.492 37.080 1.00 37.90 266 GLU E C 1
ATOM 10638 O O . GLU E 1 233 ? 4.411 174.648 37.001 1.00 39.34 266 GLU E O 1
ATOM 10644 N N . ASN E 1 234 ? 3.373 173.035 38.177 1.00 35.33 267 ASN E N 1
ATOM 10645 C CA . ASN E 1 234 ? 3.307 173.960 39.298 1.00 36.14 267 ASN E CA 1
ATOM 10646 C C . ASN E 1 234 ? 4.405 173.853 40.360 1.00 34.41 267 ASN E C 1
ATOM 10647 O O . ASN E 1 234 ? 4.327 174.484 41.390 1.00 34.04 267 ASN E O 1
ATOM 10652 N N . GLY E 1 235 ? 5.441 173.065 40.083 1.00 33.00 268 GLY E N 1
ATOM 10653 C CA . GLY E 1 235 ? 6.545 172.927 41.023 1.00 29.07 268 GLY E CA 1
ATOM 10654 C C . GLY E 1 235 ? 6.225 171.958 42.109 1.00 25.63 268 GLY E C 1
ATOM 10655 O O . GLY E 1 235 ? 6.879 171.948 43.119 1.00 24.89 268 GLY E O 1
ATOM 10656 N N . VAL E 1 236 ? 5.197 171.152 41.900 1.00 24.12 269 VAL E N 1
ATOM 10657 C CA . VAL E 1 236 ? 4.815 170.172 42.900 1.00 23.92 269 VAL E CA 1
ATOM 10658 C C . VAL E 1 236 ? 5.111 168.732 42.418 1.00 22.21 269 VAL E C 1
ATOM 10659 O O . VAL E 1 236 ? 4.778 168.357 41.311 1.00 24.11 269 VAL E O 1
ATOM 10663 N N . GLY E 1 237 ? 5.758 167.949 43.241 1.00 18.92 270 GLY E N 1
ATOM 10664 C CA . GLY E 1 237 ? 6.083 166.613 42.862 1.00 18.09 270 GLY E CA 1
ATOM 10665 C C . GLY E 1 237 ? 5.035 165.685 43.430 1.00 19.05 270 GLY E C 1
ATOM 10666 O O . GLY E 1 237 ? 4.047 166.146 44.017 1.00 18.51 270 GLY E O 1
ATOM 10667 N N . PRO E 1 238 ? 5.153 164.379 43.137 1.00 18.86 271 PRO E N 1
ATOM 10668 C CA . PRO E 1 238 ? 4.187 163.430 43.671 1.00 18.00 271 PRO E CA 1
ATOM 10669 C C . PRO E 1 238 ? 4.146 163.616 45.203 1.00 19.06 271 PRO E C 1
ATOM 10670 O O . PRO E 1 238 ? 5.200 163.737 45.817 1.00 15.80 271 PRO E O 1
ATOM 10674 N N . LEU E 1 239 ? 2.952 163.636 45.824 1.00 22.08 272 LEU E N 1
ATOM 10675 C CA . LEU E 1 239 ? 2.816 163.770 47.304 1.00 21.50 272 LEU E CA 1
ATOM 10676 C C . LEU E 1 239 ? 2.447 162.407 47.891 1.00 24.84 272 LEU E C 1
ATOM 10677 O O . LEU E 1 239 ? 1.488 161.818 47.426 1.00 24.27 272 LEU E O 1
ATOM 10682 N N . CYS E 1 240 ? 3.194 161.910 48.893 1.00 29.49 273 CYS E N 1
ATOM 10683 C CA . CYS E 1 240 ? 2.963 160.598 49.517 1.00 33.53 273 CYS E CA 1
ATOM 10684 C C . CYS E 1 240 ? 1.845 160.644 50.490 1.00 36.04 273 CYS E C 1
ATOM 10685 O O . CYS E 1 240 ? 2.027 161.024 51.626 1.00 38.48 273 CYS E O 1
ATOM 10688 N N . LYS E 1 241 ? 0.686 160.257 49.981 1.00 39.24 274 LYS E N 1
ATOM 10689 C CA . LYS E 1 241 ? -0.595 160.241 50.658 1.00 43.05 274 LYS E CA 1
ATOM 10690 C C . LYS E 1 241 ? -0.604 159.526 51.983 1.00 44.26 274 LYS E C 1
ATOM 10691 O O . LYS E 1 241 ? -1.053 160.120 52.998 1.00 47.62 274 LYS E O 1
ATOM 10697 N N . GLY E 1 242 ? -0.152 158.277 52.006 1.00 42.54 275 GLY E N 1
ATOM 10698 C CA . GLY E 1 242 ? -0.088 157.617 53.282 1.00 42.87 275 GLY E CA 1
ATOM 10699 C C . GLY E 1 242 ? 1.380 157.511 53.677 1.00 45.24 275 GLY E C 1
ATOM 10700 O O . GLY E 1 242 ? 1.731 156.584 54.400 1.00 44.38 275 GLY E O 1
ATOM 10701 N N . GLU E 1 243 ? 2.240 158.447 53.232 1.00 47.09 276 GLU E N 1
ATOM 10702 C CA . GLU E 1 243 ? 3.718 158.414 53.467 1.00 47.68 276 GLU E CA 1
ATOM 10703 C C . GLU E 1 243 ? 4.295 157.136 52.823 1.00 46.44 276 GLU E C 1
ATOM 10704 O O . GLU E 1 243 ? 5.365 156.661 53.265 1.00 46.81 276 GLU E O 1
ATOM 10710 N N . GLY E 1 244 ? 3.546 156.567 51.846 1.00 43.37 277 GLY E N 1
ATOM 10711 C CA . GLY E 1 244 ? 3.937 155.369 51.100 1.00 36.52 277 GLY E CA 1
ATOM 10712 C C . GLY E 1 244 ? 4.424 155.889 49.734 1.00 31.73 277 GLY E C 1
ATOM 10713 O O . GLY E 1 244 ? 3.693 156.603 49.044 1.00 30.87 277 GLY E O 1
ATOM 10714 N N . LEU E 1 245 ? 5.672 155.600 49.366 1.00 26.70 278 LEU E N 1
ATOM 10715 C CA . LEU E 1 245 ? 6.205 156.036 48.099 1.00 20.81 278 LEU E CA 1
ATOM 10716 C C . LEU E 1 245 ? 6.153 154.853 47.115 1.00 20.51 278 LEU E C 1
ATOM 10717 O O . LEU E 1 245 ? 6.704 153.783 47.380 1.00 18.63 278 LEU E O 1
ATOM 10722 N N . TYR E 1 246 ? 5.491 155.016 45.964 1.00 19.52 279 TYR E N 1
ATOM 10723 C CA . TYR E 1 246 ? 5.404 153.865 45.033 1.00 16.51 279 TYR E CA 1
ATOM 10724 C C . TYR E 1 246 ? 6.399 153.907 43.893 1.00 13.52 279 TYR E C 1
ATOM 10725 O O . TYR E 1 246 ? 6.532 154.914 43.229 1.00 16.10 279 TYR E O 1
ATOM 10734 N N . LEU E 1 247 ? 7.109 152.817 43.679 1.00 12.22 280 LEU E N 1
ATOM 10735 C CA . LEU E 1 247 ? 8.106 152.716 42.626 1.00 12.28 280 LEU E CA 1
ATOM 10736 C C . LEU E 1 247 ? 7.608 151.605 41.756 1.00 14.47 280 LEU E C 1
ATOM 10737 O O . LEU E 1 247 ? 7.215 150.546 42.265 1.00 10.60 280 LEU E O 1
ATOM 10742 N N . SER E 1 248 ? 7.625 151.854 40.425 1.00 15.90 281 SER E N 1
ATOM 10743 C CA . SER E 1 248 ? 7.150 150.868 39.457 1.00 15.19 281 SER E CA 1
ATOM 10744 C C . SER E 1 248 ? 8.069 150.860 38.279 1.00 15.83 281 SER E C 1
ATOM 10745 O O . SER E 1 248 ? 8.645 151.906 37.917 1.00 16.85 281 SER E O 1
ATOM 10748 N N . CYS E 1 249 ? 8.258 149.674 37.704 1.00 13.77 282 CYS E N 1
ATOM 10749 C CA . CYS E 1 249 ? 9.082 149.582 36.512 1.00 12.77 282 CYS E CA 1
ATOM 10750 C C . CYS E 1 249 ? 9.019 148.259 35.793 1.00 11.90 282 CYS E C 1
ATOM 10751 O O . CYS E 1 249 ? 8.415 147.286 36.263 1.00 12.80 282 CYS E O 1
ATOM 10754 N N . VAL E 1 250 ? 9.576 148.266 34.584 1.00 10.72 283 VAL E N 1
ATOM 10755 C CA . VAL E 1 250 ? 9.726 147.053 33.765 1.00 11.01 283 VAL E CA 1
ATOM 10756 C C . VAL E 1 250 ? 10.838 147.406 32.796 1.00 9.66 283 VAL E C 1
ATOM 10757 O O . VAL E 1 250 ? 10.878 148.476 32.234 1.00 9.52 283 VAL E O 1
ATOM 10761 N N . ASP E 1 251 ? 11.814 146.534 32.709 1.00 12.47 284 ASP E N 1
ATOM 10762 C CA . ASP E 1 251 ? 12.982 146.711 31.837 1.00 13.51 284 ASP E CA 1
ATOM 10763 C C . ASP E 1 251 ? 13.351 145.445 31.088 1.00 13.92 284 ASP E C 1
ATOM 10764 O O . ASP E 1 251 ? 14.157 144.660 31.533 1.00 14.99 284 ASP E O 1
ATOM 10769 N N . ILE E 1 252 ? 12.698 145.280 29.941 1.00 13.82 285 ILE E N 1
ATOM 10770 C CA . ILE E 1 252 ? 12.905 144.136 29.077 1.00 12.64 285 ILE E CA 1
ATOM 10771 C C . ILE E 1 252 ? 13.973 144.517 28.080 1.00 10.41 285 ILE E C 1
ATOM 10772 O O . ILE E 1 252 ? 13.865 145.530 27.405 1.00 9.86 285 ILE E O 1
ATOM 10777 N N . MET E 1 253 ? 14.979 143.676 27.997 1.00 8.23 286 MET E N 1
ATOM 10778 C CA . MET E 1 253 ? 16.098 143.863 27.092 1.00 11.00 286 MET E CA 1
ATOM 10779 C C . MET E 1 253 ? 15.954 143.139 25.740 1.00 10.29 286 MET E C 1
ATOM 10780 O O . MET E 1 253 ? 16.688 143.412 24.782 1.00 11.78 286 MET E O 1
ATOM 10785 N N . GLY E 1 254 ? 15.011 142.205 25.682 1.00 10.38 287 GLY E N 1
ATOM 10786 C CA . GLY E 1 254 ? 14.777 141.421 24.497 1.00 10.96 287 GLY E CA 1
ATOM 10787 C C . GLY E 1 254 ? 14.727 139.949 24.918 1.00 12.63 287 GLY E C 1
ATOM 10788 O O . GLY E 1 254 ? 14.378 139.627 26.071 1.00 8.18 287 GLY E O 1
ATOM 10789 N N . TRP E 1 255 ? 15.095 139.057 23.989 1.00 11.95 288 TRP E N 1
ATOM 10790 C CA . TRP E 1 255 ? 15.079 137.636 24.265 1.00 13.14 288 TRP E CA 1
ATOM 10791 C C . TRP E 1 255 ? 16.409 136.984 23.979 1.00 13.82 288 TRP E C 1
ATOM 10792 O O . TRP E 1 255 ? 17.217 137.504 23.179 1.00 14.73 288 TRP E O 1
ATOM 10803 N N . ARG E 1 256 ? 16.622 135.843 24.635 1.00 12.23 289 ARG E N 1
ATOM 10804 C CA . ARG E 1 256 ? 17.742 134.996 24.246 1.00 14.40 289 ARG E CA 1
ATOM 10805 C C . ARG E 1 256 ? 16.972 133.855 23.564 1.00 13.20 289 ARG E C 1
ATOM 10806 O O . ARG E 1 256 ? 15.785 133.653 23.844 1.00 15.27 289 ARG E O 1
ATOM 10814 N N . VAL E 1 257 ? 17.591 133.161 22.613 1.00 12.96 290 VAL E N 1
ATOM 10815 C CA . VAL E 1 257 ? 16.892 132.037 21.994 1.00 10.65 290 VAL E CA 1
ATOM 10816 C C . VAL E 1 257 ? 17.749 130.783 22.093 1.00 11.49 290 VAL E C 1
ATOM 10817 O O . VAL E 1 257 ? 18.980 130.766 21.904 1.00 10.10 290 VAL E O 1
ATOM 10821 N N . THR E 1 258 ? 17.101 129.699 22.475 1.00 13.98 291 THR E N 1
ATOM 10822 C CA . THR E 1 258 ? 17.818 128.445 22.651 1.00 14.86 291 THR E CA 1
ATOM 10823 C C . THR E 1 258 ? 18.100 127.733 21.332 1.00 16.29 291 THR E C 1
ATOM 10824 O O . THR E 1 258 ? 17.666 128.131 20.255 1.00 16.77 291 THR E O 1
ATOM 10828 N N . ARG E 1 259 ? 18.873 126.670 21.459 1.00 17.09 292 ARG E N 1
ATOM 10829 C CA . ARG E 1 259 ? 19.237 125.826 20.359 1.00 18.65 292 ARG E CA 1
ATOM 10830 C C . ARG E 1 259 ? 18.146 124.777 20.092 1.00 20.76 292 ARG E C 1
ATOM 10831 O O . ARG E 1 259 ? 18.319 123.931 19.193 1.00 23.14 292 ARG E O 1
ATOM 10839 N N . ASN E 1 260 ? 17.054 124.799 20.854 1.00 23.00 293 ASN E N 1
ATOM 10840 C CA . ASN E 1 260 ? 15.955 123.868 20.594 1.00 26.60 293 ASN E CA 1
ATOM 10841 C C . ASN E 1 260 ? 14.710 124.583 20.230 1.00 26.08 293 ASN E C 1
ATOM 10842 O O . ASN E 1 260 ? 14.098 125.206 21.090 1.00 29.92 293 ASN E O 1
ATOM 10847 N N . TYR E 1 261 ? 14.372 124.524 18.954 1.00 24.06 294 TYR E N 1
ATOM 10848 C CA . TYR E 1 261 ? 13.162 125.121 18.431 1.00 23.57 294 TYR E CA 1
ATOM 10849 C C . TYR E 1 261 ? 13.066 126.577 18.628 1.00 21.64 294 TYR E C 1
ATOM 10850 O O . TYR E 1 261 ? 11.949 127.080 18.799 1.00 22.68 294 TYR E O 1
ATOM 10859 N N . ASP E 1 262 ? 14.213 127.249 18.662 1.00 19.84 295 ASP E N 1
ATOM 10860 C CA . ASP E 1 262 ? 14.198 128.691 18.791 1.00 21.80 295 ASP E CA 1
ATOM 10861 C C . ASP E 1 262 ? 13.352 129.185 19.954 1.00 18.00 295 ASP E C 1
ATOM 10862 O O . ASP E 1 262 ? 12.664 130.201 19.826 1.00 15.98 295 ASP E O 1
ATOM 10867 N N . VAL E 1 263 ? 13.382 128.452 21.065 1.00 15.51 296 VAL E N 1
ATOM 10868 C CA . VAL E 1 263 ? 12.597 128.902 22.210 1.00 13.74 296 VAL E CA 1
ATOM 10869 C C . VAL E 1 263 ? 13.198 130.211 22.740 1.00 13.57 296 VAL E C 1
ATOM 10870 O O . VAL E 1 263 ? 14.423 130.297 22.948 1.00 13.41 296 VAL E O 1
ATOM 10874 N N . HIS E 1 264 ? 12.329 131.213 22.895 1.00 11.35 297 HIS E N 1
ATOM 10875 C CA . HIS E 1 264 ? 12.722 132.539 23.345 1.00 11.30 297 HIS E CA 1
ATOM 10876 C C . HIS E 1 264 ? 12.445 132.704 24.798 1.00 10.52 297 HIS E C 1
ATOM 10877 O O . HIS E 1 264 ? 11.403 132.253 25.276 1.00 8.89 297 HIS E O 1
ATOM 10884 N N . HIS E 1 265 ? 13.340 133.408 25.476 1.00 9.91 298 HIS E N 1
ATOM 10885 C CA . HIS E 1 265 ? 13.176 133.703 26.909 1.00 10.32 298 HIS E CA 1
ATOM 10886 C C . HIS E 1 265 ? 13.414 135.188 27.032 1.00 8.24 298 HIS E C 1
ATOM 10887 O O . HIS E 1 265 ? 14.448 135.648 26.591 1.00 11.30 298 HIS E O 1
ATOM 10894 N N . TRP E 1 266 ? 12.500 135.904 27.665 1.00 7.37 299 TRP E N 1
ATOM 10895 C CA . TRP E 1 266 ? 12.643 137.347 27.882 1.00 8.94 299 TRP E CA 1
ATOM 10896 C C . TRP E 1 266 ? 13.741 137.522 28.878 1.00 8.28 299 TRP E C 1
ATOM 10897 O O . TRP E 1 266 ? 13.878 136.700 29.762 1.00 9.33 299 TRP E O 1
ATOM 10908 N N . ARG E 1 267 ? 14.488 138.618 28.752 1.00 9.43 300 ARG E N 1
ATOM 10909 C CA . ARG E 1 267 ? 15.540 138.995 29.653 1.00 11.14 300 ARG E CA 1
ATOM 10910 C C . ARG E 1 267 ? 15.143 140.383 30.206 1.00 13.96 300 ARG E C 1
ATOM 10911 O O . ARG E 1 267 ? 14.781 141.300 29.462 1.00 15.18 300 ARG E O 1
ATOM 10919 N N . GLY E 1 268 ? 15.188 140.499 31.525 1.00 15.20 301 GLY E N 1
ATOM 10920 C CA . GLY E 1 268 ? 14.896 141.771 32.164 1.00 15.23 301 GLY E CA 1
ATOM 10921 C C . GLY E 1 268 ? 16.112 142.093 33.025 1.00 13.50 301 GLY E C 1
ATOM 10922 O O . GLY E 1 268 ? 16.922 141.224 33.348 1.00 11.12 301 GLY E O 1
ATOM 10923 N N . LEU E 1 269 ? 16.263 143.364 33.382 1.00 13.63 302 LEU E N 1
ATOM 10924 C CA . LEU E 1 269 ? 17.386 143.806 34.216 1.00 12.20 302 LEU E CA 1
ATOM 10925 C C . LEU E 1 269 ? 16.793 144.638 35.350 1.00 12.27 302 LEU E C 1
ATOM 10926 O O . LEU E 1 269 ? 15.729 145.217 35.172 1.00 11.23 302 LEU E O 1
ATOM 10931 N N . PRO E 1 270 ? 17.454 144.671 36.529 1.00 11.66 303 PRO E N 1
ATOM 10932 C CA . PRO E 1 270 ? 16.977 145.425 37.699 1.00 10.64 303 PRO E CA 1
ATOM 10933 C C . PRO E 1 270 ? 17.129 146.935 37.517 1.00 10.68 303 PRO E C 1
ATOM 10934 O O . PRO E 1 270 ? 18.043 147.410 36.802 1.00 8.22 303 PRO E O 1
ATOM 10938 N N . ARG E 1 271 ? 16.259 147.680 38.166 1.00 9.46 304 ARG E N 1
ATOM 10939 C CA . ARG E 1 271 ? 16.329 149.095 38.076 1.00 12.68 304 ARG E CA 1
ATOM 10940 C C . ARG E 1 271 ? 16.576 149.695 39.468 1.00 14.53 304 ARG E C 1
ATOM 10941 O O . ARG E 1 271 ? 15.873 149.405 40.457 1.00 14.28 304 ARG E O 1
ATOM 10949 N N . TYR E 1 272 ? 17.510 150.627 39.508 1.00 17.70 305 TYR E N 1
ATOM 10950 C CA . TYR E 1 272 ? 17.820 151.350 40.715 1.00 15.65 305 TYR E CA 1
ATOM 10951 C C . TYR E 1 272 ? 17.107 152.684 40.703 1.00 13.39 305 TYR E C 1
ATOM 10952 O O . TYR E 1 272 ? 16.963 153.316 39.659 1.00 12.30 305 TYR E O 1
ATOM 10961 N N . PHE E 1 273 ? 16.635 153.074 41.879 1.00 12.07 306 PHE E N 1
ATOM 10962 C CA . PHE E 1 273 ? 15.943 154.343 42.132 1.00 12.95 306 PHE E CA 1
ATOM 10963 C C . PHE E 1 273 ? 16.562 155.071 43.374 1.00 15.53 306 PHE E C 1
ATOM 10964 O O . PHE E 1 273 ? 16.725 154.449 44.442 1.00 14.78 306 PHE E O 1
ATOM 10972 N N . LYS E 1 274 ? 16.917 156.350 43.242 1.00 18.41 307 LYS E N 1
ATOM 10973 C CA . LYS E 1 274 ? 17.342 157.146 44.386 1.00 19.56 307 LYS E CA 1
ATOM 10974 C C . LYS E 1 274 ? 16.416 158.341 44.286 1.00 19.23 307 LYS E C 1
ATOM 10975 O O . LYS E 1 274 ? 16.516 159.148 43.376 1.00 18.45 307 LYS E O 1
ATOM 10981 N N . ILE E 1 275 ? 15.433 158.397 45.189 1.00 19.93 308 ILE E N 1
ATOM 10982 C CA . ILE E 1 275 ? 14.430 159.463 45.205 1.00 18.33 308 ILE E CA 1
ATOM 10983 C C . ILE E 1 275 ? 14.740 160.492 46.261 1.00 18.87 308 ILE E C 1
ATOM 10984 O O . ILE E 1 275 ? 15.046 160.121 47.404 1.00 19.39 308 ILE E O 1
ATOM 10989 N N . THR E 1 276 ? 14.696 161.776 45.879 1.00 18.19 309 THR E N 1
ATOM 10990 C CA . THR E 1 276 ? 14.915 162.847 46.830 1.00 17.31 309 THR E CA 1
ATOM 10991 C C . THR E 1 276 ? 13.529 163.362 47.151 1.00 18.87 309 THR E C 1
ATOM 10992 O O . THR E 1 276 ? 12.735 163.641 46.232 1.00 19.63 309 THR E O 1
ATOM 10996 N N . LEU E 1 277 ? 13.215 163.439 48.449 1.00 17.71 310 LEU E N 1
ATOM 10997 C CA . LEU E 1 277 ? 11.913 163.893 48.907 1.00 18.41 310 LEU E CA 1
ATOM 10998 C C . LEU E 1 277 ? 12.082 165.086 49.832 1.00 19.60 310 LEU E C 1
ATOM 10999 O O . LEU E 1 277 ? 13.145 165.270 50.484 1.00 17.79 310 LEU E O 1
ATOM 11004 N N . ARG E 1 278 ? 11.054 165.919 49.908 1.00 18.77 311 ARG E N 1
ATOM 11005 C CA . ARG E 1 278 ? 11.130 167.070 50.803 1.00 18.49 311 ARG E CA 1
ATOM 11006 C C . ARG E 1 278 ? 9.774 167.166 51.461 1.00 19.25 311 ARG E C 1
ATOM 11007 O O . ARG E 1 278 ? 8.804 166.673 50.942 1.00 21.65 311 ARG E O 1
ATOM 11015 N N . LYS E 1 279 ? 9.690 167.777 52.623 1.00 22.30 312 LYS E N 1
ATOM 11016 C CA . LYS E 1 279 ? 8.400 167.924 53.285 1.00 22.68 312 LYS E CA 1
ATOM 11017 C C . LYS E 1 279 ? 7.705 169.144 52.751 1.00 22.12 312 LYS E C 1
ATOM 11018 O O . LYS E 1 279 ? 8.313 170.166 52.498 1.00 24.08 312 LYS E O 1
ATOM 11024 N N . ARG E 1 280 ? 6.414 169.013 52.575 1.00 22.77 313 ARG E N 1
ATOM 11025 C CA . ARG E 1 280 ? 5.602 170.077 52.044 1.00 24.78 313 ARG E CA 1
ATOM 11026 C C . ARG E 1 280 ? 4.473 170.342 53.013 1.00 25.73 313 ARG E C 1
ATOM 11027 O O . ARG E 1 280 ? 3.916 169.399 53.551 1.00 24.33 313 ARG E O 1
ATOM 11035 N N . TRP E 1 281 ? 4.123 171.607 53.224 1.00 26.87 314 TRP E N 1
ATOM 11036 C CA . TRP E 1 281 ? 2.990 171.964 54.106 1.00 27.81 314 TRP E CA 1
ATOM 11037 C C . TRP E 1 281 ? 1.739 171.814 53.231 1.00 30.39 314 TRP E C 1
ATOM 11038 O O . TRP E 1 281 ? 1.686 172.311 52.071 1.00 29.49 314 TRP E O 1
ATOM 11049 N N . VAL E 1 282 ? 0.725 171.132 53.752 1.00 32.51 315 VAL E N 1
ATOM 11050 C CA . VAL E 1 282 ? -0.488 171.018 52.983 1.00 33.89 315 VAL E CA 1
ATOM 11051 C C . VAL E 1 282 ? -1.624 171.429 53.847 1.00 37.78 315 VAL E C 1
ATOM 11052 O O . VAL E 1 282 ? -1.606 171.234 55.042 1.00 37.97 315 VAL E O 1
ATOM 11056 N N . LYS E 1 283 ? -2.603 172.060 53.226 1.00 44.06 316 LYS E N 1
ATOM 11057 C CA . LYS E 1 283 ? -3.786 172.527 53.929 1.00 48.16 316 LYS E CA 1
ATOM 11058 C C . LYS E 1 283 ? -4.847 171.516 53.540 1.00 50.57 316 LYS E C 1
ATOM 11059 O O . LYS E 1 283 ? -5.228 171.455 52.342 1.00 52.10 316 LYS E O 1
ATOM 11066 N N . GLY F 2 1 ? 18.670 155.021 12.763 0.20 44.12 1 GLY F N 1
ATOM 11067 C CA . GLY F 2 1 ? 17.821 154.015 12.063 0.20 44.46 1 GLY F CA 1
ATOM 11068 C C . GLY F 2 1 ? 16.476 153.859 12.760 0.20 44.62 1 GLY F C 1
ATOM 11069 O O . GLY F 2 1 ? 15.996 154.800 13.380 0.20 43.37 1 GLY F O 1
ATOM 11070 N N . GLY F 2 2 ? 15.892 152.665 12.685 0.20 45.46 2 GLY F N 1
ATOM 11071 C CA . GLY F 2 2 ? 14.560 152.423 13.245 0.20 46.90 2 GLY F CA 1
ATOM 11072 C C . GLY F 2 2 ? 14.357 151.685 14.586 0.20 47.37 2 GLY F C 1
ATOM 11073 O O . GLY F 2 2 ? 13.416 150.887 14.715 0.20 47.15 2 GLY F O 1
ATOM 11074 N N . GLY F 2 3 ? 15.193 151.986 15.584 0.20 47.85 3 GLY F N 1
ATOM 11075 C CA . GLY F 2 3 ? 15.097 151.356 16.903 0.20 48.73 3 GLY F CA 1
ATOM 11076 C C . GLY F 2 3 ? 15.443 152.334 18.043 0.20 49.16 3 GLY F C 1
ATOM 11077 O O . GLY F 2 3 ? 16.439 152.146 18.754 0.20 49.18 3 GLY F O 1
ATOM 11078 N N . GLY F 2 4 ? 14.599 153.350 18.230 0.20 49.99 4 GLY F N 1
ATOM 11079 C CA . GLY F 2 4 ? 14.805 154.400 19.238 0.20 51.09 4 GLY F CA 1
ATOM 11080 C C . GLY F 2 4 ? 14.589 154.079 20.722 0.20 51.63 4 GLY F C 1
ATOM 11081 O O . GLY F 2 4 ? 14.044 153.034 21.087 0.20 51.59 4 GLY F O 1
ATOM 11082 N N . GLY F 2 5 ? 15.024 155.022 21.561 0.20 51.99 5 GLY F N 1
ATOM 11083 C CA . GLY F 2 5 ? 14.933 154.932 23.021 0.20 51.53 5 GLY F CA 1
ATOM 11084 C C . GLY F 2 5 ? 15.047 156.353 23.600 0.20 51.07 5 GLY F C 1
ATOM 11085 O O . GLY F 2 5 ? 15.964 157.093 23.239 0.20 51.94 5 GLY F O 1
ATOM 11086 N N . GLY F 2 6 ? 14.132 156.750 24.483 0.20 48.85 6 GLY F N 1
ATOM 11087 C CA . GLY F 2 6 ? 14.208 158.098 25.035 0.20 47.75 6 GLY F CA 1
ATOM 11088 C C . GLY F 2 6 ? 13.504 158.336 26.367 0.20 46.70 6 GLY F C 1
ATOM 11089 O O . GLY F 2 6 ? 13.329 159.477 26.784 0.20 46.14 6 GLY F O 1
ATOM 11090 N N . GLY F 2 7 ? 13.096 157.261 27.024 0.20 45.95 7 GLY F N 1
ATOM 11091 C CA . GLY F 2 7 ? 12.458 157.330 28.333 0.20 45.11 7 GLY F CA 1
ATOM 11092 C C . GLY F 2 7 ? 13.168 156.224 29.080 0.20 44.59 7 GLY F C 1
ATOM 11093 O O . GLY F 2 7 ? 14.347 156.003 28.831 0.20 45.29 7 GLY F O 1
ATOM 11094 N N . GLY F 2 8 ? 12.454 155.507 29.944 0.20 43.39 8 GLY F N 1
ATOM 11095 C CA . GLY F 2 8 ? 13.035 154.423 30.730 0.20 40.75 8 GLY F CA 1
ATOM 11096 C C . GLY F 2 8 ? 14.398 153.764 30.469 0.20 38.96 8 GLY F C 1
ATOM 11097 O O . GLY F 2 8 ? 14.761 152.829 31.188 0.20 40.08 8 GLY F O 1
ATOM 11098 N N . ALA F 2 9 ? 15.164 154.201 29.477 0.20 34.92 9 ALA F N 1
ATOM 11099 C CA . ALA F 2 9 ? 16.459 153.587 29.205 0.20 30.97 9 ALA F CA 1
ATOM 11100 C C . ALA F 2 9 ? 17.686 154.404 29.672 0.20 28.79 9 ALA F C 1
ATOM 11101 O O . ALA F 2 9 ? 18.610 154.661 28.890 0.20 27.53 9 ALA F O 1
ATOM 11103 N N . ALA F 2 10 ? 17.677 154.765 30.961 0.20 26.53 10 ALA F N 1
ATOM 11104 C CA . ALA F 2 10 ? 18.702 155.551 31.657 0.20 24.61 10 ALA F CA 1
ATOM 11105 C C . ALA F 2 10 ? 19.312 156.818 31.010 0.20 23.33 10 ALA F C 1
ATOM 11106 O O . ALA F 2 10 ? 20.345 157.311 31.476 0.20 22.17 10 ALA F O 1
ATOM 11108 N N . SER F 2 11 ? 18.659 157.314 29.952 0.20 21.99 11 SER F N 1
ATOM 11109 C CA . SER F 2 11 ? 18.971 158.555 29.233 0.20 21.02 11 SER F CA 1
ATOM 11110 C C . SER F 2 11 ? 20.360 159.103 28.912 0.20 20.55 11 SER F C 1
ATOM 11111 O O . SER F 2 11 ? 21.340 158.826 29.592 0.20 22.17 11 SER F O 1
ATOM 11114 N N . HIS F 2 12 ? 20.397 159.944 27.876 0.20 19.67 12 HIS F N 1
ATOM 11115 C CA . HIS F 2 12 ? 21.626 160.536 27.349 0.20 17.63 12 HIS F CA 1
ATOM 11116 C C . HIS F 2 12 ? 22.293 161.698 28.111 0.20 17.11 12 HIS F C 1
ATOM 11117 O O . HIS F 2 12 ? 21.660 162.665 28.522 0.20 16.01 12 HIS F O 1
ATOM 11124 N N . GLN F 2 13 ? 23.603 161.579 28.258 0.20 17.05 13 GLN F N 1
ATOM 11125 C CA . GLN F 2 13 ? 24.442 162.558 28.918 0.20 17.78 13 GLN F CA 1
ATOM 11126 C C . GLN F 2 13 ? 24.943 163.493 27.833 0.20 17.76 13 GLN F C 1
ATOM 11127 O O . GLN F 2 13 ? 24.857 163.190 26.651 0.20 18.65 13 GLN F O 1
ATOM 11133 N N . ARG F 2 14 ? 25.464 164.643 28.223 0.20 16.67 14 ARG F N 1
ATOM 11134 C CA . ARG F 2 14 ? 26.018 165.546 27.237 0.20 14.18 14 ARG F CA 1
ATOM 11135 C C . ARG F 2 14 ? 27.412 165.984 27.646 0.20 12.86 14 ARG F C 1
ATOM 11136 O O . ARG F 2 14 ? 28.008 165.494 28.609 0.20 13.22 14 ARG F O 1
ATOM 11144 N N . VAL F 2 15 ? 27.914 166.938 26.898 0.20 11.99 15 VAL F N 1
ATOM 11145 C CA . VAL F 2 15 ? 29.225 167.446 27.101 0.20 10.14 15 VAL F CA 1
ATOM 11146 C C . VAL F 2 15 ? 29.056 168.925 26.909 0.20 9.53 15 VAL F C 1
ATOM 11147 O O . VAL F 2 15 ? 28.028 169.385 26.439 0.20 8.09 15 VAL F O 1
ATOM 11151 N N . THR F 2 16 ? 30.056 169.687 27.280 0.20 8.93 16 THR F N 1
ATOM 11152 C CA . THR F 2 16 ? 29.955 171.095 27.063 0.20 8.96 16 THR F CA 1
ATOM 11153 C C . THR F 2 16 ? 31.020 171.489 26.072 0.20 8.39 16 THR F C 1
ATOM 11154 O O . THR F 2 16 ? 32.126 171.011 26.127 0.20 6.52 16 THR F O 1
ATOM 11158 N N . PRO F 2 17 ? 30.658 172.311 25.088 0.20 9.57 17 PRO F N 1
ATOM 11159 C CA . PRO F 2 17 ? 31.634 172.758 24.098 0.20 10.13 17 PRO F CA 1
ATOM 11160 C C . PRO F 2 17 ? 32.627 173.608 24.873 0.20 11.01 17 PRO F C 1
ATOM 11161 O O . PRO F 2 17 ? 32.235 174.400 25.726 0.20 11.31 17 PRO F O 1
ATOM 11165 N N . ASP F 2 18 ? 33.906 173.438 24.575 0.20 12.25 18 ASP F N 1
ATOM 11166 C CA . ASP F 2 18 ? 34.980 174.144 25.248 0.20 12.61 18 ASP F CA 1
ATOM 11167 C C . ASP F 2 18 ? 34.792 175.614 25.557 0.20 12.74 18 ASP F C 1
ATOM 11168 O O . ASP F 2 18 ? 34.989 176.043 26.699 0.20 12.59 18 ASP F O 1
ATOM 11173 N N . TRP F 2 19 ? 34.419 176.390 24.550 0.20 13.24 19 TRP F N 1
ATOM 11174 C CA . TRP F 2 19 ? 34.238 177.826 24.738 0.20 14.00 19 TRP F CA 1
ATOM 11175 C C . TRP F 2 19 ? 33.112 178.201 25.702 0.20 14.03 19 TRP F C 1
ATOM 11176 O O . TRP F 2 19 ? 33.078 179.324 26.201 0.20 14.52 19 TRP F O 1
ATOM 11187 N N . MET F 2 20 ? 32.193 177.272 25.949 0.20 13.80 20 MET F N 1
ATOM 11188 C CA . MET F 2 20 ? 31.054 177.520 26.834 0.20 14.02 20 MET F CA 1
ATOM 11189 C C . MET F 2 20 ? 31.418 177.134 28.266 0.20 13.25 20 MET F C 1
ATOM 11190 O O . MET F 2 20 ? 30.647 177.366 29.195 0.20 13.17 20 MET F O 1
ATOM 11195 N N . LEU F 2 21 ? 32.603 176.551 28.426 0.20 12.72 21 LEU F N 1
ATOM 11196 C CA . LEU F 2 21 ? 33.089 176.070 29.704 0.20 12.08 21 LEU F CA 1
ATOM 11197 C C . LEU F 2 21 ? 33.095 177.080 30.845 0.20 13.50 21 LEU F C 1
ATOM 11198 O O . LEU F 2 21 ? 32.676 176.751 31.948 0.20 13.65 21 LEU F O 1
ATOM 11203 N N . PRO F 2 22 ? 33.599 178.306 30.614 0.20 13.93 22 PRO F N 1
ATOM 11204 C CA . PRO F 2 22 ? 33.599 179.294 31.705 0.20 14.84 22 PRO F CA 1
ATOM 11205 C C . PRO F 2 22 ? 32.214 179.491 32.331 0.20 14.94 22 PRO F C 1
ATOM 11206 O O . PRO F 2 22 ? 32.019 179.278 33.538 0.20 14.77 22 PRO F O 1
ATOM 11210 N N . LEU F 2 23 ? 31.266 179.908 31.495 0.20 14.87 23 LEU F N 1
ATOM 11211 C CA . LEU F 2 23 ? 29.901 180.140 31.927 0.20 14.60 23 LEU F CA 1
ATOM 11212 C C . LEU F 2 23 ? 29.506 178.999 32.823 0.20 15.28 23 LEU F C 1
ATOM 11213 O O . LEU F 2 23 ? 29.470 179.134 34.042 0.20 15.75 23 LEU F O 1
ATOM 11218 N N . ILE F 2 24 ? 29.227 177.872 32.185 0.20 16.07 24 ILE F N 1
ATOM 11219 C CA . ILE F 2 24 ? 28.844 176.632 32.836 0.20 16.50 24 ILE F CA 1
ATOM 11220 C C . ILE F 2 24 ? 29.643 176.384 34.109 0.20 16.62 24 ILE F C 1
ATOM 11221 O O . ILE F 2 24 ? 29.127 175.831 35.089 0.20 15.60 24 ILE F O 1
ATOM 11226 N N . LEU F 2 25 ? 30.906 176.787 34.086 0.20 16.58 25 LEU F N 1
ATOM 11227 C CA . LEU F 2 25 ? 31.765 176.616 35.239 0.20 18.08 25 LEU F CA 1
ATOM 11228 C C . LEU F 2 25 ? 31.444 177.636 36.318 0.20 20.00 25 LEU F C 1
ATOM 11229 O O . LEU F 2 25 ? 31.219 177.268 37.472 0.20 20.71 25 LEU F O 1
ATOM 11234 N N . GLY F 2 26 ? 31.419 178.912 35.932 0.20 21.79 26 GLY F N 1
ATOM 11235 C CA . GLY F 2 26 ? 31.143 179.987 36.873 0.20 23.66 26 GLY F CA 1
ATOM 11236 C C . GLY F 2 26 ? 29.897 179.816 37.725 0.20 25.12 26 GLY F C 1
ATOM 11237 O O . GLY F 2 26 ? 29.745 180.483 38.757 0.20 25.42 26 GLY F O 1
ATOM 11238 N N . LEU F 2 27 ? 29.003 178.924 37.306 0.20 24.91 27 LEU F N 1
ATOM 11239 C CA . LEU F 2 27 ? 27.778 178.684 38.054 0.20 24.57 27 LEU F CA 1
ATOM 11240 C C . LEU F 2 27 ? 27.942 177.702 39.195 0.20 24.43 27 LEU F C 1
ATOM 11241 O O . LEU F 2 27 ? 27.023 177.546 40.001 0.20 24.72 27 LEU F O 1
ATOM 11246 N N . TYR F 2 28 ? 29.098 177.042 39.265 0.20 23.58 28 TYR F N 1
ATOM 11247 C CA . TYR F 2 28 ? 29.348 176.042 40.299 0.20 22.83 28 TYR F CA 1
ATOM 11248 C C . TYR F 2 28 ? 30.634 176.206 41.132 0.20 24.52 28 TYR F C 1
ATOM 11249 O O . TYR F 2 28 ? 31.200 175.209 41.628 0.20 24.53 28 TYR F O 1
ATOM 11258 N N . GLY F 2 29 ? 31.105 177.445 41.283 0.20 25.92 29 GLY F N 1
ATOM 11259 C CA . GLY F 2 29 ? 32.304 177.676 42.082 0.20 27.96 29 GLY F CA 1
ATOM 11260 C C . GLY F 2 29 ? 31.876 178.095 43.477 0.20 27.98 29 GLY F C 1
ATOM 11261 O O . GLY F 2 29 ? 32.350 179.100 44.017 0.20 29.23 29 GLY F O 1
#

Solvent-accessible surface area: 53044 Å² total; per-residue (Å²): 143,87,48,49,109,50,16,121,41,130,116,12,91,36,106,37,83,18,79,10,21,5,50,2,18,12,70,52,82,60,90,38,39,111,123,4,0,27,46,6,1,6,0,71,23,11,65,34,7,109,36,74,73,74,10,42,0,18,42,58,8,3,6,8,0,2,21,26,104,33,116,10,74,150,28,24,173,74,133,135,55,106,45,32,26,28,3,0,0,4,8,1,30,32,10,9,4,4,2,0,0,3,3,12,2,5,14,67,24,67,9,50,16,79,133,74,66,73,5,0,1,19,3,6,17,0,0,9,1,16,0,12,1,0,1,2,52,24,2,11,1,1,0,0,0,27,22,6,48,8,95,23,96,129,149,45,6,5,8,2,77,55,67,35,157,149,100,21,67,1,88,2,0,0,13,7,63,126,1,56,15,103,0,73,103,56,23,56,7,0,1,9,0,0,4,1,2,8,33,87,6,143,19,3,25,0,12,6,62,0,32,0,1,33,92,20,47,0,74,16,127,13,26,16,17,60,4,7,39,0,15,40,133,115,2,24,5,3,12,0,128,54,20,2,0,30,0,2,3,4,3,0,0,0,2,37,21,23,70,102,132,23,45,10,10,4,0,0,2,0,15,9,0,30,0,38,0,20,32,20,88,0,109,144,89,46,51,108,73,16,121,43,129,117,12,92,36,108,37,80,18,79,10,19,5,49,2,18,12,68,52,81,59,89,37,39,112,125,3,0,28,48,7,1,6,0,70,24,10,61,36,6,109,36,74,75,74,9,42,0,18,42,58,8,3,6,8,0,2,21,26,105,34,119,10,74,150,30,24,174,72,131,136,54,105,43,31,26,26,4,0,0,28,14,1,33,33,12,8,4,3,2,0,0,3,4,10,2,5,14,67,22,64,9,50,16,78,132,74,66,73,4,0,0,19,4,6,18,0,0,9,1,17,0,20,1,0,1,2,51,26,2,13,0,1,0,0,0,26,23,6,46,8,96,22,96,130,149,46,6,5,7,2,76,55,68,36,159,150,96,21,65,1,88,2,0,0,12,7,65,126,0,55,13,107,0,73,102,56,23,56,6,0,0,8,0,0,4,1,2,7,33,85,5,143,20,2,18,0,42,6,62,0,30,0,1,32,93,20,46,0,76,16,122,13,27,14,39,125,73,38,50,0,30,35,56,117,26,24,5,3,13,0,129,54,21,1,0,31,0,2,3,3,3,0,0,0,2,38,22,22,70,101,133,22,43,10,11,5,0,0,3,0,14,9,0,29,0,38,0,40,32,28,88,0,109,143,88,45,50,109,74,16,120,40,130,116,12,92,35,108,35,83,18,81,10,21,6,48,2,18,12,70,50,82,60,91,38,38,113,123,4,0,28,47,7,2,6,0,67,24,11,63,36,7,111,36,78,74,75,9,43,0,19,43,57,7,4,7,8,0,2,21,25,105,34,117,10,75,149,29,25,172,73,133,136,54,105,44,31,27,28,3,0,0,26,16,1,33,33,11,8,3,3,2,1,0,2,4,11,2,6,13,67,22,67,8,48,15,78,135,72,66,74,5,0,1,20,3,6,17,0,0,9,0,16,0,20,1,0,1,2,51,26,2,12,0,1,0,0,0,26,23,6,45,8,95,22,98,128,150,45,5,6,8,2,77,54,67,35,159,150,97,21,64,0,90,2,0,0,13,6,63,127,1,54,14,104,0,72,105,56,24,55,6,0,1,7,0,0,4,2,2,8,34,85,6,142,19,2,23,0,40,5,63,1,32,0,2,32,90,19,42,0,74,17,122,13,27,16,40,124,72,39,95,1,50,47,138,117,28,24,5,3,12,0,129,55,19,1,0,31,0,2,3,3,2,0,0,0,2,36,22,22,69,102,136,22,44,10,10,4,0,0,2,0,15,10,0,28,0,38,0,40,32,27,86,0,109,142,88,46,50,108,75,15,120,42,129,117,11,90,36,107,36,82,18,80,9,20,6,50,2,18,13,70,52,82,58,91,36,38,109,126,4,0,28,47,6,1,6,0,70,24,11,65,35,6,109,36,75,75,75,10,43,0,18,43,57,7,3,7,8,0,2,20,26,102,32,118,10,74,148,28,25,171,73,134,137,54,106,44,31,27,26,4,0,0,28,16,0,32,33,11,9,4,3,3,0,0,2,4,12,2,5,14,67,23,66,9,51,16,80,135,75,67,70,5,0,1,20,4,6,18,0,0,9,0,18,0,21,1,0,1,2,51,25,1,13,1,1,0,0,1,26,22,6,49,8,95,22,96,130,150,45,6,6,7,2,75,54,66,36,160,149,98,21,65,1,89,2,0,0,12,7,64,126,1,57,14,104,0,73,101,56,23,55,7,0,1,7,0,0,4,2,2,6,34,87,5,143,20,3,24,0,41,6,62,0,27,0,2,34,91,8,31,0,34,16,93,12,27,15,40,124,71,38,95,1,50,47,141,117,28,24,5,3,13,0,128,56,20,1,0,30,0,2,3,2,3,0,0,0,3,37,24,22,71,103,130,25,45,10,10,4,0,0,2,0,14,9,0,30,0,38,0,40,32,26,88,0,110,143,87,46,52,108,74,16,122,40,130,114,12,92,34,108,36,81,16,78,10,21,5,51,3,18,12,68,52,82,60,91,37,39,110,123,4,0,27,47,7,2,6,0,71,24,11,63,34,7,109,35,75,74,76,10,42,0,19,42,57,8,5,8,9,0,2,21,26,103,34,118,9,75,152,29,25,173,73,132,136,54,106,43,32,25,26,3,0,0,27,15,1,33,20,6,1,2,4,2,0,0,2,3,11,2,5,14,66,22,66,8,48,15,80,133,74,66,72,5,0,1,19,4,7,17,0,0,8,1,3,0,8,1,0,1,2,49,24,1,11,0,1,0,0,0,27,22,6,47,9,94,22,95,130,150,45,6,7,8,1,77,55,67,34,159,149,98,21,64,1,89,2,0,0,12,7,64,126,1,56,15,103,0,72,102,56,24,55,7,0,0,8,1,0,3,2,2,6,34,86,5,144,21,2,25,0,28,1,4,0,6,0,2,32,92,11,43,0,60,0,23,8,10,14,36,59,71,37,95,0,50,47,142,116,28,24,5,3,13,0,128,53,19,1,0,31,0,2,3,4,3,0,0,0,2,39,24,22,70,103,135,24,45,10,9,5,0,0,2,0,0,11,0,29,0,38,0,40,32,28,88,0,108,134,30,34,34,40,47,14,0,10,10,45,124,68,165,46,5,41,0,97,72,18,70,112,35,54,67,102,83,80

Radius of gyration: 32.46 Å; Cα contacts (8 Å, |Δi|>4): 4354; chains: 6; bounding box: 87×85×90 Å

Organism: Murine polyomavirus (strain P16 small-plaque) (NCBI:txid47935)

B-factor: mean 21.18, std 12.39, range [2.0, 97.19]

Foldseek 3Di:
DFFFFFDDDPPQKDKDKDKWQWQQQQDCPPCDCPPRVVQRLKAPFFDAAPDPQGAETARSRFTFKAKDKDFADDWDPDPVDPKTKWKFWFWKQKFFPDPVVLVQFADFAQAPPNVVSDHTQDGFFFKKKKKKKKFQFFFKWFWAACDLSHDYPQPQACAQCNVVVDRGDPCSNDGDPSRMDTPPDGNHYGPNTIDRDPVDPPGMDMDMDIDGGQGHQFDGDGDRPDMGTQADPVRTHRTNPVSIMMMMIWTWRHWRFHPPPRGTMIGTTMMMMMTMIGMIMGD/DFFFFFDDDPPQKDKDKDKWQWQQQQDCPPCDCPPRVVQRLKAPFFDAAPDPQGAETARSRFTFKAKDKDFADDWDPDPVDPKTKWKFFFKKQKFFPDPVVLVQFADFAQAPPNVVSDHTQDGFFFKKKKKKKKFQFFFKWFWAACDLSHDYPQPQACAQCVVVVDGGDPCSNDGDPSRMDTCPDGNHYGPNTIDRDPVDPPGMDMDMDIDGGQGHQFDGDGDRPDMGTQADPVRTHRTNPVSIMMMMIWTWRHWRFHPPPRGTMIGTTMMMMMTMIGMIMGD/DFFFFFDDDPPQKDKDKDKWQWQQQQDCPPCDCPPRVVQRLKAPFFDAAPDPQGAETDRSRFTFKAKDKDFADDWDPDPVDPKTKWKFFFKKQKFFPDPVVLVQFADFAQAPPNVVSDHTQDGFFFKKKKKKKKFQFFFKWFWAACDLSHDYPQPQACAQCNVPVDRGDPCSNDGDPSRMDTPPDGNHYGPNTIDRDPVDPPGMDMDMDIDGGQGHQFDGDGDRPDMGTQADPVRTHRTNPVSIMMMMIWTWRHWRFHPPPRGTMIGTTMMMMMTMIGMIMGD/DFFFFFDDDPPQKDKDKDKWQWQQQQDCPPCDCPPRVVQRLKAPFFDAAPDPQGAETDRSRFTFKAKDKDFADDWDPDPVDPKTKWKFWFKKQKFFDDPVVLVQFADFAQAPPNVVSDHTQDGFFFKKKKKKKKFQFFFKWFWAACDLSHDYPQPQACAQCNVVVDRGDPCSNDGDPSRMDTPPDGNHYGPNTIDRDPVDPPGMDMDMDIDGGQGHQFDGDGDRPDMGTQADPVRTHRTNPVSIMMMMIWIWRHWTFHPPPRGTMIGTTMMMMMTMIGMIMGD/DFFFFFDDDDPQKDKDKDKWQWQQQQDCPPCDCPPRVVQRLKAPFFDAAPDPQGGETDRSRFTFKAKDWDFADDWDPDPVDPKTKWKFFFKKQKFFDDPVVLVQFADFAQAPPNVVSDHTQDGFFFKKKKKKKKFQFFQKWFWAACDLSYDYPQPQACAQCNVVVDRGDPCSNDGDVSRMDTPPDGNHYGPNTIDRDPVDPPGMDMDMDIDGGQGHQFDGDGDRPDMGTQADPVRTHRTNPVSIMMMMIWTWRHWRFHPPPRGTMIGTTMMMMMTMIGMIMGD/DPDDDDPPPPDDDDDDDVVCVVVVVVVPD